Protein AF-0000000069440093 (afdb_homodimer)

Radius of gyration: 32.09 Å; Cα contacts (8 Å, |Δi|>4): 3389; chains: 2; bounding box: 73×95×79 Å

Structure (mmCIF, N/CA/C/O backbone):
data_AF-0000000069440093-model_v1
#
loop_
_entity.id
_entity.type
_entity.pdbx_description
1 polymer 'Amine oxidase'
#
loop_
_atom_site.group_PDB
_atom_site.id
_atom_site.type_symbol
_atom_site.label_atom_id
_atom_site.label_alt_id
_atom_site.label_comp_id
_atom_site.label_asym_id
_atom_site.label_entity_id
_atom_site.label_seq_id
_atom_site.pdbx_PDB_ins_code
_atom_site.Cartn_x
_atom_site.Cartn_y
_atom_site.Cartn_z
_atom_site.occupancy
_atom_site.B_iso_or_equiv
_atom_site.auth_seq_id
_atom_site.auth_comp_id
_atom_site.auth_asym_id
_atom_site.auth_atom_id
_atom_site.pdbx_PDB_model_num
ATOM 1 N N . MET A 1 1 ? 31.469 11.859 31.328 1 30.17 1 MET A N 1
ATOM 2 C CA . MET A 1 1 ? 30.156 12.047 30.703 1 30.17 1 MET A CA 1
ATOM 3 C C . MET A 1 1 ? 30.234 11.766 29.203 1 30.17 1 MET A C 1
ATOM 5 O O . MET A 1 1 ? 31.016 12.398 28.484 1 30.17 1 MET A O 1
ATOM 9 N N . ASN A 1 2 ? 30.234 10.609 28.609 1 44.22 2 ASN A N 1
ATOM 10 C CA . ASN A 1 2 ? 30.344 10.195 27.219 1 44.22 2 ASN A CA 1
ATOM 11 C C . ASN A 1 2 ? 29.578 11.148 26.281 1 44.22 2 ASN A C 1
ATOM 13 O O . ASN A 1 2 ? 28.375 11.297 26.406 1 44.22 2 ASN A O 1
ATOM 17 N N . ASP A 1 3 ? 30.172 12.172 25.781 1 65.38 3 ASP A N 1
ATOM 18 C CA . ASP A 1 3 ? 29.656 13.289 25.016 1 65.38 3 ASP A CA 1
ATOM 19 C C . ASP A 1 3 ? 28.969 12.805 23.734 1 65.38 3 ASP A C 1
ATOM 21 O O . ASP A 1 3 ? 29.641 12.312 22.828 1 65.38 3 ASP A O 1
ATOM 25 N N . THR A 1 4 ? 27.797 12.414 23.703 1 86.12 4 THR A N 1
ATOM 26 C CA . THR A 1 4 ? 26.953 11.922 22.609 1 86.12 4 THR A CA 1
ATOM 27 C C . THR A 1 4 ? 26.531 13.07 21.703 1 86.12 4 THR A C 1
ATOM 29 O O . THR A 1 4 ? 25.641 12.914 20.859 1 86.12 4 THR A O 1
ATOM 32 N N . PHE A 1 5 ? 27.297 14.141 21.828 1 92.81 5 PHE A N 1
ATOM 33 C CA . PHE A 1 5 ? 26.938 15.297 21.016 1 92.81 5 PHE A CA 1
ATOM 34 C C . PHE A 1 5 ? 27.25 15.062 19.547 1 92.81 5 PHE A C 1
ATOM 36 O O . PHE A 1 5 ? 28.297 14.5 19.219 1 92.81 5 PHE A O 1
ATOM 43 N N . HIS A 1 6 ? 26.422 15.5 18.719 1 97.38 6 HIS A N 1
ATOM 44 C CA . HIS A 1 6 ? 26.625 15.586 17.281 1 97.38 6 HIS A CA 1
ATOM 45 C C . HIS A 1 6 ? 26.078 16.891 16.719 1 97.38 6 HIS A C 1
ATOM 47 O O . HIS A 1 6 ? 25.047 17.391 17.188 1 97.38 6 HIS A O 1
ATOM 53 N N . PRO A 1 7 ? 26.781 17.484 15.672 1 97.56 7 PRO A N 1
ATOM 54 C CA . PRO A 1 7 ? 26.359 18.797 15.148 1 97.56 7 PRO A CA 1
ATOM 55 C C . PRO A 1 7 ? 24.906 18.797 14.664 1 97.56 7 PRO A C 1
ATOM 57 O O . PRO A 1 7 ? 24.281 19.844 14.602 1 97.56 7 PRO A O 1
ATOM 60 N N . LEU A 1 8 ? 24.359 17.688 14.312 1 98.06 8 LEU A N 1
ATOM 61 C CA . LEU A 1 8 ? 23.016 17.594 13.773 1 98.06 8 LEU A CA 1
ATOM 62 C C . LEU A 1 8 ? 21.984 17.422 14.891 1 98.06 8 LEU A C 1
ATOM 64 O O . LEU A 1 8 ? 20.781 17.375 14.633 1 98.06 8 LEU A O 1
ATOM 68 N N . ASP A 1 9 ? 22.422 17.297 16.125 1 97.88 9 ASP A N 1
ATOM 69 C CA . ASP A 1 9 ? 21.484 17.141 17.234 1 97.88 9 ASP A CA 1
ATOM 70 C C . ASP A 1 9 ? 20.547 18.359 17.328 1 97.88 9 ASP A C 1
ATOM 72 O O . ASP A 1 9 ? 20.984 19.5 17.141 1 97.88 9 ASP A O 1
ATOM 76 N N . PRO A 1 10 ? 19.25 18.109 17.609 1 97.88 10 PRO A N 1
ATOM 77 C CA . PRO A 1 10 ? 18.344 19.234 17.812 1 97.88 10 PRO A CA 1
ATOM 78 C C . PRO A 1 10 ? 18.766 20.125 18.984 1 97.88 10 PRO A C 1
ATOM 80 O O . PRO A 1 10 ? 19.562 19.719 19.828 1 97.88 10 PRO A O 1
ATOM 83 N N . LEU A 1 11 ? 18.266 21.328 19 1 98.38 11 LEU A N 1
ATOM 84 C CA . LEU A 1 11 ? 18.578 22.266 20.062 1 98.38 11 LEU A CA 1
ATOM 85 C C . LEU A 1 11 ? 18.078 21.734 21.406 1 98.38 11 LEU A C 1
ATOM 87 O O . LEU A 1 11 ? 17 21.141 21.484 1 98.38 11 LEU A O 1
ATOM 91 N N . SER A 1 12 ? 18.844 21.938 22.453 1 97.75 12 SER A N 1
ATOM 92 C CA . SER A 1 12 ? 18.453 21.594 23.812 1 97.75 12 SER A CA 1
ATOM 93 C C . SER A 1 12 ? 17.641 22.703 24.453 1 97.75 12 SER A C 1
ATOM 95 O O . SER A 1 12 ? 17.562 23.812 23.922 1 97.75 12 SER A O 1
ATOM 97 N N . ALA A 1 13 ? 17.062 22.422 25.609 1 98.5 13 ALA A N 1
ATOM 98 C CA . ALA A 1 13 ? 16.312 23.406 26.375 1 98.5 13 ALA A CA 1
ATOM 99 C C . ALA A 1 13 ? 17.188 24.625 26.703 1 98.5 13 ALA A C 1
ATOM 101 O O . ALA A 1 13 ? 16.734 25.766 26.594 1 98.5 13 ALA A O 1
ATOM 102 N N . GLU A 1 14 ? 18.406 24.328 27.078 1 98.25 14 GLU A N 1
ATOM 103 C CA . GLU A 1 14 ? 19.344 25.391 27.422 1 98.25 14 GLU A CA 1
ATOM 104 C C . GLU A 1 14 ? 19.641 26.281 26.219 1 98.25 14 GLU A C 1
ATOM 106 O O . GLU A 1 14 ? 19.781 27.484 26.359 1 98.25 14 GLU A O 1
ATOM 111 N N . GLU A 1 15 ? 19.766 25.656 25.109 1 98.69 15 GLU A N 1
ATOM 112 C CA . GLU A 1 15 ? 20.078 26.422 23.906 1 98.69 15 GLU A CA 1
ATOM 113 C C . GLU A 1 15 ? 18.906 27.312 23.5 1 98.69 15 GLU A C 1
ATOM 115 O O . GLU A 1 15 ? 19.109 28.453 23.047 1 98.69 15 GLU A O 1
ATOM 120 N N . PHE A 1 16 ? 17.672 26.906 23.641 1 98.69 16 PHE A N 1
ATOM 121 C CA . PHE A 1 16 ? 16.516 27.75 23.406 1 98.69 16 PHE A CA 1
ATOM 122 C C . PHE A 1 16 ? 16.516 28.953 24.344 1 98.69 16 PHE A C 1
ATOM 124 O O . PHE A 1 16 ? 16.281 30.094 23.922 1 98.69 16 PHE A O 1
ATOM 131 N N . THR A 1 17 ? 16.781 28.656 25.594 1 98.5 17 THR A N 1
ATOM 132 C CA . THR A 1 17 ? 16.844 29.719 26.594 1 98.5 17 THR A CA 1
ATOM 133 C C . THR A 1 17 ? 17.922 30.75 26.234 1 98.5 17 THR A C 1
ATOM 135 O O . THR A 1 17 ? 17.703 31.953 26.359 1 98.5 17 THR A O 1
ATOM 138 N N . THR A 1 18 ? 19.047 30.219 25.797 1 98.69 18 THR A N 1
ATOM 139 C CA . THR A 1 18 ? 20.156 31.078 25.422 1 98.69 18 THR A CA 1
ATOM 140 C C . THR A 1 18 ? 19.781 31.969 24.25 1 98.69 18 THR A C 1
ATOM 142 O O . THR A 1 18 ? 20.094 33.156 24.234 1 98.69 18 THR A O 1
ATOM 145 N N . VAL A 1 19 ? 19.078 31.453 23.266 1 98.81 19 VAL A N 1
ATOM 146 C CA . VAL A 1 19 ? 18.625 32.219 22.109 1 98.81 19 VAL A CA 1
ATOM 147 C C . VAL A 1 19 ? 17.734 33.375 22.578 1 98.81 19 VAL A C 1
ATOM 149 O O . VAL A 1 19 ? 17.938 34.531 22.172 1 98.81 19 VAL A O 1
ATOM 152 N N . ALA A 1 20 ? 16.812 33.062 23.406 1 98.5 20 ALA A N 1
ATOM 153 C CA . ALA A 1 20 ? 15.875 34.062 23.891 1 98.5 20 ALA A CA 1
ATOM 154 C C . ALA A 1 20 ? 16.594 35.156 24.688 1 98.5 20 ALA A C 1
ATOM 156 O O . ALA A 1 20 ? 16.297 36.344 24.547 1 98.5 20 ALA A O 1
ATOM 157 N N . LYS A 1 21 ? 17.547 34.75 25.516 1 98.31 21 LYS A N 1
ATOM 158 C CA . LYS A 1 21 ? 18.312 35.719 26.312 1 98.31 21 LYS A CA 1
ATOM 159 C C . LYS A 1 21 ? 19.109 36.656 25.422 1 98.31 21 LYS A C 1
ATOM 161 O O . LYS A 1 21 ? 19.109 37.875 25.641 1 98.31 21 LYS A O 1
ATOM 166 N N . ILE A 1 22 ? 19.781 36.094 24.453 1 98.69 22 ILE A N 1
ATOM 167 C CA . ILE A 1 22 ? 20.625 36.875 23.562 1 98.69 22 ILE A CA 1
ATOM 168 C C . ILE A 1 22 ? 19.75 37.906 22.812 1 98.69 22 ILE A C 1
ATOM 170 O O . ILE A 1 22 ? 20.109 39.062 22.703 1 98.69 22 ILE A O 1
ATOM 174 N N . LEU A 1 23 ? 18.625 37.5 22.312 1 98.75 23 LEU A N 1
ATOM 175 C CA . LEU A 1 23 ? 17.781 38.406 21.516 1 98.75 23 LEU A CA 1
ATOM 176 C C . LEU A 1 23 ? 17.125 39.438 22.391 1 98.75 23 LEU A C 1
ATOM 178 O O . LEU A 1 23 ? 16.906 40.594 21.953 1 98.75 23 LEU A O 1
ATOM 182 N N . ALA A 1 24 ? 16.766 39.094 23.641 1 98.31 24 ALA A N 1
ATOM 183 C CA . ALA A 1 24 ? 16.25 40.094 24.578 1 98.31 24 ALA A CA 1
ATOM 184 C C . ALA A 1 24 ? 17.281 41.156 24.875 1 98.31 24 ALA A C 1
ATOM 186 O O . ALA A 1 24 ? 16.953 42.344 24.906 1 98.31 24 ALA A O 1
ATOM 187 N N . GLN A 1 25 ? 18.531 40.75 25 1 98 25 GLN A N 1
ATOM 188 C CA . GLN A 1 25 ? 19.594 41.688 25.391 1 98 25 GLN A CA 1
ATOM 189 C C . GLN A 1 25 ? 20.047 42.531 24.219 1 98 25 GLN A C 1
ATOM 191 O O . GLN A 1 25 ? 20.391 43.719 24.391 1 98 25 GLN A O 1
ATOM 196 N N . THR A 1 26 ? 20.047 41.969 23.016 1 98.06 26 THR A N 1
ATOM 197 C CA . THR A 1 26 ? 20.688 42.625 21.906 1 98.06 26 THR A CA 1
ATOM 198 C C . THR A 1 26 ? 19.656 43.375 21.047 1 98.06 26 THR A C 1
ATOM 200 O O . THR A 1 26 ? 19.969 44.406 20.438 1 98.06 26 THR A O 1
ATOM 203 N N . HIS A 1 27 ? 18.422 42.906 21.016 1 97.75 27 HIS A N 1
ATOM 204 C CA . HIS A 1 27 ? 17.438 43.5 20.125 1 97.75 27 HIS A CA 1
ATOM 205 C C . HIS A 1 27 ? 16.125 43.781 20.844 1 97.75 27 HIS A C 1
ATOM 207 O O . HIS A 1 27 ? 15.102 44 20.203 1 97.75 27 HIS A O 1
ATOM 213 N N . ASP A 1 28 ? 16.094 43.656 22.156 1 96.94 28 ASP A N 1
ATOM 214 C CA . ASP A 1 28 ? 14.969 44 23.016 1 96.94 28 ASP A CA 1
ATOM 215 C C . ASP A 1 28 ? 13.742 43.156 22.688 1 96.94 28 ASP A C 1
ATOM 217 O O . ASP A 1 28 ? 12.617 43.656 22.703 1 96.94 28 ASP A O 1
ATOM 221 N N . VAL A 1 29 ? 13.984 41.938 22.172 1 97.75 29 VAL A N 1
ATOM 222 C CA . VAL A 1 29 ? 12.859 41.031 21.969 1 97.75 29 VAL A CA 1
ATOM 223 C C . VAL A 1 29 ? 12.25 40.656 23.328 1 97.75 29 VAL A C 1
ATOM 225 O O . VAL A 1 29 ? 12.906 40.062 24.172 1 97.75 29 VAL A O 1
ATOM 228 N N . GLY A 1 30 ? 11.016 41.094 23.562 1 92.69 30 GLY A N 1
ATOM 229 C CA . GLY A 1 30 ? 10.422 40.938 24.875 1 92.69 30 GLY A CA 1
ATOM 230 C C . GLY A 1 30 ? 8.93 40.688 24.828 1 92.69 30 GLY A C 1
ATOM 231 O O . GLY A 1 30 ? 8.43 39.969 23.969 1 92.69 30 GLY A O 1
ATOM 232 N N . ALA A 1 31 ? 8.219 41.281 25.688 1 92.19 31 ALA A N 1
ATOM 233 C CA . ALA A 1 31 ? 6.824 40.969 26 1 92.19 31 ALA A CA 1
ATOM 234 C C . ALA A 1 31 ? 5.918 41.219 24.797 1 92.19 31 ALA A C 1
ATOM 236 O O . ALA A 1 31 ? 4.918 40.531 24.594 1 92.19 31 ALA A O 1
ATOM 237 N N . SER A 1 32 ? 6.23 42.188 24 1 95.56 32 SER A N 1
ATOM 238 C CA . SER A 1 32 ? 5.363 42.531 22.875 1 95.56 32 SER A CA 1
ATOM 239 C C . SER A 1 32 ? 5.754 41.75 21.625 1 95.56 32 SER A C 1
ATOM 241 O O . SER A 1 32 ? 5.27 42.031 20.531 1 95.56 32 SER A O 1
ATOM 243 N N . TRP A 1 33 ? 6.676 40.812 21.781 1 97.88 33 TRP A N 1
ATOM 244 C CA . TRP A 1 33 ? 7.137 40 20.672 1 97.88 33 TRP A CA 1
ATOM 245 C C . TRP A 1 33 ? 6.668 38.531 20.844 1 97.88 33 TRP A C 1
ATOM 247 O O . TRP A 1 33 ? 6.23 38.156 21.938 1 97.88 33 TRP A O 1
ATOM 257 N N . ARG A 1 34 ? 6.684 37.844 19.75 1 98.31 34 ARG A N 1
ATOM 258 C CA . ARG A 1 34 ? 6.504 36.406 19.766 1 98.31 34 ARG A CA 1
ATOM 259 C C . ARG A 1 34 ? 7.648 35.688 19.047 1 98.31 34 ARG A C 1
ATOM 261 O O . ARG A 1 34 ? 8.039 36.094 17.953 1 98.31 34 ARG A O 1
ATOM 268 N N . TYR A 1 35 ? 8.25 34.719 19.703 1 98.56 35 TYR A N 1
ATOM 269 C CA . TYR A 1 35 ? 9.047 33.75 18.953 1 98.56 35 TYR A CA 1
ATOM 270 C C . TYR A 1 35 ? 8.148 32.781 18.188 1 98.56 35 TYR A C 1
ATOM 272 O O . TYR A 1 35 ? 7.547 31.875 18.766 1 98.56 35 TYR A O 1
ATOM 280 N N . THR A 1 36 ? 8.094 32.969 16.875 1 98.5 36 THR A N 1
ATOM 281 C CA . THR A 1 36 ? 7.254 32.062 16.094 1 98.5 36 THR A CA 1
ATOM 282 C C . THR A 1 36 ? 8 30.781 15.742 1 98.5 36 THR A C 1
ATOM 284 O O . THR A 1 36 ? 7.383 29.734 15.508 1 98.5 36 THR A O 1
ATOM 287 N N . SER A 1 37 ? 9.305 30.875 15.641 1 98.25 37 SER A N 1
ATOM 288 C CA . SER A 1 37 ? 10.086 29.656 15.461 1 98.25 37 SER A CA 1
ATOM 289 C C . SER A 1 37 ? 11.539 29.859 15.891 1 98.25 37 SER A C 1
ATOM 291 O O . SER A 1 37 ? 12.086 30.953 15.734 1 98.25 37 SER A O 1
ATOM 293 N N . VAL A 1 38 ? 12.109 28.922 16.5 1 98.75 38 VAL A N 1
ATOM 294 C CA . VAL A 1 38 ? 13.531 28.734 16.75 1 98.75 38 VAL A CA 1
ATOM 295 C C . VAL A 1 38 ? 13.953 27.312 16.391 1 98.75 38 VAL A C 1
ATOM 297 O O . VAL A 1 38 ? 13.305 26.344 16.781 1 98.75 38 VAL A O 1
ATOM 300 N N . GLU A 1 39 ? 14.93 27.188 15.594 1 98.31 39 GLU A N 1
ATOM 301 C CA . GLU A 1 39 ? 15.422 25.875 15.211 1 98.31 39 GLU A CA 1
ATOM 302 C C . GLU A 1 39 ? 16.938 25.891 14.969 1 98.31 39 GLU A C 1
ATOM 304 O O . GLU A 1 39 ? 17.531 26.953 14.875 1 98.31 39 GLU A O 1
ATOM 309 N N . LEU A 1 40 ? 17.469 24.703 14.922 1 98.31 40 LEU A N 1
ATOM 310 C CA . LEU A 1 40 ? 18.875 24.547 14.562 1 98.31 40 LEU A CA 1
ATOM 311 C C . LEU A 1 40 ? 19.109 24.984 13.125 1 98.31 40 LEU A C 1
ATOM 313 O O . LEU A 1 40 ? 18.375 24.594 12.211 1 98.31 40 LEU A O 1
ATOM 317 N N . SER A 1 41 ? 20 25.953 12.992 1 97.88 41 SER A N 1
ATOM 318 C CA . SER A 1 41 ? 20.578 26.125 11.656 1 97.88 41 SER A CA 1
ATOM 319 C C . SER A 1 41 ? 21.531 24.984 11.32 1 97.88 41 SER A C 1
ATOM 321 O O . SER A 1 41 ? 22.688 25 11.734 1 97.88 41 SER A O 1
ATOM 323 N N . GLU A 1 42 ? 21.047 24.094 10.594 1 97.31 42 GLU A N 1
ATOM 324 C CA . GLU A 1 42 ? 21.781 22.844 10.383 1 97.31 42 GLU A CA 1
ATOM 325 C C . GLU A 1 42 ? 23.125 23.109 9.703 1 97.31 42 GLU A C 1
ATOM 327 O O . GLU A 1 42 ? 23.219 23.953 8.805 1 97.31 42 GLU A O 1
ATOM 332 N N . PRO A 1 43 ? 24.203 22.438 10.172 1 97.56 43 PRO A N 1
ATOM 333 C CA . PRO A 1 43 ? 25.484 22.578 9.5 1 97.56 43 PRO A CA 1
ATOM 334 C C . PRO A 1 43 ? 25.484 22.016 8.078 1 97.56 43 PRO A C 1
ATOM 336 O O . PRO A 1 43 ? 24.625 21.188 7.742 1 97.56 43 PRO A O 1
ATOM 339 N N . SER A 1 44 ? 26.375 22.547 7.285 1 96.88 44 SER A N 1
ATOM 340 C CA . SER A 1 44 ? 26.531 22.016 5.934 1 96.88 44 SER A CA 1
ATOM 341 C C . SER A 1 44 ? 27.062 20.578 5.961 1 96.88 44 SER A C 1
ATOM 343 O O . SER A 1 44 ? 27.578 20.125 6.984 1 96.88 44 SER A O 1
ATOM 345 N N . LYS A 1 45 ? 26.906 19.953 4.82 1 96.75 45 LYS A N 1
ATOM 346 C CA . LYS A 1 45 ? 27.469 18.609 4.688 1 96.75 45 LYS A CA 1
ATOM 347 C C . LYS A 1 45 ? 28.969 18.594 4.98 1 96.75 45 LYS A C 1
ATOM 349 O O . LYS A 1 45 ? 29.469 17.672 5.617 1 96.75 45 LYS A O 1
ATOM 354 N N . ALA A 1 46 ? 29.656 19.609 4.535 1 96.25 46 ALA A N 1
ATOM 355 C CA . ALA A 1 46 ? 31.094 19.703 4.734 1 96.25 46 ALA A CA 1
ATOM 356 C C . ALA A 1 46 ? 31.438 19.844 6.215 1 96.25 46 ALA A C 1
ATOM 358 O O . ALA A 1 46 ? 32.406 19.266 6.691 1 96.25 46 ALA A O 1
ATOM 359 N N . GLU A 1 47 ? 30.703 20.609 6.906 1 97.38 47 GLU A N 1
ATOM 360 C CA . GLU A 1 47 ? 30.922 20.797 8.336 1 97.38 47 GLU A CA 1
ATOM 361 C C . GLU A 1 47 ? 30.688 19.5 9.109 1 97.38 47 GLU A C 1
ATOM 363 O O . GLU A 1 47 ? 31.438 19.172 10.023 1 97.38 47 GLU A O 1
ATOM 368 N N . VAL A 1 48 ? 29.641 18.812 8.773 1 97.38 48 VAL A N 1
ATOM 369 C CA . VAL A 1 48 ? 29.344 17.531 9.422 1 97.38 48 VAL A CA 1
ATOM 370 C C . VAL A 1 48 ? 30.469 16.531 9.148 1 97.38 48 VAL A C 1
ATOM 372 O O . VAL A 1 48 ? 30.906 15.82 10.055 1 97.38 48 VAL A O 1
ATOM 375 N N . ALA A 1 49 ? 30.938 16.516 7.883 1 96.5 49 ALA A N 1
ATOM 376 C CA . ALA A 1 49 ? 32.031 15.617 7.508 1 96.5 49 ALA A CA 1
ATOM 377 C C . ALA A 1 49 ? 33.281 15.93 8.289 1 96.5 49 ALA A C 1
ATOM 379 O O . ALA A 1 49 ? 34 15.023 8.719 1 96.5 49 ALA A O 1
ATOM 380 N N . ALA A 1 50 ? 33.594 17.188 8.445 1 97.38 50 ALA A N 1
ATOM 381 C CA . ALA A 1 50 ? 34.75 17.609 9.203 1 97.38 50 ALA A CA 1
ATOM 382 C C . ALA A 1 50 ? 34.656 17.141 10.656 1 97.38 50 ALA A C 1
ATOM 384 O O . ALA A 1 50 ? 35.656 16.672 11.227 1 97.38 50 ALA A O 1
ATOM 385 N N . PHE A 1 51 ? 33.562 17.266 11.297 1 97.31 51 PHE A N 1
ATOM 386 C CA . PHE A 1 51 ? 33.375 16.797 12.664 1 97.31 51 PHE A CA 1
ATOM 387 C C . PHE A 1 51 ? 33.531 15.297 12.766 1 97.31 51 PHE A C 1
ATOM 389 O O . PHE A 1 51 ? 34.219 14.805 13.68 1 97.31 51 PHE A O 1
ATOM 396 N N . ASP A 1 52 ? 32.875 14.594 11.797 1 95.25 52 ASP A N 1
ATOM 397 C CA . ASP A 1 52 ? 32.938 13.141 11.812 1 95.25 52 ASP A CA 1
ATOM 398 C C . ASP A 1 52 ? 34.375 12.641 11.594 1 95.25 52 ASP A C 1
ATOM 400 O O . ASP A 1 52 ? 34.75 11.609 12.141 1 95.25 52 ASP A O 1
ATOM 404 N N . ASN A 1 53 ? 35.125 13.359 10.805 1 95.5 53 ASN A N 1
ATOM 405 C CA . ASN A 1 53 ? 36.469 12.922 10.43 1 95.5 53 ASN A CA 1
ATOM 406 C C . ASN A 1 53 ? 37.5 13.297 11.492 1 95.5 53 ASN A C 1
ATOM 408 O O . ASN A 1 53 ? 38.375 12.516 11.797 1 95.5 53 ASN A O 1
ATOM 412 N N . ASN A 1 54 ? 37.375 14.555 12.047 1 95.94 54 ASN A N 1
ATOM 413 C CA . ASN A 1 54 ? 38.469 14.992 12.906 1 95.94 54 ASN A CA 1
ATOM 414 C C . ASN A 1 54 ? 37.969 15.688 14.164 1 95.94 54 ASN A C 1
ATOM 416 O O . ASN A 1 54 ? 38.75 16.297 14.898 1 95.94 54 ASN A O 1
ATOM 420 N N . GLY A 1 55 ? 36.688 15.688 14.305 1 95 55 GLY A N 1
ATOM 421 C CA . GLY A 1 55 ? 36.125 16.219 15.547 1 95 55 GLY A CA 1
ATOM 422 C C . GLY A 1 55 ? 35.938 17.719 15.523 1 95 55 GLY A C 1
ATOM 423 O O . GLY A 1 55 ? 35.531 18.312 16.516 1 95 55 GLY A O 1
ATOM 424 N N . THR A 1 56 ? 36.25 18.359 14.367 1 96.62 56 THR A N 1
ATOM 425 C CA . THR A 1 56 ? 36.094 19.797 14.266 1 96.62 56 THR A CA 1
ATOM 426 C C . THR A 1 56 ? 34.625 20.203 14.461 1 96.62 56 THR A C 1
ATOM 428 O O . THR A 1 56 ? 33.781 19.859 13.641 1 96.62 56 THR A O 1
ATOM 431 N N . ARG A 1 57 ? 34.344 20.844 15.453 1 96.69 57 ARG A N 1
ATOM 432 C CA . ARG A 1 57 ? 32.969 21.266 15.734 1 96.69 57 ARG A CA 1
ATOM 433 C C . ARG A 1 57 ? 32.625 22.531 14.961 1 96.69 57 ARG A C 1
ATOM 435 O O . ARG A 1 57 ? 33.312 23.547 15.07 1 96.69 57 ARG A O 1
ATOM 442 N N . PRO A 1 58 ? 31.594 22.469 14.203 1 97.88 58 PRO A N 1
ATOM 443 C CA . PRO A 1 58 ? 31.156 23.703 13.562 1 97.88 58 PRO A CA 1
ATOM 444 C C . PRO A 1 58 ? 30.516 24.688 14.539 1 97.88 58 PRO A C 1
ATOM 446 O O . PRO A 1 58 ? 30.188 24.297 15.672 1 97.88 58 PRO A O 1
ATOM 449 N N . ASP A 1 59 ? 30.453 25.984 14.086 1 97.75 59 ASP A N 1
ATOM 450 C CA . ASP A 1 59 ? 29.656 26.938 14.852 1 97.75 59 ASP A CA 1
ATOM 451 C C . ASP A 1 59 ? 28.219 26.453 15.016 1 97.75 59 ASP A C 1
ATOM 453 O O . ASP A 1 59 ? 27.562 26.125 14.039 1 97.75 59 ASP A O 1
ATOM 457 N N . ARG A 1 60 ? 27.875 26.328 16.266 1 98.38 60 ARG A N 1
ATOM 458 C CA . ARG A 1 60 ? 26.5 25.953 16.531 1 98.38 60 ARG A CA 1
ATOM 459 C C . ARG A 1 60 ? 25.578 27.172 16.438 1 98.38 60 ARG A C 1
ATOM 461 O O . ARG A 1 60 ? 25.797 28.156 17.141 1 98.38 60 ARG A O 1
ATOM 468 N N . ARG A 1 61 ? 24.625 27.062 15.516 1 98.5 61 ARG A N 1
ATOM 469 C CA . ARG A 1 61 ? 23.812 28.25 15.227 1 98.5 61 ARG A CA 1
ATOM 470 C C . ARG A 1 61 ? 22.312 27.922 15.344 1 98.5 61 ARG A C 1
ATOM 472 O O . ARG A 1 61 ? 21.906 26.797 15.078 1 98.5 61 ARG A O 1
ATOM 479 N N . ALA A 1 62 ? 21.578 28.891 15.727 1 98.75 62 ALA A N 1
ATOM 480 C CA . ALA A 1 62 ? 20.125 28.828 15.734 1 98.75 62 ALA A CA 1
ATOM 481 C C . ALA A 1 62 ? 19.516 29.844 14.781 1 98.75 62 ALA A C 1
ATOM 483 O O . ALA A 1 62 ? 20.078 30.938 14.594 1 98.75 62 ALA A O 1
ATOM 484 N N . LEU A 1 63 ? 18.469 29.438 14.141 1 98.5 63 LEU A N 1
ATOM 485 C CA . LEU A 1 63 ? 17.625 30.328 13.344 1 98.5 63 LEU A CA 1
ATOM 486 C C . LEU A 1 63 ? 16.344 30.672 14.086 1 98.5 63 LEU A C 1
ATOM 488 O O . LEU A 1 63 ? 15.625 29.766 14.539 1 98.5 63 LEU A O 1
ATOM 492 N N . ALA A 1 64 ? 16.062 31.953 14.25 1 98.75 64 ALA A N 1
ATOM 493 C CA . ALA A 1 64 ? 14.852 32.375 14.945 1 98.75 64 ALA A CA 1
ATOM 494 C C . ALA A 1 64 ? 14.023 33.312 14.078 1 98.75 64 ALA A C 1
ATOM 496 O O . ALA A 1 64 ? 14.578 34.156 13.367 1 98.75 64 ALA A O 1
ATOM 497 N N . THR A 1 65 ? 12.781 33.094 14.055 1 98.75 65 THR A N 1
ATOM 498 C CA . THR A 1 65 ? 11.82 34.062 13.492 1 98.75 65 THR A CA 1
ATOM 499 C C . THR A 1 65 ? 10.992 34.688 14.602 1 98.75 65 THR A C 1
ATOM 501 O O . THR A 1 65 ? 10.352 34 15.391 1 98.75 65 THR A O 1
ATOM 504 N N . CYS A 1 66 ? 11.039 36 14.68 1 98.69 66 CYS A N 1
ATOM 505 C CA . CYS A 1 66 ? 10.352 36.781 15.711 1 98.69 66 CYS A CA 1
ATOM 506 C C . CYS A 1 66 ? 9.344 37.75 15.086 1 98.69 66 CYS A C 1
ATOM 508 O O . CYS A 1 66 ? 9.602 38.312 14.023 1 98.69 66 CYS A O 1
ATOM 510 N N . LEU A 1 67 ? 8.289 37.844 15.742 1 98.81 67 LEU A N 1
ATOM 511 C CA . LEU A 1 67 ? 7.234 38.781 15.312 1 98.81 67 LEU A CA 1
ATOM 512 C C . LEU A 1 67 ? 7.059 39.906 16.312 1 98.81 67 LEU A C 1
ATOM 514 O O . LEU A 1 67 ? 6.754 39.656 17.484 1 98.81 67 LEU A O 1
ATOM 518 N N . ASP A 1 68 ? 7.32 41.125 15.906 1 98.31 68 ASP A N 1
ATOM 519 C CA . ASP A 1 68 ? 6.898 42.312 16.656 1 98.31 68 ASP A CA 1
ATOM 520 C C . ASP A 1 68 ? 5.406 42.562 16.484 1 98.31 68 ASP A C 1
ATOM 522 O O . ASP A 1 68 ? 4.988 43.125 15.469 1 98.31 68 ASP A O 1
ATOM 526 N N . THR A 1 69 ? 4.676 42.219 17.484 1 97.88 69 THR A N 1
ATOM 527 C CA . THR A 1 69 ? 3.227 42.25 17.344 1 97.88 69 THR A CA 1
ATOM 528 C C . THR A 1 69 ? 2.725 43.688 17.281 1 97.88 69 THR A C 1
ATOM 530 O O . THR A 1 69 ? 1.651 43.969 16.734 1 97.88 69 THR A O 1
ATOM 533 N N . THR A 1 70 ? 3.443 44.656 17.828 1 97 70 THR A N 1
ATOM 534 C CA . THR A 1 70 ? 3.023 46.062 17.828 1 97 70 THR A CA 1
ATOM 535 C C . THR A 1 70 ? 3.168 46.688 16.438 1 97 70 THR A C 1
ATOM 537 O O . THR A 1 70 ? 2.338 47.5 16.031 1 97 70 THR A O 1
ATOM 540 N N . GLN A 1 71 ? 4.141 46.219 15.734 1 96.75 71 GLN A N 1
ATOM 541 C CA . GLN A 1 71 ? 4.414 46.812 14.422 1 96.75 71 GLN A CA 1
ATOM 542 C C . GLN A 1 71 ? 4 45.844 13.297 1 96.75 71 GLN A C 1
ATOM 544 O O . GLN A 1 71 ? 4.039 46.219 12.125 1 96.75 71 GLN A O 1
ATOM 549 N N . ASN A 1 72 ? 3.559 44.625 13.711 1 97.75 72 ASN A N 1
ATOM 550 C CA . ASN A 1 72 ? 3.303 43.594 12.719 1 97.75 72 ASN A CA 1
ATOM 551 C C . ASN A 1 72 ? 4.496 43.406 11.781 1 97.75 72 ASN A C 1
ATOM 553 O O . ASN A 1 72 ? 4.352 43.5 10.562 1 97.75 72 ASN A O 1
ATOM 557 N N . ALA A 1 73 ? 5.605 43.219 12.352 1 98.19 73 ALA A N 1
ATOM 558 C CA . ALA A 1 73 ? 6.859 43.094 11.602 1 98.19 73 ALA A CA 1
ATOM 559 C C . ALA A 1 73 ? 7.586 41.812 11.93 1 98.19 73 ALA A C 1
ATOM 561 O O . ALA A 1 73 ? 7.75 41.469 13.102 1 98.19 73 ALA A O 1
ATOM 562 N N . THR A 1 74 ? 7.934 41.125 10.914 1 98.56 74 THR A N 1
ATOM 563 C CA . THR A 1 74 ? 8.617 39.844 11.055 1 98.56 74 THR A CA 1
ATOM 564 C C . THR A 1 74 ? 10.125 40 10.906 1 98.56 74 THR A C 1
ATOM 566 O O . THR A 1 74 ? 10.594 40.656 9.969 1 98.56 74 THR A O 1
ATOM 569 N N . TYR A 1 75 ? 10.867 39.438 11.844 1 98.75 75 TYR A N 1
ATOM 570 C CA . TYR A 1 75 ? 12.32 39.469 11.805 1 98.75 75 TYR A CA 1
ATOM 571 C C . TYR A 1 75 ? 12.898 38.062 11.828 1 98.75 75 TYR A C 1
ATOM 573 O O . TYR A 1 75 ? 12.375 37.188 12.516 1 98.75 75 TYR A O 1
ATOM 581 N N . LYS A 1 76 ? 13.961 37.844 11.148 1 98.5 76 LYS A N 1
ATOM 582 C CA . LYS A 1 76 ? 14.742 36.625 11.211 1 98.5 76 LYS A CA 1
ATOM 583 C C . LYS A 1 76 ? 16.141 36.875 11.75 1 98.5 76 LYS A C 1
ATOM 585 O O . LYS A 1 76 ? 16.766 37.875 11.422 1 98.5 76 LYS A O 1
ATOM 590 N N . ALA A 1 77 ? 16.594 35.969 12.547 1 98.69 77 ALA A N 1
ATOM 591 C CA . ALA A 1 77 ? 17.922 36.094 13.156 1 98.69 77 ALA A CA 1
ATOM 592 C C . ALA A 1 77 ? 18.688 34.781 13.062 1 98.69 77 ALA A C 1
ATOM 594 O O . ALA A 1 77 ? 18.109 33.688 13.172 1 98.69 77 ALA A O 1
ATOM 595 N N . VAL A 1 78 ? 19.906 34.875 12.828 1 98.62 78 VAL A N 1
ATOM 596 C CA . VAL A 1 78 ? 20.844 33.781 13.031 1 98.62 78 VAL A CA 1
ATOM 597 C C . VAL A 1 78 ? 21.719 34.062 14.258 1 98.62 78 VAL A C 1
ATOM 599 O O . VAL A 1 78 ? 22.344 35.125 14.359 1 98.62 78 VAL A O 1
ATOM 602 N N . ILE A 1 79 ? 21.719 33.188 15.234 1 98.81 79 ILE A N 1
ATOM 603 C CA . ILE A 1 79 ? 22.453 33.344 16.484 1 98.81 79 ILE A CA 1
ATOM 604 C C . ILE A 1 79 ? 23.516 32.281 16.594 1 98.81 79 ILE A C 1
ATOM 606 O O . ILE A 1 79 ? 23.234 31.078 16.438 1 98.81 79 ILE A O 1
ATOM 610 N N . SER A 1 80 ? 24.75 32.656 16.812 1 98.75 80 SER A N 1
ATOM 611 C CA . SER A 1 80 ? 25.797 31.703 17.172 1 98.75 80 SER A CA 1
ATOM 612 C C . SER A 1 80 ? 25.719 31.328 18.656 1 98.75 80 SER A C 1
ATOM 614 O O . SER A 1 80 ? 25.922 32.188 19.516 1 98.75 80 SER A O 1
ATOM 616 N N . LEU A 1 81 ? 25.438 30.156 18.922 1 98.38 81 LEU A N 1
ATOM 617 C CA . LEU A 1 81 ? 25.406 29.672 20.297 1 98.38 81 LEU A CA 1
ATOM 618 C C . LEU A 1 81 ? 26.812 29.422 20.844 1 98.38 81 LEU A C 1
ATOM 620 O O . LEU A 1 81 ? 27.016 29.391 22.047 1 98.38 81 LEU A O 1
ATOM 624 N N . THR A 1 82 ? 27.719 29.281 19.922 1 97.75 82 THR A N 1
ATOM 625 C CA . THR A 1 82 ? 29.125 29.094 20.281 1 97.75 82 THR A CA 1
ATOM 626 C C . THR A 1 82 ? 29.734 30.391 20.797 1 97.75 82 THR A C 1
ATOM 628 O O . THR A 1 82 ? 30.375 30.422 21.844 1 97.75 82 THR A O 1
ATOM 631 N N . SER A 1 83 ? 29.5 31.469 20.109 1 97.81 83 SER A N 1
ATOM 632 C CA . SER A 1 83 ? 30.094 32.75 20.469 1 97.81 83 SER A CA 1
ATOM 633 C C . SER A 1 83 ? 29.141 33.594 21.312 1 97.81 83 SER A C 1
ATOM 635 O O . SER A 1 83 ? 29.547 34.594 21.922 1 97.81 83 SER A O 1
ATOM 637 N N . GLY A 1 84 ? 27.875 33.25 21.281 1 97.69 84 GLY A N 1
ATOM 638 C CA . GLY A 1 84 ? 26.859 34 22 1 97.69 84 GLY A CA 1
ATOM 639 C C . GLY A 1 84 ? 26.531 35.312 21.359 1 97.69 84 GLY A C 1
ATOM 640 O O . GLY A 1 84 ? 26.281 36.312 22.047 1 97.69 84 GLY A O 1
ATOM 641 N N . GLU A 1 85 ? 26.578 35.344 19.984 1 97.94 85 GLU A N 1
ATOM 642 C CA . GLU A 1 85 ? 26.375 36.594 19.266 1 97.94 85 GLU A CA 1
ATOM 643 C C . GLU A 1 85 ? 25.281 36.469 18.203 1 97.94 85 GLU A C 1
ATOM 645 O O . GLU A 1 85 ? 25.078 35.375 17.672 1 97.94 85 GLU A O 1
ATOM 650 N N . VAL A 1 86 ? 24.578 37.531 17.969 1 98.69 86 VAL A N 1
ATOM 651 C CA . VAL A 1 86 ? 23.672 37.562 16.828 1 98.69 86 VAL A CA 1
ATOM 652 C C . VAL A 1 86 ? 24.453 37.812 15.539 1 98.69 86 VAL A C 1
ATOM 654 O O . VAL A 1 86 ? 25.094 38.844 15.383 1 98.69 86 VAL A O 1
ATOM 657 N N . LEU A 1 87 ? 24.406 36.844 14.656 1 98.5 87 LEU A N 1
ATOM 658 C CA . LEU A 1 87 ? 25.141 36.906 13.406 1 98.5 87 LEU A CA 1
ATOM 659 C C . LEU A 1 87 ? 24.375 37.719 12.367 1 98.5 87 LEU A C 1
ATOM 661 O O . LEU A 1 87 ? 24.969 38.375 11.5 1 98.5 87 LEU A O 1
ATOM 665 N N . SER A 1 88 ? 23.109 37.688 12.328 1 98.44 88 SER A N 1
ATOM 666 C CA . SER A 1 88 ? 22.25 38.469 11.438 1 98.44 88 SER A CA 1
ATOM 667 C C . SER A 1 88 ? 20.906 38.75 12.078 1 98.44 88 SER A C 1
ATOM 669 O O . SER A 1 88 ? 20.406 37.938 12.859 1 98.44 88 SER A O 1
ATOM 671 N N . TRP A 1 89 ? 20.312 39.812 11.875 1 98.44 89 TRP A N 1
ATOM 672 C CA . TRP A 1 89 ? 19 40.281 12.281 1 98.44 89 TRP A CA 1
ATOM 673 C C . TRP A 1 89 ? 18.344 41.094 11.164 1 98.44 89 TRP A C 1
ATOM 675 O O . TRP A 1 89 ? 18.719 42.25 10.914 1 98.44 89 TRP A O 1
ATOM 685 N N . ASN A 1 90 ? 17.375 40.5 10.453 1 98.44 90 ASN A N 1
ATOM 686 C CA . ASN A 1 90 ? 16.812 41.125 9.258 1 98.44 90 ASN A CA 1
ATOM 687 C C . ASN A 1 90 ? 15.297 41.219 9.344 1 98.44 90 ASN A C 1
ATOM 689 O O . ASN A 1 90 ? 14.625 40.219 9.664 1 98.44 90 ASN A O 1
ATOM 693 N N . HIS A 1 91 ? 14.789 42.406 9.109 1 98.44 91 HIS A N 1
ATOM 694 C CA . HIS A 1 91 ? 13.359 42.562 8.898 1 98.44 91 HIS A CA 1
ATOM 695 C C . HIS A 1 91 ? 12.93 42 7.547 1 98.44 91 HIS A C 1
ATOM 697 O O . HIS A 1 91 ? 13.57 42.25 6.527 1 98.44 91 HIS A O 1
ATOM 703 N N . ILE A 1 92 ? 11.953 41.125 7.527 1 98.12 92 ILE A N 1
ATOM 704 C CA . ILE A 1 92 ? 11.367 40.625 6.293 1 98.12 92 ILE A CA 1
ATOM 705 C C . ILE A 1 92 ? 10.023 41.281 6.043 1 98.12 92 ILE A C 1
ATOM 707 O O . ILE A 1 92 ? 8.992 40.812 6.543 1 98.12 92 ILE A O 1
ATOM 711 N N . PRO A 1 93 ? 9.938 42.281 5.16 1 96.38 93 PRO A N 1
ATOM 712 C CA . PRO A 1 93 ? 8.703 43.062 5 1 96.38 93 PRO A CA 1
ATOM 713 C C . PRO A 1 93 ? 7.605 42.281 4.277 1 96.38 93 PRO A C 1
ATOM 715 O O . PRO A 1 93 ? 7.898 41.469 3.406 1 96.38 93 PRO A O 1
ATOM 718 N N . GLY A 1 94 ? 6.414 42.531 4.582 1 93.75 94 GLY A N 1
ATOM 719 C CA . GLY A 1 94 ? 5.254 42.094 3.816 1 93.75 94 GLY A CA 1
ATOM 720 C C . GLY A 1 94 ? 4.898 40.625 4.035 1 93.75 94 GLY A C 1
ATOM 721 O O . GLY A 1 94 ? 4.168 40.031 3.236 1 93.75 94 GLY A O 1
ATOM 722 N N . VAL A 1 95 ? 5.477 40 5.07 1 96.62 95 VAL A N 1
ATOM 723 C CA . VAL A 1 95 ? 5.172 38.594 5.289 1 96.62 95 VAL A CA 1
ATOM 724 C C . VAL A 1 95 ? 4.586 38.406 6.688 1 96.62 95 VAL A C 1
ATOM 726 O O . VAL A 1 95 ? 4.699 39.281 7.539 1 96.62 95 VAL A O 1
ATOM 729 N N . GLN A 1 96 ? 3.859 37.344 6.859 1 97.56 96 GLN A N 1
ATOM 730 C CA . GLN A 1 96 ? 3.396 36.875 8.156 1 97.56 96 GLN A CA 1
ATOM 731 C C . GLN A 1 96 ? 4.012 35.531 8.508 1 97.56 96 GLN A C 1
ATOM 733 O O . GLN A 1 96 ? 3.916 34.594 7.727 1 97.56 96 GLN A O 1
ATOM 738 N N . PRO A 1 97 ? 4.723 35.438 9.633 1 98.12 97 PRO A N 1
ATOM 739 C CA . PRO A 1 97 ? 5.195 34.125 10.047 1 98.12 97 PRO A CA 1
ATOM 740 C C . PRO A 1 97 ? 4.055 33.188 10.492 1 98.12 97 PRO A C 1
ATOM 742 O O . PRO A 1 97 ? 2.9 33.625 10.555 1 98.12 97 PRO A O 1
ATOM 745 N N . ASN A 1 98 ? 4.344 31.922 10.734 1 98.19 98 ASN A N 1
ATOM 746 C CA . ASN A 1 98 ? 3.348 30.938 11.141 1 98.19 98 ASN A CA 1
ATOM 747 C C . ASN A 1 98 ? 2.602 31.375 12.398 1 98.19 98 ASN A C 1
ATOM 749 O O . ASN A 1 98 ? 3.156 32.094 13.234 1 98.19 98 ASN A O 1
ATOM 753 N N . PHE A 1 99 ? 1.306 30.953 12.516 1 97.81 99 PHE A N 1
ATOM 754 C CA . PHE A 1 99 ? 0.601 31.062 13.781 1 97.81 99 PHE A CA 1
ATOM 755 C C . PHE A 1 99 ? 1.209 30.125 14.82 1 97.81 99 PHE A C 1
ATOM 757 O O . PHE A 1 99 ? 1.848 29.125 14.469 1 97.81 99 PHE A O 1
ATOM 764 N N . THR A 1 100 ? 1.102 30.531 16.062 1 96.75 100 THR A N 1
ATOM 765 C CA . THR A 1 100 ? 1.577 29.672 17.141 1 96.75 100 THR A CA 1
ATOM 766 C C . THR A 1 100 ? 0.404 29.047 17.875 1 96.75 100 THR A C 1
ATOM 768 O O . THR A 1 100 ? -0.727 29.516 17.797 1 96.75 100 THR A O 1
ATOM 771 N N . VAL A 1 101 ? 0.65 28 18.531 1 95.12 101 VAL A N 1
ATOM 772 C CA . VAL A 1 101 ? -0.364 27.344 19.359 1 95.12 101 VAL A CA 1
ATOM 773 C C . VAL A 1 101 ? -0.869 28.312 20.422 1 95.12 101 VAL A C 1
ATOM 775 O O . VAL A 1 101 ? -2.062 28.328 20.734 1 95.12 101 VAL A O 1
ATOM 778 N N . ASP A 1 102 ? 0.001 29.141 20.969 1 96.44 102 ASP A N 1
ATOM 779 C CA . ASP A 1 102 ? -0.377 30.156 21.953 1 96.44 102 ASP A CA 1
ATOM 780 C C . ASP A 1 102 ? -1.422 31.125 21.375 1 96.44 102 ASP A C 1
ATOM 782 O O . ASP A 1 102 ? -2.404 31.453 22.047 1 96.44 102 ASP A O 1
ATOM 786 N N . GLU A 1 103 ? -1.146 31.547 20.188 1 97.25 103 GLU A N 1
ATOM 787 C CA . GLU A 1 103 ? -2.088 32.469 19.531 1 97.25 103 GLU A CA 1
ATOM 788 C C . GLU A 1 103 ? -3.451 31.797 19.359 1 97.25 103 GLU A C 1
ATOM 790 O O . GLU A 1 103 ? -4.488 32.438 19.516 1 97.25 103 GLU A O 1
ATOM 795 N N . TRP A 1 104 ? -3.422 30.562 18.969 1 96.94 104 TRP A N 1
ATOM 796 C CA . TRP A 1 104 ? -4.652 29.812 18.766 1 96.94 104 TRP A CA 1
ATOM 797 C C . TRP A 1 104 ? -5.457 29.734 20.062 1 96.94 104 TRP A C 1
ATOM 799 O O . TRP A 1 104 ? -6.672 29.953 20.062 1 96.94 104 TRP A O 1
ATOM 809 N N . GLU A 1 105 ? -4.82 29.453 21.188 1 96.25 105 GLU A N 1
ATOM 810 C CA . GLU A 1 105 ? -5.469 29.375 22.484 1 96.25 105 GLU A CA 1
ATOM 811 C C . GLU A 1 105 ? -5.969 30.75 22.938 1 96.25 105 GLU A C 1
ATOM 813 O O . GLU A 1 105 ? -7.07 30.859 23.484 1 96.25 105 GLU A O 1
ATOM 818 N N . GLU A 1 106 ? -5.156 31.75 22.719 1 97.75 106 GLU A N 1
ATOM 819 C CA . GLU A 1 106 ? -5.523 33.094 23.094 1 97.75 106 GLU A CA 1
ATOM 820 C C . GLU A 1 106 ? -6.746 33.594 22.312 1 97.75 106 GLU A C 1
ATOM 822 O O . GLU A 1 106 ? -7.648 34.219 22.891 1 97.75 106 GLU A O 1
ATOM 827 N N . ALA A 1 107 ? -6.73 33.281 21.031 1 98.38 107 ALA A N 1
ATOM 828 C CA . ALA A 1 107 ? -7.859 33.688 20.203 1 98.38 107 ALA A CA 1
ATOM 829 C C . ALA A 1 107 ? -9.156 33.062 20.688 1 98.38 107 ALA A C 1
ATOM 831 O O . ALA A 1 107 ? -10.195 33.719 20.75 1 98.38 107 ALA A O 1
ATOM 832 N N . ASP A 1 108 ? -9.109 31.797 21.016 1 97.81 108 ASP A N 1
ATOM 833 C CA . ASP A 1 108 ? -10.289 31.109 21.547 1 97.81 108 ASP A CA 1
ATOM 834 C C . ASP A 1 108 ? -10.781 31.781 22.828 1 97.81 108 ASP A C 1
ATOM 836 O O . ASP A 1 108 ? -11.969 32.094 22.953 1 97.81 108 ASP A O 1
ATOM 840 N N . ALA A 1 109 ? -9.844 32.062 23.734 1 97.62 109 ALA A N 1
ATOM 841 C CA . ALA A 1 109 ? -10.188 32.656 25.031 1 97.62 109 ALA A CA 1
ATOM 842 C C . ALA A 1 109 ? -10.812 34.031 24.844 1 97.62 109 ALA A C 1
ATOM 844 O O . ALA A 1 109 ? -11.828 34.344 25.453 1 97.62 109 ALA A O 1
ATOM 845 N N . VAL A 1 110 ? -10.25 34.812 23.984 1 98.44 110 VAL A N 1
ATOM 846 C CA . VAL A 1 110 ? -10.703 36.188 23.75 1 98.44 110 VAL A CA 1
ATOM 847 C C . VAL A 1 110 ? -12.094 36.156 23.109 1 98.44 110 VAL A C 1
ATOM 849 O O . VAL A 1 110 ? -12.984 36.906 23.531 1 98.44 110 VAL A O 1
ATOM 852 N N . LEU A 1 111 ? -12.273 35.344 22.156 1 98.69 111 LEU A N 1
ATOM 853 C CA . LEU A 1 111 ? -13.531 35.312 21.406 1 98.69 111 LEU A CA 1
ATOM 854 C C . LEU A 1 111 ? -14.664 34.781 22.281 1 98.69 111 LEU A C 1
ATOM 856 O O . LEU A 1 111 ? -15.766 35.344 22.281 1 98.69 111 LEU A O 1
ATOM 860 N N . ARG A 1 112 ? -14.438 33.75 23.031 1 98 112 ARG A N 1
ATOM 861 C CA . ARG A 1 112 ? -15.461 33.188 23.891 1 98 112 ARG A CA 1
ATOM 862 C C . ARG A 1 112 ? -15.852 34.156 25 1 98 112 ARG A C 1
ATOM 864 O O . ARG A 1 112 ? -16.969 34.125 25.516 1 98 112 ARG A O 1
ATOM 871 N N . GLY A 1 113 ? -14.93 35.031 25.359 1 98.19 113 GLY A N 1
ATOM 872 C CA . GLY A 1 113 ? -15.18 35.969 26.438 1 98.19 113 GLY A CA 1
ATOM 873 C C . GLY A 1 113 ? -15.664 37.312 25.953 1 98.19 113 GLY A C 1
ATOM 874 O O . GLY A 1 113 ? -16.047 38.188 26.75 1 98.19 113 GLY A O 1
ATOM 875 N N . HIS A 1 114 ? -15.68 37.594 24.703 1 98.62 114 HIS A N 1
ATOM 876 C CA . HIS A 1 114 ? -16.031 38.906 24.156 1 98.62 114 HIS A CA 1
ATOM 877 C C . HIS A 1 114 ? -17.516 39.156 24.266 1 98.62 114 HIS A C 1
ATOM 879 O O . HIS A 1 114 ? -18.344 38.344 23.828 1 98.62 114 HIS A O 1
ATOM 885 N N . PRO A 1 115 ? -17.922 40.281 24.75 1 98.38 115 PRO A N 1
ATOM 886 C CA . PRO A 1 115 ? -19.344 40.562 24.984 1 98.38 115 PRO A CA 1
ATOM 887 C C . PRO A 1 115 ? -20.156 40.531 23.688 1 98.38 115 PRO A C 1
ATOM 889 O O . PRO A 1 115 ? -21.297 40.031 23.688 1 98.38 115 PRO A O 1
ATOM 892 N N . ASP A 1 116 ? -19.594 41 22.594 1 98.62 116 ASP A N 1
ATOM 893 C CA . ASP A 1 116 ? -20.328 41.031 21.328 1 98.62 116 ASP A CA 1
ATOM 894 C C . ASP A 1 116 ? -20.547 39.594 20.797 1 98.62 116 ASP A C 1
ATOM 896 O O . ASP A 1 116 ? -21.594 39.312 20.203 1 98.62 116 ASP A O 1
ATOM 900 N N . VAL A 1 117 ? -19.547 38.75 20.938 1 98.81 117 VAL A N 1
ATOM 901 C CA . VAL A 1 117 ? -19.656 37.375 20.5 1 98.81 117 VAL A CA 1
ATOM 902 C C . VAL A 1 117 ? -20.703 36.656 21.344 1 98.81 117 VAL A C 1
ATOM 904 O O . VAL A 1 117 ? -21.562 35.938 20.828 1 98.81 117 VAL A O 1
ATOM 907 N N . ILE A 1 118 ? -20.641 36.844 22.641 1 98.69 118 ILE A N 1
ATOM 908 C CA . ILE A 1 118 ? -21.578 36.25 23.562 1 98.69 118 ILE A CA 1
ATOM 909 C C . ILE A 1 118 ? -23 36.656 23.203 1 98.69 118 ILE A C 1
ATOM 911 O O . ILE A 1 118 ? -23.906 35.812 23.125 1 98.69 118 ILE A O 1
ATOM 915 N N . ALA A 1 119 ? -23.156 37.969 22.922 1 98.56 119 ALA A N 1
ATOM 916 C CA . ALA A 1 119 ? -24.469 38.469 22.578 1 98.56 119 ALA A CA 1
ATOM 917 C C . ALA A 1 119 ? -24.953 37.875 21.25 1 98.56 119 ALA A C 1
ATOM 919 O O . ALA A 1 119 ? -26.141 37.531 21.125 1 98.56 119 ALA A O 1
ATOM 920 N N . ALA A 1 120 ? -24.031 37.844 20.328 1 98.44 120 ALA A N 1
ATOM 921 C CA . ALA A 1 120 ? -24.406 37.312 19.016 1 98.44 120 ALA A CA 1
ATOM 922 C C . ALA A 1 120 ? -24.812 35.844 19.125 1 98.44 120 ALA A C 1
ATOM 924 O O . ALA A 1 120 ? -25.781 35.406 18.5 1 98.44 120 ALA A O 1
ATOM 925 N N . LEU A 1 121 ? -24.062 35.031 19.859 1 98.44 121 LEU A N 1
ATOM 926 C CA . LEU A 1 121 ? -24.375 33.625 20.031 1 98.44 121 LEU A CA 1
ATOM 927 C C . LEU A 1 121 ? -25.656 33.438 20.844 1 98.44 121 LEU A C 1
ATOM 929 O O . LEU A 1 121 ? -26.438 32.531 20.578 1 98.44 121 LEU A O 1
ATOM 933 N N . ALA A 1 122 ? -25.875 34.344 21.797 1 98.31 122 ALA A N 1
ATOM 934 C CA . ALA A 1 122 ? -27.109 34.312 22.578 1 98.31 122 ALA A CA 1
ATOM 935 C C . ALA A 1 122 ? -28.328 34.5 21.688 1 98.31 122 ALA A C 1
ATOM 937 O O . ALA A 1 122 ? -29.375 33.875 21.906 1 98.31 122 ALA A O 1
ATOM 938 N N . ARG A 1 123 ? -28.219 35.312 20.719 1 97.56 123 ARG A N 1
ATOM 939 C CA . ARG A 1 123 ? -29.297 35.562 19.766 1 97.56 123 ARG A CA 1
ATOM 940 C C . ARG A 1 123 ? -29.625 34.281 18.984 1 97.56 123 ARG A C 1
ATOM 942 O O . ARG A 1 123 ? -30.75 34.094 18.516 1 97.56 123 ARG A O 1
ATOM 949 N N . ARG A 1 124 ? -28.641 33.438 18.938 1 96.62 124 ARG A N 1
ATOM 950 C CA . ARG A 1 124 ? -28.828 32.156 18.25 1 96.62 124 ARG A CA 1
ATOM 951 C C . ARG A 1 124 ? -29.234 31.047 19.234 1 96.62 124 ARG A C 1
ATOM 953 O O . ARG A 1 124 ? -29.297 29.875 18.875 1 96.62 124 ARG A O 1
ATOM 960 N N . GLY A 1 125 ? -29.359 31.391 20.438 1 96.62 125 GLY A N 1
ATOM 961 C CA . GLY A 1 125 ? -29.781 30.438 21.453 1 96.62 125 GLY A CA 1
ATOM 962 C C . GLY A 1 125 ? -28.625 29.734 22.125 1 96.62 125 GLY A C 1
ATOM 963 O O . GLY A 1 125 ? -28.828 28.766 22.859 1 96.62 125 GLY A O 1
ATOM 964 N N . ILE A 1 126 ? -27.422 30.141 21.844 1 97.94 126 ILE A N 1
ATOM 965 C CA . ILE A 1 126 ? -26.234 29.578 22.469 1 97.94 126 ILE A CA 1
ATOM 966 C C . ILE A 1 126 ? -25.797 30.438 23.641 1 97.94 126 ILE A C 1
ATOM 968 O O . ILE A 1 126 ? -25.25 31.531 23.438 1 97.94 126 ILE A O 1
ATOM 972 N N . THR A 1 127 ? -26.016 29.891 24.875 1 97.81 127 THR A N 1
ATOM 973 C CA . THR A 1 127 ? -25.812 30.75 26.031 1 97.81 127 THR A CA 1
ATOM 974 C C . THR A 1 127 ? -24.734 30.172 26.953 1 97.81 127 THR A C 1
ATOM 976 O O . THR A 1 127 ? -24.219 30.875 27.828 1 97.81 127 THR A O 1
ATOM 979 N N . ASP A 1 128 ? -24.422 28.922 26.812 1 98.06 128 ASP A N 1
ATOM 980 C CA . ASP A 1 128 ? -23.344 28.328 27.609 1 98.06 128 ASP A CA 1
ATOM 981 C C . ASP A 1 128 ? -22.016 28.406 26.875 1 98.06 128 ASP A C 1
ATOM 983 O O . ASP A 1 128 ? -21.672 27.5 26.109 1 98.06 128 ASP A O 1
ATOM 987 N N . MET A 1 129 ? -21.266 29.328 27.188 1 97.88 129 MET A N 1
ATOM 988 C CA . MET A 1 129 ? -20.016 29.594 26.453 1 97.88 129 MET A CA 1
ATOM 989 C C . MET A 1 129 ? -18.969 28.547 26.781 1 97.88 129 MET A C 1
ATOM 991 O O . MET A 1 129 ? -17.969 28.406 26.062 1 97.88 129 MET A O 1
ATOM 995 N N . ASP A 1 130 ? -19.156 27.75 27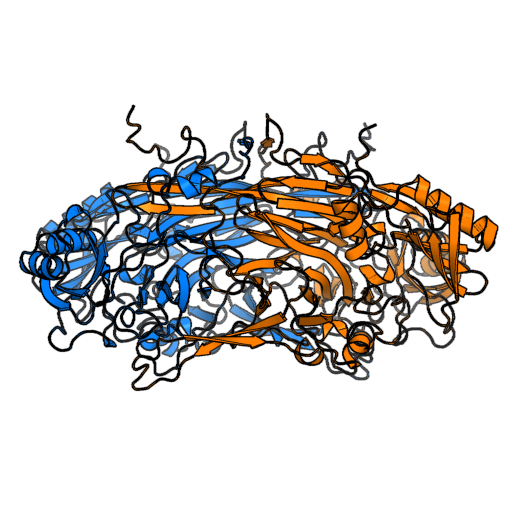.828 1 96.5 130 ASP A N 1
ATOM 996 C CA . ASP A 1 130 ? -18.219 26.688 28.172 1 96.5 130 ASP A CA 1
ATOM 997 C C . ASP A 1 130 ? -18.266 25.562 27.125 1 96.5 130 ASP A C 1
ATOM 999 O O . ASP A 1 130 ? -17.312 24.781 27.016 1 96.5 130 ASP A O 1
ATOM 1003 N N . LEU A 1 131 ? -19.328 25.516 26.375 1 97.31 131 LEU A N 1
ATOM 1004 C CA . LEU A 1 131 ? -19.484 24.484 25.359 1 97.31 131 LEU A CA 1
ATOM 1005 C C . LEU A 1 131 ? -19.031 24.969 24 1 97.31 131 LEU A C 1
ATOM 1007 O O . LEU A 1 131 ? -18.969 24.188 23.047 1 97.31 131 LEU A O 1
ATOM 1011 N N . VAL A 1 132 ? -18.75 26.25 23.953 1 98.06 132 VAL A N 1
ATOM 1012 C CA . VAL A 1 132 ? -18.391 26.859 22.672 1 98.06 132 VAL A CA 1
ATOM 1013 C C . VAL A 1 132 ? -16.891 26.688 22.422 1 98.06 132 VAL A C 1
ATOM 1015 O O . VAL A 1 132 ? -16.078 26.828 23.344 1 98.06 132 VAL A O 1
ATOM 1018 N N . PHE A 1 133 ? -16.562 26.328 21.219 1 97 133 PHE A N 1
ATOM 1019 C CA . PHE A 1 133 ? -15.18 26.203 20.766 1 97 133 PHE A CA 1
ATOM 1020 C C . PHE A 1 133 ? -14.938 27.078 19.547 1 97 133 PHE A C 1
ATOM 1022 O O . PHE A 1 133 ? -15.633 26.953 18.531 1 97 133 PHE A O 1
ATOM 1029 N N . MET A 1 134 ? -14.031 28.031 19.719 1 97.62 134 MET A N 1
ATOM 1030 C CA . MET A 1 134 ? -13.617 28.891 18.609 1 97.62 134 MET A CA 1
ATOM 1031 C C . MET A 1 134 ? -12.336 28.375 17.969 1 97.62 134 MET A C 1
ATOM 1033 O O . MET A 1 134 ? -11.25 28.547 18.531 1 97.62 134 MET A O 1
ATOM 1037 N N . ASP A 1 135 ? -12.469 27.812 16.797 1 96.5 135 ASP A N 1
ATOM 1038 C CA . ASP A 1 135 ? -11.336 27.25 16.078 1 96.5 135 ASP A CA 1
ATOM 1039 C C . ASP A 1 135 ? -10.789 28.25 15.047 1 96.5 135 ASP A C 1
ATOM 1041 O O . ASP A 1 135 ? -11.344 28.375 13.953 1 96.5 135 ASP A O 1
ATOM 1045 N N . THR A 1 136 ? -9.68 28.859 15.367 1 97.25 136 THR A N 1
ATOM 1046 C CA . THR A 1 136 ? -9.164 29.938 14.547 1 97.25 136 THR A CA 1
ATOM 1047 C C . THR A 1 136 ? -8.266 29.406 13.438 1 97.25 136 THR A C 1
ATOM 1049 O O . THR A 1 136 ? -7.367 28.594 13.695 1 97.25 136 THR A O 1
ATOM 1052 N N . TRP A 1 137 ? -8.508 29.844 12.203 1 96.69 137 TRP A N 1
ATOM 1053 C CA . TRP A 1 137 ? -7.773 29.5 10.992 1 96.69 137 TRP A CA 1
ATOM 1054 C C . TRP A 1 137 ? -7.035 30.703 10.43 1 96.69 137 TRP A C 1
ATOM 1056 O O . TRP A 1 137 ? -7.316 31.844 10.812 1 96.69 137 TRP A O 1
ATOM 1066 N N . THR A 1 138 ? -6.062 30.375 9.539 1 96.56 138 THR A N 1
ATOM 1067 C CA . THR A 1 138 ? -5.355 31.422 8.805 1 96.56 138 THR A CA 1
ATOM 1068 C C . THR A 1 138 ? -6.117 31.812 7.543 1 96.56 138 THR A C 1
ATOM 1070 O O . THR A 1 138 ? -7.09 31.156 7.172 1 96.56 138 THR A O 1
ATOM 1073 N N . TYR A 1 139 ? -5.75 32.969 6.953 1 94.69 139 TYR A N 1
ATOM 1074 C CA . TYR A 1 139 ? -6.277 33.406 5.668 1 94.69 139 TYR A CA 1
ATOM 1075 C C . TYR A 1 139 ? -5.254 33.188 4.559 1 94.69 139 TYR A C 1
ATOM 1077 O O . TYR A 1 139 ? -4.051 33.375 4.773 1 94.69 139 TYR A O 1
ATOM 1085 N N . GLY A 1 140 ? -5.738 32.844 3.377 1 95.06 140 GLY A N 1
ATOM 1086 C CA . GLY A 1 140 ? -5.012 33.188 2.162 1 95.06 140 GLY A CA 1
ATOM 1087 C C . GLY A 1 140 ? -5.309 34.594 1.656 1 95.06 140 GLY A C 1
ATOM 1088 O O . GLY A 1 140 ? -6.402 35.125 1.88 1 95.06 140 GLY A O 1
ATOM 1089 N N . ASP A 1 141 ? -4.422 35.031 0.979 1 96.12 141 ASP A N 1
ATOM 1090 C CA . ASP A 1 141 ? -4.555 36.438 0.541 1 96.12 141 ASP A CA 1
ATOM 1091 C C . ASP A 1 141 ? -5.84 36.625 -0.26 1 96.12 141 ASP A C 1
ATOM 1093 O O . ASP A 1 141 ? -6.559 37.625 -0.056 1 96.12 141 ASP A O 1
ATOM 1097 N N . ALA A 1 142 ? -6.16 35.781 -1.11 1 94.94 142 ALA A N 1
ATOM 1098 C CA . ALA A 1 142 ? -7.238 35.938 -2.086 1 94.94 142 ALA A CA 1
ATOM 1099 C C . ALA A 1 142 ? -8.594 36 -1.394 1 94.94 142 ALA A C 1
ATOM 1101 O O . ALA A 1 142 ? -9.555 36.531 -1.941 1 94.94 142 ALA A O 1
ATOM 1102 N N . VAL A 1 143 ? -8.695 35.469 -0.203 1 94.94 143 VAL A N 1
ATOM 1103 C CA . VAL A 1 143 ? -10 35.375 0.446 1 94.94 143 VAL A CA 1
ATOM 1104 C C . VAL A 1 143 ? -10.047 36.344 1.628 1 94.94 143 VAL A C 1
ATOM 1106 O O . VAL A 1 143 ? -11.016 36.344 2.393 1 94.94 143 VAL A O 1
ATOM 1109 N N . MET A 1 144 ? -9.039 37.125 1.853 1 95.75 144 MET A N 1
ATOM 1110 C CA . MET A 1 144 ? -9 38.125 2.928 1 95.75 144 MET A CA 1
ATOM 1111 C C . MET A 1 144 ? -9.883 39.312 2.594 1 95.75 144 MET A C 1
ATOM 1113 O O . MET A 1 144 ? -9.883 39.812 1.458 1 95.75 144 MET A O 1
ATOM 1117 N N . PRO A 1 145 ? -10.633 39.812 3.588 1 95.38 145 PRO A N 1
ATOM 1118 C CA . PRO A 1 145 ? -11.383 41.031 3.34 1 95.38 145 PRO A CA 1
ATOM 1119 C C . PRO A 1 145 ? -10.484 42.219 3.049 1 95.38 145 PRO A C 1
ATOM 1121 O O . PRO A 1 145 ? -9.492 42.438 3.752 1 95.38 145 PRO A O 1
ATOM 1124 N N . GLU A 1 146 ? -10.891 43.031 2.111 1 95.38 146 GLU A N 1
ATOM 1125 C CA . GLU A 1 146 ? -10.086 44.156 1.662 1 95.38 146 GLU A CA 1
ATOM 1126 C C . GLU A 1 146 ? -9.852 45.156 2.795 1 95.38 146 GLU A C 1
ATOM 1128 O O . GLU A 1 146 ? -8.75 45.688 2.936 1 95.38 146 GLU A O 1
ATOM 1133 N N . LYS A 1 147 ? -10.82 45.375 3.619 1 96.12 147 LYS A N 1
ATOM 1134 C CA . LYS A 1 147 ? -10.773 46.375 4.66 1 96.12 147 LYS A CA 1
ATOM 1135 C C . LYS A 1 147 ? -9.766 46.031 5.75 1 96.12 147 LYS A C 1
ATOM 1137 O O . LYS A 1 147 ? -9.359 46.875 6.535 1 96.12 147 LYS A O 1
ATOM 1142 N N . TYR A 1 148 ? -9.344 44.781 5.754 1 95.25 148 TYR A N 1
ATOM 1143 C CA . TYR A 1 148 ? -8.438 44.375 6.816 1 95.25 148 TYR A CA 1
ATOM 1144 C C . TYR A 1 148 ? -7.078 43.969 6.25 1 95.25 148 TYR A C 1
ATOM 1146 O O . TYR A 1 148 ? -6.254 43.375 6.953 1 95.25 148 TYR A O 1
ATOM 1154 N N . ARG A 1 149 ? -6.812 44.25 4.996 1 91.75 149 ARG A N 1
ATOM 1155 C CA . ARG A 1 149 ? -5.523 43.938 4.387 1 91.75 149 ARG A CA 1
ATOM 1156 C C . ARG A 1 149 ? -4.383 44.594 5.145 1 91.75 149 ARG A C 1
ATOM 1158 O O . ARG A 1 149 ? -4.512 45.75 5.586 1 91.75 149 ARG A O 1
ATOM 1165 N N . GLY A 1 150 ? -3.301 43.906 5.305 1 90.31 150 GLY A N 1
ATOM 1166 C CA . GLY A 1 150 ? -2.143 44.438 6.02 1 90.31 150 GLY A CA 1
ATOM 1167 C C . GLY A 1 150 ? -2.086 43.969 7.465 1 90.31 150 GLY A C 1
ATOM 1168 O O . GLY A 1 150 ? -1.029 44.031 8.102 1 90.31 150 GLY A O 1
ATOM 1169 N N . ARG A 1 151 ? -3.215 43.625 8 1 95.56 151 ARG A N 1
ATOM 1170 C CA . ARG A 1 151 ? -3.254 43.094 9.367 1 95.56 151 ARG A CA 1
ATOM 1171 C C . ARG A 1 151 ? -2.91 41.625 9.398 1 95.56 151 ARG A C 1
ATOM 1173 O O . ARG A 1 151 ? -2.938 40.938 8.367 1 95.56 151 ARG A O 1
ATOM 1180 N N . ARG A 1 152 ? -2.482 41.156 10.523 1 98 152 ARG A N 1
ATOM 1181 C CA . ARG A 1 152 ? -2.352 39.719 10.766 1 98 152 ARG A CA 1
ATOM 1182 C C . ARG A 1 152 ? -3.684 39.125 11.203 1 98 152 ARG A C 1
ATOM 1184 O O . ARG A 1 152 ? -4.02 39.156 12.391 1 98 152 ARG A O 1
ATOM 1191 N N . LEU A 1 153 ? -4.375 38.469 10.227 1 97.56 153 LEU A N 1
ATOM 1192 C CA . LEU A 1 153 ? -5.785 38.156 10.406 1 97.56 153 LEU A CA 1
ATOM 1193 C C . LEU A 1 153 ? -5.969 36.656 10.656 1 97.56 153 LEU A C 1
ATOM 1195 O O . LEU A 1 153 ? -5.266 35.844 10.062 1 97.56 153 LEU A O 1
ATOM 1199 N N . GLY A 1 154 ? -6.867 36.344 11.57 1 97.69 154 GLY A N 1
ATOM 1200 C CA . GLY A 1 154 ? -7.461 35.031 11.711 1 97.69 154 GLY A CA 1
ATOM 1201 C C . GLY A 1 154 ? -8.969 35.031 11.594 1 97.69 154 GLY A C 1
ATOM 1202 O O . GLY A 1 154 ? -9.609 36.094 11.742 1 97.69 154 GLY A O 1
ATOM 1203 N N . TRP A 1 155 ? -9.492 33.969 11.164 1 96.81 155 TRP A N 1
ATOM 1204 C CA . TRP A 1 155 ? -10.945 33.812 11.234 1 96.81 155 TRP A CA 1
ATOM 1205 C C . TRP A 1 155 ? -11.297 32.531 12.008 1 96.81 155 TRP A C 1
ATOM 1207 O O . TRP A 1 155 ? -10.531 31.562 12.016 1 96.81 155 TRP A O 1
ATOM 1217 N N . SER A 1 156 ? -12.391 32.562 12.703 1 96.88 156 SER A N 1
ATOM 1218 C CA . SER A 1 156 ? -12.734 31.406 13.547 1 96.88 156 SER A CA 1
ATOM 1219 C C . SER A 1 156 ? -14 30.719 13.062 1 96.88 156 SER A C 1
ATOM 1221 O O . SER A 1 156 ? -14.984 31.391 12.719 1 96.88 156 SER A O 1
ATOM 1223 N N . ASP A 1 157 ? -13.883 29.406 12.938 1 95.88 157 ASP A N 1
ATOM 1224 C CA . ASP A 1 157 ? -15.086 28.578 12.953 1 95.88 157 ASP A CA 1
ATOM 1225 C C . ASP A 1 157 ? -15.609 28.406 14.375 1 95.88 157 ASP A C 1
ATOM 1227 O O . ASP A 1 157 ? -14.836 28.391 15.328 1 95.88 157 ASP A O 1
ATOM 1231 N N . THR A 1 158 ? -16.875 28.375 14.445 1 97.69 158 THR A N 1
ATOM 1232 C CA . THR A 1 158 ? -17.484 28.234 15.766 1 97.69 158 THR A CA 1
ATOM 1233 C C . THR A 1 158 ? -18.203 26.891 15.891 1 97.69 158 THR A C 1
ATOM 1235 O O . THR A 1 158 ? -18.969 26.5 15 1 97.69 158 THR A O 1
ATOM 1238 N N . TRP A 1 159 ? -17.922 26.234 16.984 1 97.19 159 TRP A N 1
ATOM 1239 C CA . TRP A 1 159 ? -18.531 24.938 17.281 1 97.19 159 TRP A CA 1
ATOM 1240 C C . TRP A 1 159 ? -19.141 24.938 18.672 1 97.19 159 TRP A C 1
ATOM 1242 O O . TRP A 1 159 ? -18.734 25.703 19.547 1 97.19 159 TRP A O 1
ATOM 1252 N N . VAL A 1 160 ? -20.172 24.109 18.859 1 97.38 160 VAL A N 1
ATOM 1253 C CA . VAL A 1 160 ? -20.781 23.953 20.172 1 97.38 160 VAL A CA 1
ATOM 1254 C C . VAL A 1 160 ? -20.844 22.484 20.547 1 97.38 160 VAL A C 1
ATOM 1256 O O . VAL A 1 160 ? -21.484 21.688 19.844 1 97.38 160 VAL A O 1
ATOM 1259 N N . ARG A 1 161 ? -20.172 22.109 21.625 1 96.5 161 ARG A N 1
ATOM 1260 C CA . ARG A 1 161 ? -20.266 20.75 22.141 1 96.5 161 ARG A CA 1
ATOM 1261 C C . ARG A 1 161 ? -21.688 20.438 22.641 1 96.5 161 ARG A C 1
ATOM 1263 O O . ARG A 1 161 ? -22.359 21.328 23.172 1 96.5 161 ARG A O 1
ATOM 1270 N N . ALA A 1 162 ? -22.031 19.156 22.547 1 95.56 162 ALA A N 1
ATOM 1271 C CA . ALA A 1 162 ? -23.328 18.75 23.094 1 95.56 162 ALA A CA 1
ATOM 1272 C C . ALA A 1 162 ? -23.312 18.766 24.625 1 95.56 162 ALA A C 1
ATOM 1274 O O . ALA A 1 162 ? -24.344 19 25.25 1 95.56 162 ALA A O 1
ATOM 1275 N N . ALA A 1 163 ? -22.219 18.5 25.156 1 95.88 163 ALA A N 1
ATOM 1276 C CA . ALA A 1 163 ? -21.984 18.484 26.594 1 95.88 163 ALA A CA 1
ATOM 1277 C C . ALA A 1 163 ? -20.5 18.641 26.906 1 95.88 163 ALA A C 1
ATOM 1279 O O . ALA A 1 163 ? -19.656 18.641 25.984 1 95.88 163 ALA A O 1
ATOM 1280 N N . ASP A 1 164 ? -20.234 18.875 28.156 1 95.38 164 ASP A N 1
ATOM 1281 C CA . ASP A 1 164 ? -18.844 18.938 28.578 1 95.38 164 ASP A CA 1
ATOM 1282 C C . ASP A 1 164 ? -18.094 17.672 28.188 1 95.38 164 ASP A C 1
ATOM 1284 O O . ASP A 1 164 ? -18.547 16.562 28.5 1 95.38 164 ASP A O 1
ATOM 1288 N N . GLY A 1 165 ? -17.016 17.859 27.484 1 94.12 165 GLY A N 1
ATOM 1289 C CA . GLY A 1 165 ? -16.188 16.734 27.109 1 94.12 165 GLY A CA 1
ATOM 1290 C C . GLY A 1 165 ? -16.688 16.016 25.859 1 94.12 165 GLY A C 1
ATOM 1291 O O . GLY A 1 165 ? -16.062 15.062 25.406 1 94.12 165 GLY A O 1
ATOM 1292 N N . ALA A 1 166 ? -17.766 16.453 25.281 1 96.25 166 ALA A N 1
ATOM 1293 C CA . ALA A 1 166 ? -18.281 15.859 24.047 1 96.25 166 ALA A CA 1
ATOM 1294 C C . ALA A 1 166 ? -17.469 16.297 22.844 1 96.25 166 ALA A C 1
ATOM 1296 O O . ALA A 1 166 ? -16.469 17.016 22.984 1 96.25 166 ALA A O 1
ATOM 1297 N N . ASN A 1 167 ? -17.797 15.805 21.703 1 96.75 167 ASN A N 1
ATOM 1298 C CA . ASN A 1 167 ? -17.094 16.047 20.453 1 96.75 167 ASN A CA 1
ATOM 1299 C C . ASN A 1 167 ? -17.062 17.531 20.109 1 96.75 167 ASN A C 1
ATOM 1301 O O . ASN A 1 167 ? -18.094 18.141 19.844 1 96.75 167 ASN A O 1
ATOM 1305 N N . PRO A 1 168 ? -15.906 18.078 20.047 1 95.5 168 PRO A N 1
ATOM 1306 C CA . PRO A 1 168 ? -15.812 19.516 19.812 1 95.5 168 PRO A CA 1
ATOM 1307 C C . PRO A 1 168 ? -16.172 19.906 18.375 1 95.5 168 PRO A C 1
ATOM 1309 O O . PRO A 1 168 ? -16.422 21.078 18.094 1 95.5 168 PRO A O 1
ATOM 1312 N N . TYR A 1 169 ? -16.234 18.953 17.453 1 96.31 169 TYR A N 1
ATOM 1313 C CA . TYR A 1 169 ? -16.406 19.266 16.047 1 96.31 169 TYR A CA 1
ATOM 1314 C C . TYR A 1 169 ? -17.734 18.703 15.523 1 96.31 169 TYR A C 1
ATOM 1316 O O . TYR A 1 169 ? -17.906 18.5 14.32 1 96.31 169 TYR A O 1
ATOM 1324 N N . ALA A 1 170 ? -18.688 18.438 16.422 1 96.12 170 ALA A N 1
ATOM 1325 C CA . ALA A 1 170 ? -19.953 17.844 16.016 1 96.12 170 ALA A CA 1
ATOM 1326 C C . ALA A 1 170 ? -21.062 18.891 15.906 1 96.12 170 ALA A C 1
ATOM 1328 O O . ALA A 1 170 ? -22.125 18.625 15.344 1 96.12 170 ALA A O 1
ATOM 1329 N N . GLY A 1 171 ? -20.828 20.094 16.438 1 96.06 171 GLY A N 1
ATOM 1330 C CA . GLY A 1 171 ? -21.875 21.109 16.422 1 96.06 171 GLY A CA 1
ATOM 1331 C C . GLY A 1 171 ? -21.453 22.391 15.742 1 96.06 171 GLY A C 1
ATOM 1332 O O . GLY A 1 171 ? -21.281 23.422 16.406 1 96.06 171 GLY A O 1
ATOM 1333 N N . PRO A 1 172 ? -21.391 22.359 14.438 1 96.94 172 PRO A N 1
ATOM 1334 C CA . PRO A 1 172 ? -21.031 23.594 13.742 1 96.94 172 PRO A CA 1
ATOM 1335 C C . PRO A 1 172 ? -22.094 24.672 13.883 1 96.94 172 PRO A C 1
ATOM 1337 O O . PRO A 1 172 ? -23.297 24.391 13.867 1 96.94 172 PRO A O 1
ATOM 1340 N N . VAL A 1 173 ? -21.672 25.859 14.094 1 97.75 173 VAL A N 1
ATOM 1341 C CA . VAL A 1 173 ? -22.562 27.016 14.023 1 97.75 173 VAL A CA 1
ATOM 1342 C C . VAL A 1 173 ? -22.484 27.641 12.633 1 97.75 173 VAL A C 1
ATOM 1344 O O . VAL A 1 173 ? -21.75 28.609 12.414 1 97.75 173 VAL A O 1
ATOM 1347 N N . ASN A 1 174 ? -23.375 27.234 11.766 1 97.12 174 ASN A N 1
ATOM 1348 C CA . ASN A 1 174 ? -23.328 27.578 10.352 1 97.12 174 ASN A CA 1
ATOM 1349 C C . ASN A 1 174 ? -23.422 29.094 10.141 1 97.12 174 ASN A C 1
ATOM 1351 O O . ASN A 1 174 ? -24.281 29.75 10.734 1 97.12 174 ASN A O 1
ATOM 1355 N N . GLY A 1 175 ? -22.531 29.594 9.359 1 97.06 175 GLY A N 1
ATOM 1356 C CA . GLY A 1 175 ? -22.594 30.984 8.945 1 97.06 175 GLY A CA 1
ATOM 1357 C C . GLY A 1 175 ? -22.047 31.938 10 1 97.06 175 GLY A C 1
ATOM 1358 O O . GLY A 1 175 ? -22.078 33.156 9.812 1 97.06 175 GLY A O 1
ATOM 1359 N N . PHE A 1 176 ? -21.578 31.391 11.109 1 98 176 PHE A N 1
ATOM 1360 C CA . PHE A 1 176 ? -21.078 32.25 12.188 1 98 176 PHE A CA 1
ATOM 1361 C C . PHE A 1 176 ? -19.562 32.156 12.258 1 98 176 PHE A C 1
ATOM 1363 O O . PHE A 1 176 ? -19 31.156 12.664 1 98 176 PHE A O 1
ATOM 1370 N N . HIS A 1 177 ? -18.891 33.312 11.922 1 97.81 177 HIS A N 1
ATOM 1371 C CA . HIS A 1 177 ? -17.438 33.406 11.922 1 97.81 177 HIS A CA 1
ATOM 1372 C C . HIS A 1 177 ? -16.969 34.719 12.523 1 97.81 177 HIS A C 1
ATOM 1374 O O . HIS A 1 177 ? -17.641 35.75 12.367 1 97.81 177 HIS A O 1
ATOM 1380 N N . CYS A 1 178 ? -15.914 34.625 13.227 1 98.25 178 CYS A N 1
ATOM 1381 C CA . CYS A 1 178 ? -15.305 35.844 13.758 1 98.25 178 CYS A CA 1
ATOM 1382 C C . CYS A 1 178 ? -13.992 36.156 13.039 1 98.25 178 CYS A C 1
ATOM 1384 O O . CYS A 1 178 ? -13.234 35.25 12.711 1 98.25 178 CYS A O 1
ATOM 1386 N N . VAL A 1 179 ? -13.805 37.375 12.727 1 98.31 179 VAL A N 1
ATOM 1387 C CA . VAL A 1 179 ? -12.531 37.875 12.203 1 98.31 179 VAL A CA 1
ATOM 1388 C C . VAL A 1 179 ? -11.742 38.562 13.328 1 98.31 179 VAL A C 1
ATOM 1390 O O . VAL A 1 179 ? -12.258 39.438 14.023 1 98.31 179 VAL A O 1
ATOM 1393 N N . ILE A 1 180 ? -10.57 38.156 13.516 1 98.5 180 ILE A N 1
ATOM 1394 C CA . ILE A 1 180 ? -9.789 38.625 14.656 1 98.5 180 ILE A CA 1
ATOM 1395 C C . ILE A 1 180 ? -8.398 39.031 14.195 1 98.5 180 ILE A C 1
ATOM 1397 O O . ILE A 1 180 ? -7.824 38.438 13.289 1 98.5 180 ILE A O 1
ATOM 1401 N N . ASP A 1 181 ? -7.895 40.125 14.711 1 98.5 181 ASP A N 1
ATOM 1402 C CA . ASP A 1 181 ? -6.488 40.5 14.547 1 98.5 181 ASP A CA 1
ATOM 1403 C C . ASP A 1 181 ? -5.609 39.688 15.516 1 98.5 181 ASP A C 1
ATOM 1405 O O . ASP A 1 181 ? -5.715 39.844 16.734 1 98.5 181 ASP A O 1
ATOM 1409 N N . MET A 1 182 ? -4.703 38.938 15.039 1 98.19 182 MET A N 1
ATOM 1410 C CA . MET A 1 182 ? -3.965 37.969 15.844 1 98.19 182 MET A CA 1
ATOM 1411 C C . MET A 1 182 ? -2.834 38.656 16.609 1 98.19 182 MET A C 1
ATOM 1413 O O . MET A 1 182 ? -2.295 38.094 17.562 1 98.19 182 MET A O 1
ATOM 1417 N N . ASN A 1 183 ? -2.459 39.844 16.234 1 97.94 183 ASN A N 1
ATOM 1418 C CA . ASN A 1 183 ? -1.464 40.625 16.984 1 97.94 183 ASN A CA 1
ATOM 1419 C C . ASN A 1 183 ? -2.076 41.281 18.219 1 97.94 183 ASN A C 1
ATOM 1421 O O . ASN A 1 183 ? -1.578 41.094 19.328 1 97.94 183 ASN A O 1
ATOM 1425 N N . SER A 1 184 ? -3.158 42 17.984 1 97.19 184 SER A N 1
ATOM 1426 C CA . SER A 1 184 ? -3.791 42.75 19.078 1 97.19 184 SER A CA 1
ATOM 1427 C C . SER A 1 184 ? -4.844 41.906 19.781 1 97.19 184 SER A C 1
ATOM 1429 O O . SER A 1 184 ? -5.32 42.281 20.859 1 97.19 184 SER A O 1
ATOM 1431 N N . MET A 1 185 ? -5.258 40.812 19.188 1 97.62 185 MET A N 1
ATOM 1432 C CA . MET A 1 185 ? -6.328 39.938 19.688 1 97.62 185 MET A CA 1
ATOM 1433 C C . MET A 1 185 ? -7.648 40.719 19.766 1 97.62 185 MET A C 1
ATOM 1435 O O . MET A 1 185 ? -8.453 40.469 20.656 1 97.62 185 MET A O 1
ATOM 1439 N N . GLU A 1 186 ? -7.73 41.594 18.875 1 97.75 186 GLU A N 1
ATOM 1440 C CA . GLU A 1 186 ? -8.953 42.375 18.766 1 97.75 186 GLU A CA 1
ATOM 1441 C C . GLU A 1 186 ? -9.953 41.75 17.828 1 97.75 186 GLU A C 1
ATOM 1443 O O . GLU A 1 186 ? -9.602 41.375 16.703 1 97.75 186 GLU A O 1
ATOM 1448 N N . LEU A 1 187 ? -11.195 41.625 18.297 1 98.56 187 LEU A N 1
ATOM 1449 C CA . LEU A 1 187 ? -12.273 41.219 17.406 1 98.56 187 LEU A CA 1
ATOM 1450 C C . LEU A 1 187 ? -12.555 42.312 16.375 1 98.56 187 LEU A C 1
ATOM 1452 O O . LEU A 1 187 ? -12.836 43.469 16.75 1 98.56 187 LEU A O 1
ATOM 1456 N N . LEU A 1 188 ? -12.492 41.969 15.141 1 98.25 188 LEU A N 1
ATOM 1457 C CA . LEU A 1 188 ? -12.672 42.969 14.086 1 98.25 188 LEU A CA 1
ATOM 1458 C C . LEU A 1 188 ? -14.086 42.875 13.508 1 98.25 188 LEU A C 1
ATOM 1460 O O . LEU A 1 188 ? -14.641 43.906 13.094 1 98.25 188 LEU A O 1
ATOM 1464 N N . ASP A 1 189 ? -14.609 41.719 13.414 1 98 189 ASP A N 1
ATOM 1465 C CA . ASP A 1 189 ? -15.914 41.531 12.781 1 98 189 ASP A CA 1
ATOM 1466 C C . ASP A 1 189 ? -16.562 40.219 13.234 1 98 189 ASP A C 1
ATOM 1468 O O . ASP A 1 189 ? -15.867 39.281 13.641 1 98 189 ASP A O 1
ATOM 1472 N N . ILE A 1 190 ? -17.844 40.188 13.305 1 98.38 190 ILE A N 1
ATOM 1473 C CA . ILE A 1 190 ? -18.656 38.969 13.414 1 98.38 190 ILE A CA 1
ATOM 1474 C C . ILE A 1 190 ? -19.453 38.781 12.133 1 98.38 190 ILE A C 1
ATOM 1476 O O . ILE A 1 190 ? -20.328 39.594 11.805 1 98.38 190 ILE A O 1
ATOM 1480 N N . GLU A 1 191 ? -19.016 37.781 11.391 1 97.31 191 GLU A N 1
ATOM 1481 C CA . GLU A 1 191 ? -19.781 37.406 10.211 1 97.31 191 GLU A CA 1
ATOM 1482 C C . GLU A 1 191 ? -20.906 36.438 10.57 1 97.31 191 GLU A C 1
ATOM 1484 O O . GLU A 1 191 ? -20.672 35.219 10.758 1 97.31 191 GLU A O 1
ATOM 1489 N N . ASP A 1 192 ? -22.047 36.875 10.688 1 97.5 192 ASP A N 1
ATOM 1490 C CA . ASP A 1 192 ? -23.281 36.125 10.945 1 97.5 192 ASP A CA 1
ATOM 1491 C C . ASP A 1 192 ? -24.203 36.125 9.727 1 97.5 192 ASP A C 1
ATOM 1493 O O . ASP A 1 192 ? -25.094 36.969 9.633 1 97.5 192 ASP A O 1
ATOM 1497 N N . THR A 1 193 ? -24.016 35.188 8.844 1 95.88 193 THR A N 1
ATOM 1498 C CA . THR A 1 193 ? -24.531 35.312 7.488 1 95.88 193 THR A CA 1
ATOM 1499 C C . THR A 1 193 ? -25.781 34.469 7.297 1 95.88 193 THR A C 1
ATOM 1501 O O . THR A 1 193 ? -26.688 34.844 6.531 1 95.88 193 THR A O 1
ATOM 1504 N N . PHE A 1 194 ? -25.828 33.25 7.816 1 95.81 194 PHE A N 1
ATOM 1505 C CA . PHE A 1 194 ? -27 32.406 7.688 1 95.81 194 PHE A CA 1
ATOM 1506 C C . PHE A 1 194 ? -27.094 31.422 8.852 1 95.81 194 PHE A C 1
ATOM 1508 O O . PHE A 1 194 ? -26.156 31.312 9.641 1 95.81 194 PHE A O 1
ATOM 1515 N N . THR A 1 195 ? -28.219 30.891 9.016 1 95.69 195 THR A N 1
ATOM 1516 C CA . THR A 1 195 ? -28.453 29.891 10.062 1 95.69 195 THR A CA 1
ATOM 1517 C C . THR A 1 195 ? -29.156 28.672 9.492 1 95.69 195 THR A C 1
ATOM 1519 O O . THR A 1 195 ? -29.969 28.781 8.57 1 95.69 195 THR A O 1
ATOM 1522 N N . VAL A 1 196 ? -28.766 27.562 9.953 1 95.88 196 VAL A N 1
ATOM 1523 C CA . VAL A 1 196 ? -29.438 26.297 9.688 1 95.88 196 VAL A CA 1
ATOM 1524 C C . VAL A 1 196 ? -29.906 25.672 11 1 95.88 196 VAL A C 1
ATOM 1526 O O . VAL A 1 196 ? -29.156 25.641 11.984 1 95.88 196 VAL A O 1
ATOM 1529 N N . GLU A 1 197 ? -31.234 25.25 11.008 1 94.75 197 GLU A N 1
ATOM 1530 C CA . GLU A 1 197 ? -31.703 24.562 12.203 1 94.75 197 GLU A CA 1
ATOM 1531 C C . GLU A 1 197 ? -30.859 23.312 12.484 1 94.75 197 GLU A C 1
ATOM 1533 O O . GLU A 1 197 ? -30.641 22.484 11.602 1 94.75 197 GLU A O 1
ATOM 1538 N N . ARG A 1 198 ? -30.359 23.25 13.695 1 92.88 198 ARG A N 1
ATOM 1539 C CA . ARG A 1 198 ? -29.5 22.125 14.039 1 92.88 198 ARG A CA 1
ATOM 1540 C C . ARG A 1 198 ? -30.266 20.812 13.953 1 92.88 198 ARG A C 1
ATOM 1542 O O . ARG A 1 198 ? -31.297 20.641 14.594 1 92.88 198 ARG A O 1
ATOM 1549 N N . PRO A 1 199 ? -29.719 19.875 13.227 1 95.81 199 PRO A N 1
ATOM 1550 C CA . PRO A 1 199 ? -30.375 18.562 13.164 1 95.81 199 PRO A CA 1
ATOM 1551 C C . PRO A 1 199 ? -30 17.656 14.328 1 95.81 199 PRO A C 1
ATOM 1553 O O . PRO A 1 199 ? -29.016 17.922 15.031 1 95.81 199 PRO A O 1
ATOM 1556 N N . THR A 1 200 ? -30.875 16.656 14.539 1 93.62 200 THR A N 1
ATOM 1557 C CA . THR A 1 200 ? -30.469 15.578 15.43 1 93.62 200 THR A CA 1
ATOM 1558 C C . THR A 1 200 ? -29.391 14.719 14.781 1 93.62 200 THR A C 1
ATOM 1560 O O . THR A 1 200 ? -29.562 14.219 13.664 1 93.62 200 THR A O 1
ATOM 1563 N N . MET A 1 201 ? -28.25 14.648 15.438 1 93.94 201 MET A N 1
ATOM 1564 C CA . MET A 1 201 ? -27.141 13.875 14.883 1 93.94 201 MET A CA 1
ATOM 1565 C C . MET A 1 201 ? -26.438 13.07 15.969 1 93.94 201 MET A C 1
ATOM 1567 O O . MET A 1 201 ? -26.547 13.398 17.156 1 93.94 201 MET A O 1
ATOM 1571 N N . MET A 1 202 ? -25.828 12.008 15.578 1 95.5 202 MET A N 1
ATOM 1572 C CA . MET A 1 202 ? -24.938 11.258 16.453 1 95.5 202 MET A CA 1
ATOM 1573 C C . MET A 1 202 ? -23.469 11.578 16.141 1 95.5 202 MET A C 1
ATOM 1575 O O . MET A 1 202 ? -22.797 10.812 15.461 1 95.5 202 MET A O 1
ATOM 1579 N N . GLY A 1 203 ? -22.969 12.594 16.766 1 96.69 203 GLY A N 1
ATOM 1580 C CA . GLY A 1 203 ? -21.641 13.07 16.453 1 96.69 203 GLY A CA 1
ATOM 1581 C C . GLY A 1 203 ? -20.625 12.758 17.531 1 96.69 203 GLY A C 1
ATOM 1582 O O . GLY A 1 203 ? -19.609 13.445 17.656 1 96.69 203 GLY A O 1
ATOM 1583 N N . GLU A 1 204 ? -20.891 11.703 18.375 1 97.19 204 GLU A N 1
ATOM 1584 C CA . GLU A 1 204 ? -20.047 11.469 19.547 1 97.19 204 GLU A CA 1
ATOM 1585 C C . GLU A 1 204 ? -19.141 10.258 19.344 1 97.19 204 GLU A C 1
ATOM 1587 O O . GLU A 1 204 ? -19.562 9.266 18.734 1 97.19 204 GLU A O 1
ATOM 1592 N N . TYR A 1 205 ? -17.906 10.328 19.859 1 96.19 205 TYR A N 1
ATOM 1593 C CA . TYR A 1 205 ? -16.969 9.227 19.734 1 96.19 205 TYR A CA 1
ATOM 1594 C C . TYR A 1 205 ? -16.391 8.828 21.094 1 96.19 205 TYR A C 1
ATOM 1596 O O . TYR A 1 205 ? -15.859 7.73 21.25 1 96.19 205 TYR A O 1
ATOM 1604 N N . VAL A 1 206 ? -16.391 9.758 22.047 1 94.88 206 VAL A N 1
ATOM 1605 C CA . VAL A 1 206 ? -16.016 9.422 23.406 1 94.88 206 VAL A CA 1
ATOM 1606 C C . VAL A 1 206 ? -17.062 8.492 24.016 1 94.88 206 VAL A C 1
ATOM 1608 O O . VAL A 1 206 ? -18.25 8.812 24.047 1 94.88 206 VAL A O 1
ATOM 1611 N N . PRO A 1 207 ? -16.656 7.438 24.578 1 92.12 207 PRO A N 1
ATOM 1612 C CA . PRO A 1 207 ? -17.594 6.383 24.953 1 92.12 207 PRO A CA 1
ATOM 1613 C C . PRO A 1 207 ? -18.703 6.887 25.891 1 92.12 207 PRO A C 1
ATOM 1615 O O . PRO A 1 207 ? -19.875 6.555 25.688 1 92.12 207 PRO A O 1
ATOM 1618 N N . ARG A 1 208 ? -18.391 7.684 26.844 1 92.44 208 ARG A N 1
ATOM 1619 C CA . ARG A 1 208 ? -19.391 8.133 27.812 1 92.44 208 ARG A CA 1
ATOM 1620 C C . ARG A 1 208 ? -20.422 9.031 27.156 1 92.44 208 ARG A C 1
ATOM 1622 O O . ARG A 1 208 ? -21.516 9.234 27.703 1 92.44 208 ARG A O 1
ATOM 1629 N N . HIS A 1 209 ? -20.125 9.586 25.984 1 95.69 209 HIS A N 1
ATOM 1630 C CA . HIS A 1 209 ? -21.031 10.508 25.312 1 95.69 209 HIS A CA 1
ATOM 1631 C C . HIS A 1 209 ? -21.797 9.82 24.188 1 95.69 209 HIS A C 1
ATOM 1633 O O . HIS A 1 209 ? -22.766 10.367 23.656 1 95.69 209 HIS A O 1
ATOM 1639 N N . VAL A 1 210 ? -21.406 8.633 23.812 1 95.31 210 VAL A N 1
ATOM 1640 C CA . VAL A 1 210 ? -22.172 7.844 22.859 1 95.31 210 VAL A CA 1
AT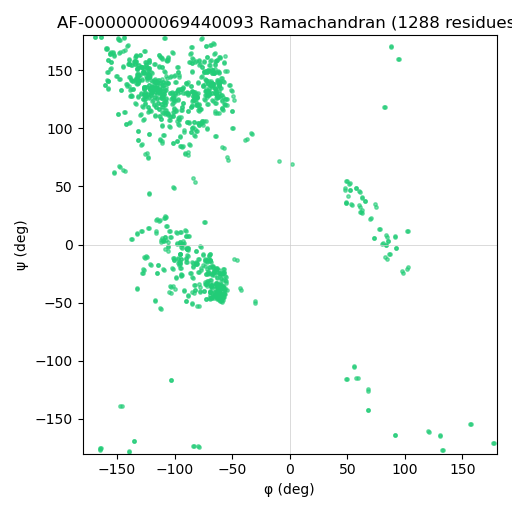OM 1641 C C . VAL A 1 210 ? -23.469 7.371 23.516 1 95.31 210 VAL A C 1
ATOM 1643 O O . VAL A 1 210 ? -23.453 6.84 24.625 1 95.31 210 VAL A O 1
ATOM 1646 N N . PRO A 1 211 ? -24.562 7.605 22.797 1 94.88 211 PRO A N 1
ATOM 1647 C CA . PRO A 1 211 ? -25.828 7.215 23.406 1 94.88 211 PRO A CA 1
ATOM 1648 C C . PRO A 1 211 ? -25.844 5.758 23.875 1 94.88 211 PRO A C 1
ATOM 1650 O O . PRO A 1 211 ? -25.344 4.879 23.156 1 94.88 211 PRO A O 1
ATOM 1653 N N . GLU A 1 212 ? -26.391 5.551 25.031 1 93.81 212 GLU A N 1
ATOM 1654 C CA . GLU A 1 212 ? -26.438 4.227 25.641 1 93.81 212 GLU A CA 1
ATOM 1655 C C . GLU A 1 212 ? -27.078 3.205 24.719 1 93.81 212 GLU A C 1
ATOM 1657 O O . GLU A 1 212 ? -26.641 2.055 24.641 1 93.81 212 GLU A O 1
ATOM 1662 N N . ARG A 1 213 ? -28.094 3.648 24.047 1 92 213 ARG A N 1
ATOM 1663 C CA . ARG A 1 213 ? -28.797 2.754 23.125 1 92 213 ARG A CA 1
ATOM 1664 C C . ARG A 1 213 ? -27.859 2.191 22.062 1 92 213 ARG A C 1
ATOM 1666 O O . ARG A 1 213 ? -27.984 1.031 21.672 1 92 213 ARG A O 1
ATOM 1673 N N . LEU A 1 214 ? -27 2.975 21.688 1 92.06 214 LEU A N 1
ATOM 1674 C CA . LEU A 1 214 ? -26.031 2.543 20.672 1 92.06 214 LEU A CA 1
ATOM 1675 C C . LEU A 1 214 ? -24.953 1.666 21.281 1 92.06 214 LEU A C 1
ATOM 1677 O O . LEU A 1 214 ? -24.547 0.658 20.703 1 92.06 214 LEU A O 1
ATOM 1681 N N . ARG A 1 215 ? -24.484 1.972 22.422 1 91.44 215 ARG A N 1
ATOM 1682 C CA . ARG A 1 215 ? -23.453 1.199 23.109 1 91.44 215 ARG A CA 1
ATOM 1683 C C . ARG A 1 215 ? -23.938 -0.208 23.422 1 91.44 215 ARG A C 1
ATOM 1685 O O . ARG A 1 215 ? -23.188 -1.176 23.312 1 91.44 215 ARG A O 1
ATOM 1692 N N . LYS A 1 216 ? -25.156 -0.264 23.75 1 92.69 216 LYS A N 1
ATOM 1693 C CA . LYS A 1 216 ? -25.719 -1.541 24.188 1 92.69 216 LYS A CA 1
ATOM 1694 C C . LYS A 1 216 ? -26.062 -2.432 23 1 92.69 216 LYS A C 1
ATOM 1696 O O . LYS A 1 216 ? -26.234 -3.643 23.156 1 92.69 216 LYS A O 1
ATOM 1701 N N . GLN A 1 217 ? -26.109 -1.81 21.875 1 92.31 217 GLN A N 1
ATOM 1702 C CA . GLN A 1 217 ? -26.484 -2.566 20.688 1 92.31 217 GLN A CA 1
ATOM 1703 C C . GLN A 1 217 ? -25.297 -3.359 20.156 1 92.31 217 GLN A C 1
ATOM 1705 O O . GLN A 1 217 ? -25.453 -4.273 19.344 1 92.31 217 GLN A O 1
ATOM 1710 N N . SER A 1 218 ? -24.203 -3.043 20.641 1 92.56 218 SER A N 1
ATOM 1711 C CA . SER A 1 218 ? -23 -3.674 20.109 1 92.56 218 SER A CA 1
ATOM 1712 C C . SER A 1 218 ? -23 -5.176 20.375 1 92.56 218 SER A C 1
ATOM 1714 O O . SER A 1 218 ? -23.312 -5.613 21.484 1 92.56 218 SER A O 1
ATOM 1716 N N . THR A 1 219 ? -22.672 -5.973 19.328 1 91.25 219 THR A N 1
ATOM 1717 C CA . THR A 1 219 ? -22.531 -7.422 19.422 1 91.25 219 THR A CA 1
ATOM 1718 C C . THR A 1 219 ? -21.078 -7.84 19.328 1 91.25 219 THR A C 1
ATOM 1720 O O . THR A 1 219 ? -20.766 -9.031 19.234 1 91.25 219 THR A O 1
ATOM 1723 N N . ARG A 1 220 ? -20.219 -6.879 19.312 1 95.25 220 ARG A N 1
ATOM 1724 C CA . ARG A 1 220 ? -18.797 -7.176 19.109 1 95.25 220 ARG A CA 1
ATOM 1725 C C . ARG A 1 220 ? -18.203 -7.883 20.328 1 95.25 220 ARG A C 1
ATOM 1727 O O . ARG A 1 220 ? -18.281 -7.379 21.438 1 95.25 220 ARG A O 1
ATOM 1734 N N . GLU A 1 221 ? -17.547 -8.992 20.047 1 93.5 221 GLU A N 1
ATOM 1735 C CA . GLU A 1 221 ? -16.906 -9.75 21.125 1 93.5 221 GLU A CA 1
ATOM 1736 C C . GLU A 1 221 ? -15.617 -9.078 21.578 1 93.5 221 GLU A C 1
ATOM 1738 O O . GLU A 1 221 ? -14.945 -8.422 20.781 1 93.5 221 GLU A O 1
ATOM 1743 N N . SER A 1 222 ? -15.289 -9.305 22.812 1 92.44 222 SER A N 1
ATOM 1744 C CA . SER A 1 222 ? -14.039 -8.766 23.344 1 92.44 222 SER A CA 1
ATOM 1745 C C . SER A 1 222 ? -12.836 -9.469 22.734 1 92.44 222 SER A C 1
ATOM 1747 O O . SER A 1 222 ? -12.93 -10.617 22.297 1 92.44 222 SER A O 1
ATOM 1749 N N . LEU A 1 223 ? -11.766 -8.773 22.719 1 95 223 LEU A N 1
ATOM 1750 C CA . LEU A 1 223 ? -10.516 -9.32 22.219 1 95 223 LEU A CA 1
ATOM 1751 C C . LEU A 1 223 ? -9.688 -9.922 23.344 1 95 223 LEU A C 1
ATOM 1753 O O . LEU A 1 223 ? -9.578 -9.328 24.422 1 95 223 LEU A O 1
ATOM 1757 N N . GLN A 1 224 ? -9.188 -11.102 23.031 1 95.38 224 GLN A N 1
ATOM 1758 C CA . GLN A 1 224 ? -8.141 -11.602 23.922 1 95.38 224 GLN A CA 1
ATOM 1759 C C . GLN A 1 224 ? -6.852 -10.805 23.766 1 95.38 224 GLN A C 1
ATOM 1761 O O . GLN A 1 224 ? -6.555 -10.305 22.672 1 95.38 224 GLN A O 1
ATOM 1766 N N . PRO A 1 225 ? -6.074 -10.688 24.875 1 93.69 225 PRO A N 1
ATOM 1767 C CA . PRO A 1 225 ? -4.848 -9.891 24.797 1 93.69 225 PRO A CA 1
ATOM 1768 C C . PRO A 1 225 ? -3.842 -10.438 23.797 1 93.69 225 PRO A C 1
ATOM 1770 O O . PRO A 1 225 ? -3.689 -11.656 23.672 1 93.69 225 PRO A O 1
ATOM 1773 N N . LEU A 1 226 ? -3.207 -9.602 23.078 1 94.88 226 LEU A N 1
ATOM 1774 C CA . LEU A 1 226 ? -2.074 -9.875 22.203 1 94.88 226 LEU A CA 1
ATOM 1775 C C . LEU A 1 226 ? -0.844 -9.086 22.641 1 94.88 226 LEU A C 1
ATOM 1777 O O . LEU A 1 226 ? -0.901 -7.867 22.781 1 94.88 226 LEU A O 1
ATOM 1781 N N . HIS A 1 227 ? 0.289 -9.836 22.906 1 94.12 227 HIS A N 1
ATOM 1782 C CA . HIS A 1 227 ? 1.514 -9.211 23.391 1 94.12 227 HIS A CA 1
ATOM 1783 C C . HIS A 1 227 ? 2.648 -9.367 22.391 1 94.12 227 HIS A C 1
ATOM 1785 O O . HIS A 1 227 ? 2.777 -10.414 21.75 1 94.12 227 HIS A O 1
ATOM 1791 N N . ILE A 1 228 ? 3.328 -8.352 22.188 1 95.31 228 ILE A N 1
ATOM 1792 C CA . ILE A 1 228 ? 4.602 -8.391 21.469 1 95.31 228 ILE A CA 1
ATOM 1793 C C . ILE A 1 228 ? 5.742 -8.102 22.438 1 95.31 228 ILE A C 1
ATOM 1795 O O . ILE A 1 228 ? 5.832 -7 22.984 1 95.31 228 ILE A O 1
ATOM 1799 N N . THR A 1 229 ? 6.613 -9.055 22.594 1 95.5 229 THR A N 1
ATOM 1800 C CA . THR A 1 229 ? 7.641 -8.922 23.609 1 95.5 229 THR A CA 1
ATOM 1801 C C . THR A 1 229 ? 9.016 -9.25 23.047 1 95.5 229 THR A C 1
ATOM 1803 O O . THR A 1 229 ? 9.133 -10.031 22.094 1 95.5 229 THR A O 1
ATOM 1806 N N . GLN A 1 230 ? 9.953 -8.641 23.516 1 96.69 230 GLN A N 1
ATOM 1807 C CA . GLN A 1 230 ? 11.367 -8.906 23.297 1 96.69 230 GLN A CA 1
ATOM 1808 C C . GLN A 1 230 ? 12.117 -9 24.609 1 96.69 230 GLN A C 1
ATOM 1810 O O . GLN A 1 230 ? 12.797 -8.047 25.016 1 96.69 230 GLN A O 1
ATOM 1815 N N . PRO A 1 231 ? 12.109 -10.195 25.172 1 95.88 231 PRO A N 1
ATOM 1816 C CA . PRO A 1 231 ? 12.625 -10.375 26.531 1 95.88 231 PRO A CA 1
ATOM 1817 C C . PRO A 1 231 ? 14.094 -9.992 26.656 1 95.88 231 PRO A C 1
ATOM 1819 O O . PRO A 1 231 ? 14.539 -9.57 27.719 1 95.88 231 PRO A O 1
ATOM 1822 N N . ASP A 1 232 ? 14.852 -10.055 25.578 1 97.06 232 ASP A N 1
ATOM 1823 C CA . ASP A 1 232 ? 16.281 -9.734 25.625 1 97.06 232 ASP A CA 1
ATOM 1824 C C . ASP A 1 232 ? 16.531 -8.305 25.141 1 97.06 232 ASP A C 1
ATOM 1826 O O . ASP A 1 232 ? 17.672 -7.934 24.859 1 97.06 232 ASP A O 1
ATOM 1830 N N . GLY A 1 233 ? 15.438 -7.566 24.984 1 96.88 233 GLY A N 1
ATOM 1831 C CA . GLY A 1 233 ? 15.555 -6.211 24.469 1 96.88 233 GLY A CA 1
ATOM 1832 C C . GLY A 1 233 ? 15.516 -6.137 22.953 1 96.88 233 GLY A C 1
ATOM 1833 O O . GLY A 1 233 ? 15.555 -7.168 22.281 1 96.88 233 GLY A O 1
ATOM 1834 N N . PRO A 1 234 ? 15.422 -4.996 22.5 1 97.19 234 PRO A N 1
ATOM 1835 C CA . PRO A 1 234 ? 15.422 -4.832 21.031 1 97.19 234 PRO A CA 1
ATOM 1836 C C . PRO A 1 234 ? 16.797 -5.074 20.406 1 97.19 234 PRO A C 1
ATOM 1838 O O . PRO A 1 234 ? 17.781 -5.223 21.125 1 97.19 234 PRO A O 1
ATOM 1841 N N . SER A 1 235 ? 16.812 -5.117 19.125 1 97.75 235 SER A N 1
ATOM 1842 C CA . SER A 1 235 ? 18.062 -5.383 18.406 1 97.75 235 SER A CA 1
ATOM 1843 C C . SER A 1 235 ? 18.703 -4.09 17.922 1 97.75 235 SER A C 1
ATOM 1845 O O . SER A 1 235 ? 19.703 -4.121 17.203 1 97.75 235 SER A O 1
ATOM 1847 N N . PHE A 1 236 ? 18.078 -2.939 18.219 1 98.31 236 PHE A N 1
ATOM 1848 C CA . PHE A 1 236 ? 18.641 -1.65 17.828 1 98.31 236 PHE A CA 1
ATOM 1849 C C . PHE A 1 236 ? 19.234 -0.929 19.031 1 98.31 236 PHE A C 1
ATOM 1851 O O . PHE A 1 236 ? 18.938 -1.29 20.188 1 98.31 236 PHE A O 1
ATOM 1858 N N . THR A 1 237 ? 20.094 0.035 18.797 1 97.62 237 THR A N 1
ATOM 1859 C CA . THR A 1 237 ? 20.641 0.91 19.828 1 97.62 237 THR A CA 1
ATOM 1860 C C . THR A 1 237 ? 20.359 2.375 19.5 1 97.62 237 THR A C 1
ATOM 1862 O O . THR A 1 237 ? 20.281 2.746 18.328 1 97.62 237 THR A O 1
ATOM 1865 N N . ILE A 1 238 ? 20.172 3.127 20.469 1 97.31 238 ILE A N 1
ATOM 1866 C CA . ILE A 1 238 ? 20.016 4.574 20.344 1 97.31 238 ILE A CA 1
ATOM 1867 C C . ILE A 1 238 ? 20.953 5.273 21.344 1 97.31 238 ILE A C 1
ATOM 1869 O O . ILE A 1 238 ? 20.812 5.098 22.547 1 97.31 238 ILE A O 1
ATOM 1873 N N . GLU A 1 239 ? 21.922 5.914 20.859 1 96.75 239 GLU A N 1
ATOM 1874 C CA . GLU A 1 239 ? 22.844 6.746 21.625 1 96.75 239 GLU A CA 1
ATOM 1875 C C . GLU A 1 239 ? 22.672 8.227 21.266 1 96.75 239 GLU A C 1
ATOM 1877 O O . GLU A 1 239 ? 23.203 8.688 20.266 1 96.75 239 GLU A O 1
ATOM 1882 N N . GLY A 1 240 ? 22.141 8.945 22.234 1 96.06 240 GLY A N 1
ATOM 1883 C CA . GLY A 1 240 ? 21.672 10.266 21.844 1 96.06 240 GLY A CA 1
ATOM 1884 C C . GLY A 1 240 ? 20.641 10.227 20.734 1 96.06 240 GLY A C 1
ATOM 1885 O O . GLY A 1 240 ? 19.578 9.594 20.891 1 96.06 240 GLY A O 1
ATOM 1886 N N . ASN A 1 241 ? 21.094 10.781 19.641 1 97.81 241 ASN A N 1
ATOM 1887 C CA . ASN A 1 241 ? 20.172 10.797 18.5 1 97.81 241 ASN A CA 1
ATOM 1888 C C . ASN A 1 241 ? 20.625 9.844 17.406 1 97.81 241 ASN A C 1
ATOM 1890 O O . ASN A 1 241 ? 20.016 9.797 16.328 1 97.81 241 ASN A O 1
ATOM 1894 N N . LYS A 1 242 ? 21.656 9.141 17.609 1 98.44 242 LYS A N 1
ATOM 1895 C CA . LYS A 1 242 ? 22.141 8.156 16.641 1 98.44 242 LYS A CA 1
ATOM 1896 C C . LYS A 1 242 ? 21.453 6.812 16.828 1 98.44 242 LYS A C 1
ATOM 1898 O O . LYS A 1 242 ? 21.516 6.219 17.906 1 98.44 242 LYS A O 1
ATOM 1903 N N . LEU A 1 243 ? 20.766 6.367 15.852 1 98.69 243 LEU A N 1
ATOM 1904 C CA . LEU A 1 243 ? 20.047 5.105 15.828 1 98.69 243 LEU A CA 1
ATOM 1905 C C . LEU A 1 243 ? 20.734 4.094 14.922 1 98.69 243 LEU A C 1
ATOM 1907 O O . LEU A 1 243 ? 21.047 4.402 13.773 1 98.69 243 LEU A O 1
ATOM 1911 N N . GLN A 1 244 ? 21.016 2.963 15.445 1 98.56 244 GLN A N 1
ATOM 1912 C CA . GLN A 1 244 ? 21.625 1.891 14.672 1 98.56 244 GLN A CA 1
ATOM 1913 C C . GLN A 1 244 ? 20.828 0.599 14.789 1 98.56 244 GLN A C 1
ATOM 1915 O O . GLN A 1 244 ? 20.328 0.271 15.867 1 98.56 244 GLN A O 1
ATOM 1920 N N . TRP A 1 245 ? 20.609 -0.061 13.742 1 98.62 245 TRP A N 1
ATOM 1921 C CA . TRP A 1 245 ? 19.875 -1.319 13.656 1 98.62 245 TRP A CA 1
ATOM 1922 C C . TRP A 1 245 ? 20.406 -2.184 12.516 1 98.62 245 TRP A C 1
ATOM 1924 O O . TRP A 1 245 ? 20.266 -1.823 11.344 1 98.62 245 TRP A O 1
ATOM 1934 N N . GLN A 1 246 ? 21.047 -3.346 12.891 1 97.62 246 GLN A N 1
ATOM 1935 C CA . GLN A 1 246 ? 21.734 -4.191 11.914 1 97.62 246 GLN A CA 1
ATOM 1936 C C . GLN A 1 246 ? 22.656 -3.365 11.023 1 97.62 246 GLN A C 1
ATOM 1938 O O . GLN A 1 246 ? 23.594 -2.738 11.516 1 97.62 246 GLN A O 1
ATOM 1943 N N . ASN A 1 247 ? 22.359 -3.297 9.672 1 98.31 247 ASN A N 1
ATOM 1944 C CA . ASN A 1 247 ? 23.281 -2.625 8.766 1 98.31 247 ASN A CA 1
ATOM 1945 C C . ASN A 1 247 ? 22.922 -1.156 8.578 1 98.31 247 ASN A C 1
ATOM 1947 O O . ASN A 1 247 ? 23.641 -0.41 7.918 1 98.31 247 ASN A O 1
ATOM 1951 N N . TRP A 1 248 ? 21.875 -0.69 9.234 1 98.75 248 TRP A N 1
ATOM 1952 C CA . TRP A 1 248 ? 21.406 0.687 9.094 1 98.75 248 TRP A CA 1
ATOM 1953 C C . TRP A 1 248 ? 21.953 1.565 10.203 1 98.75 248 TRP A C 1
ATOM 1955 O O . TRP A 1 248 ? 22.094 1.118 11.344 1 98.75 248 TRP A O 1
ATOM 1965 N N . SER A 1 249 ? 22.234 2.775 9.836 1 98.69 249 SER A N 1
ATOM 1966 C CA . SER A 1 249 ? 22.547 3.836 10.789 1 98.69 249 SER A CA 1
ATOM 1967 C C . SER A 1 249 ? 21.906 5.16 10.375 1 98.69 249 SER A C 1
ATOM 1969 O O . SER A 1 249 ? 21.891 5.504 9.195 1 98.69 249 SER A O 1
ATOM 1971 N N . LEU A 1 250 ? 21.328 5.879 11.266 1 98.75 250 LEU A N 1
ATOM 1972 C CA . LEU A 1 250 ? 20.75 7.195 11 1 98.75 250 LEU A CA 1
ATOM 1973 C C . LEU A 1 250 ? 20.734 8.047 12.266 1 98.75 250 LEU A C 1
ATOM 1975 O O . LEU A 1 250 ? 20.984 7.539 13.359 1 98.75 250 LEU A O 1
ATOM 1979 N N . ARG A 1 251 ? 20.531 9.305 12.109 1 98.5 251 ARG A N 1
ATOM 1980 C CA . ARG A 1 251 ? 20.344 10.234 13.227 1 98.5 251 ARG A CA 1
ATOM 1981 C C . ARG A 1 251 ? 18.953 10.859 13.188 1 98.5 251 ARG A C 1
ATOM 1983 O O . ARG A 1 251 ? 18.516 11.336 12.133 1 98.5 251 ARG A O 1
ATOM 1990 N N . VAL A 1 252 ? 18.297 10.828 14.305 1 98.75 252 VAL A N 1
ATOM 1991 C CA . VAL A 1 252 ? 16.938 11.367 14.398 1 98.75 252 VAL A CA 1
ATOM 1992 C C . VAL A 1 252 ? 16.984 12.828 14.836 1 98.75 252 VAL A C 1
ATOM 1994 O O . VAL A 1 252 ? 17.578 13.156 15.859 1 98.75 252 VAL A O 1
ATOM 1997 N N . GLY A 1 253 ? 16.438 13.656 14.008 1 98.5 253 GLY A N 1
ATOM 1998 C CA . GLY A 1 253 ? 16.312 15.07 14.328 1 98.5 253 GLY A CA 1
ATOM 1999 C C . GLY A 1 253 ? 14.883 15.492 14.617 1 98.5 253 GLY A C 1
ATOM 2000 O O . GLY A 1 253 ? 13.969 14.672 14.586 1 98.5 253 GLY A O 1
ATOM 2001 N N . PHE A 1 254 ? 14.781 16.766 14.961 1 98.62 254 PHE A N 1
ATOM 2002 C CA . PHE A 1 254 ? 13.461 17.297 15.25 1 98.62 254 PHE A CA 1
ATOM 2003 C C . PHE A 1 254 ? 13.461 18.828 15.156 1 98.62 254 PHE A C 1
ATOM 2005 O O . PHE A 1 254 ? 14.43 19.469 15.555 1 98.62 254 PHE A O 1
ATOM 2012 N N . ASN A 1 255 ? 12.477 19.406 14.578 1 98.44 255 ASN A N 1
ATOM 2013 C CA . ASN A 1 255 ? 12.297 20.859 14.594 1 98.44 255 ASN A CA 1
ATOM 2014 C C . ASN A 1 255 ? 10.82 21.234 14.578 1 98.44 255 ASN A C 1
ATOM 2016 O O . ASN A 1 255 ? 9.945 20.359 14.5 1 98.44 255 ASN A O 1
ATOM 2020 N N . TYR A 1 256 ? 10.523 22.516 14.68 1 98.25 256 TYR A N 1
ATOM 2021 C CA . TYR A 1 256 ? 9.164 23 14.906 1 98.25 256 TYR A CA 1
ATOM 2022 C C . TYR A 1 256 ? 8.281 22.75 13.688 1 98.25 256 TYR A C 1
ATOM 2024 O O . TYR A 1 256 ? 7.082 22.5 13.812 1 98.25 256 TYR A O 1
ATOM 2032 N N . ARG A 1 257 ? 8.828 22.844 12.484 1 98.19 257 ARG A N 1
ATOM 2033 C CA . ARG A 1 257 ? 8.062 22.859 11.25 1 98.19 257 ARG A CA 1
ATOM 2034 C C . ARG A 1 257 ? 7.852 21.453 10.711 1 98.19 257 ARG A C 1
ATOM 2036 O O . ARG A 1 257 ? 6.715 21.031 10.492 1 98.19 257 ARG A O 1
ATOM 2043 N N . GLU A 1 258 ? 8.914 20.641 10.633 1 98.38 258 GLU A N 1
ATOM 2044 C CA . GLU A 1 258 ? 8.883 19.328 9.984 1 98.38 258 GLU A CA 1
ATOM 2045 C C . GLU A 1 258 ? 8.609 18.219 10.984 1 98.38 258 GLU A C 1
ATOM 2047 O O . GLU A 1 258 ? 8.289 17.094 10.602 1 98.38 258 GLU A O 1
ATOM 2052 N N . GLY A 1 259 ? 8.695 18.5 12.227 1 98.38 259 GLY A N 1
ATOM 2053 C CA . GLY A 1 259 ? 8.672 17.422 13.203 1 98.38 259 GLY A CA 1
ATOM 2054 C C . GLY A 1 259 ? 9.906 16.547 13.148 1 98.38 259 GLY A C 1
ATOM 2055 O O . GLY A 1 259 ? 11.031 17.031 13.227 1 98.38 259 GLY A O 1
ATOM 2056 N N . MET A 1 260 ? 9.688 15.281 13.008 1 98.69 260 MET A N 1
ATOM 2057 C CA . MET A 1 260 ? 10.789 14.336 12.938 1 98.69 260 MET A CA 1
ATOM 2058 C C . MET A 1 260 ? 11.523 14.445 11.602 1 98.69 260 MET A C 1
ATOM 2060 O O . MET A 1 260 ? 10.898 14.5 10.547 1 98.69 260 MET A O 1
ATOM 2064 N N . THR A 1 261 ? 12.812 14.516 11.672 1 98.69 261 THR A N 1
ATOM 2065 C CA . THR A 1 261 ? 13.688 14.461 10.508 1 98.69 261 THR A CA 1
ATOM 2066 C C . THR A 1 261 ? 14.711 13.328 10.648 1 98.69 261 THR A C 1
ATOM 2068 O O . THR A 1 261 ? 15.18 13.047 11.758 1 98.69 261 THR A O 1
ATOM 2071 N N . LEU A 1 262 ? 15.031 12.703 9.609 1 98.88 262 LEU A N 1
ATOM 2072 C CA . LEU A 1 262 ? 16.031 11.648 9.594 1 98.88 262 LEU A CA 1
ATOM 2073 C C . LEU A 1 262 ? 17.281 12.086 8.82 1 98.88 262 LEU A C 1
ATOM 2075 O O . LEU A 1 262 ? 17.172 12.555 7.684 1 98.88 262 LEU A O 1
ATOM 2079 N N . HIS A 1 263 ? 18.438 11.961 9.461 1 98.62 263 HIS A N 1
ATOM 2080 C CA . HIS A 1 263 ? 19.688 12.453 8.883 1 98.62 263 HIS A CA 1
ATOM 2081 C C . HIS A 1 263 ? 20.719 11.344 8.758 1 98.62 263 HIS A C 1
ATOM 2083 O O . HIS A 1 263 ? 20.641 10.336 9.461 1 98.62 263 HIS A O 1
ATOM 2089 N N . ALA A 1 264 ? 21.672 11.57 7.871 1 98.25 264 ALA A N 1
ATOM 2090 C CA . ALA A 1 264 ? 22.875 10.75 7.758 1 98.25 264 ALA A CA 1
ATOM 2091 C C . ALA A 1 264 ? 22.516 9.266 7.703 1 98.25 264 ALA A C 1
ATOM 2093 O O . ALA A 1 264 ? 23.031 8.469 8.484 1 98.25 264 ALA A O 1
ATOM 2094 N N . VAL A 1 265 ? 21.688 8.938 6.801 1 98.81 265 VAL A N 1
ATOM 2095 C CA . VAL A 1 265 ? 21.234 7.559 6.641 1 98.81 265 VAL A CA 1
ATOM 2096 C C . VAL A 1 265 ? 22.281 6.77 5.859 1 98.81 265 VAL A C 1
ATOM 2098 O O . VAL A 1 265 ? 22.609 7.113 4.719 1 98.81 265 VAL A O 1
ATOM 2101 N N . THR A 1 266 ? 22.812 5.75 6.453 1 98.75 266 THR A N 1
ATOM 2102 C CA . THR A 1 266 ? 23.828 4.938 5.805 1 98.75 266 THR A CA 1
ATOM 2103 C C . THR A 1 266 ? 23.531 3.451 5.969 1 98.75 266 THR A C 1
ATOM 2105 O O . THR A 1 266 ? 22.688 3.072 6.797 1 98.75 266 THR A O 1
ATOM 2108 N N . TYR A 1 267 ? 24.125 2.688 5.18 1 98.69 267 TYR A N 1
ATOM 2109 C CA . TYR A 1 267 ? 24.062 1.23 5.215 1 98.69 267 TYR A CA 1
ATOM 2110 C C . TYR A 1 267 ? 25.453 0.619 5.23 1 98.69 267 TYR A C 1
ATOM 2112 O O . TYR A 1 267 ? 26.281 0.936 4.379 1 98.69 267 TYR A O 1
ATOM 2120 N N . ASN A 1 268 ? 25.75 -0.223 6.191 1 98.25 268 ASN A N 1
ATOM 2121 C CA . ASN A 1 268 ? 27.016 -0.95 6.246 1 98.25 268 ASN A CA 1
ATOM 2122 C C . ASN A 1 268 ? 27 -2.18 5.34 1 98.25 268 ASN A C 1
ATOM 2124 O O . ASN A 1 268 ? 26.5 -3.236 5.734 1 98.25 268 ASN A O 1
ATOM 2128 N N . ASP A 1 269 ? 27.531 -2.059 4.184 1 97.12 269 ASP A N 1
ATOM 2129 C CA . ASP A 1 269 ? 27.578 -3.131 3.193 1 97.12 269 ASP A CA 1
ATOM 2130 C C . ASP A 1 269 ? 28.859 -3.949 3.33 1 97.12 269 ASP A C 1
ATOM 2132 O O . ASP A 1 269 ? 29.781 -3.816 2.518 1 97.12 269 ASP A O 1
ATOM 2136 N N . ASN A 1 270 ? 28.859 -4.859 4.352 1 95.38 270 ASN A N 1
ATOM 2137 C CA . ASN A 1 270 ? 29.984 -5.766 4.598 1 95.38 270 ASN A CA 1
ATOM 2138 C C . ASN A 1 270 ? 31.266 -5.004 4.883 1 95.38 270 ASN A C 1
ATOM 2140 O O . ASN A 1 270 ? 32.312 -5.273 4.266 1 95.38 270 ASN A O 1
ATOM 2144 N N . GLY A 1 271 ? 31.172 -4.027 5.727 1 95.69 271 GLY A N 1
ATOM 2145 C CA . GLY A 1 271 ? 32.344 -3.281 6.164 1 95.69 271 GLY A CA 1
ATOM 2146 C C . GLY A 1 271 ? 32.469 -1.937 5.477 1 95.69 271 GLY A C 1
ATOM 2147 O O . GLY A 1 271 ? 33.219 -1.064 5.953 1 95.69 271 GLY A O 1
ATOM 2148 N N . ARG A 1 272 ? 31.844 -1.816 4.387 1 96.62 272 ARG A N 1
ATOM 2149 C CA . ARG A 1 272 ? 31.812 -0.529 3.699 1 96.62 272 ARG A CA 1
ATOM 2150 C C . ARG A 1 272 ? 30.562 0.266 4.066 1 96.62 272 ARG A C 1
ATOM 2152 O O . ARG A 1 272 ? 29.469 -0.083 3.652 1 96.62 272 ARG A O 1
ATOM 2159 N N . VAL A 1 273 ? 30.734 1.356 4.828 1 97.75 273 VAL A N 1
ATOM 2160 C CA . VAL A 1 273 ? 29.594 2.209 5.172 1 97.75 273 VAL A CA 1
ATOM 2161 C C . VAL A 1 273 ? 29.234 3.102 3.986 1 97.75 273 VAL A C 1
ATOM 2163 O O . VAL A 1 273 ? 30.047 3.934 3.562 1 97.75 273 VAL A O 1
ATOM 2166 N N . ARG A 1 274 ? 28.094 2.914 3.482 1 98.31 274 ARG A N 1
ATOM 2167 C CA . ARG A 1 274 ? 27.688 3.59 2.256 1 98.31 274 ARG A CA 1
ATOM 2168 C C . ARG A 1 274 ? 26.531 4.551 2.525 1 98.31 274 ARG A C 1
ATOM 2170 O O . ARG A 1 274 ? 25.609 4.23 3.281 1 98.31 274 ARG A O 1
ATOM 2177 N N . SER A 1 275 ? 26.594 5.758 1.928 1 98.62 275 SER A N 1
ATOM 2178 C CA . SER A 1 275 ? 25.578 6.789 2.154 1 98.62 275 SER A CA 1
ATOM 2179 C C . SER A 1 275 ? 24.328 6.535 1.319 1 98.62 275 SER A C 1
ATOM 2181 O O . SER A 1 275 ? 24.422 6.145 0.153 1 98.62 275 SER A O 1
ATOM 2183 N N . VAL A 1 276 ? 23.141 6.75 1.885 1 98.81 276 VAL A N 1
ATOM 2184 C CA . VAL A 1 276 ? 21.875 6.621 1.187 1 98.81 276 VAL A CA 1
ATOM 2185 C C . VAL A 1 276 ? 21.172 7.977 1.145 1 98.81 276 VAL A C 1
ATOM 2187 O O . VAL A 1 276 ? 20.688 8.406 0.089 1 98.81 276 VAL A O 1
ATOM 2190 N N . ALA A 1 277 ? 21.094 8.656 2.289 1 98.75 277 ALA A N 1
ATOM 2191 C CA . ALA A 1 277 ? 20.422 9.953 2.354 1 98.75 277 ALA A CA 1
ATOM 2192 C C . ALA A 1 277 ? 21.078 10.859 3.395 1 98.75 277 ALA A C 1
ATOM 2194 O O . ALA A 1 277 ? 21.469 10.398 4.465 1 98.75 277 ALA A O 1
ATOM 2195 N N . ASN A 1 278 ? 21.125 12.117 3.035 1 98.31 278 ASN A N 1
ATOM 2196 C CA . ASN A 1 278 ? 21.562 13.125 4 1 98.31 278 ASN A CA 1
ATOM 2197 C C . ASN A 1 278 ? 20.422 13.555 4.922 1 98.31 278 ASN A C 1
ATOM 2199 O O . ASN A 1 278 ? 20.656 13.859 6.094 1 98.31 278 ASN A O 1
ATOM 2203 N N . ARG A 1 279 ? 19.281 13.664 4.281 1 98.31 279 ARG A N 1
ATOM 2204 C CA . ARG A 1 279 ? 18.156 14.211 5.031 1 98.31 279 ARG A CA 1
ATOM 2205 C C . ARG A 1 279 ? 16.828 13.789 4.406 1 98.31 279 ARG A C 1
ATOM 2207 O O . ARG A 1 279 ? 16.672 13.836 3.184 1 98.31 279 ARG A O 1
ATOM 2214 N N . MET A 1 280 ? 15.812 13.32 5.234 1 98.75 280 MET A N 1
ATOM 2215 C CA . MET A 1 280 ? 14.453 12.992 4.805 1 98.75 280 MET A CA 1
ATOM 2216 C C . MET A 1 280 ? 13.422 13.539 5.785 1 98.75 280 MET A C 1
ATOM 2218 O O . MET A 1 280 ? 13.562 13.383 7 1 98.75 280 MET A O 1
ATOM 2222 N N . SER A 1 281 ? 12.375 14.172 5.285 1 98.31 281 SER A N 1
ATOM 2223 C CA . SER A 1 281 ? 11.352 14.789 6.125 1 98.31 281 SER A CA 1
ATOM 2224 C C . SER A 1 281 ? 10.141 15.211 5.301 1 98.31 281 SER A C 1
ATOM 2226 O O . SER A 1 281 ? 10.102 15 4.086 1 98.31 281 SER A O 1
ATOM 2228 N N . PHE A 1 282 ? 9.102 15.766 5.945 1 98.19 282 PHE A N 1
ATOM 2229 C CA . PHE A 1 282 ? 7.98 16.438 5.293 1 98.19 282 PHE A CA 1
ATOM 2230 C C . PHE A 1 282 ? 8.133 17.938 5.367 1 98.19 282 PHE A C 1
ATOM 2232 O O . PHE A 1 282 ? 8.219 18.516 6.457 1 98.19 282 PHE A O 1
ATOM 2239 N N . ALA A 1 283 ? 8.086 18.516 4.188 1 98.25 283 ALA A N 1
ATOM 2240 C CA . ALA A 1 283 ? 8.406 19.938 4.129 1 98.25 283 ALA A CA 1
ATOM 2241 C C . ALA A 1 283 ? 7.141 20.781 4.023 1 98.25 283 ALA A C 1
ATOM 2243 O O . ALA A 1 283 ? 7.168 21.984 4.285 1 98.25 283 ALA A O 1
ATOM 2244 N N . GLU A 1 284 ? 6.086 20.172 3.6 1 98.31 284 GLU A N 1
ATOM 2245 C CA . GLU A 1 284 ? 4.812 20.875 3.492 1 98.31 284 GLU A CA 1
ATOM 2246 C C . GLU A 1 284 ? 3.637 19.906 3.559 1 98.31 284 GLU A C 1
ATOM 2248 O O . GLU A 1 284 ? 3.773 18.734 3.205 1 98.31 284 GLU A O 1
ATOM 2253 N N . MET A 1 285 ? 2.543 20.375 4.035 1 98.19 285 MET A N 1
ATOM 2254 C CA . MET A 1 285 ? 1.247 19.703 3.979 1 98.19 285 MET A CA 1
ATOM 2255 C C . MET A 1 285 ? 0.123 20.719 3.746 1 98.19 285 MET A C 1
ATOM 2257 O O . MET A 1 285 ? -0.12 21.578 4.586 1 98.19 285 MET A O 1
ATOM 2261 N N . MET A 1 286 ? -0.489 20.625 2.635 1 98.12 286 MET A N 1
ATOM 2262 C CA . MET A 1 286 ? -1.604 21.5 2.273 1 98.12 286 MET A CA 1
ATOM 2263 C C . MET A 1 286 ? -2.906 20.719 2.188 1 98.12 286 MET A C 1
ATOM 2265 O O . MET A 1 286 ? -2.955 19.656 1.557 1 98.12 286 MET A O 1
ATOM 2269 N N . VAL A 1 287 ? -3.977 21.234 2.805 1 98 287 VAL A N 1
ATOM 2270 C CA . VAL A 1 287 ? -5.238 20.5 2.873 1 98 287 VAL A CA 1
ATOM 2271 C C . VAL A 1 287 ? -6.387 21.422 2.459 1 98 287 VAL A C 1
ATOM 2273 O O . VAL A 1 287 ? -7.047 22.031 3.309 1 98 287 VAL A O 1
ATOM 2276 N N . PRO A 1 288 ? -6.707 21.469 1.253 1 97.88 288 PRO A N 1
ATOM 2277 C CA . PRO A 1 288 ? -7.895 22.203 0.813 1 97.88 288 PRO A CA 1
ATOM 2278 C C . PRO A 1 288 ? -9.188 21.422 1.009 1 97.88 288 PRO A C 1
ATOM 2280 O O . PRO A 1 288 ? -9.281 20.266 0.577 1 97.88 288 PRO A O 1
ATOM 2283 N N . TYR A 1 289 ? -10.156 22.016 1.688 1 97.75 289 TYR A N 1
ATOM 2284 C CA . TYR A 1 289 ? -11.531 21.516 1.66 1 97.75 289 TYR A CA 1
ATOM 2285 C C . TYR A 1 289 ? -12.242 21.953 0.387 1 97.75 289 TYR A C 1
ATOM 2287 O O . TYR A 1 289 ? -12.211 23.141 0.03 1 97.75 289 TYR A O 1
ATOM 2295 N N . ARG A 1 290 ? -12.836 21.094 -0.28 1 98.25 290 ARG A N 1
ATOM 2296 C CA . ARG A 1 290 ? -13.172 21.281 -1.688 1 98.25 290 ARG A CA 1
ATOM 2297 C C . ARG A 1 290 ? -14.633 21.656 -1.858 1 98.25 290 ARG A C 1
ATOM 2299 O O . ARG A 1 290 ? -15.352 21.047 -2.654 1 98.25 290 ARG A O 1
ATOM 2306 N N . ASP A 1 291 ? -15.047 22.609 -1.104 1 97.38 291 ASP A N 1
ATOM 2307 C CA . ASP A 1 291 ? -16.375 23.203 -1.175 1 97.38 291 ASP A CA 1
ATOM 2308 C C . ASP A 1 291 ? -16.297 24.719 -1.028 1 97.38 291 ASP A C 1
ATOM 2310 O O . ASP A 1 291 ? -15.758 25.234 -0.044 1 97.38 291 ASP A O 1
ATOM 2314 N N . HIS A 1 292 ? -16.906 25.547 -1.965 1 94.81 292 HIS A N 1
ATOM 2315 C CA . HIS A 1 292 ? -16.797 27 -1.993 1 94.81 292 HIS A CA 1
ATOM 2316 C C . HIS A 1 292 ? -17.906 27.656 -1.179 1 94.81 292 HIS A C 1
ATOM 2318 O O . HIS A 1 292 ? -18.094 28.875 -1.241 1 94.81 292 HIS A O 1
ATOM 2324 N N . CYS A 1 293 ? -18.625 26.875 -0.412 1 93.56 293 CYS A N 1
ATOM 2325 C CA . CYS A 1 293 ? -19.703 27.484 0.354 1 93.56 293 CYS A CA 1
ATOM 2326 C C . CYS A 1 293 ? -19.156 28.438 1.405 1 93.56 293 CYS A C 1
ATOM 2328 O O . CYS A 1 293 ? -17.953 28.484 1.641 1 93.56 293 CYS A O 1
ATOM 2330 N N . GLU A 1 294 ? -20 29.156 2.062 1 92.75 294 GLU A N 1
ATOM 2331 C CA . GLU A 1 294 ? -19.656 30.219 2.994 1 92.75 294 GLU A CA 1
ATOM 2332 C C . GLU A 1 294 ? -18.797 29.688 4.141 1 92.75 294 GLU A C 1
ATOM 2334 O O . GLU A 1 294 ? -17.906 30.391 4.629 1 92.75 294 GLU A O 1
ATOM 2339 N N . ASP A 1 295 ? -19.062 28.516 4.504 1 94.81 295 ASP A N 1
ATOM 2340 C CA . ASP A 1 295 ? -18.391 27.969 5.68 1 94.81 295 ASP A CA 1
ATOM 2341 C C . ASP A 1 295 ? -17.031 27.391 5.312 1 94.81 295 ASP A C 1
ATOM 2343 O O . ASP A 1 295 ? -16.188 27.172 6.184 1 94.81 295 ASP A O 1
ATOM 2347 N N . HIS A 1 296 ? -16.797 27.172 3.949 1 95.94 296 HIS A N 1
ATOM 2348 C CA . HIS A 1 296 ? -15.617 26.359 3.656 1 95.94 296 HIS A CA 1
ATOM 2349 C C . HIS A 1 296 ? -14.695 27.062 2.672 1 95.94 296 HIS A C 1
ATOM 2351 O O . HIS A 1 296 ? -13.547 26.641 2.477 1 95.94 296 HIS A O 1
ATOM 2357 N N . TYR A 1 297 ? -15.016 28.125 2.02 1 95.44 297 TYR A N 1
ATOM 2358 C CA . TYR A 1 297 ? -14.258 28.688 0.911 1 95.44 297 TYR A CA 1
ATOM 2359 C C . TYR A 1 297 ? -12.883 29.156 1.378 1 95.44 297 TYR A C 1
ATOM 2361 O O . TYR A 1 297 ? -11.961 29.297 0.573 1 95.44 297 TYR A O 1
ATOM 2369 N N . ARG A 1 298 ? -12.742 29.406 2.738 1 95.5 298 ARG A N 1
ATOM 2370 C CA . ARG A 1 298 ? -11.461 29.859 3.283 1 95.5 298 ARG A CA 1
ATOM 2371 C C . ARG A 1 298 ? -10.633 28.688 3.783 1 95.5 298 ARG A C 1
ATOM 2373 O O . ARG A 1 298 ? -9.492 28.859 4.207 1 95.5 298 ARG A O 1
ATOM 2380 N N . ARG A 1 299 ? -11.203 27.5 3.699 1 95.12 299 ARG A N 1
ATOM 2381 C CA . ARG A 1 299 ? -10.625 26.359 4.406 1 95.12 299 ARG A CA 1
ATOM 2382 C C . ARG A 1 299 ? -9.57 25.656 3.547 1 95.12 299 ARG A C 1
ATOM 2384 O O . ARG A 1 299 ? -9.812 24.562 3.031 1 95.12 299 ARG A O 1
ATOM 2391 N N . THR A 1 300 ? -8.453 26.188 3.457 1 96.19 300 THR A N 1
ATOM 2392 C CA . THR A 1 300 ? -7.23 25.562 2.949 1 96.19 300 THR A CA 1
ATOM 2393 C C . THR A 1 300 ? -6.094 25.703 3.957 1 96.19 300 THR A C 1
ATOM 2395 O O . THR A 1 300 ? -5.516 26.781 4.105 1 96.19 300 THR A O 1
ATOM 2398 N N . ALA A 1 301 ? -5.832 24.641 4.496 1 95.5 301 ALA A N 1
ATOM 2399 C CA . ALA A 1 301 ? -4.816 24.688 5.547 1 95.5 301 ALA A CA 1
ATOM 2400 C C . ALA A 1 301 ? -3.447 24.297 5 1 95.5 301 ALA A C 1
ATOM 2402 O O . ALA A 1 301 ? -3.336 23.359 4.195 1 95.5 301 ALA A O 1
ATOM 2403 N N . PHE A 1 302 ? -2.457 25.078 5.34 1 97.38 302 PHE A N 1
ATOM 2404 C CA . PHE A 1 302 ? -1.066 24.641 5.281 1 97.38 302 PHE A CA 1
ATOM 2405 C C . PHE A 1 302 ? -0.603 24.125 6.637 1 97.38 302 PHE A C 1
ATOM 2407 O O . PHE A 1 302 ? 0.064 24.844 7.387 1 97.38 302 PHE A O 1
ATOM 2414 N N . ASP A 1 303 ? -0.896 22.875 6.852 1 96.94 303 ASP A N 1
ATOM 2415 C CA . ASP A 1 303 ? -0.716 22.312 8.188 1 96.94 303 ASP A CA 1
ATOM 2416 C C . ASP A 1 303 ? 0.738 22.422 8.641 1 96.94 303 ASP A C 1
ATOM 2418 O O . ASP A 1 303 ? 1.011 22.656 9.812 1 96.94 303 ASP A O 1
ATOM 2422 N N . ILE A 1 304 ? 1.601 22.234 7.699 1 97.81 304 ILE A N 1
ATOM 2423 C CA . ILE A 1 304 ? 3.006 22.344 8.07 1 97.81 304 ILE A CA 1
ATOM 2424 C C . ILE A 1 304 ? 3.463 23.797 7.938 1 97.81 304 ILE A C 1
ATOM 2426 O O . ILE A 1 304 ? 4.027 24.359 8.875 1 97.81 304 ILE A O 1
ATOM 2430 N N . GLY A 1 305 ? 3.133 24.469 6.934 1 97.75 305 GLY A N 1
ATOM 2431 C CA . GLY A 1 305 ? 3.635 25.797 6.656 1 97.75 305 GLY A CA 1
ATOM 2432 C C . GLY A 1 305 ? 3.053 26.859 7.574 1 97.75 305 GLY A C 1
ATOM 2433 O O . GLY A 1 305 ? 3.732 27.828 7.926 1 97.75 305 GLY A O 1
ATOM 2434 N N . GLU A 1 306 ? 1.839 26.719 7.961 1 97.81 306 GLU A N 1
ATOM 2435 C CA . GLU A 1 306 ? 1.159 27.766 8.719 1 97.81 306 GLU A CA 1
ATOM 2436 C C . GLU A 1 306 ? 1.241 27.5 10.219 1 97.81 306 GLU A C 1
ATOM 2438 O O . GLU A 1 306 ? 1.02 28.406 11.031 1 97.81 306 GLU A O 1
ATOM 2443 N N . TRP A 1 307 ? 1.59 26.266 10.57 1 96.81 307 TRP A N 1
ATOM 2444 C CA . TRP A 1 307 ? 1.495 25.938 11.992 1 96.81 307 TRP A CA 1
ATOM 2445 C C . TRP A 1 307 ? 2.762 25.25 12.477 1 96.81 307 TRP A C 1
ATOM 2447 O O . TRP A 1 307 ? 3.209 25.469 13.602 1 96.81 307 TRP A O 1
ATOM 2457 N N . GLY A 1 308 ? 3.348 24.375 11.625 1 97.62 308 GLY A N 1
ATOM 2458 C CA . GLY A 1 308 ? 4.461 23.531 12.039 1 97.62 308 GLY A CA 1
ATOM 2459 C C . GLY A 1 308 ? 4.02 22.281 12.766 1 97.62 308 GLY A C 1
ATOM 2460 O O . GLY A 1 308 ? 3.561 22.344 13.906 1 97.62 308 GLY A O 1
ATOM 2461 N N . ILE A 1 309 ? 4.336 21.094 12.195 1 97.69 309 ILE A N 1
ATOM 2462 C CA . ILE A 1 309 ? 3.814 19.875 12.789 1 97.69 309 ILE A CA 1
ATOM 2463 C C . ILE A 1 309 ? 4.684 19.453 13.977 1 97.69 309 ILE A C 1
ATOM 2465 O O . ILE A 1 309 ? 4.266 18.656 14.805 1 97.69 309 ILE A O 1
ATOM 2469 N N . GLY A 1 310 ? 5.895 20.016 14.094 1 98.19 310 GLY A N 1
ATOM 2470 C CA . GLY A 1 310 ? 6.637 19.828 15.328 1 98.19 310 GLY A CA 1
ATOM 2471 C C . GLY A 1 310 ? 5.902 20.359 16.547 1 98.19 310 GLY A C 1
ATOM 2472 O O . GLY A 1 310 ? 5.809 19.656 17.562 1 98.19 310 GLY A O 1
ATOM 2473 N N . PHE A 1 311 ? 5.352 21.578 16.422 1 97.94 311 PHE A N 1
ATOM 2474 C CA . PHE A 1 311 ? 4.598 22.188 17.516 1 97.94 311 PHE A CA 1
ATOM 2475 C C . PHE A 1 311 ? 3.346 21.375 17.828 1 97.94 311 PHE A C 1
ATOM 2477 O O . PHE A 1 311 ? 2.809 21.453 18.938 1 97.94 311 PHE A O 1
ATOM 2484 N N . MET A 1 312 ? 2.951 20.562 16.828 1 96.94 312 MET A N 1
ATOM 2485 C CA . MET A 1 312 ? 1.683 19.844 16.953 1 96.94 312 MET A CA 1
ATOM 2486 C C . MET A 1 312 ? 1.913 18.375 17.297 1 96.94 312 MET A C 1
ATOM 2488 O O . MET A 1 312 ? 0.974 17.578 17.297 1 96.94 312 MET A O 1
ATOM 2492 N N . THR A 1 313 ? 3.109 18.031 17.547 1 97.56 313 THR A N 1
ATOM 2493 C CA . THR A 1 313 ? 3.469 16.672 17.938 1 97.56 313 THR A CA 1
ATOM 2494 C C . THR A 1 313 ? 2.918 16.328 19.312 1 97.56 313 THR A C 1
ATOM 2496 O O . THR A 1 313 ? 2.945 17.172 20.219 1 97.56 313 THR A O 1
ATOM 2499 N N . THR A 1 314 ? 2.416 15.125 19.469 1 95.25 314 THR A N 1
ATOM 2500 C CA . THR A 1 314 ? 1.85 14.703 20.75 1 95.25 314 THR A CA 1
ATOM 2501 C C . THR A 1 314 ? 2.727 13.633 21.406 1 95.25 314 THR A C 1
ATOM 2503 O O . THR A 1 314 ? 3.449 12.914 20.703 1 95.25 314 THR A O 1
ATOM 2506 N N . SER A 1 315 ? 2.617 13.625 22.734 1 94.19 315 SER A N 1
ATOM 2507 C CA . SER A 1 315 ? 3.301 12.57 23.469 1 94.19 315 SER A CA 1
ATOM 2508 C C . SER A 1 315 ? 2.676 11.211 23.188 1 94.19 315 SER A C 1
ATOM 2510 O O . SER A 1 315 ? 1.451 11.086 23.125 1 94.19 315 SER A O 1
ATOM 2512 N N . LEU A 1 316 ? 3.529 10.266 23 1 91.62 316 LEU A N 1
ATOM 2513 C CA . LEU A 1 316 ? 3.07 8.906 22.719 1 91.62 316 LEU A CA 1
ATOM 2514 C C . LEU A 1 316 ? 3.137 8.039 23.969 1 91.62 316 LEU A C 1
ATOM 2516 O O . LEU A 1 316 ? 3.951 8.289 24.859 1 91.62 316 LEU A O 1
ATOM 2520 N N . GLU A 1 317 ? 2.227 7.199 24.062 1 81.81 317 GLU A N 1
ATOM 2521 C CA . GLU A 1 317 ? 2.164 6.305 25.203 1 81.81 317 GLU A CA 1
ATOM 2522 C C . GLU A 1 317 ? 2.248 4.844 24.781 1 81.81 317 GLU A C 1
ATOM 2524 O O . GLU A 1 317 ? 1.672 4.457 23.766 1 81.81 317 GLU A O 1
ATOM 2529 N N . LEU A 1 318 ? 2.85 4.18 25.719 1 71.25 318 LEU A N 1
ATOM 2530 C CA . LEU A 1 318 ? 3.051 2.758 25.469 1 71.25 318 LEU A CA 1
ATOM 2531 C C . LEU A 1 318 ? 1.722 2.01 25.484 1 71.25 318 LEU A C 1
ATOM 2533 O O . LEU A 1 318 ? 0.875 2.26 26.359 1 71.25 318 LEU A O 1
ATOM 2537 N N . GLY A 1 319 ? 1.568 1.114 24.547 1 71.56 319 GLY A N 1
ATOM 2538 C CA . GLY A 1 319 ? 0.396 0.254 24.5 1 71.56 319 GLY A CA 1
ATOM 2539 C C . GLY A 1 319 ? -0.789 0.902 23.797 1 71.56 319 GLY A C 1
ATOM 2540 O O . GLY A 1 319 ? -1.751 0.222 23.438 1 71.56 319 GLY A O 1
ATOM 2541 N N . CYS A 1 320 ? -0.639 2.141 23.594 1 81.31 320 CYS A N 1
ATOM 2542 C CA . CYS A 1 320 ? -1.733 2.854 22.953 1 81.31 320 CYS A CA 1
ATOM 2543 C C . CYS A 1 320 ? -1.323 3.334 21.562 1 81.31 320 CYS A C 1
ATOM 2545 O O . CYS A 1 320 ? -1.871 2.881 20.562 1 81.31 320 CYS A O 1
ATOM 2547 N N . ASP A 1 321 ? -0.305 4.012 21.531 1 89.81 321 ASP A N 1
ATOM 2548 C CA . ASP A 1 321 ? 0.172 4.539 20.266 1 89.81 321 ASP A CA 1
ATOM 2549 C C . ASP A 1 321 ? 1.166 3.58 19.609 1 89.81 321 ASP A C 1
ATOM 2551 O O . ASP A 1 321 ? 1.141 3.385 18.391 1 89.81 321 ASP A O 1
ATOM 2555 N N . CYS A 1 322 ? 2.008 3 20.375 1 91.88 322 CYS A N 1
ATOM 2556 C CA . CYS A 1 322 ? 3.031 2.053 19.938 1 91.88 322 CYS A CA 1
ATOM 2557 C C . CYS A 1 322 ? 2.957 0.765 20.75 1 91.88 322 CYS A C 1
ATOM 2559 O O . CYS A 1 322 ? 2.627 0.79 21.938 1 91.88 322 CYS A O 1
ATOM 2561 N N . LEU A 1 323 ? 3.295 -0.358 20.156 1 91.62 323 LEU A N 1
ATOM 2562 C CA . LEU A 1 323 ? 3.236 -1.66 20.812 1 91.62 323 LEU A CA 1
ATOM 2563 C C . LEU A 1 323 ? 4.531 -2.438 20.594 1 91.62 323 LEU A C 1
ATOM 2565 O O . LEU A 1 323 ? 5.074 -2.449 19.484 1 91.62 323 LEU A O 1
ATOM 2569 N N . GLY A 1 324 ? 5.016 -3.098 21.594 1 92.44 324 GLY A N 1
ATOM 2570 C CA . GLY A 1 324 ? 6.246 -3.871 21.547 1 92.44 324 GLY A CA 1
ATOM 2571 C C . GLY A 1 324 ? 7.273 -3.404 22.562 1 92.44 324 GLY A C 1
ATOM 2572 O O . GLY A 1 324 ? 6.914 -2.912 23.641 1 92.44 324 GLY A O 1
ATOM 2573 N N . GLU A 1 325 ? 8.523 -3.766 22.344 1 94.88 325 GLU A N 1
ATOM 2574 C CA . GLU A 1 325 ? 9.641 -3.227 23.109 1 94.88 325 GLU A CA 1
ATOM 2575 C C . GLU A 1 325 ? 10.102 -1.885 22.547 1 94.88 325 GLU A C 1
ATOM 2577 O O . GLU A 1 325 ? 10.875 -1.842 21.594 1 94.88 325 GLU A O 1
ATOM 2582 N N . ILE A 1 326 ? 9.742 -0.779 23.281 1 95.56 326 ILE A N 1
ATOM 2583 C CA . ILE A 1 326 ? 9.805 0.56 22.703 1 95.56 326 ILE A CA 1
ATOM 2584 C C . ILE A 1 326 ? 10.938 1.347 23.359 1 95.56 326 ILE A C 1
ATOM 2586 O O . ILE A 1 326 ? 11.188 1.216 24.547 1 95.56 326 ILE A O 1
ATOM 2590 N N . ARG A 1 327 ? 11.633 2.096 22.547 1 96.88 327 ARG A N 1
ATOM 2591 C CA . ARG A 1 327 ? 12.422 3.23 23 1 96.88 327 ARG A CA 1
ATOM 2592 C C . ARG A 1 327 ? 11.82 4.551 22.531 1 96.88 327 ARG A C 1
ATOM 2594 O O . ARG A 1 327 ? 11.367 4.66 21.391 1 96.88 327 ARG A O 1
ATOM 2601 N N . TYR A 1 328 ? 11.773 5.477 23.453 1 96.44 328 TYR A N 1
ATOM 2602 C CA . TYR A 1 328 ? 11.227 6.781 23.109 1 96.44 328 TYR A CA 1
ATOM 2603 C C . TYR A 1 328 ? 12.328 7.836 23.047 1 96.44 328 TYR A C 1
ATOM 2605 O O . TYR A 1 328 ? 13.352 7.707 23.719 1 96.44 328 TYR A O 1
ATOM 2613 N N . LEU A 1 329 ? 12.109 8.781 22.188 1 97.81 329 LEU A N 1
ATOM 2614 C CA . LEU A 1 329 ? 12.875 10.023 22.219 1 97.81 329 LEU A CA 1
ATOM 2615 C C . LEU A 1 329 ? 11.977 11.203 22.547 1 97.81 329 LEU A C 1
ATOM 2617 O O . LEU A 1 329 ? 10.852 11.289 22.062 1 97.81 329 LEU A O 1
ATOM 2621 N N . ASP A 1 330 ? 12.461 12.016 23.438 1 97.88 330 ASP A N 1
ATOM 2622 C CA . ASP A 1 330 ? 11.805 13.289 23.703 1 97.88 330 ASP A CA 1
ATOM 2623 C C . ASP A 1 330 ? 12.148 14.32 22.641 1 97.88 330 ASP A C 1
ATOM 2625 O O . ASP A 1 330 ? 13.125 14.156 21.906 1 97.88 330 ASP A O 1
ATOM 2629 N N . ALA A 1 331 ? 11.359 15.273 22.516 1 98.31 331 ALA A N 1
ATOM 2630 C CA . ALA A 1 331 ? 11.656 16.469 21.719 1 98.31 331 ALA A CA 1
ATOM 2631 C C . ALA A 1 331 ? 11.539 17.734 22.547 1 98.31 331 ALA A C 1
ATOM 2633 O O . ALA A 1 331 ? 10.688 17.812 23.438 1 98.31 331 ALA A O 1
ATOM 2634 N N . VAL A 1 332 ? 12.414 18.641 22.297 1 98.44 332 VAL A N 1
ATOM 2635 C CA . VAL A 1 332 ? 12.359 19.938 22.969 1 98.44 332 VAL A CA 1
ATOM 2636 C C . VAL A 1 332 ? 12.031 21.031 21.953 1 98.44 332 VAL A C 1
ATOM 2638 O O . VAL A 1 332 ? 12.594 21.078 20.859 1 98.44 332 VAL A O 1
ATOM 2641 N N . LEU A 1 333 ? 11.094 21.859 22.297 1 98.5 333 LEU A N 1
ATOM 2642 C CA . LEU A 1 333 ? 10.719 23.031 21.516 1 98.5 333 LEU A CA 1
ATOM 2643 C C . LEU A 1 333 ? 10.555 24.25 22.422 1 98.5 333 LEU A C 1
ATOM 2645 O O . LEU A 1 333 ? 11.094 24.281 23.531 1 98.5 333 LEU A O 1
ATOM 2649 N N . HIS A 1 334 ? 10.016 25.328 21.953 1 98.5 334 HIS A N 1
ATOM 2650 C CA . HIS A 1 334 ? 9.812 26.547 22.719 1 98.5 334 HIS A CA 1
ATOM 2651 C C . HIS A 1 334 ? 8.391 27.078 22.531 1 98.5 334 HIS A C 1
ATOM 2653 O O . HIS A 1 334 ? 7.742 26.797 21.531 1 98.5 334 HIS A O 1
ATOM 2659 N N . ASN A 1 335 ? 7.902 27.75 23.469 1 98.06 335 ASN A N 1
ATOM 2660 C CA . ASN A 1 335 ? 6.648 28.484 23.281 1 98.06 335 ASN A CA 1
ATOM 2661 C C . ASN A 1 335 ? 6.887 29.844 22.641 1 98.06 335 ASN A C 1
ATOM 2663 O O . ASN A 1 335 ? 8 30.156 22.219 1 98.06 335 ASN A O 1
ATOM 2667 N N . SER A 1 336 ? 5.863 30.688 22.531 1 97.69 336 SER A N 1
ATOM 2668 C CA . SER A 1 336 ? 5.969 31.938 21.781 1 97.69 336 SER A CA 1
ATOM 2669 C C . SER A 1 336 ? 6.766 32.969 22.562 1 97.69 336 SER A C 1
ATOM 2671 O O . SER A 1 336 ? 7.152 34 22.016 1 97.69 336 SER A O 1
ATOM 2673 N N . LYS A 1 337 ? 7.094 32.688 23.844 1 97.62 337 LYS A N 1
ATOM 2674 C CA . LYS A 1 337 ? 7.93 33.594 24.641 1 97.62 337 LYS A CA 1
ATOM 2675 C C . LYS A 1 337 ? 9.398 33.156 24.594 1 97.62 337 LYS A C 1
ATOM 2677 O O . LYS A 1 337 ? 10.25 33.781 25.219 1 97.62 337 LYS A O 1
ATOM 2682 N N . GLY A 1 338 ? 9.648 32.125 23.844 1 97.81 338 GLY A N 1
ATOM 2683 C CA . GLY A 1 338 ? 11.008 31.594 23.719 1 97.81 338 GLY A CA 1
ATOM 2684 C C . GLY A 1 338 ? 11.383 30.641 24.844 1 97.81 338 GLY A C 1
ATOM 2685 O O . GLY A 1 338 ? 12.539 30.25 24.969 1 97.81 338 GLY A O 1
ATOM 2686 N N . GLU A 1 339 ? 10.43 30.281 25.672 1 98.38 339 GLU A N 1
ATOM 2687 C CA . GLU A 1 339 ? 10.688 29.359 26.781 1 98.38 339 GLU A CA 1
ATOM 2688 C C . GLU A 1 339 ? 10.633 27.906 26.312 1 98.38 339 GLU A C 1
ATOM 2690 O O . GLU A 1 339 ? 9.688 27.5 25.625 1 98.38 339 GLU A O 1
ATOM 2695 N N . PRO A 1 340 ? 11.641 27.172 26.641 1 98.5 340 PRO A N 1
ATOM 2696 C CA . PRO A 1 340 ? 11.656 25.781 26.172 1 98.5 340 PRO A CA 1
ATOM 2697 C C . PRO A 1 340 ? 10.656 24.906 26.922 1 98.5 340 PRO A C 1
ATOM 2699 O O . PRO A 1 340 ? 10.305 25.188 28.062 1 98.5 340 PRO A O 1
ATOM 2702 N N . TYR A 1 341 ? 10.117 23.906 26.297 1 98.12 341 TYR A N 1
ATOM 2703 C CA . TYR A 1 341 ? 9.359 22.812 26.891 1 98.12 341 TYR A CA 1
ATOM 2704 C C . TYR A 1 341 ? 9.711 21.484 26.234 1 98.12 341 TYR A C 1
ATOM 2706 O O . TYR A 1 341 ? 10.242 21.453 25.125 1 98.12 341 TYR A O 1
ATOM 2714 N N . THR A 1 342 ? 9.43 20.391 26.906 1 98.12 342 THR A N 1
ATOM 2715 C CA . THR A 1 342 ? 9.75 19.047 26.422 1 98.12 342 THR A CA 1
ATOM 2716 C C . THR A 1 342 ? 8.477 18.281 26.078 1 98.12 342 THR A C 1
ATOM 2718 O O . THR A 1 342 ? 7.512 18.281 26.844 1 98.12 342 THR A O 1
ATOM 2721 N N . ILE A 1 343 ? 8.406 17.766 24.891 1 97.56 343 ILE A N 1
ATOM 2722 C CA . ILE A 1 343 ? 7.426 16.75 24.531 1 97.56 343 ILE A CA 1
ATOM 2723 C C . ILE A 1 343 ? 7.98 15.359 24.859 1 97.56 343 ILE A C 1
ATOM 2725 O O . ILE A 1 343 ? 8.805 14.82 24.109 1 97.56 343 ILE A O 1
ATOM 2729 N N . LYS A 1 344 ? 7.457 14.828 25.922 1 96.75 344 LYS A N 1
ATOM 2730 C CA . LYS A 1 344 ? 7.914 13.5 26.312 1 96.75 344 LYS A CA 1
ATOM 2731 C C . LYS A 1 344 ? 7.453 12.445 25.297 1 96.75 344 LYS A C 1
ATOM 2733 O O . LYS A 1 344 ? 6.328 12.508 24.797 1 96.75 344 LYS A O 1
ATOM 2738 N N . ASN A 1 345 ? 8.297 11.469 24.984 1 97.06 345 ASN A N 1
ATOM 2739 C CA . ASN A 1 345 ? 7.984 10.375 24.078 1 97.06 345 ASN A CA 1
ATOM 2740 C C . ASN A 1 345 ? 7.453 10.891 22.75 1 97.06 345 ASN A C 1
ATOM 2742 O O . ASN A 1 345 ? 6.418 10.43 22.266 1 97.06 345 ASN A O 1
ATOM 2746 N N . ALA A 1 346 ? 8.164 11.891 22.219 1 98 346 ALA A N 1
ATOM 2747 C CA . ALA A 1 346 ? 7.734 12.5 20.969 1 98 346 ALA A CA 1
ATOM 2748 C C . ALA A 1 346 ? 7.887 11.531 19.797 1 98 346 ALA A C 1
ATOM 2750 O O . ALA A 1 346 ? 7.156 11.617 18.812 1 98 346 ALA A O 1
ATOM 2751 N N . ILE A 1 347 ? 8.875 10.656 19.922 1 98.31 347 ILE A N 1
ATOM 2752 C CA . ILE A 1 347 ? 9.203 9.695 18.875 1 98.31 347 ILE A CA 1
ATOM 2753 C C . ILE A 1 347 ? 9.227 8.281 19.453 1 98.31 347 ILE A C 1
ATOM 2755 O O . ILE A 1 347 ? 9.766 8.062 20.547 1 98.31 347 ILE A O 1
ATOM 2759 N N . CYS A 1 348 ? 8.609 7.418 18.734 1 97.56 348 CYS A N 1
ATOM 2760 C CA . CYS A 1 348 ? 8.562 6.012 19.125 1 97.56 348 CYS A CA 1
ATOM 2761 C C . CYS A 1 348 ? 9.414 5.164 18.188 1 97.56 348 CYS A C 1
ATOM 2763 O O . CYS A 1 348 ? 9.297 5.27 16.953 1 97.56 348 CYS A O 1
ATOM 2765 N N . ILE A 1 349 ? 10.312 4.305 18.75 1 98.31 349 ILE A N 1
ATOM 2766 C CA . ILE A 1 349 ? 11.188 3.432 17.969 1 98.31 349 ILE A CA 1
ATOM 2767 C C . ILE A 1 349 ? 11.008 1.985 18.438 1 98.31 349 ILE A C 1
ATOM 2769 O O . ILE A 1 349 ? 11.117 1.687 19.625 1 98.31 349 ILE A O 1
ATOM 2773 N N . HIS A 1 350 ? 10.719 1.118 17.578 1 97.62 350 HIS A N 1
ATOM 2774 C CA . HIS A 1 350 ? 10.578 -0.294 17.906 1 97.62 350 HIS A CA 1
ATOM 2775 C C . HIS A 1 350 ? 10.734 -1.172 16.672 1 97.62 350 HIS A C 1
ATOM 2777 O O . HIS A 1 350 ? 10.805 -0.664 15.555 1 97.62 350 HIS A O 1
ATOM 2783 N N . GLU A 1 351 ? 10.852 -2.455 16.859 1 97.88 351 GLU A N 1
ATOM 2784 C CA . GLU A 1 351 ? 10.906 -3.451 15.797 1 97.88 351 GLU A CA 1
ATOM 2785 C C . GLU A 1 351 ? 9.539 -4.078 15.547 1 97.88 351 GLU A C 1
ATOM 2787 O O . GLU A 1 351 ? 8.727 -4.188 16.469 1 97.88 351 GLU A O 1
ATOM 2792 N N . GLU A 1 352 ? 9.336 -4.43 14.352 1 97.12 352 GLU A N 1
ATOM 2793 C CA . GLU A 1 352 ? 8.133 -5.16 13.984 1 97.12 352 GLU A CA 1
ATOM 2794 C C . GLU A 1 352 ? 8.461 -6.387 13.133 1 97.12 352 GLU A C 1
ATOM 2796 O O . GLU A 1 352 ? 9.398 -6.359 12.336 1 97.12 352 GLU A O 1
ATOM 2801 N N . ASP A 1 353 ? 7.711 -7.465 13.406 1 95.75 353 ASP A N 1
ATOM 2802 C CA . ASP A 1 353 ? 7.691 -8.57 12.453 1 95.75 353 ASP A CA 1
ATOM 2803 C C . ASP A 1 353 ? 6.746 -8.281 11.289 1 95.75 353 ASP A C 1
ATOM 2805 O O . ASP A 1 353 ? 5.59 -7.91 11.5 1 95.75 353 ASP A O 1
ATOM 2809 N N . ASN A 1 354 ? 7.273 -8.414 10.141 1 96.06 354 ASN A N 1
ATOM 2810 C CA . ASN A 1 354 ? 6.438 -8.148 8.969 1 96.06 354 ASN A CA 1
ATOM 2811 C C . ASN A 1 354 ? 6.363 -9.367 8.047 1 96.06 354 ASN A C 1
ATOM 2813 O O . ASN A 1 354 ? 6.508 -9.234 6.832 1 96.06 354 ASN A O 1
ATOM 2817 N N . ALA A 1 355 ? 6.203 -10.477 8.562 1 95.25 355 ALA A N 1
ATOM 2818 C CA . ALA A 1 355 ? 6.004 -11.742 7.859 1 95.25 355 ALA A CA 1
ATOM 2819 C C . ALA A 1 355 ? 7.266 -12.156 7.105 1 95.25 355 ALA A C 1
ATOM 2821 O O . ALA A 1 355 ? 8.375 -12.086 7.645 1 95.25 355 ALA A O 1
ATOM 2822 N N . VAL A 1 356 ? 7.094 -12.75 5.879 1 96.69 356 VAL A N 1
ATOM 2823 C CA . VAL A 1 356 ? 8.172 -13.414 5.156 1 96.69 356 VAL A CA 1
ATOM 2824 C C . VAL A 1 356 ? 9 -12.375 4.395 1 96.69 356 VAL A C 1
ATOM 2826 O O . VAL A 1 356 ? 8.445 -11.5 3.729 1 96.69 356 VAL A O 1
ATOM 2829 N N . LEU A 1 357 ? 10.297 -12.469 4.547 1 97.69 357 LEU A N 1
ATOM 2830 C CA . LEU A 1 357 ? 11.25 -11.641 3.809 1 97.69 357 LEU A CA 1
ATOM 2831 C C . LEU A 1 357 ? 11.547 -12.25 2.443 1 97.69 357 LEU A C 1
ATOM 2833 O O . LEU A 1 357 ? 11.523 -11.555 1.428 1 97.69 357 LEU A O 1
ATOM 2837 N N . TRP A 1 358 ? 11.898 -13.5 2.436 1 97.44 358 TRP A N 1
ATOM 2838 C CA . TRP A 1 358 ? 12 -14.289 1.218 1 97.44 358 TRP A CA 1
ATOM 2839 C C . TRP A 1 358 ? 11.891 -15.781 1.527 1 97.44 358 TRP A C 1
ATOM 2841 O O . TRP A 1 358 ? 12.055 -16.188 2.678 1 97.44 358 TRP A O 1
ATOM 2851 N N . LYS A 1 359 ? 11.539 -16.531 0.51 1 96.12 359 LYS A N 1
ATOM 2852 C CA . LYS A 1 359 ? 11.234 -17.953 0.672 1 96.12 359 LYS A CA 1
ATOM 2853 C C . LYS A 1 359 ? 11.398 -18.703 -0.648 1 96.12 359 LYS A C 1
ATOM 2855 O O . LYS A 1 359 ? 11.102 -18.156 -1.715 1 96.12 359 LYS A O 1
ATOM 2860 N N . HIS A 1 360 ? 11.953 -19.906 -0.508 1 96.25 360 HIS A N 1
ATOM 2861 C CA . HIS A 1 360 ? 11.836 -20.844 -1.619 1 96.25 360 HIS A CA 1
ATOM 2862 C C . HIS A 1 360 ? 11.727 -22.281 -1.119 1 96.25 360 HIS A C 1
ATOM 2864 O O . HIS A 1 360 ? 12.453 -22.688 -0.206 1 96.25 360 HIS A O 1
ATOM 2870 N N . VAL A 1 361 ? 10.805 -23 -1.634 1 93.88 361 VAL A N 1
ATOM 2871 C CA . VAL A 1 361 ? 10.656 -24.422 -1.374 1 93.88 361 VAL A CA 1
ATOM 2872 C C . VAL A 1 361 ? 11.219 -25.219 -2.547 1 93.88 361 VAL A C 1
ATOM 2874 O O . VAL A 1 361 ? 10.648 -25.219 -3.641 1 93.88 361 VAL A O 1
ATOM 2877 N N . ASP A 1 362 ? 12.312 -25.875 -2.27 1 91.44 362 ASP A N 1
ATOM 2878 C CA . ASP A 1 362 ? 12.922 -26.75 -3.258 1 91.44 362 ASP A CA 1
ATOM 2879 C C . ASP A 1 362 ? 12.281 -28.141 -3.211 1 91.44 362 ASP A C 1
ATOM 2881 O O . ASP A 1 362 ? 12.156 -28.734 -2.139 1 91.44 362 ASP A O 1
ATOM 2885 N N . HIS A 1 363 ? 11.922 -28.656 -4.309 1 82.19 363 HIS A N 1
ATOM 2886 C CA . HIS A 1 363 ? 11.211 -29.922 -4.41 1 82.19 363 HIS A CA 1
ATOM 2887 C C . HIS A 1 363 ? 12.023 -31.062 -3.812 1 82.19 363 HIS A C 1
ATOM 2889 O O . HIS A 1 363 ? 11.461 -32.031 -3.275 1 82.19 363 HIS A O 1
ATOM 2895 N N . ASP A 1 364 ? 13.32 -30.938 -3.855 1 83.31 364 ASP A N 1
ATOM 2896 C CA . ASP A 1 364 ? 14.156 -32.062 -3.477 1 83.31 364 ASP A CA 1
ATOM 2897 C C . ASP A 1 364 ? 14.953 -31.766 -2.211 1 83.31 364 ASP A C 1
ATOM 2899 O O . ASP A 1 364 ? 15.438 -32.688 -1.544 1 83.31 364 ASP A O 1
ATOM 2903 N N . HIS A 1 365 ? 15.062 -30.5 -1.882 1 86.19 365 HIS A N 1
ATOM 2904 C CA . HIS A 1 365 ? 16.031 -30.172 -0.847 1 86.19 365 HIS A CA 1
ATOM 2905 C C . HIS A 1 365 ? 15.422 -29.328 0.253 1 86.19 365 HIS A C 1
ATOM 2907 O O . HIS A 1 365 ? 16.141 -28.688 1.036 1 86.19 365 HIS A O 1
ATOM 2913 N N . GLY A 1 366 ? 14.141 -29.234 0.234 1 86.88 366 GLY A N 1
ATOM 2914 C CA . GLY A 1 366 ? 13.469 -28.578 1.345 1 86.88 366 GLY A CA 1
ATOM 2915 C C . GLY A 1 366 ? 13.258 -27.094 1.124 1 86.88 366 GLY A C 1
ATOM 2916 O O . GLY A 1 366 ? 13.266 -26.625 -0.015 1 86.88 366 GLY A O 1
ATOM 2917 N N . ALA A 1 367 ? 12.945 -26.375 2.262 1 91.25 367 ALA A N 1
ATOM 2918 C CA . ALA A 1 367 ? 12.555 -24.969 2.156 1 91.25 367 ALA A CA 1
ATOM 2919 C C . ALA A 1 367 ? 13.547 -24.062 2.881 1 91.25 367 ALA A C 1
ATOM 2921 O O . ALA A 1 367 ? 14.117 -24.453 3.906 1 91.25 367 ALA A O 1
ATOM 2922 N N . GLN A 1 368 ? 13.867 -22.922 2.295 1 93.06 368 GLN A N 1
ATOM 2923 C CA . GLN A 1 368 ? 14.539 -21.797 2.945 1 93.06 368 GLN A CA 1
ATOM 2924 C C . GLN A 1 368 ? 13.578 -20.625 3.15 1 93.06 368 GLN A C 1
ATOM 2926 O O . GLN A 1 368 ? 12.953 -20.156 2.197 1 93.06 368 GLN A O 1
ATOM 2931 N N . VAL A 1 369 ? 13.398 -20.25 4.438 1 94.31 369 VAL A N 1
ATOM 2932 C CA . VAL A 1 369 ? 12.516 -19.125 4.758 1 94.31 369 VAL A CA 1
ATOM 2933 C C . VAL A 1 369 ? 13.242 -18.141 5.668 1 94.31 369 VAL A C 1
ATOM 2935 O O . VAL A 1 369 ? 13.914 -18.547 6.621 1 94.31 369 VAL A O 1
ATOM 2938 N N . ARG A 1 370 ? 13.219 -16.922 5.305 1 95.5 370 ARG A N 1
ATOM 2939 C CA . ARG A 1 370 ? 13.602 -15.836 6.199 1 95.5 370 ARG A CA 1
ATOM 2940 C C . ARG A 1 370 ? 12.414 -14.945 6.531 1 95.5 370 ARG A C 1
ATOM 2942 O O . ARG A 1 370 ? 11.617 -14.617 5.652 1 95.5 370 ARG A O 1
ATOM 2949 N N . ARG A 1 371 ? 12.289 -14.695 7.781 1 94.56 371 ARG A N 1
ATOM 2950 C CA . ARG A 1 371 ? 11.258 -13.75 8.195 1 94.56 371 ARG A CA 1
ATOM 2951 C C . ARG A 1 371 ? 11.781 -12.312 8.148 1 94.56 371 ARG A C 1
ATOM 2953 O O . ARG A 1 371 ? 12.977 -12.078 8.344 1 94.56 371 ARG A O 1
ATOM 2960 N N . MET A 1 372 ? 10.844 -11.445 8.031 1 96 372 MET A N 1
ATOM 2961 C CA . MET A 1 372 ? 11.164 -10.031 7.887 1 96 372 MET A CA 1
ATOM 2962 C C . MET A 1 372 ? 11.031 -9.305 9.219 1 96 372 MET A C 1
ATOM 2964 O O . MET A 1 372 ? 9.961 -9.312 9.836 1 96 372 MET A O 1
ATOM 2968 N N . ARG A 1 373 ? 12.133 -8.797 9.711 1 96.81 373 ARG A N 1
ATOM 2969 C CA . ARG A 1 373 ? 12.117 -7.793 10.766 1 96.81 373 ARG A CA 1
ATOM 2970 C C . ARG A 1 373 ? 12.305 -6.395 10.195 1 96.81 373 ARG A C 1
ATOM 2972 O O . ARG A 1 373 ? 13.062 -6.207 9.242 1 96.81 373 ARG A O 1
ATOM 2979 N N . ARG A 1 374 ? 11.578 -5.402 10.703 1 98.06 374 ARG A N 1
ATOM 2980 C CA . ARG A 1 374 ? 11.797 -4.027 10.266 1 98.06 374 ARG A CA 1
ATOM 2981 C C . ARG A 1 374 ? 11.891 -3.082 11.461 1 98.06 374 ARG A C 1
ATOM 2983 O O . ARG A 1 374 ? 11.297 -3.338 12.508 1 98.06 374 ARG A O 1
ATOM 2990 N N . LEU A 1 375 ? 12.711 -2.068 11.289 1 98.69 375 LEU A N 1
ATOM 2991 C CA . LEU A 1 375 ? 12.812 -0.975 12.25 1 98.69 375 LEU A CA 1
ATOM 2992 C C . LEU A 1 375 ? 11.805 0.124 11.93 1 98.69 375 LEU A C 1
ATOM 2994 O O . LEU A 1 375 ? 11.742 0.602 10.797 1 98.69 375 LEU A O 1
ATOM 2998 N N . THR A 1 376 ? 11.047 0.508 12.945 1 98.5 376 THR A N 1
ATOM 2999 C CA . THR A 1 376 ? 10.039 1.545 12.766 1 98.5 376 THR A CA 1
ATOM 3000 C C . THR A 1 376 ? 10.344 2.758 13.633 1 98.5 376 THR A C 1
ATOM 3002 O O . THR A 1 376 ? 10.531 2.625 14.852 1 98.5 376 THR A O 1
ATOM 3005 N N . VAL A 1 377 ? 10.398 3.922 13.031 1 98.75 377 VAL A N 1
ATOM 3006 C CA . VAL A 1 377 ? 10.523 5.211 13.695 1 98.75 377 VAL A CA 1
ATOM 3007 C C . VAL A 1 377 ? 9.297 6.066 13.406 1 98.75 377 VAL A C 1
ATOM 3009 O O . VAL A 1 377 ? 8.992 6.355 12.242 1 98.75 377 VAL A O 1
ATOM 3012 N N . SER A 1 378 ? 8.586 6.449 14.492 1 98.25 378 SER A N 1
ATOM 3013 C CA . SER A 1 378 ? 7.309 7.102 14.211 1 98.25 378 SER A CA 1
ATOM 3014 C C . SER A 1 378 ? 7.066 8.266 15.156 1 98.25 378 SER A C 1
ATOM 3016 O O . SER A 1 378 ? 7.641 8.32 16.25 1 98.25 378 SER A O 1
ATOM 3018 N N . PHE A 1 379 ? 6.266 9.211 14.758 1 98.31 379 PHE A N 1
ATOM 3019 C CA . PHE A 1 379 ? 5.699 10.258 15.602 1 98.31 379 PHE A CA 1
ATOM 3020 C C . PHE A 1 379 ? 4.289 10.617 15.156 1 98.31 379 PHE A C 1
ATOM 3022 O O . PHE A 1 379 ? 3.912 10.352 14.008 1 98.31 379 PHE A O 1
ATOM 3029 N N . HIS A 1 380 ? 3.471 11.086 16.078 1 97.75 380 HIS A N 1
ATOM 3030 C CA . HIS A 1 380 ? 2.072 11.422 15.836 1 97.75 380 HIS A CA 1
ATOM 3031 C C . HIS A 1 380 ? 1.82 12.906 16.047 1 97.75 380 HIS A C 1
ATOM 3033 O O . HIS A 1 380 ? 2.373 13.508 16.984 1 97.75 380 HIS A O 1
ATOM 3039 N N . VAL A 1 381 ? 1.007 13.453 15.164 1 97.69 381 VAL A N 1
ATOM 3040 C CA . VAL A 1 381 ? 0.682 14.867 15.305 1 97.69 381 VAL A CA 1
ATOM 3041 C C . VAL A 1 381 ? -0.833 15.055 15.273 1 97.69 381 VAL A C 1
ATOM 3043 O O . VAL A 1 381 ? -1.543 14.328 14.578 1 97.69 381 VAL A O 1
ATOM 3046 N N . THR A 1 382 ? -1.328 15.93 16.047 1 96.56 382 THR A N 1
ATOM 3047 C CA . THR A 1 382 ? -2.721 16.359 16.031 1 96.56 382 THR A CA 1
ATOM 3048 C C . THR A 1 382 ? -2.838 17.797 15.492 1 96.56 382 THR A C 1
ATOM 3050 O O . THR A 1 382 ? -2.344 18.734 16.109 1 96.56 382 THR A O 1
ATOM 3053 N N . VAL A 1 383 ? -3.426 17.891 14.398 1 95.56 383 VAL A N 1
ATOM 3054 C CA . VAL A 1 383 ? -3.699 19.203 13.812 1 95.56 383 VAL A CA 1
ATOM 3055 C C . VAL A 1 383 ? -5.195 19.484 13.875 1 95.56 383 VAL A C 1
ATOM 3057 O O . VAL A 1 383 ? -5.938 19.156 12.945 1 95.56 383 VAL A O 1
ATOM 3060 N N . ALA A 1 384 ? -5.566 20.156 14.898 1 94 384 ALA A N 1
ATOM 3061 C CA . ALA A 1 384 ? -6.973 20.453 15.156 1 94 384 ALA A CA 1
ATOM 3062 C C . ALA A 1 384 ? -7.801 19.172 15.211 1 94 384 ALA A C 1
ATOM 3064 O O . ALA A 1 384 ? -7.668 18.375 16.156 1 94 384 ALA A O 1
ATOM 3065 N N . ASN A 1 385 ? -8.555 18.922 14.172 1 95.44 385 ASN A N 1
ATOM 3066 C CA . ASN A 1 385 ? -9.492 17.797 14.195 1 95.44 385 ASN A CA 1
ATOM 3067 C C . ASN A 1 385 ? -8.836 16.516 13.68 1 95.44 385 ASN A C 1
ATOM 3069 O O . ASN A 1 385 ? -9.367 15.422 13.883 1 95.44 385 ASN A O 1
ATOM 3073 N N . TYR A 1 386 ? -7.66 16.609 13.07 1 96.5 386 TYR A N 1
ATOM 3074 C CA . TYR A 1 386 ? -7.055 15.453 12.414 1 96.5 386 TYR A CA 1
ATOM 3075 C C . TYR A 1 386 ? -5.777 15.031 13.133 1 96.5 386 TYR A C 1
ATOM 3077 O O . TYR A 1 386 ? -5.113 15.852 13.766 1 96.5 386 TYR A O 1
ATOM 3085 N N . GLU A 1 387 ? -5.504 13.758 12.977 1 97.38 387 GLU A N 1
ATOM 3086 C CA . GLU A 1 387 ? -4.219 13.18 13.352 1 97.38 387 GLU A CA 1
ATOM 3087 C C . GLU A 1 387 ? -3.469 12.664 12.125 1 97.38 387 GLU A C 1
ATOM 3089 O O . GLU A 1 387 ? -4.074 12.094 11.219 1 97.38 387 GLU A O 1
ATOM 3094 N N . TYR A 1 388 ? -2.197 12.875 12.094 1 98.12 388 TYR A N 1
ATOM 3095 C CA . TYR A 1 388 ? -1.287 12.273 11.117 1 98.12 388 TYR A CA 1
ATOM 3096 C C . TYR A 1 388 ? -0.213 11.453 11.82 1 98.12 388 TYR A C 1
ATOM 3098 O O . TYR A 1 388 ? 0.581 11.984 12.594 1 98.12 388 TYR A O 1
ATOM 3106 N N . LEU A 1 389 ? -0.226 10.188 11.578 1 98.31 389 LEU A N 1
ATOM 3107 C CA . LEU A 1 389 ? 0.761 9.258 12.125 1 98.31 389 LEU A CA 1
ATOM 3108 C C . LEU A 1 389 ? 1.81 8.906 11.07 1 98.31 389 LEU A C 1
ATOM 3110 O O . LEU A 1 389 ? 1.492 8.281 10.055 1 98.31 389 LEU A O 1
ATOM 3114 N N . THR A 1 390 ? 3.018 9.312 11.32 1 98.38 390 THR A N 1
ATOM 3115 C CA . THR A 1 390 ? 4.086 9.109 10.344 1 98.38 390 THR A CA 1
ATOM 3116 C C . THR A 1 390 ? 5 7.965 10.766 1 98.38 390 THR A C 1
ATOM 3118 O O . THR A 1 390 ? 5.484 7.941 11.898 1 98.38 390 THR A O 1
ATOM 3121 N N . TYR A 1 391 ? 5.254 7.078 9.883 1 98.5 391 TYR A N 1
ATOM 3122 C CA . TYR A 1 391 ? 6.141 5.941 10.109 1 98.5 391 TYR A CA 1
ATOM 3123 C C . TYR A 1 391 ? 7.23 5.883 9.047 1 98.5 391 TYR A C 1
ATOM 3125 O O . TYR A 1 391 ? 6.938 5.812 7.848 1 98.5 391 TYR A O 1
ATOM 3133 N N . TRP A 1 392 ? 8.438 5.934 9.422 1 98.81 392 TRP A N 1
ATOM 3134 C CA . TRP A 1 392 ? 9.562 5.52 8.586 1 98.81 392 TRP A CA 1
ATOM 3135 C C . TRP A 1 392 ? 10.031 4.117 8.953 1 98.81 392 TRP A C 1
ATOM 3137 O O . TRP A 1 392 ? 10.266 3.824 10.133 1 98.81 392 TRP A O 1
ATOM 3147 N N . ARG A 1 393 ? 10.172 3.295 7.988 1 98.81 393 ARG A N 1
ATOM 3148 C CA . ARG A 1 393 ? 10.539 1.907 8.242 1 98.81 393 ARG A CA 1
ATOM 3149 C C . ARG A 1 393 ? 11.766 1.513 7.426 1 98.81 393 ARG A C 1
ATOM 3151 O O . ARG A 1 393 ? 11.867 1.844 6.242 1 98.81 393 ARG A O 1
ATOM 3158 N N . PHE A 1 394 ? 12.688 0.855 8.047 1 98.88 394 PHE A N 1
ATOM 3159 C CA . PHE A 1 394 ? 13.914 0.364 7.434 1 98.88 394 PHE A CA 1
ATOM 3160 C C . PHE A 1 394 ? 13.93 -1.159 7.402 1 98.88 394 PHE A C 1
ATOM 3162 O O . PHE A 1 394 ? 13.68 -1.81 8.422 1 98.88 394 PHE A O 1
ATOM 3169 N N . TYR A 1 395 ? 14.242 -1.692 6.277 1 98.69 395 TYR A N 1
ATOM 3170 C CA . TYR A 1 395 ? 14.125 -3.131 6.07 1 98.69 395 TYR A CA 1
ATOM 3171 C C . TYR A 1 395 ? 15.5 -3.775 5.914 1 98.69 395 TYR A C 1
ATOM 3173 O O . TYR A 1 395 ? 16.469 -3.109 5.539 1 98.69 395 TYR A O 1
ATOM 3181 N N . GLN A 1 396 ? 15.516 -5.043 6.109 1 98.25 396 GLN A N 1
ATOM 3182 C CA . GLN A 1 396 ? 16.75 -5.805 6.055 1 98.25 396 GLN A CA 1
ATOM 3183 C C . GLN A 1 396 ? 17.234 -5.977 4.617 1 98.25 396 GLN A C 1
ATOM 3185 O O . GLN A 1 396 ? 18.406 -6.277 4.379 1 98.25 396 GLN A O 1
ATOM 3190 N N . ASP A 1 397 ? 16.375 -5.793 3.678 1 98.25 397 ASP A N 1
ATOM 3191 C CA . ASP A 1 397 ? 16.719 -5.938 2.268 1 98.25 397 ASP A CA 1
ATOM 3192 C C . ASP A 1 397 ? 17.094 -4.59 1.652 1 98.25 397 ASP A C 1
ATOM 3194 O O . ASP A 1 397 ? 17.109 -4.441 0.428 1 98.25 397 ASP A O 1
ATOM 3198 N N . GLY A 1 398 ? 17.266 -3.576 2.436 1 98.56 398 GLY A N 1
ATOM 3199 C CA . GLY A 1 398 ? 17.719 -2.279 1.967 1 98.56 398 GLY A CA 1
ATOM 3200 C C . GLY A 1 398 ? 16.594 -1.334 1.61 1 98.56 398 GLY A C 1
ATOM 3201 O O . GLY A 1 398 ? 16.828 -0.162 1.309 1 98.56 398 GLY A O 1
ATOM 3202 N N . ASN A 1 399 ? 15.352 -1.733 1.677 1 98.62 399 ASN A N 1
ATOM 3203 C CA . ASN A 1 399 ? 14.203 -0.88 1.382 1 98.62 399 ASN A CA 1
ATOM 3204 C C . ASN A 1 399 ? 13.938 0.113 2.51 1 98.62 399 ASN A C 1
ATOM 3206 O O . ASN A 1 399 ? 14.219 -0.176 3.674 1 98.62 399 ASN A O 1
ATOM 3210 N N . ILE A 1 400 ? 13.43 1.261 2.129 1 98.81 400 ILE A N 1
ATOM 3211 C CA . ILE A 1 400 ? 12.883 2.242 3.059 1 98.81 400 ILE A CA 1
ATOM 3212 C C . ILE A 1 400 ? 11.43 2.553 2.684 1 98.81 400 ILE A C 1
ATOM 3214 O O . ILE A 1 400 ? 11.125 2.783 1.513 1 98.81 400 ILE A O 1
ATOM 3218 N N . GLU A 1 401 ? 10.555 2.467 3.68 1 98.62 401 GLU A N 1
ATOM 3219 C CA . GLU A 1 401 ? 9.156 2.814 3.48 1 98.62 401 GLU A CA 1
ATOM 3220 C C . GLU A 1 401 ? 8.766 4.027 4.32 1 98.62 401 GLU A C 1
ATOM 3222 O O . GLU A 1 401 ? 9.156 4.129 5.488 1 98.62 401 GLU A O 1
ATOM 3227 N N . CYS A 1 402 ? 8.086 4.922 3.684 1 98.56 402 CYS A N 1
ATOM 3228 C CA . CYS A 1 402 ? 7.406 5.977 4.426 1 98.56 402 CYS A CA 1
ATOM 3229 C C . CYS A 1 402 ? 5.891 5.809 4.34 1 98.56 402 CYS A C 1
ATOM 3231 O O . CYS A 1 402 ? 5.32 5.828 3.248 1 98.56 402 CYS A O 1
ATOM 3233 N N . GLU A 1 403 ? 5.27 5.66 5.516 1 98.25 403 GLU A N 1
ATOM 3234 C CA . GLU A 1 403 ? 3.82 5.531 5.605 1 98.25 403 GLU A CA 1
ATOM 3235 C C . GLU A 1 403 ? 3.221 6.641 6.465 1 98.25 403 GLU A C 1
ATOM 3237 O O . GLU A 1 403 ? 3.768 6.98 7.516 1 98.25 403 GLU A O 1
ATOM 3242 N N . VAL A 1 404 ? 2.137 7.227 5.973 1 98.31 404 VAL A N 1
ATOM 3243 C CA . VAL A 1 404 ? 1.366 8.195 6.742 1 98.31 404 VAL A CA 1
ATOM 3244 C C . VAL A 1 404 ? -0.069 7.703 6.906 1 98.31 404 VAL A C 1
ATOM 3246 O O . VAL A 1 404 ? -0.696 7.266 5.938 1 98.31 404 VAL A O 1
ATOM 3249 N N . ARG A 1 405 ? -0.531 7.742 8.141 1 98 405 ARG A N 1
ATOM 3250 C CA . ARG A 1 405 ? -1.921 7.434 8.461 1 98 405 ARG A CA 1
ATOM 3251 C C . ARG A 1 405 ? -2.67 8.688 8.906 1 98 405 ARG A C 1
ATOM 3253 O O . ARG A 1 405 ? -2.184 9.438 9.75 1 98 405 ARG A O 1
ATOM 3260 N N . ALA A 1 406 ? -3.789 8.875 8.281 1 98.25 406 ALA A N 1
ATOM 3261 C CA . ALA A 1 406 ? -4.645 9.984 8.695 1 98.25 406 ALA A CA 1
ATOM 3262 C C . ALA A 1 406 ? -5.887 9.477 9.422 1 98.25 406 ALA A C 1
ATOM 3264 O O . ALA A 1 406 ? -6.492 8.484 9.016 1 98.25 406 ALA A O 1
ATOM 3265 N N . THR A 1 407 ? -6.219 10.039 10.508 1 98 407 THR A N 1
ATOM 3266 C CA . THR A 1 407 ? -7.422 9.797 11.297 1 98 407 THR A CA 1
ATOM 3267 C C . THR A 1 407 ? -7.855 11.062 12.023 1 98 407 THR A C 1
ATOM 3269 O O . THR A 1 407 ? -7.297 12.141 11.797 1 98 407 THR A O 1
ATOM 3272 N N . GLY A 1 408 ? -8.977 10.984 12.734 1 97.44 408 GLY A N 1
ATOM 3273 C CA . GLY A 1 408 ? -9.492 12.141 13.453 1 97.44 408 GLY A CA 1
ATOM 3274 C C . GLY A 1 408 ? -10.961 12.398 13.188 1 97.44 408 GLY A C 1
ATOM 3275 O O . GLY A 1 408 ? -11.68 11.508 12.719 1 97.44 408 GLY A O 1
ATOM 3276 N N . ILE A 1 409 ? -11.398 13.609 13.555 1 97.44 409 ILE A N 1
ATOM 3277 C CA . ILE A 1 409 ? -12.812 13.953 13.492 1 97.44 409 ILE A CA 1
ATOM 3278 C C . ILE A 1 409 ? -13.117 14.656 12.172 1 97.44 409 ILE A C 1
ATOM 3280 O O . ILE A 1 409 ? -12.398 15.578 11.773 1 97.44 409 ILE A O 1
ATOM 3284 N N . MET A 1 410 ? -14.156 14.25 11.562 1 95.75 410 MET A N 1
ATOM 3285 C CA . MET A 1 410 ? -14.562 14.867 10.305 1 95.75 410 MET A CA 1
ATOM 3286 C C . MET A 1 410 ? -15.117 16.266 10.539 1 95.75 410 MET A C 1
ATOM 3288 O O . MET A 1 410 ? -15.914 16.484 11.461 1 95.75 410 MET A O 1
ATOM 3292 N N . VAL A 1 411 ? -14.617 17.203 9.742 1 95.62 411 VAL A N 1
ATOM 3293 C CA . VAL A 1 411 ? -15.312 18.484 9.664 1 95.62 411 VAL A CA 1
ATOM 3294 C C . VAL A 1 411 ? -16.641 18.312 8.93 1 95.62 411 VAL A C 1
ATOM 3296 O O . VAL A 1 411 ? -16.688 17.672 7.871 1 95.62 411 VAL A O 1
ATOM 3299 N N . VAL A 1 412 ? -17.719 18.844 9.469 1 97.12 412 VAL A N 1
ATOM 3300 C CA . VAL A 1 412 ? -19.031 18.672 8.844 1 97.12 412 VAL A CA 1
ATOM 3301 C C . VAL A 1 412 ? -19.75 20.016 8.789 1 97.12 412 VAL A C 1
ATOM 3303 O O . VAL A 1 412 ? -19.359 20.969 9.469 1 97.12 412 VAL A O 1
ATOM 3306 N N . SER A 1 413 ? -20.734 20.094 7.977 1 97.12 413 SER A N 1
ATOM 3307 C CA . SER A 1 413 ? -21.703 21.188 7.914 1 97.12 413 SER A CA 1
ATOM 3308 C C . SER A 1 413 ? -23.125 20.672 7.848 1 97.12 413 SER A C 1
ATOM 3310 O O . SER A 1 413 ? -23.406 19.656 7.207 1 97.12 413 SER A O 1
ATOM 3312 N N . ASN A 1 414 ? -24.016 21.375 8.547 1 97.62 414 ASN A N 1
ATOM 3313 C CA . ASN A 1 414 ? -25.438 21.094 8.438 1 97.62 414 ASN A CA 1
ATOM 3314 C C . ASN A 1 414 ? -26.062 21.828 7.25 1 97.62 414 ASN A C 1
ATOM 3316 O O . ASN A 1 414 ? -25.562 22.859 6.812 1 97.62 414 ASN A O 1
ATOM 3320 N N . PHE A 1 415 ? -27.062 21.25 6.676 1 97.12 415 PHE A N 1
ATOM 3321 C CA . PHE A 1 415 ? -27.781 21.906 5.594 1 97.12 415 PHE A CA 1
ATOM 3322 C C . PHE A 1 415 ? -29.281 21.797 5.797 1 97.12 415 PHE A C 1
ATOM 3324 O O . PHE A 1 415 ? -29.75 20.984 6.613 1 97.12 415 PHE A O 1
ATOM 3331 N N . THR A 1 416 ? -30.031 22.656 5.215 1 96.38 416 THR A N 1
ATOM 3332 C CA . THR A 1 416 ? -31.484 22.672 5.344 1 96.38 416 THR A CA 1
ATOM 3333 C C . THR A 1 416 ? -32.094 21.469 4.633 1 96.38 416 THR A C 1
ATOM 3335 O O . THR A 1 416 ? -31.469 20.875 3.74 1 96.38 416 THR A O 1
ATOM 3338 N N . GLU A 1 417 ? -33.281 21.156 5.059 1 94.88 417 GLU A N 1
ATOM 3339 C CA . GLU A 1 417 ? -33.938 20 4.473 1 94.88 417 GLU A CA 1
ATOM 3340 C C . GLU A 1 417 ? -34.125 20.172 2.963 1 94.88 417 GLU A C 1
ATOM 3342 O O . GLU A 1 417 ? -34.562 21.219 2.492 1 94.88 417 GLU A O 1
ATOM 3347 N N . GLY A 1 418 ? -33.688 19.188 2.27 1 92 418 GLY A N 1
ATOM 3348 C CA . GLY A 1 418 ? -33.875 19.188 0.827 1 92 418 GLY A CA 1
ATOM 3349 C C . GLY A 1 418 ? -32.781 19.891 0.077 1 92 418 GLY A C 1
ATOM 3350 O O . GLY A 1 418 ? -32.688 19.812 -1.151 1 92 418 GLY A O 1
ATOM 3351 N N . ALA A 1 419 ? -31.875 20.578 0.839 1 94.19 419 ALA A N 1
ATOM 3352 C CA . ALA A 1 419 ? -30.797 21.312 0.176 1 94.19 419 ALA A CA 1
ATOM 3353 C C . ALA A 1 419 ? -29.766 20.359 -0.397 1 94.19 419 ALA A C 1
ATOM 3355 O O . ALA A 1 419 ? -29.5 19.297 0.178 1 94.19 419 ALA A O 1
ATOM 3356 N N . ALA A 1 420 ? -29.188 20.812 -1.477 1 93.38 420 ALA A N 1
ATOM 3357 C CA . ALA A 1 420 ? -28.141 20.031 -2.115 1 93.38 420 ALA A CA 1
ATOM 3358 C C . ALA A 1 420 ? -26.812 20.203 -1.367 1 93.38 420 ALA A C 1
ATOM 3360 O O . ALA A 1 420 ? -26.609 21.188 -0.654 1 93.38 420 ALA A O 1
ATOM 3361 N N . HIS A 1 421 ? -25.953 19.266 -1.458 1 94.62 421 HIS A N 1
ATOM 3362 C CA . HIS A 1 421 ? -24.594 19.25 -0.931 1 94.62 421 HIS A CA 1
ATOM 3363 C C . HIS A 1 421 ? -23.641 18.531 -1.879 1 94.62 421 HIS A C 1
ATOM 3365 O O . HIS A 1 421 ? -23.047 17.516 -1.515 1 94.62 421 HIS A O 1
ATOM 3371 N N . PRO A 1 422 ? -23.453 19.031 -3.062 1 96.12 422 PRO A N 1
ATOM 3372 C CA . PRO A 1 422 ? -22.766 18.312 -4.137 1 96.12 422 PRO A CA 1
ATOM 3373 C C . PRO A 1 422 ? -21.266 18.141 -3.871 1 96.12 422 PRO A C 1
ATOM 3375 O O . PRO A 1 422 ? -20.594 17.375 -4.566 1 96.12 422 PRO A O 1
ATOM 3378 N N . HIS A 1 423 ? -20.734 18.844 -2.912 1 97.94 423 HIS A N 1
ATOM 3379 C CA . HIS A 1 423 ? -19.297 18.859 -2.721 1 97.94 423 HIS A CA 1
ATOM 3380 C C . HIS A 1 423 ? -18.891 18.094 -1.471 1 97.94 423 HIS A C 1
ATOM 3382 O O . HIS A 1 423 ? -17.828 18.344 -0.896 1 97.94 423 HIS A O 1
ATOM 3388 N N . GLY A 1 424 ? -19.703 17.219 -1.031 1 97.94 424 GLY A N 1
ATOM 3389 C CA . GLY A 1 424 ? -19.422 16.375 0.12 1 97.94 424 GLY A CA 1
ATOM 3390 C C . GLY A 1 424 ? -20.344 15.172 0.214 1 97.94 424 GLY A C 1
ATOM 3391 O O . GLY A 1 424 ? -21.234 14.992 -0.626 1 97.94 424 GLY A O 1
ATOM 3392 N N . THR A 1 425 ? -20.141 14.344 1.209 1 98 425 THR A N 1
ATOM 3393 C CA . THR A 1 425 ? -20.922 13.125 1.426 1 98 425 THR A CA 1
ATOM 3394 C C . THR A 1 425 ? -21.828 13.281 2.641 1 98 425 THR A C 1
ATOM 3396 O O . THR A 1 425 ? -21.406 13.797 3.678 1 98 425 THR A O 1
ATOM 3399 N N . LEU A 1 426 ? -23.094 12.898 2.43 1 98.06 426 LEU A N 1
ATOM 3400 C CA . LEU A 1 426 ? -24 12.805 3.576 1 98.06 426 LEU A CA 1
ATOM 3401 C C . LEU A 1 426 ? -23.469 11.812 4.605 1 98.06 426 LEU A C 1
ATOM 3403 O O . LEU A 1 426 ? -23.234 10.648 4.285 1 98.06 426 LEU A O 1
ATOM 3407 N N . VAL A 1 427 ? -23.281 12.266 5.879 1 98.06 427 VAL A N 1
ATOM 3408 C CA . VAL A 1 427 ? -22.672 11.375 6.859 1 98.06 427 VAL A CA 1
ATOM 3409 C C . VAL A 1 427 ? -23.594 11.234 8.07 1 98.06 427 VAL A C 1
ATOM 3411 O O . VAL A 1 427 ? -23.359 10.391 8.945 1 98.06 427 VAL A O 1
ATOM 3414 N N . ASP A 1 428 ? -24.609 12.047 8.156 1 97.88 428 ASP A N 1
ATOM 3415 C CA . ASP A 1 428 ? -25.641 12.031 9.195 1 97.88 428 ASP A CA 1
ATOM 3416 C C . ASP A 1 428 ? -26.844 12.852 8.781 1 97.88 428 ASP A C 1
ATOM 3418 O O . ASP A 1 428 ? -26.906 13.367 7.66 1 97.88 428 ASP A O 1
ATOM 3422 N N . ASN A 1 429 ? -27.828 12.969 9.695 1 96.94 429 ASN A N 1
ATOM 3423 C CA . ASN A 1 429 ? -29.031 13.727 9.367 1 96.94 429 ASN A CA 1
ATOM 3424 C C . ASN A 1 429 ? -28.703 15.164 8.984 1 96.94 429 ASN A C 1
ATOM 3426 O O . ASN A 1 429 ? -28.109 15.906 9.781 1 96.94 429 ASN A O 1
ATOM 3430 N N . ARG A 1 430 ? -28.969 15.602 7.73 1 97.5 430 ARG A N 1
ATOM 3431 C CA . ARG A 1 430 ? -28.75 16.938 7.184 1 97.5 430 ARG A CA 1
ATOM 3432 C C . ARG A 1 430 ? -27.344 17.438 7.488 1 97.5 430 ARG A C 1
ATOM 3434 O O . ARG A 1 430 ? -27.156 18.594 7.863 1 97.5 430 ARG A O 1
ATOM 3441 N N . THR A 1 431 ? -26.453 16.547 7.469 1 98 431 THR A N 1
ATOM 3442 C CA . THR A 1 431 ? -25.047 16.781 7.797 1 98 431 THR A CA 1
ATOM 3443 C C . THR A 1 431 ? -24.125 16.141 6.766 1 98 431 THR A C 1
ATOM 3445 O O . THR A 1 431 ? -24.234 14.938 6.504 1 98 431 THR A O 1
ATOM 3448 N N . TYR A 1 432 ? -23.312 16.906 6.137 1 97.69 432 TYR A N 1
ATOM 3449 C CA . TYR A 1 432 ? -22.391 16.344 5.16 1 97.69 432 TYR A CA 1
ATOM 3450 C C . TYR A 1 432 ? -20.938 16.688 5.52 1 97.69 432 TYR A C 1
ATOM 3452 O O . TYR A 1 432 ? -20.688 17.625 6.266 1 97.69 432 TYR A O 1
ATOM 3460 N N . ALA A 1 433 ? -20.016 15.852 5.164 1 98 433 ALA A N 1
ATOM 3461 C CA . ALA A 1 433 ? -18.578 16.094 5.242 1 98 433 ALA A CA 1
ATOM 3462 C C . ALA A 1 433 ? -18.016 16.453 3.875 1 98 433 ALA A C 1
ATOM 3464 O O . ALA A 1 433 ? -18.109 15.672 2.928 1 98 433 ALA A O 1
ATOM 3465 N N . PRO A 1 434 ? -17.391 17.609 3.715 1 98.12 434 PRO A N 1
ATOM 3466 C CA . PRO A 1 434 ? -16.844 18.016 2.412 1 98.12 434 PRO A CA 1
ATOM 3467 C C . PRO A 1 434 ? -15.688 17.125 1.96 1 98.12 434 PRO A C 1
ATOM 3469 O O . PRO A 1 434 ? -14.914 16.641 2.791 1 98.12 434 PRO A O 1
ATOM 3472 N N . TYR A 1 435 ? -15.594 16.969 0.608 1 98.19 435 TYR A N 1
ATOM 3473 C CA . TYR A 1 435 ? -14.383 16.359 0.056 1 98.19 435 TYR A CA 1
ATOM 3474 C C . TYR A 1 435 ? -13.164 17.219 0.35 1 98.19 435 TYR A C 1
ATOM 3476 O O . TYR A 1 435 ? -13.266 18.438 0.475 1 98.19 435 TYR A O 1
ATOM 3484 N N . HIS A 1 436 ? -12.102 16.578 0.494 1 98 436 HIS A N 1
ATOM 3485 C CA . HIS A 1 436 ? -10.859 17.328 0.665 1 98 436 HIS A CA 1
ATOM 3486 C C . HIS A 1 436 ? -9.656 16.484 0.245 1 98 436 HIS A C 1
ATOM 3488 O O . HIS A 1 436 ? -9.766 15.273 0.054 1 98 436 HIS A O 1
ATOM 3494 N N . GLN A 1 437 ? -8.562 17.078 0.033 1 98.19 437 GLN A N 1
ATOM 3495 C CA . GLN A 1 437 ? -7.297 16.453 -0.321 1 98.19 437 GLN A CA 1
ATOM 3496 C C . GLN A 1 437 ? -6.207 16.812 0.689 1 98.19 437 GLN A C 1
ATOM 3498 O O . GLN A 1 437 ? -6.156 17.938 1.189 1 98.19 437 GLN A O 1
ATOM 3503 N N . HIS A 1 438 ? -5.445 15.875 1.061 1 98.12 438 HIS A N 1
ATOM 3504 C CA . HIS A 1 438 ? -4.234 16.078 1.849 1 98.12 438 HIS A CA 1
ATOM 3505 C C . HIS A 1 438 ? -2.984 15.945 0.983 1 98.12 438 HIS A C 1
ATOM 3507 O O . HIS A 1 438 ? -2.604 14.836 0.604 1 98.12 438 HIS A O 1
ATOM 3513 N N . PHE A 1 439 ? -2.332 17.031 0.689 1 98.5 439 PHE A N 1
ATOM 3514 C CA . PHE A 1 439 ? -1.074 16.984 -0.046 1 98.5 439 PHE A CA 1
ATOM 3515 C C . PHE A 1 439 ? 0.113 17.047 0.909 1 98.5 439 PHE A C 1
ATOM 3517 O O . PHE A 1 439 ? 0.234 17.969 1.709 1 98.5 439 PHE A O 1
ATOM 3524 N N . LEU A 1 440 ? 0.9 16.094 0.783 1 98.38 440 LEU A N 1
ATOM 3525 C CA . LEU A 1 440 ? 2.162 16.047 1.511 1 98.38 440 LEU A CA 1
ATOM 3526 C C . LEU A 1 440 ? 3.346 16.188 0.557 1 98.38 440 LEU A C 1
ATOM 3528 O O . LEU A 1 440 ? 3.344 15.602 -0.527 1 98.38 440 LEU A O 1
ATOM 3532 N N . VAL A 1 441 ? 4.316 16.922 0.958 1 98.56 441 VAL A N 1
ATOM 3533 C CA . VAL A 1 441 ? 5.543 17.031 0.178 1 98.56 441 VAL A CA 1
ATOM 3534 C C . VAL A 1 441 ? 6.719 16.484 0.981 1 98.56 441 VAL A C 1
ATOM 3536 O O . VAL A 1 441 ? 7.145 17.078 1.969 1 98.56 441 VAL A O 1
ATOM 3539 N N . ALA A 1 442 ? 7.234 15.398 0.56 1 98.75 442 ALA A N 1
ATOM 3540 C CA . ALA A 1 442 ? 8.438 14.828 1.164 1 98.75 442 ALA A CA 1
ATOM 3541 C C . ALA A 1 442 ? 9.695 15.453 0.57 1 98.75 442 ALA A C 1
ATOM 3543 O O . ALA A 1 442 ? 9.828 15.562 -0.651 1 98.75 442 ALA A O 1
ATOM 3544 N N . ARG A 1 443 ? 10.523 15.922 1.396 1 98.81 443 ARG A N 1
ATOM 3545 C CA . ARG A 1 443 ? 11.859 16.391 1.025 1 98.81 443 ARG A CA 1
ATOM 3546 C C . ARG A 1 443 ? 12.891 15.281 1.194 1 98.81 443 ARG A C 1
ATOM 3548 O O . ARG A 1 443 ? 13.156 14.836 2.314 1 98.81 443 ARG A O 1
ATOM 3555 N N . LEU A 1 444 ? 13.469 14.875 0.071 1 98.88 444 LEU A N 1
ATOM 3556 C CA . LEU A 1 444 ? 14.391 13.742 0.056 1 98.88 444 LEU A CA 1
ATOM 3557 C C . LEU A 1 444 ? 15.75 14.164 -0.486 1 98.88 444 LEU A C 1
ATOM 3559 O O . LEU A 1 444 ? 15.977 14.141 -1.699 1 98.88 444 LEU A O 1
ATOM 3563 N N . ASP A 1 445 ? 16.594 14.477 0.435 1 98.69 445 ASP A N 1
ATOM 3564 C CA . ASP A 1 445 ? 17.984 14.758 0.102 1 98.69 445 ASP A CA 1
ATOM 3565 C C . ASP A 1 445 ? 18.812 13.469 0.094 1 98.69 445 ASP A C 1
ATOM 3567 O O . ASP A 1 445 ? 19.484 13.156 1.078 1 98.69 445 ASP A O 1
ATOM 3571 N N . LEU A 1 446 ? 18.812 12.805 -1.018 1 98.56 446 LEU A N 1
ATOM 3572 C CA . LEU A 1 446 ? 19.484 11.516 -1.136 1 98.56 446 LEU A CA 1
ATOM 3573 C C . LEU A 1 446 ? 20.938 11.703 -1.548 1 98.56 446 LEU A C 1
ATOM 3575 O O . LEU A 1 446 ? 21.266 12.586 -2.352 1 98.56 446 LEU A O 1
ATOM 3579 N N . ASP A 1 447 ? 21.781 10.984 -0.97 1 98.44 447 ASP A N 1
ATOM 3580 C CA . ASP A 1 447 ? 23.203 10.875 -1.29 1 98.44 447 ASP A CA 1
ATOM 3581 C C . ASP A 1 447 ? 23.609 9.43 -1.574 1 98.44 447 ASP A C 1
ATOM 3583 O O . ASP A 1 447 ? 24.25 8.781 -0.745 1 98.44 447 ASP A O 1
ATOM 3587 N N . VAL A 1 448 ? 23.297 8.992 -2.742 1 98.81 448 VAL A N 1
ATOM 3588 C CA . VAL A 1 448 ? 23.578 7.602 -3.086 1 98.81 448 VAL A CA 1
ATOM 3589 C C . VAL A 1 448 ? 25.062 7.43 -3.398 1 98.81 448 VAL A C 1
ATOM 3591 O O . VAL A 1 448 ? 25.516 7.777 -4.492 1 98.81 448 VAL A O 1
ATOM 3594 N N . ASP A 1 449 ? 25.812 6.852 -2.488 1 98.5 449 ASP A N 1
ATOM 3595 C CA . ASP A 1 449 ? 27.266 6.676 -2.572 1 98.5 449 ASP A CA 1
ATOM 3596 C C . ASP A 1 449 ? 27.969 8.008 -2.836 1 98.5 449 ASP A C 1
ATOM 3598 O O . ASP A 1 449 ? 28.922 8.07 -3.615 1 98.5 449 ASP A O 1
ATOM 3602 N N . GLY A 1 450 ? 27.453 9.047 -2.324 1 97.75 450 GLY A N 1
ATOM 3603 C CA . GLY A 1 450 ? 28.016 10.375 -2.502 1 97.75 450 GLY A CA 1
ATOM 3604 C C . GLY A 1 450 ? 26.984 11.414 -2.881 1 97.75 450 GLY A C 1
ATOM 3605 O O . GLY A 1 450 ? 25.781 11.117 -2.932 1 97.75 450 GLY A O 1
ATOM 3606 N N . THR A 1 451 ? 27.406 12.641 -3.137 1 97.69 451 THR A N 1
ATOM 3607 C CA . THR A 1 451 ? 26.484 13.742 -3.34 1 97.69 451 THR A CA 1
ATOM 3608 C C . THR A 1 451 ? 26.188 13.945 -4.824 1 97.69 451 THR A C 1
ATOM 3610 O O . THR A 1 451 ? 25.172 14.547 -5.191 1 97.69 451 THR A O 1
ATOM 3613 N N . GLU A 1 452 ? 27.141 13.508 -5.695 1 98.12 452 GLU A N 1
ATOM 3614 C CA . GLU A 1 452 ? 27 13.75 -7.129 1 98.12 452 GLU A CA 1
ATOM 3615 C C . GLU A 1 452 ? 26.109 12.688 -7.781 1 98.12 452 GLU A C 1
ATOM 3617 O O . GLU A 1 452 ? 26.609 11.656 -8.242 1 98.12 452 GLU A O 1
ATOM 3622 N N . ASN A 1 453 ? 24.812 13.039 -7.887 1 98.81 453 ASN A N 1
ATOM 3623 C CA . ASN A 1 453 ? 23.844 12.086 -8.422 1 98.81 453 ASN A CA 1
ATOM 3624 C C . ASN A 1 453 ? 23.062 12.672 -9.586 1 98.81 453 ASN A C 1
ATOM 3626 O O . ASN A 1 453 ? 23.047 13.891 -9.773 1 98.81 453 ASN A O 1
ATOM 3630 N N . THR A 1 454 ? 22.547 11.852 -10.398 1 98.88 454 THR A N 1
ATOM 3631 C CA . THR A 1 454 ? 21.609 12.195 -11.461 1 98.88 454 THR A CA 1
ATOM 3632 C C . THR A 1 454 ? 20.297 11.445 -11.289 1 98.88 454 THR A C 1
ATOM 3634 O O . THR A 1 454 ? 20.297 10.25 -10.969 1 98.88 454 THR A O 1
ATOM 3637 N N . VAL A 1 455 ? 19.203 12.195 -11.43 1 98.94 455 VAL A N 1
ATOM 3638 C CA . VAL A 1 455 ? 17.891 11.562 -11.359 1 98.94 455 VAL A CA 1
ATOM 3639 C C . VAL A 1 455 ? 17.469 11.094 -12.75 1 98.94 455 VAL A C 1
ATOM 3641 O O . VAL A 1 455 ? 17.578 11.852 -13.719 1 98.94 455 VAL A O 1
ATOM 3644 N N . TYR A 1 456 ? 17.031 9.859 -12.844 1 98.94 456 TYR A N 1
ATOM 3645 C CA . TYR A 1 456 ? 16.516 9.289 -14.078 1 98.94 456 TYR A CA 1
ATOM 3646 C C . TYR A 1 456 ? 15.023 9.008 -13.969 1 98.94 456 TYR A C 1
ATOM 3648 O O . TYR A 1 456 ? 14.562 8.422 -12.984 1 98.94 456 TYR A O 1
ATOM 3656 N N . ALA A 1 457 ? 14.242 9.461 -14.953 1 98.81 457 ALA A N 1
ATOM 3657 C CA . ALA A 1 457 ? 12.906 8.891 -15.141 1 98.81 457 ALA A CA 1
ATOM 3658 C C . ALA A 1 457 ? 12.984 7.504 -15.766 1 98.81 457 ALA A C 1
ATOM 3660 O O . ALA A 1 457 ? 13.656 7.309 -16.781 1 98.81 457 ALA A O 1
ATOM 3661 N N . THR A 1 458 ? 12.391 6.543 -15.117 1 98.38 458 THR A N 1
ATOM 3662 C CA . THR A 1 458 ? 12.398 5.172 -15.617 1 98.38 458 THR A CA 1
ATOM 3663 C C . THR A 1 458 ? 11 4.762 -16.078 1 98.38 458 THR A C 1
ATOM 3665 O O . THR A 1 458 ? 10.039 4.832 -15.305 1 98.38 458 THR A O 1
ATOM 3668 N N . GLU A 1 459 ? 10.867 4.297 -17.297 1 98.44 459 GLU A N 1
ATOM 3669 C CA . GLU A 1 459 ? 9.609 3.934 -17.938 1 98.44 459 GLU A CA 1
ATOM 3670 C C . GLU A 1 459 ? 9.75 2.66 -18.766 1 98.44 459 GLU A C 1
ATOM 3672 O O . GLU A 1 459 ? 10.859 2.271 -19.125 1 98.44 459 GLU A O 1
ATOM 3677 N N . THR A 1 460 ? 8.641 2.016 -18.938 1 98.31 460 THR A N 1
ATOM 3678 C CA . THR A 1 460 ? 8.641 0.797 -19.734 1 98.31 460 THR A CA 1
ATOM 3679 C C . THR A 1 460 ? 8 1.048 -21.094 1 98.31 460 THR A C 1
ATOM 3681 O O . THR A 1 460 ? 6.988 1.747 -21.188 1 98.31 460 THR A O 1
ATOM 3684 N N . GLU A 1 461 ? 8.617 0.467 -22.125 1 97.19 461 GLU A N 1
ATOM 3685 C CA . GLU A 1 461 ? 8.133 0.587 -23.5 1 97.19 461 GLU A CA 1
ATOM 3686 C C . GLU A 1 461 ? 7.844 -0.784 -24.109 1 97.19 461 GLU A C 1
ATOM 3688 O O . GLU A 1 461 ? 8.57 -1.744 -23.859 1 97.19 461 GLU A O 1
ATOM 3693 N N . ILE A 1 462 ? 6.797 -0.824 -24.938 1 96.81 462 ILE A N 1
ATOM 3694 C CA . ILE A 1 462 ? 6.477 -2.008 -25.719 1 96.81 462 ILE A CA 1
ATOM 3695 C C . ILE A 1 462 ? 7.34 -2.035 -26.984 1 96.81 462 ILE A C 1
ATOM 3697 O O . ILE A 1 462 ? 7.434 -1.038 -27.703 1 96.81 462 ILE A O 1
ATOM 3701 N N . GLU A 1 463 ? 7.992 -3.131 -27.172 1 96.06 463 GLU A N 1
ATOM 3702 C CA . GLU A 1 463 ? 8.695 -3.271 -28.438 1 96.06 463 GLU A CA 1
ATOM 3703 C C . GLU A 1 463 ? 7.719 -3.562 -29.578 1 96.06 463 GLU A C 1
ATOM 3705 O O . GLU A 1 463 ? 6.824 -4.398 -29.438 1 96.06 463 GLU A O 1
ATOM 3710 N N . PRO A 1 464 ? 7.906 -2.916 -30.703 1 95.25 464 PRO A N 1
ATOM 3711 C CA . PRO A 1 464 ? 6.98 -3.148 -31.812 1 95.25 464 PRO A CA 1
ATOM 3712 C C . PRO A 1 464 ? 6.996 -4.594 -32.281 1 95.25 464 PRO A C 1
ATOM 3714 O O . PRO A 1 464 ? 8.055 -5.227 -32.344 1 95.25 464 PRO A O 1
ATOM 3717 N N . VAL A 1 465 ? 5.824 -5.027 -32.75 1 96.06 465 VAL A N 1
ATOM 3718 C CA . VAL A 1 465 ? 5.734 -6.352 -33.344 1 96.06 465 VAL A CA 1
ATOM 3719 C C . VAL A 1 465 ? 6.43 -6.348 -34.719 1 96.06 465 VAL A C 1
ATOM 3721 O O . VAL A 1 465 ? 6.297 -5.395 -35.469 1 96.06 465 VAL A O 1
ATOM 3724 N N . GLY A 1 466 ? 7.227 -7.324 -34.969 1 94.81 466 GLY A N 1
ATOM 3725 C CA . GLY A 1 466 ? 7.984 -7.484 -36.219 1 94.81 466 GLY A CA 1
ATOM 3726 C C . GLY A 1 466 ? 8.883 -8.703 -36.188 1 94.81 466 GLY A C 1
ATOM 3727 O O . GLY A 1 466 ? 8.766 -9.562 -35.312 1 94.81 466 GLY A O 1
ATOM 3728 N N . PRO A 1 467 ? 9.758 -8.852 -37.188 1 94.56 467 PRO A N 1
ATOM 3729 C CA . PRO A 1 467 ? 10.633 -10.023 -37.281 1 94.56 467 PRO A CA 1
ATOM 3730 C C . PRO A 1 467 ? 11.5 -10.219 -36.031 1 94.56 467 PRO A C 1
ATOM 3732 O O . PRO A 1 467 ? 11.82 -11.352 -35.688 1 94.56 467 PRO A O 1
ATOM 3735 N N . GLU A 1 468 ? 11.828 -9.125 -35.406 1 92.12 468 GLU A N 1
ATOM 3736 C CA . GLU A 1 468 ? 12.703 -9.203 -34.25 1 92.12 468 GLU A CA 1
ATOM 3737 C C . GLU A 1 468 ? 11.906 -9.383 -32.969 1 92.12 468 GLU A C 1
ATOM 3739 O O . GLU A 1 468 ? 12.477 -9.492 -31.875 1 92.12 468 GLU A O 1
ATOM 3744 N N . ASN A 1 469 ? 10.656 -9.383 -33.062 1 95.94 469 ASN A N 1
ATOM 3745 C CA . ASN A 1 469 ? 9.695 -9.57 -31.969 1 95.94 469 ASN A CA 1
ATOM 3746 C C . ASN A 1 469 ? 8.375 -10.156 -32.469 1 95.94 469 ASN A C 1
ATOM 3748 O O . ASN A 1 469 ? 7.324 -9.539 -32.344 1 95.94 469 ASN A O 1
ATOM 3752 N N . PRO A 1 470 ? 8.484 -11.289 -33 1 95.06 470 PRO A N 1
ATOM 3753 C CA . PRO A 1 470 ? 7.391 -11.812 -33.812 1 95.06 470 PRO A CA 1
ATOM 3754 C C . PRO A 1 470 ? 6.117 -12.055 -33.031 1 95.06 470 PRO A C 1
ATOM 3756 O O . PRO A 1 470 ? 5.016 -12.016 -33.562 1 95.06 470 PRO A O 1
ATOM 3759 N N . TYR A 1 471 ? 6.211 -12.25 -31.75 1 96.12 471 TYR A N 1
ATOM 3760 C CA . TYR A 1 471 ? 5.027 -12.57 -30.953 1 96.12 471 TYR A CA 1
ATOM 3761 C C . TYR A 1 471 ? 4.59 -11.383 -30.109 1 96.12 471 TYR A C 1
ATOM 3763 O O . TYR A 1 471 ? 3.689 -11.508 -29.281 1 96.12 471 TYR A O 1
ATOM 3771 N N . GLY A 1 472 ? 5.277 -10.234 -30.234 1 96.38 472 GLY A N 1
ATOM 3772 C CA . GLY A 1 472 ? 4.934 -9.031 -29.484 1 96.38 472 GLY A CA 1
ATOM 3773 C C . GLY A 1 472 ? 5.125 -9.195 -27.984 1 96.38 472 GLY A C 1
ATOM 3774 O O . GLY A 1 472 ? 4.332 -8.672 -27.203 1 96.38 472 GLY A O 1
ATOM 3775 N N . LEU A 1 473 ? 6.121 -9.883 -27.578 1 97.25 473 LEU A N 1
ATOM 3776 C CA . LEU A 1 473 ? 6.32 -10.266 -26.188 1 97.25 473 LEU A CA 1
ATOM 3777 C C . LEU A 1 473 ? 7.219 -9.266 -25.469 1 97.25 473 LEU A C 1
ATOM 3779 O O . LEU A 1 473 ? 7.016 -8.977 -24.281 1 97.25 473 LEU A O 1
ATOM 3783 N N . SER A 1 474 ? 8.109 -8.547 -26.094 1 98.06 474 SER A N 1
ATOM 3784 C CA . SER A 1 474 ? 9.281 -7.922 -25.484 1 98.06 474 SER A CA 1
ATOM 3785 C C . SER A 1 474 ? 8.961 -6.512 -25 1 98.06 474 SER A C 1
ATOM 3787 O O . SER A 1 474 ? 8.219 -5.777 -25.656 1 98.06 474 SER A O 1
ATOM 3789 N N . LEU A 1 475 ? 9.5 -6.246 -23.844 1 98.19 475 LEU A N 1
ATOM 3790 C CA . LEU A 1 475 ? 9.508 -4.906 -23.266 1 98.19 475 LEU A CA 1
ATOM 3791 C C . LEU A 1 475 ? 10.938 -4.398 -23.094 1 98.19 475 LEU A C 1
ATOM 3793 O O . LEU A 1 475 ? 11.883 -5.188 -23.047 1 98.19 475 LEU A O 1
ATOM 3797 N N . ARG A 1 476 ? 11.055 -3.143 -23.078 1 97.31 476 ARG A N 1
ATOM 3798 C CA . ARG A 1 476 ? 12.336 -2.512 -22.766 1 97.31 476 ARG A CA 1
ATOM 3799 C C . ARG A 1 476 ? 12.156 -1.371 -21.766 1 97.31 476 ARG A C 1
ATOM 3801 O O . ARG A 1 476 ? 11.055 -0.833 -21.625 1 97.31 476 ARG A O 1
ATOM 3808 N N . GLN A 1 477 ? 13.25 -1.117 -21.078 1 97.19 477 GLN A N 1
ATOM 3809 C CA . GLN A 1 477 ? 13.258 0.007 -20.156 1 97.19 477 GLN A CA 1
ATOM 3810 C C . GLN A 1 477 ? 13.875 1.247 -20.797 1 97.19 477 GLN A C 1
ATOM 3812 O O . GLN A 1 477 ? 14.875 1.15 -21.516 1 97.19 477 GLN A O 1
ATOM 3817 N N . ARG A 1 478 ? 13.211 2.318 -20.625 1 97.69 478 ARG A N 1
ATOM 3818 C CA . ARG A 1 478 ? 13.766 3.619 -20.984 1 97.69 478 ARG A CA 1
ATOM 3819 C C . ARG A 1 478 ? 14.125 4.43 -19.75 1 97.69 478 ARG A C 1
ATOM 3821 O O . ARG A 1 478 ? 13.25 4.785 -18.953 1 97.69 478 ARG A O 1
ATOM 3828 N N . ASN A 1 479 ? 15.359 4.648 -19.547 1 98.12 479 ASN A N 1
ATOM 3829 C CA . ASN A 1 479 ? 15.875 5.52 -18.484 1 98.12 479 ASN A CA 1
ATOM 3830 C C . ASN A 1 479 ? 16.328 6.859 -19.047 1 98.12 479 ASN A C 1
ATOM 3832 O O . ASN A 1 479 ? 17.344 6.93 -19.75 1 98.12 479 ASN A O 1
ATOM 3836 N N . THR A 1 480 ? 15.617 7.895 -18.734 1 98.75 480 THR A N 1
ATOM 3837 C CA . THR A 1 480 ? 15.906 9.227 -19.234 1 98.75 480 THR A CA 1
ATOM 3838 C C . THR A 1 480 ? 16.516 10.102 -18.141 1 98.75 480 THR A C 1
ATOM 3840 O O . THR A 1 480 ? 15.836 10.422 -17.156 1 98.75 480 THR A O 1
ATOM 3843 N N . PRO A 1 481 ? 17.766 10.484 -18.25 1 98.81 481 PRO A N 1
ATOM 3844 C CA . PRO A 1 481 ? 18.328 11.398 -17.25 1 98.81 481 PRO A CA 1
ATOM 3845 C C . PRO A 1 481 ? 17.641 12.766 -17.25 1 98.81 481 PRO A C 1
ATOM 3847 O O . PRO A 1 481 ? 17.375 13.328 -18.328 1 98.81 481 PRO A O 1
ATOM 3850 N N . LEU A 1 482 ? 17.25 13.18 -16.125 1 98.88 482 LEU A N 1
ATOM 3851 C CA . LEU A 1 482 ? 16.781 14.555 -15.961 1 98.88 482 LEU A CA 1
ATOM 3852 C C . LEU A 1 482 ? 17.953 15.5 -15.719 1 98.88 482 LEU A C 1
ATOM 3854 O O . LEU A 1 482 ? 18.656 15.383 -14.711 1 98.88 482 LEU A O 1
ATOM 3858 N N . ARG A 1 483 ? 18.125 16.5 -16.609 1 98.75 483 ARG A N 1
ATOM 3859 C CA . ARG A 1 483 ? 19.391 17.219 -16.594 1 98.75 483 ARG A CA 1
ATOM 3860 C C . ARG A 1 483 ? 19.203 18.641 -16.078 1 98.75 483 ARG A C 1
ATOM 3862 O O . ARG A 1 483 ? 20.172 19.281 -15.633 1 98.75 483 ARG A O 1
ATOM 3869 N N . THR A 1 484 ? 17.984 19.125 -16.141 1 98.88 484 THR A N 1
ATOM 3870 C CA . THR A 1 484 ? 17.688 20.484 -15.672 1 98.88 484 THR A CA 1
ATOM 3871 C C . THR A 1 484 ? 16.484 20.469 -14.727 1 98.88 484 THR A C 1
ATOM 3873 O O . THR A 1 484 ? 15.734 19.484 -14.688 1 98.88 484 THR A O 1
ATOM 3876 N N . GLU A 1 485 ? 16.328 21.531 -13.984 1 98.88 485 GLU A N 1
ATOM 3877 C CA . GLU A 1 485 ? 15.188 21.641 -13.07 1 98.88 485 GLU A CA 1
ATOM 3878 C C . GLU A 1 485 ? 13.867 21.594 -13.836 1 98.88 485 GLU A C 1
ATOM 3880 O O . GLU A 1 485 ? 12.875 21.062 -13.328 1 98.88 485 GLU A O 1
ATOM 3885 N N . SER A 1 486 ? 13.844 22.141 -15.023 1 98.75 486 SER A N 1
ATOM 3886 C CA . SER A 1 486 ? 12.633 22.047 -15.836 1 98.75 486 SER A CA 1
ATOM 3887 C C . SER A 1 486 ? 12.297 20.594 -16.156 1 98.75 486 SER A C 1
ATOM 3889 O O . SER A 1 486 ? 11.133 20.203 -16.125 1 98.75 486 SER A O 1
ATOM 3891 N N . GLU A 1 487 ? 13.312 19.828 -16.469 1 98.75 487 GLU A N 1
ATOM 3892 C CA . GLU A 1 487 ? 13.109 18.406 -16.719 1 98.75 487 GLU A CA 1
ATOM 3893 C C . GLU A 1 487 ? 12.75 17.656 -15.445 1 98.75 487 GLU A C 1
ATOM 3895 O O . GLU A 1 487 ? 12.133 16.594 -15.492 1 98.75 487 GLU A O 1
ATOM 3900 N N . GLY A 1 488 ? 13.18 18.25 -14.328 1 98.81 488 GLY A N 1
ATOM 3901 C CA . GLY A 1 488 ? 12.93 17.641 -13.031 1 98.81 488 GLY A CA 1
ATOM 3902 C C . GLY A 1 488 ? 11.477 17.734 -12.602 1 98.81 488 GLY A C 1
ATOM 3903 O O . GLY A 1 488 ? 11.07 17.094 -11.633 1 98.81 488 GLY A O 1
ATOM 3904 N N . LYS A 1 489 ? 10.703 18.594 -13.312 1 98.81 489 LYS A N 1
ATOM 3905 C CA . LYS A 1 489 ? 9.258 18.625 -13.102 1 98.81 489 LYS A CA 1
ATOM 3906 C C . LYS A 1 489 ? 8.594 17.422 -13.773 1 98.81 489 LYS A C 1
ATOM 3908 O O . LYS A 1 489 ? 8.531 17.359 -15 1 98.81 489 LYS A O 1
ATOM 3913 N N . GLN A 1 490 ? 8.172 16.469 -12.938 1 98.62 490 GLN A N 1
ATOM 3914 C CA . GLN A 1 490 ? 7.668 15.211 -13.469 1 98.62 490 GLN A CA 1
ATOM 3915 C C . GLN A 1 490 ? 6.285 14.898 -12.914 1 98.62 490 GLN A C 1
ATOM 3917 O O . GLN A 1 490 ? 5.941 15.32 -11.805 1 98.62 490 GLN A O 1
ATOM 3922 N N . ASP A 1 491 ? 5.496 14.141 -13.68 1 98.06 491 ASP A N 1
ATOM 3923 C CA . ASP A 1 491 ? 4.188 13.664 -13.242 1 98.06 491 ASP A CA 1
ATOM 3924 C C . ASP A 1 491 ? 4.102 12.141 -13.344 1 98.06 491 ASP A C 1
ATOM 3926 O O . ASP A 1 491 ? 4.797 11.523 -14.156 1 98.06 491 ASP A O 1
ATOM 3930 N N . PHE A 1 492 ? 3.252 11.609 -12.461 1 97.31 492 PHE A N 1
ATOM 3931 C CA . PHE A 1 492 ? 2.969 10.18 -12.508 1 97.31 492 PHE A CA 1
ATOM 3932 C C . PHE A 1 492 ? 2.389 9.789 -13.867 1 97.31 492 PHE A C 1
ATOM 3934 O O . PHE A 1 492 ? 1.671 10.578 -14.484 1 97.31 492 PHE A O 1
ATOM 3941 N N . CYS A 1 493 ? 2.773 8.594 -14.359 1 96.94 493 CYS A N 1
ATOM 3942 C CA . CYS A 1 493 ? 2.232 8.047 -15.594 1 96.94 493 CYS A CA 1
ATOM 3943 C C . CYS A 1 493 ? 1.964 6.551 -15.453 1 96.94 493 CYS A C 1
ATOM 3945 O O . CYS A 1 493 ? 2.893 5.742 -15.5 1 96.94 493 CYS A O 1
ATOM 3947 N N . TRP A 1 494 ? 0.617 6.188 -15.328 1 95.62 494 TRP A N 1
ATOM 3948 C CA . TRP A 1 494 ? 0.203 4.801 -15.133 1 95.62 494 TRP A CA 1
ATOM 3949 C C . TRP A 1 494 ? 0.536 3.957 -16.359 1 95.62 494 TRP A C 1
ATOM 3951 O O . TRP A 1 494 ? 0.991 2.816 -16.234 1 95.62 494 TRP A O 1
ATOM 3961 N N . GLU A 1 495 ? 0.449 4.477 -17.562 1 96.19 495 GLU A N 1
ATOM 3962 C CA . GLU A 1 495 ? 0.55 3.74 -18.812 1 96.19 495 GLU A CA 1
ATOM 3963 C C . GLU A 1 495 ? 1.965 3.211 -19.031 1 96.19 495 GLU A C 1
ATOM 3965 O O . GLU A 1 495 ? 2.148 2.111 -19.562 1 96.19 495 GLU A O 1
ATOM 3970 N N . THR A 1 496 ? 2.92 4.016 -18.594 1 97.38 496 THR A N 1
ATOM 3971 C CA . THR A 1 496 ? 4.305 3.619 -18.812 1 97.38 496 THR A CA 1
ATOM 3972 C C . THR A 1 496 ? 4.945 3.131 -17.516 1 97.38 496 THR A C 1
ATOM 3974 O O . THR A 1 496 ? 6.129 2.785 -17.5 1 97.38 496 THR A O 1
ATOM 3977 N N . GLN A 1 497 ? 4.141 3.201 -16.438 1 97.25 497 GLN A N 1
ATOM 3978 C CA . GLN A 1 497 ? 4.645 2.818 -15.125 1 97.25 497 GLN A CA 1
ATOM 3979 C C . GLN A 1 497 ? 5.871 3.643 -14.742 1 97.25 497 GLN A C 1
ATOM 3981 O O . GLN A 1 497 ? 6.879 3.094 -14.297 1 97.25 497 GLN A O 1
ATOM 3986 N N . ARG A 1 498 ? 5.812 5 -14.883 1 97.69 498 ARG A N 1
ATOM 3987 C CA . ARG A 1 498 ? 6.922 5.914 -14.625 1 97.69 498 ARG A CA 1
ATOM 3988 C C . ARG A 1 498 ? 7.305 5.902 -13.148 1 97.69 498 ARG A C 1
ATOM 3990 O O . ARG A 1 498 ? 6.434 5.906 -12.273 1 97.69 498 ARG A O 1
ATOM 3997 N N . ALA A 1 499 ? 8.555 5.832 -12.82 1 98.25 499 ALA A N 1
ATOM 3998 C CA . ALA A 1 499 ? 9.203 6.027 -11.523 1 98.25 499 ALA A CA 1
ATOM 3999 C C . ALA A 1 499 ? 10.508 6.805 -11.68 1 98.25 499 ALA A C 1
ATOM 4001 O O . ALA A 1 499 ? 10.82 7.289 -12.773 1 98.25 499 ALA A O 1
ATOM 4002 N N . TRP A 1 500 ? 11.227 7.031 -10.547 1 98.88 500 TRP A N 1
ATOM 4003 C CA . TRP A 1 500 ? 12.445 7.836 -10.625 1 98.88 500 TRP A CA 1
ATOM 4004 C C . TRP A 1 500 ? 13.57 7.203 -9.812 1 98.88 500 TRP A C 1
ATOM 4006 O O . TRP A 1 500 ? 13.336 6.668 -8.727 1 98.88 500 TRP A O 1
ATOM 4016 N N . LYS A 1 501 ? 14.742 7.266 -10.336 1 98.62 501 LYS A N 1
ATOM 4017 C CA . LYS A 1 501 ? 15.93 6.73 -9.672 1 98.62 501 LYS A CA 1
ATOM 4018 C C . LYS A 1 501 ? 16.953 7.828 -9.422 1 98.62 501 LYS A C 1
ATOM 4020 O O . LYS A 1 501 ? 17.188 8.688 -10.273 1 98.62 501 LYS A O 1
ATOM 4025 N N . VAL A 1 502 ? 17.484 7.801 -8.25 1 98.94 502 VAL A N 1
ATOM 4026 C CA . VAL A 1 502 ? 18.672 8.586 -7.969 1 98.94 502 VAL A CA 1
ATOM 4027 C C . VAL A 1 502 ? 19.922 7.73 -8.172 1 98.94 502 VAL A C 1
ATOM 4029 O O . VAL A 1 502 ? 20.125 6.738 -7.473 1 98.94 502 VAL A O 1
ATOM 4032 N N . VAL A 1 503 ? 20.797 8.156 -9.148 1 98.88 503 VAL A N 1
ATOM 4033 C CA . VAL A 1 503 ? 21.891 7.297 -9.602 1 98.88 503 VAL A CA 1
ATOM 4034 C C . VAL A 1 503 ? 23.219 7.992 -9.375 1 98.88 503 VAL A C 1
ATOM 4036 O O . VAL A 1 503 ? 23.359 9.188 -9.641 1 98.88 503 VAL A O 1
ATOM 4039 N N . ASN A 1 504 ? 24.203 7.301 -8.812 1 98.88 504 ASN A N 1
ATOM 4040 C CA . ASN A 1 504 ? 25.594 7.754 -8.859 1 98.88 504 ASN A CA 1
ATOM 4041 C C . ASN A 1 504 ? 26.312 7.238 -10.102 1 98.88 504 ASN A C 1
ATOM 4043 O O . ASN A 1 504 ? 26.766 6.094 -10.133 1 98.88 504 ASN A O 1
ATOM 4047 N N . ASP A 1 505 ? 26.531 8.07 -11.055 1 98.38 505 ASP A N 1
ATOM 4048 C CA . ASP A 1 505 ? 27.109 7.676 -12.336 1 98.38 505 ASP A CA 1
ATOM 4049 C C . ASP A 1 505 ? 28.641 7.559 -12.242 1 98.38 505 ASP A C 1
ATOM 4051 O O . ASP A 1 505 ? 29.281 7.066 -13.164 1 98.38 505 ASP A O 1
ATOM 4055 N N . ASN A 1 506 ? 29.172 7.918 -11.141 1 98.44 506 ASN A N 1
ATOM 4056 C CA . ASN A 1 506 ? 30.625 8.016 -11.016 1 98.44 506 ASN A CA 1
ATOM 4057 C C . ASN A 1 506 ? 31.219 6.766 -10.383 1 98.44 506 ASN A C 1
ATOM 4059 O O . ASN A 1 506 ? 32.438 6.621 -10.312 1 98.44 506 ASN A O 1
ATOM 4063 N N . THR A 1 507 ? 30.391 5.973 -9.859 1 97.69 507 THR A N 1
ATOM 4064 C CA . THR A 1 507 ? 30.859 4.738 -9.234 1 97.69 507 THR A CA 1
ATOM 4065 C C . THR A 1 507 ? 30.141 3.527 -9.828 1 97.69 507 THR A C 1
ATOM 4067 O O . THR A 1 507 ? 29.203 3.676 -10.617 1 97.69 507 THR A O 1
ATOM 4070 N N . ARG A 1 508 ? 30.625 2.35 -9.57 1 97.81 508 ARG A N 1
ATOM 4071 C CA . ARG A 1 508 ? 30.062 1.093 -10.047 1 97.81 508 ARG A CA 1
ATOM 4072 C C . ARG A 1 508 ? 29.953 0.079 -8.914 1 97.81 508 ARG A C 1
ATOM 4074 O O . ARG A 1 508 ? 30.781 0.058 -8.008 1 97.81 508 ARG A O 1
ATOM 4081 N N . ASN A 1 509 ? 28.922 -0.71 -8.953 1 97.06 509 ASN A N 1
ATOM 4082 C CA . ASN A 1 509 ? 28.812 -1.836 -8.031 1 97.06 509 ASN A CA 1
ATOM 4083 C C . ASN A 1 509 ? 29.672 -3.014 -8.492 1 97.06 509 ASN A C 1
ATOM 4085 O O . ASN A 1 509 ? 30.453 -2.889 -9.445 1 97.06 509 ASN A O 1
ATOM 4089 N N . GLY A 1 510 ? 29.531 -4.082 -7.801 1 95.62 510 GLY A N 1
ATOM 4090 C CA . GLY A 1 510 ? 30.406 -5.223 -8.031 1 95.62 510 GLY A CA 1
ATOM 4091 C C . GLY A 1 510 ? 30.172 -5.906 -9.359 1 95.62 510 GLY A C 1
ATOM 4092 O O . GLY A 1 510 ? 31.016 -6.664 -9.836 1 95.62 510 GLY A O 1
ATOM 4093 N N . ILE A 1 511 ? 29.062 -5.57 -9.977 1 96.31 511 ILE A N 1
ATOM 4094 C CA . ILE A 1 511 ? 28.781 -6.23 -11.25 1 96.31 511 ILE A CA 1
ATOM 4095 C C . ILE A 1 511 ? 28.891 -5.215 -12.383 1 96.31 511 ILE A C 1
ATOM 4097 O O . ILE A 1 511 ? 28.5 -5.504 -13.523 1 96.31 511 ILE A O 1
ATOM 4101 N N . GLY A 1 512 ? 29.234 -4.031 -12.086 1 96 512 GLY A N 1
ATOM 4102 C CA . GLY A 1 512 ? 29.625 -3.074 -13.109 1 96 512 GLY A CA 1
ATOM 4103 C C . GLY A 1 512 ? 28.547 -2.062 -13.43 1 96 512 GLY A C 1
ATOM 4104 O O . GLY A 1 512 ? 28.656 -1.304 -14.391 1 96 512 GLY A O 1
ATOM 4105 N N . THR A 1 513 ? 27.516 -1.982 -12.656 1 96.06 513 THR A N 1
ATOM 4106 C CA . THR A 1 513 ? 26.438 -1.036 -12.93 1 96.06 513 THR A CA 1
ATOM 4107 C C . THR A 1 513 ? 26.469 0.121 -11.93 1 96.06 513 THR A C 1
ATOM 4109 O O . THR A 1 513 ? 27.125 0.034 -10.891 1 96.06 513 THR A O 1
ATOM 4112 N N . ALA A 1 514 ? 25.859 1.227 -12.305 1 98.19 514 ALA A N 1
ATOM 4113 C CA . ALA A 1 514 ? 25.812 2.385 -11.414 1 98.19 514 ALA A CA 1
ATOM 4114 C C . ALA A 1 514 ? 24.844 2.152 -10.258 1 98.19 514 ALA A C 1
ATOM 4116 O O . ALA A 1 514 ? 23.703 1.739 -10.477 1 98.19 514 ALA A O 1
ATOM 4117 N N . PRO A 1 515 ? 25.312 2.371 -9.023 1 98.69 515 PRO A N 1
ATOM 4118 C CA . PRO A 1 515 ? 24.391 2.213 -7.887 1 98.69 515 PRO A CA 1
ATOM 4119 C C . PRO A 1 515 ? 23.266 3.238 -7.895 1 98.69 515 PRO A C 1
ATOM 4121 O O . PRO A 1 515 ? 23.469 4.391 -8.281 1 98.69 515 PRO A O 1
ATOM 4124 N N . ALA A 1 516 ? 22.062 2.824 -7.383 1 98.88 516 ALA A N 1
ATOM 4125 C CA . ALA A 1 516 ? 20.906 3.729 -7.406 1 98.88 516 ALA A CA 1
ATOM 4126 C C . ALA A 1 516 ? 19.906 3.365 -6.32 1 98.88 516 ALA A C 1
ATOM 4128 O O . ALA A 1 516 ? 19.922 2.252 -5.789 1 98.88 516 ALA A O 1
ATOM 4129 N N . TYR A 1 517 ? 19.109 4.285 -5.934 1 98.88 517 TYR A N 1
ATOM 4130 C CA . TYR A 1 517 ? 17.859 4.105 -5.215 1 98.88 517 TYR A CA 1
ATOM 4131 C C . TYR A 1 517 ? 16.688 4.637 -6.027 1 98.88 517 TYR A C 1
ATOM 4133 O O . TYR A 1 517 ? 16.766 5.73 -6.594 1 98.88 517 TYR A O 1
ATOM 4141 N N . LYS A 1 518 ? 15.68 3.838 -6.059 1 98.75 518 LYS A N 1
ATOM 4142 C CA . LYS A 1 518 ? 14.484 4.18 -6.82 1 98.75 518 LYS A CA 1
ATOM 4143 C C . LYS A 1 518 ? 13.375 4.691 -5.906 1 98.75 518 LYS A C 1
ATOM 4145 O O . LYS A 1 518 ? 13.086 4.082 -4.875 1 98.75 518 LYS A O 1
ATOM 4150 N N . LEU A 1 519 ? 12.828 5.871 -6.234 1 98.75 519 LEU A N 1
ATOM 4151 C CA . LEU A 1 519 ? 11.555 6.301 -5.664 1 98.75 519 LEU A CA 1
ATOM 4152 C C . LEU A 1 519 ? 10.383 5.641 -6.383 1 98.75 519 LEU A C 1
ATOM 4154 O O . LEU A 1 519 ? 10.086 5.969 -7.531 1 98.75 519 LEU A O 1
ATOM 4158 N N . VAL A 1 520 ? 9.812 4.676 -5.703 1 97.44 520 VAL A N 1
ATOM 4159 C CA . VAL A 1 520 ? 8.609 4.031 -6.215 1 97.44 520 VAL A CA 1
ATOM 4160 C C . VAL A 1 520 ? 7.375 4.801 -5.746 1 97.44 520 VAL A C 1
ATOM 4162 O O . VAL A 1 520 ? 7.043 4.797 -4.559 1 97.44 520 VAL A O 1
ATOM 4165 N N . PRO A 1 521 ? 6.711 5.348 -6.789 1 93.06 521 PRO A N 1
ATOM 4166 C CA . PRO A 1 521 ? 5.609 6.219 -6.375 1 93.06 521 PRO A CA 1
ATOM 4167 C C . PRO A 1 521 ? 4.469 5.453 -5.711 1 93.06 521 PRO A C 1
ATOM 4169 O O . PRO A 1 521 ? 4.145 4.34 -6.125 1 93.06 521 PRO A O 1
ATOM 4172 N N . GLY A 1 522 ? 3.971 5.988 -4.617 1 91.31 522 GLY A N 1
ATOM 4173 C CA . GLY A 1 522 ? 2.768 5.57 -3.916 1 91.31 522 GLY A CA 1
ATOM 4174 C C . GLY A 1 522 ? 1.9 6.73 -3.473 1 91.31 522 GLY A C 1
ATOM 4175 O O . GLY A 1 522 ? 2.408 7.738 -2.979 1 91.31 522 GLY A O 1
ATOM 4176 N N . ALA A 1 523 ? 0.68 6.664 -3.811 1 93 523 ALA A N 1
ATOM 4177 C CA . ALA A 1 523 ? -0.338 7.586 -3.307 1 93 523 ALA A CA 1
ATOM 4178 C C . ALA A 1 523 ? -0.145 8.984 -3.879 1 93 523 ALA A C 1
ATOM 4180 O O . ALA A 1 523 ? -0.471 9.977 -3.229 1 93 523 ALA A O 1
ATOM 4181 N N . ALA A 1 524 ? 0.525 9.125 -5 1 95.12 524 ALA A N 1
ATOM 4182 C CA . ALA A 1 524 ? 0.511 10.406 -5.695 1 95.12 524 ALA A CA 1
ATOM 4183 C C . ALA A 1 524 ? -0.885 10.734 -6.215 1 95.12 524 ALA A C 1
ATOM 4185 O O . ALA A 1 524 ? -1.591 9.852 -6.711 1 95.12 524 ALA A O 1
ATOM 4186 N N . ILE A 1 525 ? -1.356 11.977 -6.094 1 96.75 525 ILE A N 1
ATOM 4187 C CA . ILE A 1 525 ? -2.68 12.375 -6.566 1 96.75 525 ILE A CA 1
ATOM 4188 C C . ILE A 1 525 ? -2.578 13.672 -7.367 1 96.75 525 ILE A C 1
ATOM 4190 O O . ILE A 1 525 ? -1.671 14.477 -7.141 1 96.75 525 ILE A O 1
ATOM 4194 N N . PRO A 1 526 ? -3.482 13.844 -8.305 1 97.19 526 PRO A N 1
ATOM 4195 C CA . PRO A 1 526 ? -3.502 15.133 -8.992 1 97.19 526 PRO A CA 1
ATOM 4196 C C . PRO A 1 526 ? -4.008 16.266 -8.102 1 97.19 526 PRO A C 1
ATOM 4198 O O . PRO A 1 526 ? -4.824 16.047 -7.211 1 97.19 526 PRO A O 1
ATOM 4201 N N . SER A 1 527 ? -3.496 17.453 -8.391 1 97.38 527 SER A N 1
ATOM 4202 C CA . SER A 1 527 ? -3.941 18.594 -7.582 1 97.38 527 SER A CA 1
ATOM 4203 C C . SER A 1 527 ? -5.434 18.844 -7.766 1 97.38 527 SER A C 1
ATOM 4205 O O . SER A 1 527 ? -6.109 19.297 -6.84 1 97.38 527 SER A O 1
ATOM 4207 N N . MET A 1 528 ? -5.98 18.641 -9.023 1 97.5 528 MET A N 1
ATOM 4208 C CA . MET A 1 528 ? -7.379 18.797 -9.422 1 97.5 528 MET A CA 1
ATOM 4209 C C . MET A 1 528 ? -7.828 20.25 -9.258 1 97.5 528 MET A C 1
ATOM 4211 O O . MET A 1 528 ? -8.898 20.5 -8.711 1 97.5 528 MET A O 1
ATOM 4215 N N . PHE A 1 529 ? -6.938 21.156 -9.609 1 97.62 529 PHE A N 1
ATOM 4216 C CA . PHE A 1 529 ? -7.246 22.594 -9.641 1 97.62 529 PHE A CA 1
ATOM 4217 C C . PHE A 1 529 ? -7.211 23.125 -11.062 1 97.62 529 PHE A C 1
ATOM 4219 O O . PHE A 1 529 ? -6.391 22.688 -11.875 1 97.62 529 PHE A O 1
ATOM 4226 N N . ASP A 1 530 ? -8.148 24.016 -11.305 1 96.06 530 ASP A N 1
ATOM 4227 C CA . ASP A 1 530 ? -7.926 24.891 -12.461 1 96.06 530 ASP A CA 1
ATOM 4228 C C . ASP A 1 530 ? -6.656 25.719 -12.281 1 96.06 530 ASP A C 1
ATOM 4230 O O . ASP A 1 530 ? -6.391 26.234 -11.195 1 96.06 530 ASP A O 1
ATOM 4234 N N . PRO A 1 531 ? -5.883 25.828 -13.305 1 94.94 531 PRO A N 1
ATOM 4235 C CA . PRO A 1 531 ? -4.625 26.562 -13.18 1 94.94 531 PRO A CA 1
ATOM 4236 C C . PRO A 1 531 ? -4.828 28 -12.727 1 94.94 531 PRO A C 1
ATOM 4238 O O . PRO A 1 531 ? -3.908 28.625 -12.18 1 94.94 531 PRO A O 1
ATOM 4241 N N . SER A 1 532 ? -6.023 28.562 -12.898 1 95.62 532 SER A N 1
ATOM 4242 C CA . SER A 1 532 ? -6.285 29.953 -12.555 1 95.62 532 SER A CA 1
ATOM 4243 C C . SER A 1 532 ? -6.715 30.094 -11.094 1 95.62 532 SER A C 1
ATOM 4245 O O . SER A 1 532 ? -6.934 31.203 -10.609 1 95.62 532 SER A O 1
ATOM 4247 N N . SER A 1 533 ? -6.855 29.016 -10.367 1 96.88 533 SER A N 1
ATOM 4248 C CA . SER A 1 533 ? -7.324 29.047 -8.984 1 96.88 533 SER A CA 1
ATOM 4249 C C . SER A 1 533 ? -6.348 29.797 -8.094 1 96.88 533 SER A C 1
ATOM 4251 O O . SER A 1 533 ? -5.172 29.453 -8.008 1 96.88 533 SER A O 1
ATOM 4253 N N . PRO A 1 534 ? -6.816 30.797 -7.363 1 96.19 534 PRO A N 1
ATOM 4254 C CA . PRO A 1 534 ? -5.926 31.5 -6.434 1 96.19 534 PRO A CA 1
ATOM 4255 C C . PRO A 1 534 ? -5.461 30.609 -5.281 1 96.19 534 PRO A C 1
ATOM 4257 O O . PRO A 1 534 ? -4.457 30.906 -4.629 1 96.19 534 PRO A O 1
ATOM 4260 N N . VAL A 1 535 ? -6.203 29.531 -5.066 1 95.62 535 VAL A N 1
ATOM 4261 C CA . VAL A 1 535 ? -5.789 28.594 -4.039 1 95.62 535 VAL A CA 1
ATOM 4262 C C . VAL A 1 535 ? -4.531 27.859 -4.488 1 95.62 535 VAL A C 1
ATOM 4264 O O . VAL A 1 535 ? -3.574 27.719 -3.719 1 95.62 535 VAL A O 1
ATOM 4267 N N . LEU A 1 536 ? -4.562 27.406 -5.723 1 97.19 536 LEU A N 1
ATOM 4268 C CA . LEU A 1 536 ? -3.4 26.719 -6.289 1 97.19 536 LEU A CA 1
ATOM 4269 C C . LEU A 1 536 ? -2.195 27.656 -6.336 1 97.19 536 LEU A C 1
ATOM 4271 O O . LEU A 1 536 ? -1.059 27.219 -6.141 1 97.19 536 LEU A O 1
ATOM 4275 N N . ALA A 1 537 ? -2.449 28.938 -6.578 1 97.56 537 ALA A N 1
ATOM 4276 C CA . ALA A 1 537 ? -1.383 29.922 -6.719 1 97.56 537 ALA A CA 1
ATOM 4277 C C . ALA A 1 537 ? -0.521 29.984 -5.461 1 97.56 537 ALA A C 1
ATOM 4279 O O . ALA A 1 537 ? 0.66 30.344 -5.523 1 97.56 537 ALA A O 1
ATOM 4280 N N . ARG A 1 538 ? -1.038 29.609 -4.363 1 97.31 538 ARG A N 1
ATOM 4281 C CA . ARG A 1 538 ? -0.325 29.688 -3.092 1 97.31 538 ARG A CA 1
ATOM 4282 C C . ARG A 1 538 ? 0.577 28.484 -2.885 1 97.31 538 ARG A C 1
ATOM 4284 O O . ARG A 1 538 ? 1.472 28.5 -2.037 1 97.31 538 ARG A O 1
ATOM 4291 N N . CYS A 1 539 ? 0.326 27.422 -3.623 1 97.75 539 CYS A N 1
ATOM 4292 C CA . CYS A 1 539 ? 1.141 26.203 -3.521 1 97.75 539 CYS A CA 1
ATOM 4293 C C . CYS A 1 539 ? 1.215 25.484 -4.859 1 97.75 539 CYS A C 1
ATOM 4295 O O . CYS A 1 539 ? 0.744 24.359 -4.988 1 97.75 539 CYS A O 1
ATOM 4297 N N . ARG A 1 540 ? 1.852 26.078 -5.793 1 98 540 ARG A N 1
ATOM 4298 C CA . ARG A 1 540 ? 2.004 25.516 -7.125 1 98 540 ARG A CA 1
ATOM 4299 C C . ARG A 1 540 ? 2.934 24.297 -7.102 1 98 540 ARG A C 1
ATOM 4301 O O . ARG A 1 540 ? 2.996 23.531 -8.062 1 98 540 ARG A O 1
ATOM 4308 N N . ALA A 1 541 ? 3.568 24.109 -5.965 1 97.75 541 ALA A N 1
ATOM 4309 C CA . ALA A 1 541 ? 4.406 22.922 -5.777 1 97.75 541 ALA A CA 1
ATOM 4310 C C . ALA A 1 541 ? 3.615 21.641 -6.031 1 97.75 541 ALA A C 1
ATOM 4312 O O . ALA A 1 541 ? 4.184 20.625 -6.43 1 97.75 541 ALA A O 1
ATOM 4313 N N . ILE A 1 542 ? 2.293 21.609 -5.836 1 98.19 542 ILE A N 1
ATOM 4314 C CA . ILE A 1 542 ? 1.501 20.391 -5.934 1 98.19 542 ILE A CA 1
ATOM 4315 C C . ILE A 1 542 ? 1.06 20.172 -7.379 1 98.19 542 ILE A C 1
ATOM 4317 O O . ILE A 1 542 ? 0.313 19.234 -7.672 1 98.19 542 ILE A O 1
ATOM 4321 N N . GLU A 1 543 ? 1.562 21 -8.328 1 97.56 543 GLU A N 1
ATOM 4322 C CA . GLU A 1 543 ? 1.198 20.875 -9.734 1 97.56 543 GLU A CA 1
ATOM 4323 C C . GLU A 1 543 ? 1.849 19.656 -10.367 1 97.56 543 GLU A C 1
ATOM 4325 O O . GLU A 1 543 ? 1.396 19.172 -11.414 1 97.56 543 GLU A O 1
ATOM 4330 N N . HIS A 1 544 ? 2.957 19.25 -9.797 1 98.19 544 HIS A N 1
ATOM 4331 C CA . HIS A 1 544 ? 3.674 18.078 -10.305 1 98.19 544 HIS A CA 1
ATOM 4332 C C . HIS A 1 544 ? 3.879 17.047 -9.211 1 98.19 544 HIS A C 1
ATOM 4334 O O . HIS A 1 544 ? 3.881 17.375 -8.023 1 98.19 544 HIS A O 1
ATOM 4340 N N . THR A 1 545 ? 4.02 15.852 -9.656 1 98.5 545 THR A N 1
ATOM 4341 C CA . THR A 1 545 ? 4.234 14.75 -8.727 1 98.5 545 THR A CA 1
ATOM 4342 C C . THR A 1 545 ? 5.637 14.812 -8.125 1 98.5 545 THR A C 1
ATOM 4344 O O . THR A 1 545 ? 5.844 14.414 -6.977 1 98.5 545 THR A O 1
ATOM 4347 N N . LEU A 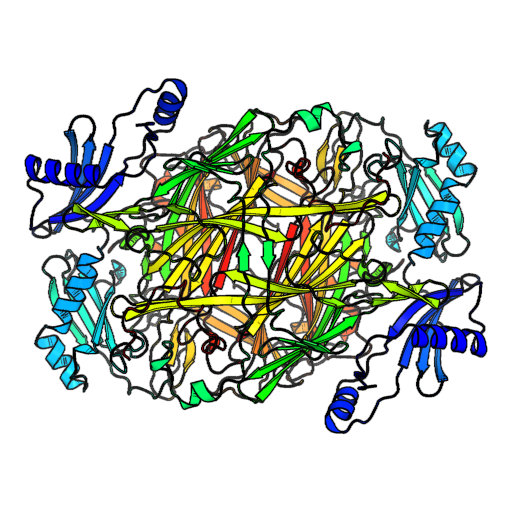1 546 ? 6.582 15.281 -8.883 1 98.81 546 LEU A N 1
ATOM 4348 C CA . LEU A 1 546 ? 7.977 15.32 -8.461 1 98.81 546 LEU A CA 1
ATOM 4349 C C . LEU A 1 546 ? 8.656 16.594 -8.953 1 98.81 546 LEU A C 1
ATOM 4351 O O . LEU A 1 546 ? 8.422 17.031 -10.086 1 98.81 546 LEU A O 1
ATOM 4355 N N . TRP A 1 547 ? 9.438 17.172 -8.094 1 98.88 547 TRP A N 1
ATOM 4356 C CA . TRP A 1 547 ? 10.414 18.203 -8.43 1 98.88 547 TRP A CA 1
ATOM 4357 C C . TRP A 1 547 ? 11.82 17.781 -8.031 1 98.88 547 TRP A C 1
ATOM 4359 O O . TRP A 1 547 ? 12 17.062 -7.035 1 98.88 547 TRP A O 1
ATOM 4369 N N . VAL A 1 548 ? 12.797 18.172 -8.812 1 98.94 548 VAL A N 1
ATOM 4370 C CA . VAL A 1 548 ? 14.195 17.938 -8.469 1 98.94 548 VAL A CA 1
ATOM 4371 C C . VAL A 1 548 ? 14.961 19.266 -8.508 1 98.94 548 VAL A C 1
ATOM 4373 O O . VAL A 1 548 ? 14.844 20.031 -9.469 1 98.94 548 VAL A O 1
ATOM 4376 N N . THR A 1 549 ? 15.688 19.562 -7.5 1 98.88 549 THR A N 1
ATOM 4377 C CA . THR A 1 549 ? 16.547 20.75 -7.434 1 98.88 549 THR A CA 1
ATOM 4378 C C . THR A 1 549 ? 17.922 20.391 -6.902 1 98.88 549 THR A C 1
ATOM 4380 O O . THR A 1 549 ? 18.094 19.344 -6.273 1 98.88 549 THR A O 1
ATOM 4383 N N . PRO A 1 550 ? 18.938 21.281 -7.238 1 98.5 550 PRO A N 1
ATOM 4384 C CA . PRO A 1 550 ? 20.156 21.125 -6.457 1 98.5 550 PRO A CA 1
ATOM 4385 C C . PRO A 1 550 ? 19.969 21.5 -4.988 1 98.5 550 PRO A C 1
ATOM 4387 O O . PRO A 1 550 ? 19.172 22.375 -4.664 1 98.5 550 PRO A O 1
ATOM 4390 N N . ASN A 1 551 ? 20.703 20.812 -4.141 1 97.94 551 ASN A N 1
ATOM 4391 C CA . ASN A 1 551 ? 20.656 21.125 -2.717 1 97.94 551 ASN A CA 1
ATOM 4392 C C . ASN A 1 551 ? 21.125 22.562 -2.441 1 97.94 551 ASN A C 1
ATOM 4394 O O . ASN A 1 551 ? 22.141 23 -2.969 1 97.94 551 ASN A O 1
ATOM 4398 N N . SER A 1 552 ? 20.344 23.234 -1.776 1 95.94 552 SER A N 1
ATOM 4399 C CA . SER A 1 552 ? 20.641 24.594 -1.321 1 95.94 552 SER A CA 1
ATOM 4400 C C . SER A 1 552 ? 20.172 24.812 0.111 1 95.94 552 SER A C 1
ATOM 4402 O O . SER A 1 552 ? 19.047 24.422 0.468 1 95.94 552 SER A O 1
ATOM 4404 N N . PRO A 1 553 ? 21.016 25.391 0.936 1 92.88 553 PRO A N 1
ATOM 4405 C CA . PRO A 1 553 ? 20.641 25.578 2.34 1 92.88 553 PRO A CA 1
ATOM 4406 C C . PRO A 1 553 ? 19.406 26.453 2.512 1 92.88 553 PRO A C 1
ATOM 4408 O O . PRO A 1 553 ? 18.688 26.344 3.512 1 92.88 553 PRO A O 1
ATOM 4411 N N . ASP A 1 554 ? 19.141 27.297 1.548 1 92.81 554 ASP A N 1
ATOM 4412 C CA . ASP A 1 554 ? 18.062 28.266 1.702 1 92.81 554 ASP A CA 1
ATOM 4413 C C . ASP A 1 554 ? 16.766 27.75 1.068 1 92.81 554 ASP A C 1
ATOM 4415 O O . ASP A 1 554 ? 15.703 28.328 1.272 1 92.81 554 ASP A O 1
ATOM 4419 N N . GLU A 1 555 ? 16.828 26.734 0.244 1 97.31 555 GLU A N 1
ATOM 4420 C CA . GLU A 1 555 ? 15.656 26.156 -0.417 1 97.31 555 GLU A CA 1
ATOM 4421 C C . GLU A 1 555 ? 15.086 25 0.389 1 97.31 555 GLU A C 1
ATOM 4423 O O . GLU A 1 555 ? 15.305 23.828 0.054 1 97.31 555 GLU A O 1
ATOM 4428 N N . ARG A 1 556 ? 14.25 25.406 1.341 1 97.31 556 ARG A N 1
ATOM 4429 C CA . ARG A 1 556 ? 13.812 24.406 2.312 1 97.31 556 ARG A CA 1
ATOM 4430 C C . ARG A 1 556 ? 12.305 24.156 2.213 1 97.31 556 ARG A C 1
ATOM 4432 O O . ARG A 1 556 ? 11.812 23.109 2.613 1 97.31 556 ARG A O 1
ATOM 4439 N N . TRP A 1 557 ? 11.555 25.141 1.712 1 98.25 557 TRP A N 1
ATOM 4440 C CA . TRP A 1 557 ? 10.102 25.109 1.823 1 98.25 557 TRP A CA 1
ATOM 4441 C C . TRP A 1 557 ? 9.445 25.203 0.449 1 98.25 557 TRP A C 1
ATOM 4443 O O . TRP A 1 557 ? 9.469 26.25 -0.19 1 98.25 557 TRP A O 1
ATOM 4453 N N . PRO A 1 558 ? 8.773 24.125 0.072 1 98.12 558 PRO A N 1
ATOM 4454 C CA . PRO A 1 558 ? 8.336 24.016 -1.321 1 98.12 558 PRO A CA 1
ATOM 4455 C C . PRO A 1 558 ? 7.273 25.047 -1.688 1 98.12 558 PRO A C 1
ATOM 4457 O O . PRO A 1 558 ? 7.125 25.391 -2.861 1 98.12 558 PRO A O 1
ATOM 4460 N N . ALA A 1 559 ? 6.512 25.547 -0.709 1 97.88 559 ALA A N 1
ATOM 4461 C CA . ALA A 1 559 ? 5.484 26.547 -0.982 1 97.88 559 ALA A CA 1
ATOM 4462 C C . ALA A 1 559 ? 5.941 27.922 -0.528 1 97.88 559 ALA A C 1
ATOM 4464 O O . ALA A 1 559 ? 5.133 28.859 -0.449 1 97.88 559 ALA A O 1
ATOM 4465 N N . GLY A 1 560 ? 7.211 28.078 -0.202 1 97.12 560 GLY A N 1
ATOM 4466 C CA . GLY A 1 560 ? 7.723 29.297 0.401 1 97.12 560 GLY A CA 1
ATOM 4467 C C . GLY A 1 560 ? 7.785 29.234 1.915 1 97.12 560 GLY A C 1
ATOM 4468 O O . GLY A 1 560 ? 7.094 28.422 2.539 1 97.12 560 GLY A O 1
ATOM 4469 N N . GLU A 1 561 ? 8.586 30.078 2.438 1 96.75 561 GLU A N 1
ATOM 4470 C CA . GLU A 1 561 ? 8.828 30.062 3.877 1 96.75 561 GLU A CA 1
ATOM 4471 C C . GLU A 1 561 ? 7.641 30.641 4.641 1 96.75 561 GLU A C 1
ATOM 4473 O O . GLU A 1 561 ? 7.281 30.141 5.711 1 96.75 561 GLU A O 1
ATOM 4478 N N . PHE A 1 562 ? 7.047 31.703 4.137 1 97.69 562 PHE A N 1
ATOM 4479 C CA . PHE A 1 562 ? 5.961 32.406 4.805 1 97.69 562 PHE A CA 1
ATOM 4480 C C . PHE A 1 562 ? 4.652 32.25 4.035 1 97.69 562 PHE A C 1
ATOM 4482 O O . PHE A 1 562 ? 4.27 33.094 3.256 1 97.69 562 PHE A O 1
ATOM 4489 N N . VAL A 1 563 ? 3.891 31.188 4.363 1 97.62 563 VAL A N 1
ATOM 4490 C CA . VAL A 1 563 ? 2.707 30.875 3.574 1 97.62 563 VAL A CA 1
ATOM 4491 C C . VAL A 1 563 ? 1.472 31.5 4.211 1 97.62 563 VAL A C 1
ATOM 4493 O O . VAL A 1 563 ? 0.435 31.641 3.559 1 97.62 563 VAL A O 1
ATOM 4496 N N . THR A 1 564 ? 1.534 31.844 5.531 1 97.75 564 THR A N 1
ATOM 4497 C CA . THR A 1 564 ? 0.408 32.5 6.184 1 97.75 564 THR A CA 1
ATOM 4498 C C . THR A 1 564 ? 0.044 33.781 5.457 1 97.75 564 THR A C 1
ATOM 4500 O O . THR A 1 564 ? 0.876 34.688 5.324 1 97.75 564 THR A O 1
ATOM 4503 N N . GLN A 1 565 ? -1.169 33.906 4.961 1 97.12 565 GLN A N 1
ATOM 4504 C CA . GLN A 1 565 ? -1.716 35.031 4.246 1 97.12 565 GLN A CA 1
ATOM 4505 C C . GLN A 1 565 ? -0.95 35.312 2.955 1 97.12 565 GLN A C 1
ATOM 4507 O O . GLN A 1 565 ? -0.884 36.438 2.484 1 97.12 565 GLN A O 1
ATOM 4512 N N . SER A 1 566 ? -0.348 34.219 2.393 1 96.62 566 SER A N 1
ATOM 4513 C CA . SER A 1 566 ? 0.408 34.375 1.154 1 96.62 566 SER A CA 1
ATOM 4514 C C . SER A 1 566 ? -0.521 34.562 -0.043 1 96.62 566 SER A C 1
ATOM 4516 O O . SER A 1 566 ? -1.692 34.188 0.014 1 96.62 566 SER A O 1
ATOM 4518 N N . LYS A 1 567 ? 0.043 35.156 -1.062 1 95 567 LYS A N 1
ATOM 4519 C CA . LYS A 1 567 ? -0.665 35.375 -2.322 1 95 567 LYS A CA 1
ATOM 4520 C C . LYS A 1 567 ? -0.205 34.375 -3.385 1 95 567 LYS A C 1
ATOM 4522 O O . LYS A 1 567 ? -0.998 33.938 -4.227 1 95 567 LYS A O 1
ATOM 4527 N N . GLU A 1 568 ? 1.028 34.094 -3.336 1 94.75 568 GLU A N 1
ATOM 4528 C CA . GLU A 1 568 ? 1.628 33.219 -4.344 1 94.75 568 GLU A CA 1
ATOM 4529 C C . GLU A 1 568 ? 2.701 32.312 -3.736 1 94.75 568 GLU A C 1
ATOM 4531 O O . GLU A 1 568 ? 3.059 32.469 -2.566 1 94.75 568 GLU A O 1
ATOM 4536 N N . ASP A 1 569 ? 3.08 31.375 -4.484 1 92.5 569 ASP A N 1
ATOM 4537 C CA . ASP A 1 569 ? 4.105 30.406 -4.109 1 92.5 569 ASP A CA 1
ATOM 4538 C C . ASP A 1 569 ? 5.504 30.953 -4.379 1 92.5 569 ASP A C 1
ATOM 4540 O O . ASP A 1 569 ? 5.836 31.281 -5.52 1 92.5 569 ASP A O 1
ATOM 4544 N N . HIS A 1 570 ? 6.375 30.984 -3.316 1 95 570 HIS A N 1
ATOM 4545 C CA . HIS A 1 570 ? 7.742 31.469 -3.469 1 95 570 HIS A CA 1
ATOM 4546 C C . HIS A 1 570 ? 8.75 30.344 -3.277 1 95 570 HIS A C 1
ATOM 4548 O O . HIS A 1 570 ? 9.906 30.594 -2.924 1 95 570 HIS A O 1
ATOM 4554 N N . GLY A 1 571 ? 8.344 29.156 -3.426 1 97.94 571 GLY A N 1
ATOM 4555 C CA . GLY A 1 571 ? 9.203 28 -3.27 1 97.94 571 GLY A CA 1
ATOM 4556 C C . GLY A 1 571 ? 9.633 27.391 -4.594 1 97.94 571 GLY A C 1
ATOM 4557 O O . GLY A 1 571 ? 10.266 28.047 -5.414 1 97.94 571 GLY A O 1
ATOM 4558 N N . LEU A 1 572 ? 9.258 26.172 -4.871 1 98.62 572 LEU A N 1
ATOM 4559 C CA . LEU A 1 572 ? 9.75 25.312 -5.941 1 98.62 572 LEU A CA 1
ATOM 4560 C C . LEU A 1 572 ? 9.539 25.969 -7.305 1 98.62 572 LEU A C 1
ATOM 4562 O O . LEU A 1 572 ? 10.445 25.969 -8.141 1 98.62 572 LEU A O 1
ATOM 4566 N N . PRO A 1 573 ? 8.32 26.547 -7.539 1 97.69 573 PRO A N 1
ATOM 4567 C CA . PRO A 1 573 ? 8.18 27.172 -8.852 1 97.69 573 PRO A CA 1
ATOM 4568 C C . PRO A 1 573 ? 9.164 28.328 -9.078 1 97.69 573 PRO A C 1
ATOM 4570 O O . PRO A 1 573 ? 9.75 28.438 -10.156 1 97.69 573 PRO A O 1
ATOM 4573 N N . ALA A 1 574 ? 9.359 29.109 -8.055 1 97.12 574 ALA A N 1
ATOM 4574 C CA . ALA A 1 574 ? 10.289 30.219 -8.164 1 97.12 574 ALA A CA 1
ATOM 4575 C C . ALA A 1 574 ? 11.727 29.734 -8.281 1 97.12 574 ALA A C 1
ATOM 4577 O O . ALA A 1 574 ? 12.508 30.25 -9.094 1 97.12 574 ALA A O 1
ATOM 4578 N N . TRP A 1 575 ? 12.109 28.75 -7.43 1 98.38 575 TRP A N 1
ATOM 4579 C CA . TRP A 1 575 ? 13.469 28.219 -7.449 1 98.38 575 TRP A CA 1
ATOM 4580 C C . TRP A 1 575 ? 13.812 27.656 -8.828 1 98.38 575 TRP A C 1
ATOM 4582 O O . TRP A 1 575 ? 14.93 27.859 -9.32 1 98.38 575 TRP A O 1
ATOM 4592 N N . THR A 1 576 ? 12.914 27.047 -9.461 1 98.38 576 THR A N 1
ATOM 4593 C CA . THR A 1 576 ? 13.211 26.266 -10.656 1 98.38 576 THR A CA 1
ATOM 4594 C C . THR A 1 576 ? 13.133 27.125 -11.906 1 98.38 576 THR A C 1
ATOM 4596 O O . THR A 1 576 ? 13.391 26.656 -13.016 1 98.38 576 THR A O 1
ATOM 4599 N N . GLU A 1 577 ? 12.742 28.359 -11.742 1 97.44 577 GLU A N 1
ATOM 4600 C CA . GLU A 1 577 ? 12.875 29.312 -12.844 1 97.44 577 GLU A CA 1
ATOM 4601 C C . GLU A 1 577 ? 14.328 29.438 -13.289 1 97.44 577 GLU A C 1
ATOM 4603 O O . GLU A 1 577 ? 14.602 29.719 -14.461 1 97.44 577 GLU A O 1
ATOM 4608 N N . GLY A 1 578 ? 15.188 29.156 -12.406 1 97.31 578 GLY A N 1
ATOM 4609 C CA . GLY A 1 578 ? 16.609 29.203 -12.719 1 97.31 578 GLY A CA 1
ATOM 4610 C C . GLY A 1 578 ? 17.047 28.094 -13.641 1 97.31 578 GLY A C 1
ATOM 4611 O O . GLY A 1 578 ? 18.094 28.188 -14.297 1 97.31 578 GLY A O 1
ATOM 4612 N N . ASN A 1 579 ? 16.312 27.078 -13.656 1 98.69 579 ASN A N 1
ATOM 4613 C CA . ASN A 1 579 ? 16.531 25.906 -14.508 1 98.69 579 ASN A CA 1
ATOM 4614 C C . ASN A 1 579 ? 17.969 25.391 -14.383 1 98.69 579 ASN A C 1
ATOM 4616 O O . ASN A 1 579 ? 18.641 25.172 -15.398 1 98.69 579 ASN A O 1
ATOM 4620 N N . ARG A 1 580 ? 18.531 25.344 -13.242 1 98.44 580 ARG A N 1
ATOM 4621 C CA . ARG A 1 580 ? 19.891 24.891 -12.961 1 98.44 580 ARG A CA 1
ATOM 4622 C C . ARG A 1 580 ? 20.078 23.422 -13.359 1 98.44 580 ARG A C 1
ATOM 4624 O O . ARG A 1 580 ? 19.094 22.703 -13.531 1 98.44 580 ARG A O 1
ATOM 4631 N N . SER A 1 581 ? 21.312 23.094 -13.5 1 98.69 581 SER A N 1
ATOM 4632 C CA . SER A 1 581 ? 21.625 21.703 -13.773 1 98.69 581 SER A CA 1
ATOM 4633 C C . SER A 1 581 ? 21.375 20.828 -12.555 1 98.69 581 SER A C 1
ATOM 4635 O O . SER A 1 581 ? 21.672 21.219 -11.422 1 98.69 581 SER A O 1
ATOM 4637 N N . ILE A 1 582 ? 20.812 19.703 -12.789 1 98.81 582 ILE A N 1
ATOM 4638 C CA . ILE A 1 582 ? 20.641 18.703 -11.742 1 98.81 582 ILE A CA 1
ATOM 4639 C C . ILE A 1 582 ? 21.328 17.391 -12.148 1 98.81 582 ILE A C 1
ATOM 4641 O O . ILE A 1 582 ? 21.031 16.328 -11.609 1 98.81 582 ILE A O 1
ATOM 4645 N N . GLU A 1 583 ? 22.172 17.422 -13.148 1 98.75 583 GLU A N 1
ATOM 4646 C CA . GLU A 1 583 ? 22.984 16.281 -13.555 1 98.75 583 GLU A CA 1
ATOM 4647 C C . GLU A 1 583 ? 24.266 16.203 -12.719 1 98.75 583 GLU A C 1
ATOM 4649 O O . GLU A 1 583 ? 25 17.188 -12.594 1 98.75 583 GLU A O 1
ATOM 4654 N N . ASN A 1 584 ? 24.547 14.953 -12.188 1 98.62 584 ASN A N 1
ATOM 4655 C CA . ASN A 1 584 ? 25.75 14.742 -11.391 1 98.62 584 ASN A CA 1
ATOM 4656 C C . ASN A 1 584 ? 25.906 15.828 -10.328 1 98.62 584 ASN A C 1
ATOM 4658 O O . ASN A 1 584 ? 26.969 16.453 -10.234 1 98.62 584 ASN A O 1
ATOM 4662 N N . THR A 1 585 ? 24.844 16.047 -9.648 1 98.19 585 THR A N 1
ATOM 4663 C CA . THR A 1 585 ? 24.703 17.156 -8.703 1 98.19 585 THR A CA 1
ATOM 4664 C C . THR A 1 585 ? 24.141 16.656 -7.375 1 98.19 585 THR A C 1
ATOM 4666 O O . THR A 1 585 ? 23.609 15.555 -7.293 1 98.19 585 THR A O 1
ATOM 4669 N N . ASP A 1 586 ? 24.453 17.406 -6.289 1 98.5 586 ASP A N 1
ATOM 4670 C CA . ASP A 1 586 ? 23.781 17.188 -5.008 1 98.5 586 ASP A CA 1
ATOM 4671 C C . ASP A 1 586 ? 22.297 17.5 -5.102 1 98.5 586 ASP A C 1
ATOM 4673 O O . ASP A 1 586 ? 21.875 18.625 -4.824 1 98.5 586 ASP A O 1
ATOM 4677 N N . VAL A 1 587 ? 21.484 16.469 -5.383 1 98.69 587 VAL A N 1
ATOM 4678 C CA . VAL A 1 587 ? 20.094 16.703 -5.766 1 98.69 587 VAL A CA 1
ATOM 4679 C C . VAL A 1 587 ? 19.188 16.547 -4.551 1 98.69 587 VAL A C 1
ATOM 4681 O O . VAL A 1 587 ? 19.516 15.805 -3.615 1 98.69 587 VAL A O 1
ATOM 4684 N N . VAL A 1 588 ? 18.094 17.203 -4.559 1 98.81 588 VAL A N 1
ATOM 4685 C CA . VAL A 1 588 ? 16.969 17.016 -3.641 1 98.81 588 VAL A CA 1
ATOM 4686 C C . VAL A 1 588 ? 15.703 16.703 -4.426 1 98.81 588 VAL A C 1
ATOM 4688 O O . VAL A 1 588 ? 15.367 17.391 -5.383 1 98.81 588 VAL A O 1
ATOM 4691 N N . LEU A 1 589 ? 15.07 15.617 -4.043 1 98.88 589 LEU A N 1
ATOM 4692 C CA . LEU A 1 589 ? 13.758 15.289 -4.59 1 98.88 589 LEU A CA 1
ATOM 4693 C C . LEU A 1 589 ? 12.648 15.828 -3.699 1 98.88 589 LEU A C 1
ATOM 4695 O O . LEU A 1 589 ? 12.719 15.711 -2.473 1 98.88 589 LEU A O 1
ATOM 4699 N N . TRP A 1 590 ? 11.711 16.438 -4.316 1 98.88 590 TRP A N 1
ATOM 4700 C CA . TRP A 1 590 ? 10.461 16.859 -3.678 1 98.88 590 TRP A CA 1
ATOM 4701 C C . TRP A 1 590 ? 9.289 16.047 -4.199 1 98.88 590 TRP A C 1
ATOM 4703 O O . TRP A 1 590 ? 8.789 16.281 -5.305 1 98.88 590 TRP A O 1
ATOM 4713 N N . TYR A 1 591 ? 8.867 15.086 -3.4 1 98.81 591 TYR A N 1
ATOM 4714 C CA . TYR A 1 591 ? 7.824 14.164 -3.834 1 98.81 591 TYR A CA 1
ATOM 4715 C C . TYR A 1 591 ? 6.469 14.555 -3.264 1 98.81 591 TYR A C 1
ATOM 4717 O O . TYR A 1 591 ? 6.312 14.688 -2.047 1 98.81 591 TYR A O 1
ATOM 4725 N N . VAL A 1 592 ? 5.512 14.758 -4.137 1 98.69 592 VAL A N 1
ATOM 4726 C CA . VAL A 1 592 ? 4.168 15.172 -3.74 1 98.69 592 VAL A CA 1
ATOM 4727 C C . VAL A 1 592 ? 3.236 13.953 -3.746 1 98.69 592 VAL A C 1
ATOM 4729 O O . VAL A 1 592 ? 3.023 13.336 -4.789 1 98.69 592 VAL A O 1
ATOM 4732 N N . PHE A 1 593 ? 2.715 13.617 -2.586 1 98.25 593 PHE A N 1
ATOM 4733 C CA . PHE A 1 593 ? 1.765 12.523 -2.428 1 98.25 593 PHE A CA 1
ATOM 4734 C C . PHE A 1 593 ? 0.727 12.859 -1.363 1 98.25 593 PHE A C 1
ATOM 4736 O O . PHE A 1 593 ? 0.729 13.961 -0.811 1 98.25 593 PHE A O 1
ATOM 4743 N N . GLY A 1 594 ? -0.208 11.938 -1.186 1 97.62 594 GLY A N 1
ATOM 4744 C CA . GLY A 1 594 ? -1.172 12.211 -0.13 1 97.62 594 GLY A CA 1
ATOM 4745 C C . GLY A 1 594 ? -2.482 11.469 -0.316 1 97.62 594 GLY A C 1
ATOM 4746 O O . GLY A 1 594 ? -2.496 10.328 -0.782 1 97.62 594 GLY A O 1
ATOM 4747 N N . ILE A 1 595 ? -3.557 12.07 0.272 1 97.62 595 ILE A N 1
ATOM 4748 C CA . ILE A 1 595 ? -4.855 11.414 0.347 1 97.62 595 ILE A CA 1
ATOM 4749 C C . ILE A 1 595 ? -5.883 12.203 -0.458 1 97.62 595 ILE A C 1
ATOM 4751 O O . ILE A 1 595 ? -6.082 13.398 -0.216 1 97.62 595 ILE A O 1
ATOM 4755 N N . HIS A 1 596 ? -6.434 11.57 -1.457 1 97.88 596 HIS A N 1
ATOM 4756 C CA . HIS A 1 596 ? -7.648 12.062 -2.094 1 97.88 596 HIS A CA 1
ATOM 4757 C C . HIS A 1 596 ? -8.891 11.57 -1.358 1 97.88 596 HIS A C 1
ATOM 4759 O O . HIS A 1 596 ? -9.398 10.477 -1.644 1 97.88 596 HIS A O 1
ATOM 4765 N N . HIS A 1 597 ? -9.453 12.367 -0.487 1 97.94 597 HIS A N 1
ATOM 4766 C CA . HIS A 1 597 ? -10.438 11.906 0.487 1 97.94 597 HIS A CA 1
ATOM 4767 C C . HIS A 1 597 ? -11.859 12.18 0.009 1 97.94 597 HIS A C 1
ATOM 4769 O O . HIS A 1 597 ? -12.445 13.211 0.352 1 97.94 597 HIS A O 1
ATOM 4775 N N . ILE A 1 598 ? -12.391 11.281 -0.682 1 98.06 598 ILE A N 1
ATOM 4776 C CA . ILE A 1 598 ? -13.836 11.227 -0.875 1 98.06 598 ILE A CA 1
ATOM 4777 C C . ILE A 1 598 ? -14.5 10.633 0.365 1 98.06 598 ILE A C 1
ATOM 4779 O O . ILE A 1 598 ? -14.508 9.414 0.549 1 98.06 598 ILE A O 1
ATOM 4783 N N . THR A 1 599 ? -15.062 11.453 1.153 1 98.12 599 THR A N 1
ATOM 4784 C CA . THR A 1 599 ? -15.531 11.094 2.488 1 98.12 599 THR A CA 1
ATOM 4785 C C . THR A 1 599 ? -16.641 10.039 2.408 1 98.12 599 THR A C 1
ATOM 4787 O O . THR A 1 599 ? -17.266 9.875 1.365 1 98.12 599 THR A O 1
ATOM 4790 N N . ARG A 1 600 ? -16.859 9.281 3.549 1 97.88 600 ARG A N 1
ATOM 4791 C CA . ARG A 1 600 ? -17.859 8.219 3.674 1 97.88 600 ARG A CA 1
ATOM 4792 C C . ARG A 1 600 ? -18.625 8.328 4.988 1 97.88 600 ARG A C 1
ATOM 4794 O O . ARG A 1 600 ? -18.109 8.891 5.961 1 97.88 600 ARG A O 1
ATOM 4801 N N . PRO A 1 601 ? -19.797 7.758 5.02 1 98.19 601 PRO A N 1
ATOM 4802 C CA . PRO A 1 601 ? -20.5 7.699 6.309 1 98.19 601 PRO A CA 1
ATOM 4803 C C . PRO A 1 601 ? -19.656 7.035 7.402 1 98.19 601 PRO A C 1
ATOM 4805 O O . PRO A 1 601 ? -19.703 7.457 8.562 1 98.19 601 PRO A O 1
ATOM 4808 N N . GLU A 1 602 ? -18.875 6.109 7.008 1 98.5 602 GLU A N 1
ATOM 4809 C CA . GLU A 1 602 ? -18.047 5.352 7.949 1 98.5 602 GLU A CA 1
ATOM 4810 C C . GLU A 1 602 ? -16.938 6.223 8.539 1 98.5 602 GLU A C 1
ATOM 4812 O O . GLU A 1 602 ? -16.281 5.828 9.508 1 98.5 602 GLU A O 1
ATOM 4817 N N . ASP A 1 603 ? -16.734 7.438 8.055 1 98.38 603 ASP A N 1
ATOM 4818 C CA . ASP A 1 603 ? -15.695 8.344 8.547 1 98.38 603 ASP A CA 1
ATOM 4819 C C . ASP A 1 603 ? -16.219 9.195 9.703 1 98.38 603 ASP A C 1
ATOM 4821 O O . ASP A 1 603 ? -15.453 9.922 10.336 1 98.38 603 ASP A O 1
ATOM 4825 N N . TRP A 1 604 ? -17.484 9.18 10.008 1 98.19 604 TRP A N 1
ATOM 4826 C CA . TRP A 1 604 ? -18.141 10 11.016 1 98.19 604 TRP A CA 1
ATOM 4827 C C . TRP A 1 604 ? -18.594 9.141 12.195 1 98.19 604 TRP A C 1
ATOM 4829 O O . TRP A 1 604 ? -19.078 8.031 12.016 1 98.19 604 TRP A O 1
ATOM 4839 N N . PRO A 1 605 ? -18.359 9.688 13.391 1 97.69 605 PRO A N 1
ATOM 4840 C CA . PRO A 1 605 ? -17.828 10.992 13.797 1 97.69 605 PRO A CA 1
ATOM 4841 C C . PRO A 1 605 ? -16.297 11.016 13.852 1 97.69 605 PRO A C 1
ATOM 4843 O O . PRO A 1 605 ? -15.695 12.078 13.766 1 97.69 605 PRO A O 1
ATOM 4846 N N . ILE A 1 606 ? -15.695 9.852 14.039 1 97.88 606 ILE A N 1
ATOM 4847 C CA . ILE A 1 606 ? -14.242 9.734 14.062 1 97.88 606 ILE A CA 1
ATOM 4848 C C . ILE A 1 606 ? -13.789 8.773 12.961 1 97.88 606 ILE A C 1
ATOM 4850 O O . ILE A 1 606 ? -14.305 7.66 12.852 1 97.88 606 ILE A O 1
ATOM 4854 N N . MET A 1 607 ? -12.883 9.211 12.195 1 98.19 607 MET A N 1
ATOM 4855 C CA . MET A 1 607 ? -12.492 8.477 11 1 98.19 607 MET A CA 1
ATOM 4856 C C . MET A 1 607 ? -11.461 7.402 11.328 1 98.19 607 MET A C 1
ATOM 4858 O O . MET A 1 607 ? -10.414 7.695 11.898 1 98.19 607 MET A O 1
ATOM 4862 N N . PRO A 1 608 ? -11.75 6.043 10.969 1 98 608 PRO A N 1
ATOM 4863 C CA . PRO A 1 608 ? -10.641 5.094 10.977 1 98 608 PRO A CA 1
ATOM 4864 C C . PRO A 1 608 ? -9.492 5.523 10.062 1 98 608 PRO A C 1
ATOM 4866 O O . PRO A 1 608 ? -9.711 6.266 9.102 1 98 608 PRO A O 1
ATOM 4869 N N . VAL A 1 609 ? -8.305 5.051 10.328 1 97.94 609 VAL A N 1
ATOM 4870 C CA . VAL A 1 609 ? -7.113 5.516 9.633 1 97.94 609 VAL A CA 1
ATOM 4871 C C . VAL A 1 609 ? -7.25 5.246 8.133 1 97.94 609 VAL A C 1
ATOM 4873 O O . VAL A 1 609 ? -7.777 4.207 7.73 1 97.94 609 VAL A O 1
ATOM 4876 N N . ASP A 1 610 ? -6.926 6.176 7.367 1 97 610 ASP A N 1
ATOM 4877 C CA . ASP A 1 610 ? -6.598 6.016 5.953 1 97 610 ASP A CA 1
ATOM 4878 C C . ASP A 1 610 ? -5.086 6.066 5.73 1 97 610 ASP A C 1
ATOM 4880 O O . ASP A 1 610 ? -4.406 6.945 6.266 1 97 610 ASP A O 1
ATOM 4884 N N . THR A 1 611 ? -4.539 5.137 5.008 1 96.88 611 THR A N 1
ATOM 4885 C CA . THR A 1 611 ? -3.094 4.941 4.949 1 96.88 611 THR A CA 1
ATOM 4886 C C . THR A 1 611 ? -2.564 5.234 3.547 1 96.88 611 THR A C 1
ATOM 4888 O O . THR A 1 611 ? -3.133 4.773 2.555 1 96.88 611 THR A O 1
ATOM 4891 N N . VAL A 1 612 ? -1.489 5.988 3.41 1 97.06 612 VAL A N 1
ATOM 4892 C CA . VAL A 1 612 ? -0.757 6.191 2.164 1 97.06 612 VAL A CA 1
ATOM 4893 C C . VAL A 1 612 ? 0.732 5.941 2.393 1 97.06 612 VAL A C 1
ATOM 4895 O O . VAL A 1 612 ? 1.224 6.066 3.518 1 97.06 612 VAL A O 1
ATOM 4898 N N . ASN A 1 613 ? 1.467 5.551 1.394 1 97.38 613 ASN A N 1
ATOM 4899 C CA . ASN A 1 613 ? 2.891 5.281 1.553 1 97.38 613 ASN A CA 1
ATOM 4900 C C . ASN A 1 613 ? 3.641 5.422 0.23 1 97.38 613 ASN A C 1
ATOM 4902 O O . ASN A 1 613 ? 3.021 5.586 -0.823 1 97.38 613 ASN A O 1
ATOM 4906 N N . PHE A 1 614 ? 4.93 5.512 0.229 1 98.06 614 PHE A N 1
ATOM 4907 C CA . PHE A 1 614 ? 5.852 5.352 -0.889 1 98.06 614 PHE A CA 1
ATOM 4908 C C . PHE A 1 614 ? 7.109 4.609 -0.453 1 98.06 614 PHE A C 1
ATOM 4910 O O . PHE A 1 614 ? 7.297 4.344 0.736 1 98.06 614 PHE A O 1
ATOM 4917 N N . TRP A 1 615 ? 7.957 4.246 -1.464 1 98.44 615 TRP A N 1
ATOM 4918 C CA . TRP A 1 615 ? 9.125 3.426 -1.164 1 98.44 615 TRP A CA 1
ATOM 4919 C C . TRP A 1 615 ? 10.383 4.027 -1.783 1 98.44 615 TRP A C 1
ATOM 4921 O O . TRP A 1 615 ? 10.32 4.668 -2.834 1 98.44 615 TRP A O 1
ATOM 4931 N N . LEU A 1 616 ? 11.484 3.863 -1.094 1 98.81 616 LEU A N 1
ATOM 4932 C CA . LEU A 1 616 ? 12.828 3.936 -1.66 1 98.81 616 LEU A CA 1
ATOM 4933 C C . LEU A 1 616 ? 13.469 2.553 -1.729 1 98.81 616 LEU A C 1
ATOM 4935 O O . LEU A 1 616 ? 13.734 1.938 -0.695 1 98.81 616 LEU A O 1
ATOM 4939 N N . LYS A 1 617 ? 13.719 2.121 -2.967 1 98.69 617 LYS A N 1
ATOM 4940 C CA . LYS A 1 617 ? 14.234 0.769 -3.164 1 98.69 617 LYS A CA 1
ATOM 4941 C C . LYS A 1 617 ? 15.609 0.794 -3.832 1 98.69 617 LYS A C 1
ATOM 4943 O O . LYS A 1 617 ? 15.828 1.544 -4.785 1 98.69 617 LYS A O 1
ATOM 4948 N N . PRO A 1 618 ? 16.516 -0.032 -3.314 1 98.69 618 PRO A N 1
ATOM 4949 C CA . PRO A 1 618 ? 17.797 -0.119 -4.012 1 98.69 618 PRO A CA 1
ATOM 4950 C C . PRO A 1 618 ? 17.688 -0.788 -5.379 1 98.69 618 PRO A C 1
ATOM 4952 O O . PRO A 1 618 ? 16.953 -1.764 -5.531 1 98.69 618 PRO A O 1
ATOM 4955 N N . VAL A 1 619 ? 18.328 -0.259 -6.324 1 98.56 619 VAL A N 1
ATOM 4956 C CA . VAL A 1 619 ? 18.453 -0.814 -7.668 1 98.56 619 VAL A CA 1
ATOM 4957 C C . VAL A 1 619 ? 19.922 -0.791 -8.094 1 98.56 619 VAL A C 1
ATOM 4959 O O . VAL A 1 619 ? 20.406 0.222 -8.602 1 98.56 619 VAL A O 1
ATOM 4962 N N . GLY A 1 620 ? 20.531 -1.906 -7.93 1 98.38 620 GLY A N 1
ATOM 4963 C CA . GLY A 1 620 ? 21.953 -1.983 -8.227 1 98.38 620 GLY A CA 1
ATOM 4964 C C . GLY A 1 620 ? 22.828 -1.279 -7.199 1 98.38 620 GLY A C 1
ATOM 4965 O O . GLY A 1 620 ? 24.016 -1.056 -7.43 1 98.38 620 GLY A O 1
ATOM 4966 N N . PHE A 1 621 ? 22.203 -0.787 -6.113 1 98.75 621 PHE A N 1
ATOM 4967 C CA . PHE A 1 621 ? 23.016 -0.263 -5.016 1 98.75 621 PHE A CA 1
ATOM 4968 C C . PHE A 1 621 ? 23.922 -1.348 -4.438 1 98.75 621 PHE A C 1
ATOM 4970 O O . PHE A 1 621 ? 25.078 -1.087 -4.109 1 98.75 621 PHE A O 1
ATOM 4977 N N . PHE A 1 622 ? 23.328 -2.533 -4.336 1 98.31 622 PHE A N 1
ATOM 4978 C CA . PHE A 1 622 ? 24.047 -3.709 -3.877 1 98.31 622 PHE A CA 1
ATOM 4979 C C . PHE A 1 622 ? 24.438 -4.602 -5.051 1 98.31 622 PHE A C 1
ATOM 4981 O O . PHE A 1 622 ? 23.875 -4.48 -6.141 1 98.31 622 PHE A O 1
ATOM 4988 N N . ASP A 1 623 ? 25.359 -5.547 -4.801 1 96.81 623 ASP A N 1
ATOM 4989 C CA . ASP A 1 623 ? 25.844 -6.465 -5.832 1 96.81 623 ASP A CA 1
ATOM 4990 C C . ASP A 1 623 ? 24.844 -7.598 -6.062 1 96.81 623 ASP A C 1
ATOM 4992 O O . ASP A 1 623 ? 24.875 -8.266 -7.102 1 96.81 623 ASP A O 1
ATOM 4996 N N . ARG A 1 624 ? 24.094 -7.82 -5.105 1 96.88 624 ARG A N 1
ATOM 4997 C CA . ARG A 1 624 ? 23.109 -8.906 -5.047 1 96.88 624 ARG A CA 1
ATOM 4998 C C . ARG A 1 624 ? 22.109 -8.672 -3.926 1 96.88 624 ARG A C 1
ATOM 5000 O O . ARG A 1 624 ? 22.062 -7.594 -3.336 1 96.88 624 ARG A O 1
ATOM 5007 N N . ASN A 1 625 ? 21.203 -9.633 -3.672 1 97.56 625 ASN A N 1
ATOM 5008 C CA . ASN A 1 625 ? 20.266 -9.555 -2.557 1 97.56 625 ASN A CA 1
ATOM 5009 C C . ASN A 1 625 ? 20.969 -9.242 -1.246 1 97.56 625 ASN A C 1
ATOM 5011 O O . ASN A 1 625 ? 21.734 -10.062 -0.727 1 97.56 625 ASN A O 1
ATOM 5015 N N . PRO A 1 626 ? 20.672 -8.047 -0.67 1 97 626 PRO A N 1
ATOM 5016 C CA . PRO A 1 626 ? 21.406 -7.648 0.537 1 97 626 PRO A CA 1
ATOM 5017 C C . PRO A 1 626 ? 20.906 -8.367 1.79 1 97 626 PRO A C 1
ATOM 5019 O O . PRO A 1 626 ? 21.469 -8.172 2.875 1 97 626 PRO A O 1
ATOM 5022 N N . SER A 1 627 ? 19.875 -9.195 1.646 1 96.69 627 SER A N 1
ATOM 5023 C CA . SER A 1 627 ? 19.344 -9.906 2.803 1 96.69 627 SER A CA 1
ATOM 5024 C C . SER A 1 627 ? 19.719 -11.391 2.766 1 96.69 627 SER A C 1
ATOM 5026 O O . SER A 1 627 ? 19.109 -12.203 3.465 1 96.69 627 SER A O 1
ATOM 5028 N N . LEU A 1 628 ? 20.656 -11.727 1.961 1 95.81 628 LEU A N 1
ATOM 5029 C CA . LEU A 1 628 ? 21.109 -13.109 1.887 1 95.81 628 LEU A CA 1
ATOM 5030 C C . LEU A 1 628 ? 21.703 -13.555 3.219 1 95.81 628 LEU A C 1
ATOM 5032 O O . LEU A 1 628 ? 21.672 -14.742 3.545 1 95.81 628 LEU A O 1
ATOM 5036 N N . ASP A 1 629 ? 22.25 -12.609 3.965 1 95.06 629 ASP A N 1
ATOM 5037 C CA . ASP A 1 629 ? 22.938 -12.93 5.211 1 95.06 629 ASP A CA 1
ATOM 5038 C C . ASP A 1 629 ? 21.984 -12.859 6.402 1 95.06 629 ASP A C 1
ATOM 5040 O O . ASP A 1 629 ? 22.422 -12.969 7.551 1 95.06 629 ASP A O 1
ATOM 5044 N N . VAL A 1 630 ? 20.672 -12.555 6.156 1 95.12 630 VAL A N 1
ATOM 5045 C CA . VAL A 1 630 ? 19.719 -12.602 7.25 1 95.12 630 VAL A CA 1
ATOM 5046 C C . VAL A 1 630 ? 19.594 -14.039 7.77 1 95.12 630 VAL A C 1
ATOM 5048 O O . VAL A 1 630 ? 19.406 -14.977 6.992 1 95.12 630 VAL A O 1
ATOM 5051 N N . ALA A 1 631 ? 19.672 -14.203 9.086 1 90.25 631 ALA A N 1
ATOM 5052 C CA . ALA A 1 631 ? 19.641 -15.531 9.703 1 90.25 631 ALA A CA 1
ATOM 5053 C C . ALA A 1 631 ? 18.234 -16.125 9.648 1 90.25 631 ALA A C 1
ATOM 5055 O O . ALA A 1 631 ? 17.234 -15.406 9.773 1 90.25 631 ALA A O 1
ATOM 5056 N N . PRO A 1 632 ? 18.219 -17.438 9.398 1 86.81 632 PRO A N 1
ATOM 5057 C CA . PRO A 1 632 ? 16.891 -18.078 9.508 1 86.81 632 PRO A CA 1
ATOM 5058 C C . PRO A 1 632 ? 16.328 -18.031 10.922 1 86.81 632 PRO A C 1
ATOM 5060 O O . PRO A 1 632 ? 17.078 -17.859 11.891 1 86.81 632 PRO A O 1
ATOM 5063 N N . THR A 1 633 ? 14.992 -18.156 10.984 1 77.88 633 THR A N 1
ATOM 5064 C CA . THR A 1 633 ? 14.383 -18.297 12.297 1 77.88 633 THR A CA 1
ATOM 5065 C C . THR A 1 633 ? 14.844 -19.594 12.969 1 77.88 633 THR A C 1
ATOM 5067 O O . THR A 1 633 ? 14.906 -20.641 12.328 1 77.88 633 THR A O 1
ATOM 5070 N N . PRO A 1 634 ? 15.289 -19.469 14.227 1 70.25 634 PRO A N 1
ATOM 5071 C CA . PRO A 1 634 ? 15.805 -20.656 14.914 1 70.25 634 PRO A CA 1
ATOM 5072 C C . PRO A 1 634 ? 14.836 -21.828 14.844 1 70.25 634 PRO A C 1
ATOM 5074 O O . PRO A 1 634 ? 13.617 -21.641 14.844 1 70.25 634 PRO A O 1
ATOM 5077 N N . PRO A 1 635 ? 15.422 -23.016 14.492 1 60.44 635 PRO A N 1
ATOM 5078 C CA . PRO A 1 635 ? 14.789 -24.297 14.125 1 60.44 635 PRO A CA 1
ATOM 5079 C C . PRO A 1 635 ? 13.625 -24.656 15.039 1 60.44 635 PRO A C 1
ATOM 5081 O O . PRO A 1 635 ? 12.773 -25.469 14.664 1 60.44 635 PRO A O 1
ATOM 5084 N N . LYS A 1 636 ? 13.602 -24.422 16.328 1 56.16 636 LYS A N 1
ATOM 5085 C CA . LYS A 1 636 ? 12.484 -25.016 17.062 1 56.16 636 LYS A CA 1
ATOM 5086 C C . LYS A 1 636 ? 11.156 -24.734 16.375 1 56.16 636 LYS A C 1
ATOM 5088 O O . LYS A 1 636 ? 10.18 -25.453 16.547 1 56.16 636 LYS A O 1
ATOM 5093 N N . SER A 1 637 ? 11.211 -23.828 15.43 1 51.97 637 SER A N 1
ATOM 5094 C CA . SER A 1 637 ? 9.906 -23.391 14.938 1 51.97 637 SER A CA 1
ATOM 5095 C C . SER A 1 637 ? 9.82 -23.516 13.422 1 51.97 637 SER A C 1
ATOM 5097 O O . SER A 1 637 ? 8.727 -23.672 12.867 1 51.97 637 SER A O 1
ATOM 5099 N N . CYS A 1 638 ? 10.93 -23.547 12.625 1 60.5 638 CYS A N 1
ATOM 5100 C CA . CYS A 1 638 ? 10.812 -23.391 11.18 1 60.5 638 CYS A CA 1
ATOM 5101 C C . CYS A 1 638 ? 11.211 -24.656 10.453 1 60.5 638 CYS A C 1
ATOM 5103 O O . CYS A 1 638 ? 12.336 -25.141 10.617 1 60.5 638 CYS A O 1
ATOM 5105 N N . HIS A 1 639 ? 10.523 -25.203 9.453 1 58.78 639 HIS A N 1
ATOM 5106 C CA . HIS A 1 639 ? 10.602 -26.344 8.555 1 58.78 639 HIS A CA 1
ATOM 5107 C C . HIS A 1 639 ? 11.82 -27.203 8.867 1 58.78 639 HIS A C 1
ATOM 5109 O O . HIS A 1 639 ? 12.945 -26.703 8.891 1 58.78 639 HIS A O 1
ATOM 5115 N N . MET A 1 640 ? 11.938 -27.969 10.016 1 47.25 640 MET A N 1
ATOM 5116 C CA . MET A 1 640 ? 13.07 -28.797 10.422 1 47.25 640 MET A CA 1
ATOM 5117 C C . MET A 1 640 ? 13.75 -29.422 9.203 1 47.25 640 MET A C 1
ATOM 5119 O O . MET A 1 640 ? 13.078 -30 8.352 1 47.25 640 MET A O 1
ATOM 5123 N N . SER A 1 641 ? 14.781 -28.781 8.758 1 44.75 641 SER A N 1
ATOM 5124 C CA . SER A 1 641 ? 15.641 -29.562 7.867 1 44.75 641 SER A CA 1
ATOM 5125 C C . SER A 1 641 ? 15.977 -30.906 8.469 1 44.75 641 SER A C 1
ATOM 5127 O O . SER A 1 641 ? 16.297 -31.016 9.656 1 44.75 641 SER A O 1
ATOM 5129 N N . GLY A 1 642 ? 15.328 -31.969 8.086 1 34.34 642 GLY A N 1
ATOM 5130 C CA . GLY A 1 642 ? 15.734 -33.312 8.484 1 34.34 642 GLY A CA 1
ATOM 5131 C C . GLY A 1 642 ? 17.234 -33.438 8.703 1 34.34 642 GLY A C 1
ATOM 5132 O O . GLY A 1 642 ? 17.703 -34.406 9.289 1 34.34 642 GLY A O 1
ATOM 5133 N N . HIS A 1 643 ? 18.141 -32.969 7.777 1 33.97 643 HIS A N 1
ATOM 5134 C CA . HIS A 1 643 ? 19.484 -33.531 7.895 1 33.97 643 HIS A CA 1
ATOM 5135 C C . HIS A 1 643 ? 20.297 -32.781 8.945 1 33.97 643 HIS A C 1
ATOM 5137 O O . HIS A 1 643 ? 20.859 -31.703 8.664 1 33.97 643 HIS A O 1
ATOM 5143 N N . GLN A 1 644 ? 20 -32.625 10.133 1 30.97 644 GLN A N 1
ATOM 5144 C CA . GLN A 1 644 ? 21.125 -32.375 11.016 1 30.97 644 GLN A CA 1
ATOM 5145 C C . GLN A 1 644 ? 22.188 -33.469 10.867 1 30.97 644 GLN A C 1
ATOM 5147 O O . GLN A 1 644 ? 21.969 -34.625 11.289 1 30.97 644 GLN A O 1
ATOM 5152 N N . GLU A 1 645 ? 23 -33.594 9.82 1 25.95 645 GLU A N 1
ATOM 5153 C CA . GLU A 1 645 ? 24.234 -34.312 10.109 1 25.95 645 GLU A CA 1
ATOM 5154 C C . GLU A 1 645 ? 24.906 -33.781 11.367 1 25.95 645 GLU A C 1
ATOM 5156 O O . GLU A 1 645 ? 24.969 -32.562 11.57 1 25.95 645 GLU A O 1
ATOM 5161 N N . ASP A 1 646 ? 25.188 -34.625 12.367 1 23.41 646 ASP A N 1
ATOM 5162 C CA . ASP A 1 646 ? 26.25 -34.531 13.367 1 23.41 646 ASP A CA 1
ATOM 5163 C C . ASP A 1 646 ? 27.531 -33.938 12.773 1 23.41 646 ASP A C 1
ATOM 5165 O O . ASP A 1 646 ? 27.922 -34.281 11.664 1 23.41 646 ASP A O 1
ATOM 5169 N N . MET B 1 1 ? -21.219 -36.781 17.469 1 30.11 1 MET B N 1
ATOM 5170 C CA . MET B 1 1 ? -20.234 -36.125 16.625 1 30.11 1 MET B CA 1
ATOM 5171 C C . MET B 1 1 ? -20.766 -34.812 16.078 1 30.11 1 MET B C 1
ATOM 5173 O O . MET B 1 1 ? -21.812 -34.781 15.438 1 30.11 1 MET B O 1
ATOM 5177 N N . ASN B 1 2 ? -20.797 -33.656 16.672 1 44.09 2 ASN B N 1
ATOM 5178 C CA . ASN B 1 2 ? -21.297 -32.344 16.281 1 44.09 2 ASN B CA 1
ATOM 5179 C C . ASN B 1 2 ? -21.062 -32.062 14.805 1 44.09 2 ASN B C 1
ATOM 5181 O O . ASN B 1 2 ? -19.906 -32.031 14.352 1 44.09 2 ASN B O 1
ATOM 5185 N N . ASP B 1 3 ? -21.938 -32.375 13.93 1 64.25 3 ASP B N 1
ATOM 5186 C CA . ASP B 1 3 ? -21.891 -32.344 12.469 1 64.25 3 ASP B CA 1
ATOM 5187 C C . ASP B 1 3 ? -21.562 -30.969 11.938 1 64.25 3 ASP B C 1
ATOM 5189 O O . ASP B 1 3 ? -22.359 -30.047 12.039 1 64.25 3 ASP B O 1
ATOM 5193 N N . THR B 1 4 ? -20.391 -30.547 11.852 1 86 4 THR B N 1
ATOM 5194 C CA . THR B 1 4 ? -19.859 -29.281 11.359 1 86 4 THR B CA 1
ATOM 5195 C C . THR B 1 4 ? -19.906 -29.219 9.836 1 86 4 THR B C 1
ATOM 5197 O O . THR B 1 4 ? -19.297 -28.344 9.227 1 86 4 THR B O 1
ATOM 5200 N N . PHE B 1 5 ? -20.75 -30.078 9.32 1 92.81 5 PHE B N 1
ATOM 5201 C CA . PHE B 1 5 ? -20.828 -30.125 7.867 1 92.81 5 PHE B CA 1
ATOM 5202 C C . PHE B 1 5 ? -21.531 -28.891 7.328 1 92.81 5 PHE B C 1
ATOM 5204 O O . PHE B 1 5 ? -22.531 -28.438 7.895 1 92.81 5 PHE B O 1
ATOM 5211 N N . HIS B 1 6 ? -21.078 -28.406 6.266 1 97.44 6 HIS B N 1
ATOM 5212 C CA . HIS B 1 6 ? -21.719 -27.375 5.453 1 97.44 6 HIS B CA 1
ATOM 5213 C C . HIS B 1 6 ? -21.562 -27.672 3.967 1 97.44 6 HIS B C 1
ATOM 5215 O O . HIS B 1 6 ? -20.531 -28.188 3.533 1 97.44 6 HIS B O 1
ATOM 5221 N N . PRO B 1 7 ? -22.641 -27.328 3.145 1 97.56 7 PRO B N 1
ATOM 5222 C CA . PRO B 1 7 ? -22.594 -27.656 1.72 1 97.56 7 PRO B CA 1
ATOM 5223 C C . PRO B 1 7 ? -21.375 -27.062 1.011 1 97.56 7 PRO B C 1
ATOM 5225 O O . PRO B 1 7 ? -20.969 -27.578 -0.034 1 97.56 7 PRO B O 1
ATOM 5228 N N . LEU B 1 8 ? -20.812 -26.031 1.495 1 98.06 8 LEU B N 1
ATOM 5229 C CA . LEU B 1 8 ? -19.688 -25.359 0.856 1 98.06 8 LEU B CA 1
ATOM 5230 C C . LEU B 1 8 ? -18.359 -25.953 1.312 1 98.06 8 LEU B C 1
ATOM 5232 O O . LEU B 1 8 ? -17.297 -25.531 0.84 1 98.06 8 LEU B O 1
ATOM 5236 N N . ASP B 1 9 ? -18.375 -26.891 2.215 1 97.94 9 ASP B N 1
ATOM 5237 C CA . ASP B 1 9 ? -17.125 -27.516 2.662 1 97.94 9 ASP B CA 1
ATOM 5238 C C . ASP B 1 9 ? -16.406 -28.188 1.501 1 97.94 9 ASP B C 1
ATOM 5240 O O . ASP B 1 9 ? -17.031 -28.812 0.642 1 97.94 9 ASP B O 1
ATOM 5244 N N . PRO B 1 10 ? -15.062 -28.062 1.464 1 97.94 10 PRO B N 1
ATOM 5245 C CA . PRO B 1 10 ? -14.312 -28.766 0.428 1 97.94 10 PRO B CA 1
ATOM 5246 C C . PRO B 1 10 ? -14.5 -30.281 0.507 1 97.94 10 PRO B C 1
ATOM 5248 O O . PRO B 1 10 ? -14.93 -30.812 1.538 1 97.94 10 PRO B O 1
ATOM 5251 N N . LEU B 1 11 ? -14.188 -30.953 -0.579 1 98.38 11 LEU B N 1
ATOM 5252 C CA . LEU B 1 11 ? -14.289 -32.406 -0.611 1 98.38 11 LEU B CA 1
ATOM 5253 C C . LEU B 1 11 ? -13.328 -33.031 0.389 1 98.38 11 LEU B C 1
ATOM 5255 O O . LEU B 1 11 ? -12.203 -32.562 0.563 1 98.38 11 LEU B O 1
ATOM 5259 N N . SER B 1 12 ? -13.766 -34.094 1.043 1 97.81 12 SER B N 1
ATOM 5260 C CA . SER B 1 12 ? -12.93 -34.875 1.952 1 97.81 12 SER B CA 1
ATOM 5261 C C . SER B 1 12 ? -12.141 -35.938 1.202 1 97.81 12 SER B C 1
ATOM 5263 O O . SER B 1 12 ? -12.398 -36.188 0.025 1 97.81 12 SER B O 1
ATOM 5265 N N . ALA B 1 13 ? -11.203 -36.562 1.887 1 98.5 13 ALA B N 1
ATOM 5266 C CA . ALA B 1 13 ? -10.422 -37.656 1.311 1 98.5 13 ALA B CA 1
ATOM 5267 C C . ALA B 1 13 ? -11.32 -38.781 0.826 1 98.5 13 ALA B C 1
ATOM 5269 O O . ALA B 1 13 ? -11.102 -39.344 -0.253 1 98.5 13 ALA B O 1
ATOM 5270 N N . GLU B 1 14 ? -12.312 -39.062 1.637 1 98.25 14 GLU B N 1
ATOM 5271 C CA . GLU B 1 14 ? -13.242 -40.125 1.288 1 98.25 14 GLU B CA 1
ATOM 5272 C C . GLU B 1 14 ? -14.031 -39.812 0.029 1 98.25 14 GLU B C 1
ATOM 5274 O O . GLU B 1 14 ? -14.305 -40.688 -0.794 1 98.25 14 GLU B O 1
ATOM 5279 N N . GLU B 1 15 ? -14.391 -38.594 -0.083 1 98.69 15 GLU B N 1
ATOM 5280 C CA . GLU B 1 15 ? -15.164 -38.156 -1.245 1 98.69 15 GLU B CA 1
ATOM 5281 C C . GLU B 1 15 ? -14.328 -38.219 -2.52 1 98.69 15 GLU B C 1
ATOM 5283 O O . GLU B 1 15 ? -14.828 -38.594 -3.578 1 98.69 15 GLU B O 1
ATOM 5288 N N . PHE B 1 16 ? -13.062 -37.906 -2.49 1 98.69 16 PHE B N 1
ATOM 5289 C CA . PHE B 1 16 ? -12.172 -38.062 -3.631 1 98.69 16 PHE B CA 1
ATOM 5290 C C . PHE B 1 16 ? -12.07 -39.531 -4.031 1 98.69 16 PHE B C 1
ATOM 5292 O O . PHE B 1 16 ? -12.141 -39.875 -5.219 1 98.69 16 PHE B O 1
ATOM 5299 N N . THR B 1 17 ? -11.898 -40.344 -3.033 1 98.5 17 THR B N 1
ATOM 5300 C CA . THR B 1 17 ? -11.805 -41.781 -3.275 1 98.5 17 THR B CA 1
ATOM 5301 C C . THR B 1 17 ? -13.07 -42.281 -3.947 1 98.5 17 THR B C 1
ATOM 5303 O O . THR B 1 17 ? -13.008 -43.125 -4.871 1 98.5 17 THR B O 1
ATOM 5306 N N . THR B 1 18 ? -14.188 -41.812 -3.432 1 98.69 18 THR B N 1
ATOM 5307 C CA . THR B 1 18 ? -15.477 -42.219 -3.975 1 98.69 18 THR B CA 1
ATOM 5308 C C . THR B 1 18 ? -15.609 -41.812 -5.438 1 98.69 18 THR B C 1
ATOM 5310 O O . THR B 1 18 ? -16.109 -42.594 -6.266 1 98.69 18 THR B O 1
ATOM 5313 N N . VAL B 1 19 ? -15.188 -40.625 -5.789 1 98.81 19 VAL B N 1
ATOM 5314 C CA . VAL B 1 19 ? -15.227 -40.125 -7.164 1 98.81 19 VAL B CA 1
ATOM 5315 C C . VAL B 1 19 ? -14.422 -41.062 -8.062 1 98.81 19 VAL B C 1
ATOM 5317 O O . VAL B 1 19 ? -14.898 -41.5 -9.117 1 98.81 19 VAL B O 1
ATOM 5320 N N . ALA B 1 20 ? -13.242 -41.375 -7.652 1 98.56 20 ALA B N 1
ATOM 5321 C CA . ALA B 1 20 ? -12.367 -42.25 -8.445 1 98.56 20 ALA B CA 1
ATOM 5322 C C . ALA B 1 20 ? -12.977 -43.625 -8.625 1 98.56 20 ALA B C 1
ATOM 5324 O O . ALA B 1 20 ? -12.906 -44.188 -9.711 1 98.56 20 ALA B O 1
ATOM 5325 N N . LYS B 1 21 ? -13.547 -44.156 -7.57 1 98.31 21 LYS B N 1
ATOM 5326 C CA . LYS B 1 21 ? -14.18 -45.469 -7.621 1 98.31 21 LYS B CA 1
ATOM 5327 C C . LYS B 1 21 ? -15.336 -45.5 -8.609 1 98.31 21 LYS B C 1
ATOM 5329 O O . LYS B 1 21 ? -15.445 -46.406 -9.43 1 98.31 21 LYS B O 1
ATOM 5334 N N . ILE B 1 22 ? -16.172 -44.5 -8.5 1 98.69 22 ILE B N 1
ATOM 5335 C CA . ILE B 1 22 ? -17.359 -44.438 -9.352 1 98.69 22 ILE B CA 1
ATOM 5336 C C . ILE B 1 22 ? -16.922 -44.344 -10.812 1 98.69 22 ILE B C 1
ATOM 5338 O O . ILE B 1 22 ? -17.469 -45.031 -11.672 1 98.69 22 ILE B O 1
ATOM 5342 N N . LEU B 1 23 ? -15.977 -43.562 -11.148 1 98.75 23 LEU B N 1
ATOM 5343 C CA . LEU B 1 23 ? -15.555 -43.344 -12.531 1 98.75 23 LEU B CA 1
ATOM 5344 C C . LEU B 1 23 ? -14.828 -44.594 -13.062 1 98.75 23 LEU B C 1
ATOM 5346 O O . LEU B 1 23 ? -14.93 -44.906 -14.242 1 98.75 23 LEU B O 1
ATOM 5350 N N . ALA B 1 24 ? -14.055 -45.281 -12.195 1 98.25 24 ALA B N 1
ATOM 5351 C CA . ALA B 1 24 ? -13.43 -46.531 -12.594 1 98.25 24 ALA B CA 1
ATOM 5352 C C . ALA B 1 24 ? -14.477 -47.594 -12.961 1 98.25 24 ALA B C 1
ATOM 5354 O O . ALA B 1 24 ? -14.336 -48.281 -13.953 1 98.25 24 ALA B O 1
ATOM 5355 N N . GLN B 1 25 ? -15.539 -47.625 -12.195 1 98 25 GLN B N 1
ATOM 5356 C CA . GLN B 1 25 ? -16.562 -48.625 -12.352 1 98 25 GLN B CA 1
ATOM 5357 C C . GLN B 1 25 ? -17.484 -48.312 -13.539 1 98 25 GLN B C 1
ATOM 5359 O O . GLN B 1 25 ? -17.922 -49.25 -14.242 1 98 25 GLN B O 1
ATOM 5364 N N . THR B 1 26 ? -17.75 -47.062 -13.75 1 98.06 26 THR B N 1
ATOM 5365 C CA . THR B 1 26 ? -18.797 -46.719 -14.703 1 98.06 26 THR B CA 1
ATOM 5366 C C . THR B 1 26 ? -18.203 -46.344 -16.062 1 98.06 26 THR B C 1
ATOM 5368 O O . THR B 1 26 ? -18.844 -46.531 -17.094 1 98.06 26 THR B O 1
ATOM 5371 N N . HIS B 1 27 ? -17 -45.844 -16.094 1 97.75 27 HIS B N 1
ATOM 5372 C CA . HIS B 1 27 ? -16.438 -45.375 -17.344 1 97.75 27 HIS B CA 1
ATOM 5373 C C . HIS B 1 27 ? -15.016 -45.906 -17.562 1 97.75 27 HIS B C 1
ATOM 5375 O O . HIS B 1 27 ? -14.289 -45.406 -18.422 1 97.75 27 HIS B O 1
ATOM 5381 N N . ASP B 1 28 ? -14.562 -46.812 -16.75 1 96.94 28 ASP B N 1
ATOM 5382 C CA . ASP B 1 28 ? -13.297 -47.531 -16.875 1 96.94 28 ASP B CA 1
ATOM 5383 C C . ASP B 1 28 ? -12.117 -46.562 -16.797 1 96.94 28 ASP B C 1
ATOM 5385 O O . ASP B 1 28 ? -11.125 -46.719 -17.516 1 96.94 28 ASP B O 1
ATOM 5389 N N . VAL B 1 29 ? -12.32 -45.469 -16.062 1 97.75 29 VAL B N 1
ATOM 5390 C CA . VAL B 1 29 ? -11.188 -44.594 -15.82 1 97.75 29 VAL B CA 1
ATOM 5391 C C . VAL B 1 29 ? -10.141 -45.312 -14.977 1 97.75 29 VAL B C 1
ATOM 5393 O O . VAL B 1 29 ? -10.414 -45.719 -13.836 1 97.75 29 VAL B O 1
ATOM 5396 N N . GLY B 1 30 ? -8.961 -45.562 -15.547 1 92.69 30 GLY B N 1
ATOM 5397 C CA . GLY B 1 30 ? -7.98 -46.375 -14.875 1 92.69 30 GLY B CA 1
ATOM 5398 C C . GLY B 1 30 ? -6.551 -45.969 -15.18 1 92.69 30 GLY B C 1
ATOM 5399 O O . GLY B 1 30 ? -6.23 -44.781 -15.242 1 92.69 30 GLY B O 1
ATOM 5400 N N . ALA B 1 31 ? -5.711 -46.906 -15.359 1 92.12 31 ALA B N 1
ATOM 5401 C CA . ALA B 1 31 ? -4.262 -46.75 -15.367 1 92.12 31 ALA B CA 1
ATOM 5402 C C . ALA B 1 31 ? -3.818 -45.844 -16.516 1 92.12 31 ALA B C 1
ATOM 5404 O O . ALA B 1 31 ? -2.832 -45.125 -16.406 1 92.12 31 ALA B O 1
ATOM 5405 N N . SER B 1 32 ? -4.508 -45.875 -17.609 1 95.56 32 SER B N 1
ATOM 5406 C CA . SER B 1 32 ? -4.09 -45.062 -18.766 1 95.56 32 SER B CA 1
ATOM 5407 C C . SER B 1 32 ? -4.723 -43.688 -18.734 1 95.56 32 SER B C 1
ATOM 5409 O O . SER B 1 32 ? -4.645 -42.938 -19.719 1 95.56 32 SER B O 1
ATOM 5411 N N . TRP B 1 33 ? -5.395 -43.375 -17.641 1 97.88 33 TRP B N 1
ATOM 5412 C CA . TRP B 1 33 ? -6.039 -42.094 -17.484 1 97.88 33 TRP B CA 1
ATOM 5413 C C . TRP B 1 33 ? -5.336 -41.25 -16.406 1 97.88 33 TRP B C 1
ATOM 5415 O O . TRP B 1 33 ? -4.531 -41.781 -15.633 1 97.88 33 TRP B O 1
ATOM 5425 N N . ARG B 1 34 ? -5.562 -39.969 -16.469 1 98.31 34 ARG B N 1
ATOM 5426 C CA . ARG B 1 34 ? -5.176 -39.094 -15.391 1 98.31 34 ARG B CA 1
ATOM 5427 C C . ARG B 1 34 ? -6.367 -38.25 -14.906 1 98.31 34 ARG B C 1
ATOM 5429 O O . ARG B 1 34 ? -7.133 -37.719 -15.711 1 98.31 34 ARG B O 1
ATOM 5436 N N . TYR B 1 35 ? -6.586 -38.25 -13.602 1 98.56 35 TYR B N 1
ATOM 5437 C CA . TYR B 1 35 ? -7.41 -37.188 -13.016 1 98.56 35 TYR B CA 1
ATOM 5438 C C . TYR B 1 35 ? -6.664 -35.875 -12.984 1 98.56 35 TYR B C 1
ATOM 5440 O O . TYR B 1 35 ? -5.789 -35.656 -12.141 1 98.56 35 TYR B O 1
ATOM 5448 N N . THR B 1 36 ? -7.031 -34.969 -13.859 1 98.5 36 THR B N 1
ATOM 5449 C CA . THR B 1 36 ? -6.352 -33.688 -13.867 1 98.5 36 THR B CA 1
ATOM 5450 C C . THR B 1 36 ? -6.961 -32.719 -12.836 1 98.5 36 THR B C 1
ATOM 5452 O O . THR B 1 36 ? -6.293 -31.812 -12.352 1 98.5 36 THR B O 1
ATOM 5455 N N . SER B 1 37 ? -8.234 -32.906 -12.57 1 98.31 37 SER B N 1
ATOM 5456 C CA . SER B 1 37 ? -8.836 -32.125 -11.484 1 98.31 37 SER B CA 1
ATOM 5457 C C . SER B 1 37 ? -10.102 -32.812 -10.969 1 98.31 37 SER B C 1
ATOM 5459 O O . SER B 1 37 ? -10.836 -33.438 -11.727 1 98.31 37 SER B O 1
ATOM 5461 N N . VAL B 1 38 ? -10.305 -32.781 -9.719 1 98.75 38 VAL B N 1
ATOM 5462 C CA . VAL B 1 38 ? -11.539 -33.062 -9.008 1 98.75 38 VAL B CA 1
ATOM 5463 C C . VAL B 1 38 ? -11.836 -31.969 -7.992 1 98.75 38 VAL B C 1
ATOM 5465 O O . VAL B 1 38 ? -10.961 -31.594 -7.211 1 98.75 38 VAL B O 1
ATOM 5468 N N . GLU B 1 39 ? -12.984 -31.438 -8.039 1 98.31 39 GLU B N 1
ATOM 5469 C CA . GLU B 1 39 ? -13.359 -30.406 -7.082 1 98.31 39 GLU B CA 1
ATOM 5470 C C . GLU B 1 39 ? -14.859 -30.453 -6.77 1 98.31 39 GLU B C 1
ATOM 5472 O O . GLU B 1 39 ? -15.617 -31.141 -7.465 1 98.31 39 GLU B O 1
ATOM 5477 N N . LEU B 1 40 ? -15.195 -29.766 -5.703 1 98.38 40 LEU B N 1
ATOM 5478 C CA . LEU B 1 40 ? -16.609 -29.609 -5.355 1 98.38 40 LEU B CA 1
ATOM 5479 C C . LEU B 1 40 ? -17.344 -28.812 -6.426 1 98.38 40 LEU B C 1
ATOM 5481 O O . LEU B 1 40 ? -16.875 -27.75 -6.852 1 98.38 40 LEU B O 1
ATOM 5485 N N . SER B 1 41 ? -18.375 -29.438 -6.98 1 97.88 41 SER B N 1
ATOM 5486 C CA . SER B 1 41 ? -19.344 -28.594 -7.672 1 97.88 41 SER B CA 1
ATOM 5487 C C . SER B 1 41 ? -20.172 -27.781 -6.68 1 97.88 41 SER B C 1
ATOM 5489 O O . SER B 1 41 ? -21.125 -28.281 -6.105 1 97.88 41 SER B O 1
ATOM 5491 N N . GLU B 1 42 ? -19.797 -26.578 -6.535 1 97.31 42 GLU B N 1
ATOM 5492 C CA . GLU B 1 42 ? -20.359 -25.766 -5.469 1 97.31 42 GLU B CA 1
ATOM 5493 C C . GLU B 1 42 ? -21.875 -25.609 -5.645 1 97.31 42 GLU B C 1
ATOM 5495 O O . GLU B 1 42 ? -22.359 -25.453 -6.766 1 97.31 42 GLU B O 1
ATOM 5500 N N . PRO B 1 43 ? -22.641 -25.719 -4.539 1 97.5 43 PRO B N 1
ATOM 5501 C CA . PRO B 1 43 ? -24.078 -25.484 -4.621 1 97.5 43 PRO B CA 1
ATOM 5502 C C . PRO B 1 43 ? -24.422 -24.031 -4.98 1 97.5 43 PRO B C 1
ATOM 5504 O O . PRO B 1 43 ? -23.594 -23.141 -4.793 1 97.5 43 PRO B O 1
ATOM 5507 N N . SER B 1 44 ? -25.578 -23.875 -5.566 1 96.88 44 SER B N 1
ATOM 5508 C CA . SER B 1 44 ? -26.062 -22.531 -5.859 1 96.88 44 SER B CA 1
ATOM 5509 C C . SER B 1 44 ? -26.328 -21.75 -4.578 1 96.88 44 SER B C 1
ATOM 5511 O O . SER B 1 44 ? -26.438 -22.344 -3.498 1 96.88 44 SER B O 1
ATOM 5513 N N . LYS B 1 45 ? -26.453 -20.469 -4.758 1 96.75 45 LYS B N 1
ATOM 5514 C CA . LYS B 1 45 ? -26.812 -19.625 -3.625 1 96.75 45 LYS B CA 1
ATOM 5515 C C . LYS B 1 45 ? -28.125 -20.062 -2.998 1 96.75 45 LYS B C 1
ATOM 5517 O O . LYS B 1 45 ? -28.266 -20.062 -1.773 1 96.75 45 LYS B O 1
ATOM 5522 N N . ALA B 1 46 ? -29.062 -20.438 -3.824 1 96.25 46 ALA B N 1
ATOM 5523 C CA . ALA B 1 46 ? -30.375 -20.875 -3.352 1 96.25 46 ALA B CA 1
ATOM 5524 C C . ALA B 1 46 ? -30.266 -22.156 -2.533 1 96.25 46 ALA B C 1
ATOM 5526 O O . ALA B 1 46 ? -30.953 -22.312 -1.519 1 96.25 46 ALA B O 1
ATOM 5527 N N . GLU B 1 47 ? -29.469 -23.062 -2.951 1 97.38 47 GLU B N 1
ATOM 5528 C CA . GLU B 1 47 ? -29.266 -24.312 -2.234 1 97.38 47 GLU B CA 1
ATOM 5529 C C . GLU B 1 47 ? -28.625 -24.078 -0.875 1 97.38 47 GLU B C 1
ATOM 5531 O O . GLU B 1 47 ? -29 -24.703 0.12 1 97.38 47 GLU B O 1
ATOM 5536 N N . VAL B 1 48 ? -27.625 -23.234 -0.845 1 97.31 48 VAL B N 1
ATOM 5537 C CA . VAL B 1 48 ? -26.953 -22.906 0.408 1 97.31 48 VAL B CA 1
ATOM 5538 C C . VAL B 1 48 ? -27.953 -22.25 1.369 1 97.31 48 VAL B C 1
ATOM 5540 O O . VAL B 1 48 ? -27.969 -22.578 2.559 1 97.31 48 VAL B O 1
ATOM 5543 N N . ALA B 1 49 ? -28.781 -21.328 0.831 1 96.44 49 ALA B N 1
ATOM 5544 C CA . ALA B 1 49 ? -29.781 -20.656 1.649 1 96.44 49 ALA B CA 1
ATOM 5545 C C . ALA B 1 49 ? -30.781 -21.641 2.23 1 96.44 49 ALA B C 1
ATOM 5547 O O . ALA B 1 49 ? -31.172 -21.531 3.389 1 96.44 49 ALA B O 1
ATOM 5548 N N . ALA B 1 50 ? -31.188 -22.578 1.424 1 97.38 50 ALA B N 1
ATOM 5549 C CA . ALA B 1 50 ? -32.125 -23.594 1.884 1 97.38 50 ALA B CA 1
ATOM 5550 C C . ALA B 1 50 ? -31.531 -24.422 3.016 1 97.38 50 ALA B C 1
ATOM 5552 O O . ALA B 1 50 ? -32.219 -24.719 4.004 1 97.38 50 ALA B O 1
ATOM 5553 N N . PHE B 1 51 ? -30.328 -24.828 2.941 1 97.31 51 PHE B N 1
ATOM 5554 C CA . PHE B 1 51 ? -29.641 -25.562 3.994 1 97.31 51 PHE B CA 1
ATOM 5555 C C . PHE B 1 51 ? -29.562 -24.75 5.27 1 97.31 51 PHE B C 1
ATOM 5557 O O . PHE B 1 51 ? -29.828 -25.25 6.363 1 97.31 51 PHE B O 1
ATOM 5564 N N . ASP B 1 52 ? -29.125 -23.469 5.078 1 95.25 52 ASP B N 1
ATOM 5565 C CA . ASP B 1 52 ? -28.938 -22.594 6.23 1 95.25 52 ASP B CA 1
ATOM 5566 C C . ASP B 1 52 ? -30.281 -22.328 6.93 1 95.25 52 ASP B C 1
ATOM 5568 O O . ASP B 1 52 ? -30.312 -22.172 8.156 1 95.25 52 ASP B O 1
ATOM 5572 N N . ASN B 1 53 ? -31.328 -22.281 6.18 1 95.5 53 ASN B N 1
ATOM 5573 C CA . ASN B 1 53 ? -32.625 -21.922 6.723 1 95.5 53 ASN B CA 1
ATOM 5574 C C . ASN B 1 53 ? -33.344 -23.125 7.332 1 95.5 53 ASN B C 1
ATOM 5576 O O . ASN B 1 53 ? -33.969 -23.016 8.383 1 95.5 53 ASN B O 1
ATOM 5580 N N . ASN B 1 54 ? -33.25 -24.312 6.629 1 95.88 54 ASN B N 1
ATOM 5581 C CA . ASN B 1 54 ? -34.094 -25.406 7.098 1 95.88 54 ASN B CA 1
ATOM 5582 C C . ASN B 1 54 ? -33.344 -26.734 7.105 1 95.88 54 ASN B C 1
ATOM 5584 O O . ASN B 1 54 ? -33.938 -27.797 7.281 1 95.88 54 ASN B O 1
ATOM 5588 N N . GLY B 1 55 ? -32.094 -26.656 6.797 1 94.94 55 GLY B N 1
ATOM 5589 C CA . GLY B 1 55 ? -31.281 -27.859 6.914 1 94.94 55 GLY B CA 1
ATOM 5590 C C . GLY B 1 55 ? -31.344 -28.734 5.68 1 94.94 55 GLY B C 1
ATOM 5591 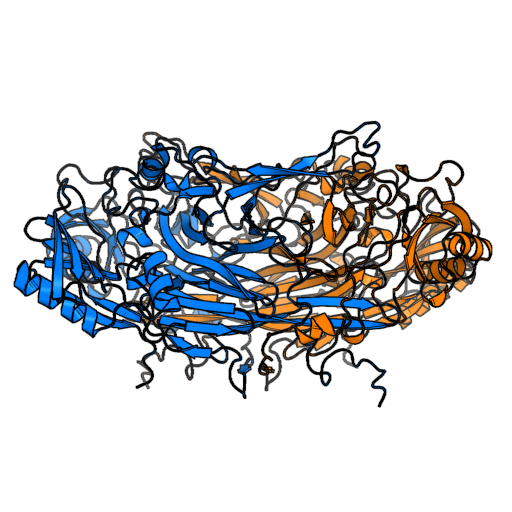O O . GLY B 1 55 ? -30.734 -29.812 5.645 1 94.94 55 GLY B O 1
ATOM 5592 N N . THR B 1 56 ? -32.062 -28.281 4.629 1 96.56 56 THR B N 1
ATOM 5593 C CA . THR B 1 56 ? -32.156 -29.078 3.406 1 96.56 56 THR B CA 1
ATOM 5594 C C . THR B 1 56 ? -30.797 -29.25 2.766 1 96.56 56 THR B C 1
ATOM 5596 O O . THR B 1 56 ? -30.188 -28.281 2.311 1 96.56 56 THR B O 1
ATOM 5599 N N . ARG B 1 57 ? -30.312 -30.359 2.738 1 96.69 57 ARG B N 1
ATOM 5600 C CA . ARG B 1 57 ? -29 -30.641 2.154 1 96.69 57 ARG B CA 1
ATOM 5601 C C . ARG B 1 57 ? -29.094 -30.766 0.638 1 96.69 57 ARG B C 1
ATOM 5603 O O . ARG B 1 57 ? -29.859 -31.578 0.121 1 96.69 57 ARG B O 1
ATOM 5610 N N . PRO B 1 58 ? -28.359 -29.984 -0.055 1 97.88 58 PRO B N 1
ATOM 5611 C CA . PRO B 1 58 ? -28.328 -30.188 -1.506 1 97.88 58 PRO B CA 1
ATOM 5612 C C . PRO B 1 58 ? -27.578 -31.438 -1.912 1 97.88 58 PRO B C 1
ATOM 5614 O O . PRO B 1 58 ? -26.859 -32.031 -1.095 1 97.88 58 PRO B O 1
ATOM 5617 N N . ASP B 1 59 ? -27.859 -31.891 -3.184 1 97.75 59 ASP B N 1
ATOM 5618 C CA . ASP B 1 59 ? -27.031 -32.938 -3.742 1 97.75 59 ASP B CA 1
ATOM 5619 C C . ASP B 1 59 ? -25.547 -32.562 -3.719 1 97.75 59 ASP B C 1
ATOM 5621 O O . ASP B 1 59 ? -25.172 -31.484 -4.207 1 97.75 59 ASP B O 1
ATOM 5625 N N . ARG B 1 60 ? -24.828 -33.375 -3.033 1 98.38 60 ARG B N 1
ATOM 5626 C CA . ARG B 1 60 ? -23.391 -33.156 -3.025 1 98.38 60 ARG B CA 1
ATOM 5627 C C . ARG B 1 60 ? -22.75 -33.719 -4.293 1 98.38 60 ARG B C 1
ATOM 5629 O O . ARG B 1 60 ? -22.875 -34.906 -4.598 1 98.38 60 ARG B O 1
ATOM 5636 N N . ARG B 1 61 ? -22.109 -32.781 -5.023 1 98.5 61 ARG B N 1
ATOM 5637 C CA . ARG B 1 61 ? -21.609 -33.156 -6.34 1 98.5 61 ARG B CA 1
ATOM 5638 C C . ARG B 1 61 ? -20.125 -32.812 -6.477 1 98.5 61 ARG B C 1
ATOM 5640 O O . ARG B 1 61 ? -19.641 -31.859 -5.879 1 98.5 61 ARG B O 1
ATOM 5647 N N . ALA B 1 62 ? -19.453 -33.594 -7.246 1 98.75 62 ALA B N 1
ATOM 5648 C CA . ALA B 1 62 ? -18.062 -33.344 -7.633 1 98.75 62 ALA B CA 1
ATOM 5649 C C . ALA B 1 62 ? -17.953 -33.156 -9.141 1 98.75 62 ALA B C 1
ATOM 5651 O O . ALA B 1 62 ? -18.688 -33.75 -9.914 1 98.75 62 ALA B O 1
ATOM 5652 N N . LEU B 1 63 ? -17.094 -32.219 -9.5 1 98.5 63 LEU B N 1
ATOM 5653 C CA . LEU B 1 63 ? -16.688 -32.031 -10.883 1 98.5 63 LEU B CA 1
ATOM 5654 C C . LEU B 1 63 ? -15.297 -32.625 -11.125 1 98.5 63 LEU B C 1
ATOM 5656 O O . LEU B 1 63 ? -14.352 -32.312 -10.391 1 98.5 63 LEU B O 1
ATOM 5660 N N . ALA B 1 64 ? -15.18 -33.5 -12.117 1 98.75 64 ALA B N 1
ATOM 5661 C CA . ALA B 1 64 ? -13.898 -34.125 -12.43 1 98.75 64 ALA B CA 1
ATOM 5662 C C . ALA B 1 64 ? -13.531 -33.906 -13.891 1 98.75 64 ALA B C 1
ATOM 5664 O O . ALA B 1 64 ? -14.391 -33.969 -14.773 1 98.75 64 ALA B O 1
ATOM 5665 N N . THR B 1 65 ? -12.328 -33.562 -14.109 1 98.75 65 THR B N 1
ATOM 5666 C CA . THR B 1 65 ? -11.742 -33.594 -15.445 1 98.75 65 THR B CA 1
ATOM 5667 C C . THR B 1 65 ? -10.727 -34.719 -15.578 1 98.75 65 THR B C 1
ATOM 5669 O O . THR B 1 65 ? -9.781 -34.781 -14.797 1 98.75 65 THR B O 1
ATOM 5672 N N . CYS B 1 66 ? -10.938 -35.594 -16.547 1 98.69 66 CYS B N 1
ATOM 5673 C CA . CYS B 1 66 ? -10.086 -36.75 -16.781 1 98.69 66 CYS B CA 1
ATOM 5674 C C . CYS B 1 66 ? -9.484 -36.719 -18.172 1 98.69 66 CYS B C 1
ATOM 5676 O O . CYS B 1 66 ? -10.133 -36.281 -19.125 1 98.69 66 CYS B O 1
ATOM 5678 N N . LEU B 1 67 ? -8.305 -37.125 -18.219 1 98.81 67 LEU B N 1
ATOM 5679 C CA . LEU B 1 67 ? -7.586 -37.188 -19.484 1 98.81 67 LEU B CA 1
ATOM 5680 C C . LEU B 1 67 ? -7.285 -38.656 -19.859 1 98.81 67 LEU B C 1
ATOM 5682 O O . LEU B 1 67 ? -6.602 -39.344 -19.109 1 98.81 67 LEU B O 1
ATOM 5686 N N . ASP B 1 68 ? -7.844 -39.125 -20.953 1 98.31 68 ASP B N 1
ATOM 5687 C CA . ASP B 1 68 ? -7.395 -40.375 -21.578 1 98.31 68 ASP B CA 1
ATOM 5688 C C . ASP B 1 68 ? -6.086 -40.156 -22.328 1 98.31 68 ASP B C 1
ATOM 5690 O O . ASP B 1 68 ? -6.086 -39.656 -23.453 1 98.31 68 ASP B O 1
ATOM 5694 N N . THR B 1 69 ? -5.043 -40.625 -21.719 1 97.94 69 THR B N 1
ATOM 5695 C CA . THR B 1 69 ? -3.729 -40.312 -22.266 1 97.94 69 THR B CA 1
ATOM 5696 C C . THR B 1 69 ? -3.492 -41.062 -23.562 1 97.94 69 THR B C 1
ATOM 5698 O O . THR B 1 69 ? -2.693 -40.656 -24.406 1 97.94 69 THR B O 1
ATOM 5701 N N . THR B 1 70 ? -4.141 -42.188 -23.797 1 97 70 THR B N 1
ATOM 5702 C CA . THR B 1 70 ? -3.955 -43 -25 1 97 70 THR B CA 1
ATOM 5703 C C . THR B 1 70 ? -4.605 -42.312 -26.203 1 97 70 THR B C 1
ATOM 5705 O O . THR B 1 70 ? -4.066 -42.344 -27.312 1 97 70 THR B O 1
ATOM 5708 N N . GLN B 1 71 ? -5.668 -41.656 -25.953 1 96.75 71 GLN B N 1
ATOM 5709 C CA . GLN B 1 71 ? -6.41 -41.031 -27.047 1 96.75 71 GLN B CA 1
ATOM 5710 C C . GLN B 1 71 ? -6.223 -39.531 -27.078 1 96.75 71 GLN B C 1
ATOM 5712 O O . GLN B 1 71 ? -6.676 -38.844 -28 1 96.75 71 GLN B O 1
ATOM 5717 N N . ASN B 1 72 ? -5.496 -39.031 -26.016 1 97.75 72 ASN B N 1
ATOM 5718 C CA . ASN B 1 72 ? -5.406 -37.562 -25.859 1 97.75 72 ASN B CA 1
ATOM 5719 C C . ASN B 1 72 ? -6.785 -36.938 -25.875 1 97.75 72 ASN B C 1
ATOM 5721 O O . ASN B 1 72 ? -7.031 -36 -26.656 1 97.75 72 ASN B O 1
ATOM 5725 N N . ALA B 1 73 ? -7.629 -37.406 -25.062 1 98.19 73 ALA B N 1
ATOM 5726 C CA . ALA B 1 73 ? -9.016 -36.969 -25.016 1 98.19 73 ALA B CA 1
ATOM 5727 C C . ALA B 1 73 ? -9.406 -36.5 -23.609 1 98.19 73 ALA B C 1
ATOM 5729 O O . ALA B 1 73 ? -9.148 -37.219 -22.641 1 98.19 73 ALA B O 1
ATOM 5730 N N . THR B 1 74 ? -9.93 -35.344 -23.547 1 98.56 74 THR B N 1
ATOM 5731 C CA . THR B 1 74 ? -10.336 -34.75 -22.266 1 98.56 74 THR B CA 1
ATOM 5732 C C . THR B 1 74 ? -11.828 -35 -22.016 1 98.56 74 THR B C 1
ATOM 5734 O O . THR B 1 74 ? -12.648 -34.719 -22.906 1 98.56 74 THR B O 1
ATOM 5737 N N . TYR B 1 75 ? -12.148 -35.469 -20.828 1 98.75 75 TYR B N 1
ATOM 5738 C CA . TYR B 1 75 ? -13.539 -35.688 -20.438 1 98.75 75 TYR B CA 1
ATOM 5739 C C . TYR B 1 75 ? -13.859 -34.938 -19.156 1 98.75 75 TYR B C 1
ATOM 5741 O O . TYR B 1 75 ? -13.023 -34.812 -18.25 1 98.75 75 TYR B O 1
ATOM 5749 N N . LYS B 1 76 ? -15.039 -34.438 -19.031 1 98.5 76 LYS B N 1
ATOM 5750 C CA . LYS B 1 76 ? -15.57 -33.844 -17.812 1 98.5 76 LYS B CA 1
ATOM 5751 C C . LYS B 1 76 ? -16.766 -34.625 -17.281 1 98.5 76 LYS B C 1
ATOM 5753 O O . LYS B 1 76 ? -17.594 -35.094 -18.062 1 98.5 76 LYS B O 1
ATOM 5758 N N . ALA B 1 77 ? -16.797 -34.75 -16 1 98.69 77 ALA B N 1
ATOM 5759 C CA . ALA B 1 77 ? -17.875 -35.5 -15.359 1 98.69 77 ALA B CA 1
ATOM 5760 C C . ALA B 1 77 ? -18.438 -34.719 -14.164 1 98.69 77 ALA B C 1
ATOM 5762 O O . ALA B 1 77 ? -17.703 -34.062 -13.438 1 98.69 77 ALA B O 1
ATOM 5763 N N . VAL B 1 78 ? -19.672 -34.812 -14 1 98.62 78 VAL B N 1
ATOM 5764 C CA . VAL B 1 78 ? -20.328 -34.406 -12.75 1 98.62 78 VAL B CA 1
ATOM 5765 C C . VAL B 1 78 ? -20.812 -35.688 -12.023 1 98.62 78 VAL B C 1
ATOM 5767 O O . VAL B 1 78 ? -21.516 -36.5 -12.594 1 98.62 78 VAL B O 1
ATOM 5770 N N . ILE B 1 79 ? -20.375 -35.906 -10.805 1 98.81 79 ILE B N 1
ATOM 5771 C CA . ILE B 1 79 ? -20.703 -37.062 -10.008 1 98.81 79 ILE B CA 1
ATOM 5772 C C . ILE B 1 79 ? -21.516 -36.656 -8.781 1 98.81 79 ILE B C 1
ATOM 5774 O O . ILE B 1 79 ? -21.109 -35.75 -8.039 1 98.81 79 ILE B O 1
ATOM 5778 N N . SER B 1 80 ? -22.672 -37.25 -8.586 1 98.75 80 SER B N 1
ATOM 5779 C CA . SER B 1 80 ? -23.391 -37.094 -7.328 1 98.75 80 SER B CA 1
ATOM 5780 C C . SER B 1 80 ? -22.812 -38 -6.242 1 98.75 80 SER B C 1
ATOM 5782 O O . SER B 1 80 ? -22.875 -39.219 -6.355 1 98.75 80 SER B O 1
ATOM 5784 N N . LEU B 1 81 ? -22.297 -37.438 -5.266 1 98.38 81 LEU B N 1
ATOM 5785 C CA . LEU B 1 81 ? -21.766 -38.188 -4.137 1 98.38 81 LEU B CA 1
ATOM 5786 C C . LEU B 1 81 ? -22.891 -38.688 -3.225 1 98.38 81 LEU B C 1
ATOM 5788 O O . LEU B 1 81 ? -22.703 -39.625 -2.465 1 98.38 81 LEU B O 1
ATOM 5792 N N . THR B 1 82 ? -24 -38.031 -3.332 1 97.81 82 THR B N 1
ATOM 5793 C CA . THR B 1 82 ? -25.172 -38.406 -2.562 1 97.81 82 THR B CA 1
ATOM 5794 C C . THR B 1 82 ? -25.781 -39.688 -3.098 1 97.81 82 THR B C 1
ATOM 5796 O O . THR B 1 82 ? -26.078 -40.594 -2.332 1 97.81 82 THR B O 1
ATOM 5799 N N . SER B 1 83 ? -25.938 -39.781 -4.387 1 97.88 83 SER B N 1
ATOM 5800 C CA . SER B 1 83 ? -26.578 -40.938 -4.984 1 97.88 83 SER B CA 1
ATOM 5801 C C . SER B 1 83 ? -25.547 -41.938 -5.473 1 97.88 83 SER B C 1
ATOM 5803 O O . SER B 1 83 ? -25.891 -43.094 -5.777 1 97.88 83 SER B O 1
ATOM 5805 N N . GLY B 1 84 ? -24.312 -41.5 -5.59 1 97.69 84 GLY B N 1
ATOM 5806 C CA . GLY B 1 84 ? -23.266 -42.406 -6.074 1 97.69 84 GLY B CA 1
ATOM 5807 C C . GLY B 1 84 ? -23.344 -42.656 -7.566 1 97.69 84 GLY B C 1
ATOM 5808 O O . GLY B 1 84 ? -23.062 -43.781 -8.023 1 97.69 84 GLY B O 1
ATOM 5809 N N . GLU B 1 85 ? -23.812 -41.625 -8.344 1 97.94 85 GLU B N 1
ATOM 5810 C CA . GLU B 1 85 ? -24.031 -41.812 -9.773 1 97.94 85 GLU B CA 1
ATOM 5811 C C . GLU B 1 85 ? -23.312 -40.719 -10.578 1 97.94 85 GLU B C 1
ATOM 5813 O O . GLU B 1 85 ? -23.125 -39.625 -10.102 1 97.94 85 GLU B O 1
ATOM 5818 N N . VAL B 1 86 ? -22.891 -41.094 -11.742 1 98.69 86 VAL B N 1
ATOM 5819 C CA . VAL B 1 86 ? -22.391 -40.125 -12.695 1 98.69 86 VAL B CA 1
ATOM 5820 C C . VAL B 1 86 ? -23.562 -39.375 -13.352 1 98.69 86 VAL B C 1
ATOM 5822 O O . VAL B 1 86 ? -24.375 -40 -14.039 1 98.69 86 VAL B O 1
ATOM 5825 N N . LEU B 1 87 ? -23.625 -38.094 -13.125 1 98.5 87 LEU B N 1
ATOM 5826 C CA . LEU B 1 87 ? -24.719 -37.281 -13.656 1 98.5 87 LEU B CA 1
ATOM 5827 C C . LEU B 1 87 ? -24.438 -36.875 -15.094 1 98.5 87 LEU B C 1
ATOM 5829 O O . LEU B 1 87 ? -25.359 -36.688 -15.891 1 98.5 87 LEU B O 1
ATOM 5833 N N . SER B 1 88 ? -23.266 -36.625 -15.477 1 98.44 88 SER B N 1
ATOM 5834 C CA . SER B 1 88 ? -22.844 -36.281 -16.828 1 98.44 88 SER B CA 1
ATOM 5835 C C . SER B 1 88 ? -21.422 -36.75 -17.094 1 98.44 88 SER B C 1
ATOM 5837 O O . SER B 1 88 ? -20.594 -36.781 -16.188 1 98.44 88 SER B O 1
ATOM 5839 N N . TRP B 1 89 ? -21.094 -37.156 -18.234 1 98.44 89 TRP B N 1
ATOM 5840 C CA . TRP B 1 89 ? -19.812 -37.562 -18.766 1 98.44 89 TRP B CA 1
ATOM 5841 C C . TRP B 1 89 ? -19.656 -37.094 -20.219 1 98.44 89 TRP B C 1
ATOM 5843 O O . TRP B 1 89 ? -20.266 -37.656 -21.125 1 98.44 89 TRP B O 1
ATOM 5853 N N . ASN B 1 90 ? -18.875 -36.031 -20.438 1 98.44 90 ASN B N 1
ATOM 5854 C CA . ASN B 1 90 ? -18.797 -35.406 -21.75 1 98.44 90 ASN B CA 1
ATOM 5855 C C . ASN B 1 90 ? -17.359 -35.312 -22.234 1 98.44 90 ASN B C 1
ATOM 5857 O O . ASN B 1 90 ? -16.484 -34.844 -21.5 1 98.44 90 ASN B O 1
ATOM 5861 N N . HIS B 1 91 ? -17.125 -35.781 -23.438 1 98.44 91 HIS B N 1
ATOM 5862 C CA . HIS B 1 91 ? -15.867 -35.5 -24.109 1 98.44 91 HIS B CA 1
ATOM 5863 C C . HIS B 1 91 ? -15.797 -34.031 -24.547 1 98.44 91 HIS B C 1
ATOM 5865 O O . HIS B 1 91 ? -16.75 -33.5 -25.125 1 98.44 91 HIS B O 1
ATOM 5871 N N . ILE B 1 92 ? -14.75 -33.344 -24.203 1 98.12 92 ILE B N 1
ATOM 5872 C CA . ILE B 1 92 ? -14.5 -31.984 -24.672 1 98.12 92 ILE B CA 1
ATOM 5873 C C . ILE B 1 92 ? -13.406 -32 -25.734 1 98.12 92 ILE B C 1
ATOM 5875 O O . ILE B 1 92 ? -12.219 -31.938 -25.406 1 98.12 92 ILE B O 1
ATOM 5879 N N . PRO B 1 93 ? -13.75 -31.906 -27.016 1 96.38 93 PRO B N 1
ATOM 5880 C CA . PRO B 1 93 ? -12.758 -32.094 -28.078 1 96.38 93 PRO B CA 1
ATOM 5881 C C . PRO B 1 93 ? -11.828 -30.891 -28.219 1 96.38 93 PRO B C 1
ATOM 5883 O O . PRO B 1 93 ? -12.242 -29.75 -27.984 1 96.38 93 PRO B O 1
ATOM 5886 N N . GLY B 1 94 ? -10.656 -31.094 -28.609 1 93.75 94 GLY B N 1
ATOM 5887 C CA . GLY B 1 94 ? -9.734 -30.062 -29.062 1 93.75 94 GLY B CA 1
ATOM 5888 C C . GLY B 1 94 ? -9.109 -29.281 -27.922 1 93.75 94 GLY B C 1
ATOM 5889 O O . GLY B 1 94 ? -8.578 -28.188 -28.125 1 93.75 94 GLY B O 1
ATOM 5890 N N . VAL B 1 95 ? -9.25 -29.781 -26.688 1 96.69 95 VAL B N 1
ATOM 5891 C CA . VAL B 1 95 ? -8.68 -29.031 -25.578 1 96.69 95 VAL B CA 1
ATOM 5892 C C . VAL B 1 95 ? -7.676 -29.906 -24.828 1 96.69 95 VAL B C 1
ATOM 5894 O O . VAL B 1 95 ? -7.66 -31.141 -25 1 96.69 95 VAL B O 1
ATOM 5897 N N . GLN B 1 96 ? -6.77 -29.281 -24.125 1 97.62 96 GLN B N 1
ATOM 5898 C CA . GLN B 1 96 ? -5.871 -29.922 -23.172 1 97.62 96 GLN B CA 1
ATOM 5899 C C . GLN B 1 96 ? -6.141 -29.453 -21.75 1 97.62 96 GLN B C 1
ATOM 5901 O O . GLN B 1 96 ? -6.141 -28.25 -21.484 1 97.62 96 GLN B O 1
ATOM 5906 N N . PRO B 1 97 ? -6.453 -30.391 -20.844 1 98.12 97 PRO B N 1
ATOM 5907 C CA . PRO B 1 97 ? -6.57 -29.953 -19.438 1 98.12 97 PRO B CA 1
ATOM 5908 C C . PRO B 1 97 ? -5.227 -29.562 -18.828 1 98.12 97 PRO B C 1
ATOM 5910 O O . PRO B 1 97 ? -4.184 -29.703 -19.484 1 98.12 97 PRO B O 1
ATOM 5913 N N . ASN B 1 98 ? -5.227 -28.984 -17.625 1 98.25 98 ASN B N 1
ATOM 5914 C CA . ASN B 1 98 ? -4.02 -28.547 -16.938 1 98.25 98 ASN B CA 1
ATOM 5915 C C . ASN B 1 98 ? -3.002 -29.688 -16.812 1 98.25 98 ASN B C 1
ATOM 5917 O O . ASN B 1 98 ? -3.377 -30.859 -16.734 1 98.25 98 ASN B O 1
ATOM 5921 N N . PHE B 1 99 ? -1.683 -29.312 -16.812 1 97.81 99 PHE B N 1
ATOM 5922 C CA . PHE B 1 99 ? -0.647 -30.266 -16.406 1 97.81 99 PHE B CA 1
ATOM 5923 C C . PHE B 1 99 ? -0.757 -30.578 -14.914 1 97.81 99 PHE B C 1
ATOM 5925 O O . PHE B 1 99 ? -1.307 -29.781 -14.148 1 97.81 99 PHE B O 1
ATOM 5932 N N . THR B 1 100 ? -0.345 -31.766 -14.578 1 96.75 100 THR B N 1
ATOM 5933 C CA . THR B 1 100 ? -0.329 -32.125 -13.172 1 96.75 100 THR B CA 1
ATOM 5934 C C . THR B 1 100 ? 1.099 -32.156 -12.633 1 96.75 100 THR B C 1
ATOM 5936 O O . THR B 1 100 ? 2.059 -32.219 -13.398 1 96.75 100 THR B O 1
ATOM 5939 N N . VAL B 1 101 ? 1.222 -32.031 -11.383 1 95.12 101 VAL B N 1
ATOM 5940 C CA . VAL B 1 101 ? 2.525 -32.125 -10.734 1 95.12 101 VAL B CA 1
ATOM 5941 C C . VAL B 1 101 ? 3.182 -33.469 -11.031 1 95.12 101 VAL B C 1
ATOM 5943 O O . VAL B 1 101 ? 4.395 -33.531 -11.242 1 95.12 101 VAL B O 1
ATOM 5946 N N . ASP B 1 102 ? 2.406 -34.531 -11.109 1 96.44 102 ASP B N 1
ATOM 5947 C CA . ASP B 1 102 ? 2.91 -35.844 -11.461 1 96.44 102 ASP B CA 1
ATOM 5948 C C . ASP B 1 102 ? 3.568 -35.844 -12.844 1 96.44 102 ASP B C 1
ATOM 5950 O O . ASP B 1 102 ? 4.648 -36.406 -13.023 1 96.44 102 ASP B O 1
ATOM 5954 N N . GLU B 1 103 ? 2.873 -35.25 -13.742 1 97.25 103 GLU B N 1
ATOM 5955 C CA . GLU B 1 103 ? 3.418 -35.156 -15.094 1 97.25 103 GLU B CA 1
ATOM 5956 C C . GLU B 1 103 ? 4.746 -34.406 -15.102 1 97.25 103 GLU B C 1
ATOM 5958 O O . GLU B 1 103 ? 5.672 -34.75 -15.828 1 97.25 103 GLU B O 1
ATOM 5963 N N . TRP B 1 104 ? 4.785 -33.344 -14.367 1 97 104 TRP B N 1
ATOM 5964 C CA . TRP B 1 104 ? 5.992 -32.531 -14.273 1 97 104 TRP B CA 1
ATOM 5965 C C . TRP B 1 104 ? 7.16 -33.344 -13.734 1 97 104 TRP B C 1
ATOM 5967 O O . TRP B 1 104 ? 8.266 -33.312 -14.289 1 97 104 TRP B O 1
ATOM 5977 N N . GLU B 1 105 ? 6.949 -34.156 -12.711 1 96.31 105 GLU B N 1
ATOM 5978 C CA . GLU B 1 105 ? 7.969 -35 -12.117 1 96.31 105 GLU B CA 1
ATOM 5979 C C . GLU B 1 105 ? 8.367 -36.125 -13.07 1 96.31 105 GLU B C 1
ATOM 5981 O O . GLU B 1 105 ? 9.547 -36.438 -13.195 1 96.31 105 GLU B O 1
ATOM 5986 N N . GLU B 1 106 ? 7.383 -36.688 -13.719 1 97.75 106 GLU B N 1
ATOM 5987 C CA . GLU B 1 106 ? 7.637 -37.781 -14.672 1 97.75 106 GLU B CA 1
ATOM 5988 C C . GLU B 1 106 ? 8.477 -37.281 -15.844 1 97.75 106 GLU B C 1
ATOM 5990 O O . GLU B 1 106 ? 9.398 -37.969 -16.281 1 97.75 106 GLU B O 1
ATOM 5995 N N . ALA B 1 107 ? 8.109 -36.125 -16.328 1 98.38 107 ALA B N 1
ATOM 5996 C CA . ALA B 1 107 ? 8.852 -35.562 -17.453 1 98.38 107 ALA B CA 1
ATOM 5997 C C . ALA B 1 107 ? 10.32 -35.344 -17.094 1 98.38 107 ALA B C 1
ATOM 5999 O O . ALA B 1 107 ? 11.211 -35.656 -17.891 1 98.38 107 ALA B O 1
ATOM 6000 N N . ASP B 1 108 ? 10.57 -34.812 -15.93 1 97.88 108 ASP B N 1
ATOM 6001 C CA . ASP B 1 108 ? 11.945 -34.625 -15.469 1 97.88 108 ASP B CA 1
ATOM 6002 C C . ASP B 1 108 ? 12.695 -35.938 -15.422 1 97.88 108 ASP B C 1
ATOM 6004 O O . ASP B 1 108 ? 13.812 -36.062 -15.938 1 97.88 108 ASP B O 1
ATOM 6008 N N . ALA B 1 109 ? 12.055 -36.969 -14.828 1 97.62 109 ALA B N 1
ATOM 6009 C CA . ALA B 1 109 ? 12.688 -38.281 -14.68 1 97.62 109 ALA B CA 1
ATOM 6010 C C . ALA B 1 109 ? 13.008 -38.875 -16.047 1 97.62 109 ALA B C 1
ATOM 6012 O O . ALA B 1 109 ? 14.109 -39.406 -16.25 1 97.62 109 ALA B O 1
ATOM 6013 N N . VAL B 1 110 ? 12.094 -38.812 -16.938 1 98.44 110 VAL B N 1
ATOM 6014 C CA . VAL B 1 110 ? 12.242 -39.375 -18.266 1 98.44 110 VAL B CA 1
ATOM 6015 C C . VAL B 1 110 ? 13.359 -38.688 -19.016 1 98.44 110 VAL B C 1
ATOM 6017 O O . VAL B 1 110 ? 14.219 -39.312 -19.641 1 98.44 110 VAL B O 1
ATOM 6020 N N . LEU B 1 111 ? 13.367 -37.406 -18.984 1 98.69 111 LEU B N 1
ATOM 6021 C CA . LEU B 1 111 ? 14.32 -36.625 -19.766 1 98.69 111 LEU B CA 1
ATOM 6022 C C . LEU B 1 111 ? 15.734 -36.781 -19.219 1 98.69 111 LEU B C 1
ATOM 6024 O O . LEU B 1 111 ? 16.688 -36.969 -19.984 1 98.69 111 LEU B O 1
ATOM 6028 N N . ARG B 1 112 ? 15.906 -36.781 -17.922 1 98 112 ARG B N 1
ATOM 6029 C CA . ARG B 1 112 ? 17.219 -36.938 -17.328 1 98 112 ARG B CA 1
ATOM 6030 C C . ARG B 1 112 ? 17.781 -38.344 -17.578 1 98 112 ARG B C 1
ATOM 6032 O O . ARG B 1 112 ? 19 -38.531 -17.609 1 98 112 ARG B O 1
ATOM 6039 N N . GLY B 1 113 ? 16.891 -39.281 -17.766 1 98.19 113 GLY B N 1
ATOM 6040 C CA . GLY B 1 113 ? 17.312 -40.656 -17.969 1 98.19 113 GLY B CA 1
ATOM 6041 C C . GLY B 1 113 ? 17.406 -41.031 -19.438 1 98.19 113 GLY B C 1
ATOM 6042 O O . GLY B 1 113 ? 17.891 -42.125 -19.766 1 98.19 113 GLY B O 1
ATOM 6043 N N . HIS B 1 114 ? 16.984 -40.25 -20.328 1 98.69 114 HIS B N 1
ATOM 6044 C CA . HIS B 1 114 ? 16.953 -40.562 -21.75 1 98.69 114 HIS B CA 1
ATOM 6045 C C . HIS B 1 114 ? 18.359 -40.594 -22.359 1 98.69 114 HIS B C 1
ATOM 6047 O O . HIS B 1 114 ? 19.109 -39.625 -22.234 1 98.69 114 HIS B O 1
ATOM 6053 N N . PRO B 1 115 ? 18.719 -41.594 -23.078 1 98.44 115 PRO B N 1
ATOM 6054 C CA . PRO B 1 115 ? 20.078 -41.719 -23.594 1 98.44 115 PRO B CA 1
ATOM 6055 C C . PRO B 1 115 ? 20.453 -40.594 -24.547 1 98.44 115 PRO B C 1
ATOM 6057 O O . PRO B 1 115 ? 21.594 -40.094 -24.516 1 98.44 115 PRO B O 1
ATOM 6060 N N . ASP B 1 116 ? 19.516 -40.125 -25.328 1 98.62 116 ASP B N 1
ATOM 6061 C CA . ASP B 1 116 ? 19.812 -39.031 -26.281 1 98.62 116 ASP B CA 1
ATOM 6062 C C . ASP B 1 116 ? 20.078 -37.719 -25.547 1 98.62 116 ASP B C 1
ATOM 6064 O O . ASP B 1 116 ? 20.922 -36.938 -25.969 1 98.62 116 ASP B O 1
ATOM 6068 N N . VAL B 1 117 ? 19.297 -37.469 -24.516 1 98.81 117 VAL B N 1
ATOM 6069 C CA . VAL B 1 117 ? 19.484 -36.25 -23.734 1 98.81 117 VAL B CA 1
ATOM 6070 C C . VAL B 1 117 ? 20.828 -36.312 -23.016 1 98.81 117 VAL B C 1
ATOM 6072 O O . VAL B 1 117 ? 21.578 -35.344 -23.016 1 98.81 117 VAL B O 1
ATOM 6075 N N . ILE B 1 118 ? 21.125 -37.438 -22.438 1 98.69 118 ILE B N 1
ATOM 6076 C CA . ILE B 1 118 ? 22.391 -37.656 -21.734 1 98.69 118 ILE B CA 1
ATOM 6077 C C . ILE B 1 118 ? 23.562 -37.406 -22.703 1 98.69 118 ILE B C 1
ATOM 6079 O O . ILE B 1 118 ? 24.516 -36.688 -22.375 1 98.69 118 ILE B O 1
ATOM 6083 N N . ALA B 1 119 ? 23.406 -37.969 -23.891 1 98.56 119 ALA B N 1
ATOM 6084 C CA . ALA B 1 119 ? 24.469 -37.812 -24.891 1 98.56 119 ALA B CA 1
ATOM 6085 C C . ALA B 1 119 ? 24.609 -36.344 -25.312 1 98.56 119 ALA B C 1
ATOM 6087 O O . ALA B 1 119 ? 25.719 -35.844 -25.484 1 98.56 119 ALA B O 1
ATOM 6088 N N . ALA B 1 120 ? 23.469 -35.75 -25.531 1 98.44 120 ALA B N 1
ATOM 6089 C CA . ALA B 1 120 ? 23.5 -34.344 -25.953 1 98.44 120 ALA B CA 1
ATOM 6090 C C . ALA B 1 120 ? 24.125 -33.469 -24.875 1 98.44 120 ALA B C 1
ATOM 6092 O O . ALA B 1 120 ? 24.922 -32.562 -25.188 1 98.44 120 ALA B O 1
ATOM 6093 N N . LEU B 1 121 ? 23.781 -33.656 -23.625 1 98.5 121 LEU B N 1
ATOM 6094 C CA . LEU B 1 121 ? 24.328 -32.875 -22.531 1 98.5 121 LEU B CA 1
ATOM 6095 C C . LEU B 1 121 ? 25.812 -33.188 -22.328 1 98.5 121 LEU B C 1
ATOM 6097 O O . LEU B 1 121 ? 26.609 -32.281 -22 1 98.5 121 LEU B O 1
ATOM 6101 N N . ALA B 1 122 ? 26.172 -34.469 -22.562 1 98.31 122 ALA B N 1
ATOM 6102 C CA . ALA B 1 122 ? 27.578 -34.844 -22.484 1 98.31 122 ALA B CA 1
ATOM 6103 C C . ALA B 1 122 ? 28.422 -34.062 -23.5 1 98.31 122 ALA B C 1
ATOM 6105 O O . ALA B 1 122 ? 29.562 -33.719 -23.219 1 98.31 122 ALA B O 1
ATOM 6106 N N . ARG B 1 123 ? 27.891 -33.875 -24.641 1 97.56 123 ARG B N 1
ATOM 6107 C CA . ARG B 1 123 ? 28.594 -33.094 -25.672 1 97.56 123 ARG B CA 1
ATOM 6108 C C . ARG B 1 123 ? 28.828 -31.672 -25.219 1 97.56 123 ARG B C 1
ATOM 6110 O O . ARG B 1 123 ? 29.766 -31.016 -25.688 1 97.56 123 ARG B O 1
ATOM 6117 N N . ARG B 1 124 ? 28.031 -31.25 -24.281 1 96.56 124 ARG B N 1
ATOM 6118 C CA . ARG B 1 124 ? 28.188 -29.906 -23.734 1 96.56 124 ARG B CA 1
ATOM 6119 C C . ARG B 1 124 ? 29.031 -29.922 -22.469 1 96.56 124 ARG B C 1
ATOM 6121 O O . ARG B 1 124 ? 29.156 -28.906 -21.797 1 96.56 124 ARG B O 1
ATOM 6128 N N . GLY B 1 125 ? 29.484 -31.031 -22.109 1 96.62 125 GLY B N 1
ATOM 6129 C CA . GLY B 1 125 ? 30.328 -31.156 -20.938 1 96.62 125 GLY B CA 1
ATOM 6130 C C . GLY B 1 125 ? 29.562 -31.438 -19.656 1 96.62 125 GLY B C 1
ATOM 6131 O O . GLY B 1 125 ? 30.125 -31.375 -18.562 1 96.62 125 GLY B O 1
ATOM 6132 N N . ILE B 1 126 ? 28.281 -31.656 -19.766 1 97.94 126 ILE B N 1
ATOM 6133 C CA . ILE B 1 126 ? 27.453 -31.969 -18.625 1 97.94 126 ILE B CA 1
ATOM 6134 C C . ILE B 1 126 ? 27.266 -33.469 -18.516 1 97.94 126 ILE B C 1
ATOM 6136 O O . ILE B 1 126 ? 26.516 -34.094 -19.297 1 97.94 126 ILE B O 1
ATOM 6140 N N . THR B 1 127 ? 27.938 -34.062 -17.453 1 97.81 127 THR B N 1
ATOM 6141 C CA . THR B 1 127 ? 27.969 -35.5 -17.422 1 97.81 127 THR B CA 1
ATOM 6142 C C . THR B 1 127 ? 27.328 -36.031 -16.125 1 97.81 127 THR B C 1
ATOM 6144 O O . THR B 1 127 ? 27.016 -37.219 -16.031 1 97.81 127 THR B O 1
ATOM 6147 N N . ASP B 1 128 ? 27.172 -35.219 -15.148 1 98.06 128 ASP B N 1
ATOM 6148 C CA . ASP B 1 128 ? 26.5 -35.594 -13.914 1 98.06 128 ASP B CA 1
ATOM 6149 C C . ASP B 1 128 ? 25.016 -35.281 -13.977 1 98.06 128 ASP B C 1
ATOM 6151 O O . ASP B 1 128 ? 24.594 -34.188 -13.602 1 98.06 128 ASP B O 1
ATOM 6155 N N . MET B 1 129 ? 24.266 -36.219 -14.297 1 97.88 129 MET B N 1
ATOM 6156 C CA . MET B 1 129 ? 22.844 -36 -14.531 1 97.88 129 MET B CA 1
ATOM 6157 C C . MET B 1 129 ? 22.094 -35.781 -13.219 1 97.88 129 MET B C 1
ATOM 6159 O O . MET B 1 129 ? 20.969 -35.281 -13.211 1 97.88 129 MET B O 1
ATOM 6163 N N . ASP B 1 130 ? 22.719 -36.062 -12.078 1 96.56 130 ASP B N 1
ATOM 6164 C CA . ASP B 1 130 ? 22.094 -35.812 -10.781 1 96.56 130 ASP B CA 1
ATOM 6165 C C . ASP B 1 130 ? 21.984 -34.312 -10.508 1 96.56 130 ASP B C 1
ATOM 6167 O O . ASP B 1 130 ? 21.188 -33.906 -9.672 1 96.56 130 ASP B O 1
ATOM 6171 N N . LEU B 1 131 ? 22.766 -33.531 -11.219 1 97.31 131 LEU B N 1
ATOM 6172 C CA . LEU B 1 131 ? 22.766 -32.094 -11.023 1 97.31 131 LEU B CA 1
ATOM 6173 C C . LEU B 1 131 ? 21.844 -31.406 -12.023 1 97.31 131 LEU B C 1
ATOM 6175 O O . LEU B 1 131 ? 21.625 -30.203 -11.938 1 97.31 131 LEU B O 1
ATOM 6179 N N . VAL B 1 132 ? 21.375 -32.219 -12.945 1 98.06 132 VAL B N 1
ATOM 6180 C CA . VAL B 1 132 ? 20.547 -31.656 -14.016 1 98.06 132 VAL B CA 1
ATOM 6181 C C . VAL B 1 132 ? 19.094 -31.578 -13.57 1 98.06 132 VAL B C 1
ATOM 6183 O O . VAL B 1 132 ? 18.594 -32.5 -12.914 1 98.06 132 VAL B O 1
ATOM 6186 N N . PHE B 1 133 ? 18.469 -30.484 -13.859 1 97.06 133 PHE B N 1
ATOM 6187 C CA . PHE B 1 133 ? 17.047 -30.25 -13.602 1 97.06 133 PHE B CA 1
ATOM 6188 C C . PHE B 1 133 ? 16.328 -29.891 -14.891 1 97.06 133 PHE B C 1
ATOM 6190 O O . PHE B 1 133 ? 16.688 -28.922 -15.57 1 97.06 133 PHE B O 1
ATOM 6197 N N . MET B 1 134 ? 15.367 -30.75 -15.242 1 97.69 134 MET B N 1
ATOM 6198 C CA . MET B 1 134 ? 14.516 -30.484 -16.391 1 97.69 134 MET B CA 1
ATOM 6199 C C . MET B 1 134 ? 13.195 -29.875 -15.969 1 97.69 134 MET B C 1
ATOM 6201 O O . MET B 1 134 ? 12.312 -30.562 -15.461 1 97.69 134 MET B O 1
ATOM 6205 N N . ASP B 1 135 ? 13.047 -28.594 -16.219 1 96.5 135 ASP B N 1
ATOM 6206 C CA . ASP B 1 135 ? 11.852 -27.844 -15.844 1 96.5 135 ASP B CA 1
ATOM 6207 C C . ASP B 1 135 ? 10.875 -27.75 -17.016 1 96.5 135 ASP B C 1
ATOM 6209 O O . ASP B 1 135 ? 11.039 -26.906 -17.891 1 96.5 135 ASP B O 1
ATOM 6213 N N . THR B 1 136 ? 9.844 -28.547 -16.953 1 97.25 136 THR B N 1
ATOM 6214 C CA . THR B 1 136 ? 8.938 -28.656 -18.094 1 97.25 136 THR B CA 1
ATOM 6215 C C . THR B 1 136 ? 7.836 -27.609 -18.031 1 97.25 136 THR B C 1
ATOM 6217 O O . THR B 1 136 ? 7.199 -27.438 -16.984 1 97.25 136 THR B O 1
ATOM 6220 N N . TRP B 1 137 ? 7.617 -26.891 -19.125 1 96.62 137 TRP B N 1
ATOM 6221 C CA . TRP B 1 137 ? 6.613 -25.859 -19.312 1 96.62 137 TRP B CA 1
ATOM 6222 C C . TRP B 1 137 ? 5.562 -26.281 -20.344 1 96.62 137 TRP B C 1
ATOM 6224 O O . TRP B 1 137 ? 5.77 -27.234 -21.078 1 96.62 137 TRP B O 1
ATOM 6234 N N . THR B 1 138 ? 4.426 -25.531 -20.297 1 96.5 138 THR B N 1
ATOM 6235 C CA . THR B 1 138 ? 3.377 -25.719 -21.281 1 96.5 138 THR B CA 1
ATOM 6236 C C . THR B 1 138 ? 3.645 -24.875 -22.516 1 96.5 138 THR B C 1
ATOM 6238 O O . THR B 1 138 ? 4.543 -24.031 -22.516 1 96.5 138 THR B O 1
ATOM 6241 N N . TYR B 1 139 ? 2.945 -25.188 -23.641 1 94.5 139 TYR B N 1
ATOM 6242 C CA . TYR B 1 139 ? 2.979 -24.391 -24.859 1 94.5 139 TYR B CA 1
ATOM 6243 C C . TYR B 1 139 ? 1.709 -23.562 -25 1 94.5 139 TYR B C 1
ATOM 6245 O O . TYR B 1 139 ? 0.62 -24.016 -24.641 1 94.5 139 TYR B O 1
ATOM 6253 N N . GLY B 1 140 ? 1.853 -22.359 -25.531 1 95.06 140 GLY B N 1
ATOM 6254 C CA . GLY B 1 140 ? 0.745 -21.75 -26.25 1 95.06 140 GLY B CA 1
ATOM 6255 C C . GLY B 1 140 ? 0.659 -22.172 -27.703 1 95.06 140 GLY B C 1
ATOM 6256 O O . GLY B 1 140 ? 1.674 -22.5 -28.312 1 95.06 140 GLY B O 1
ATOM 6257 N N . ASP B 1 141 ? -0.451 -22.062 -28.172 1 96.12 141 ASP B N 1
ATOM 6258 C CA . ASP B 1 141 ? -0.668 -22.562 -29.516 1 96.12 141 ASP B CA 1
ATOM 6259 C C . ASP B 1 141 ? 0.262 -21.875 -30.516 1 96.12 141 ASP B C 1
ATOM 6261 O O . ASP B 1 141 ? 0.849 -22.531 -31.375 1 96.12 141 ASP B O 1
ATOM 6265 N N . ALA B 1 142 ? 0.43 -20.625 -30.422 1 94.94 142 ALA B N 1
ATOM 6266 C CA . ALA B 1 142 ? 1.123 -19.812 -31.406 1 94.94 142 ALA B CA 1
ATOM 6267 C C . ALA B 1 142 ? 2.602 -20.172 -31.484 1 94.94 142 ALA B C 1
ATOM 6269 O O . ALA B 1 142 ? 3.248 -19.953 -32.5 1 94.94 142 ALA B O 1
ATOM 6270 N N . VAL B 1 143 ? 3.143 -20.75 -30.438 1 95 143 VAL B N 1
ATOM 6271 C CA . VAL B 1 143 ? 4.578 -21 -30.422 1 95 143 VAL B CA 1
ATOM 6272 C C . VAL B 1 143 ? 4.84 -22.5 -30.516 1 95 143 VAL B C 1
ATOM 6274 O O . VAL B 1 143 ? 5.98 -22.953 -30.391 1 95 143 VAL B O 1
ATOM 6277 N N . MET B 1 144 ? 3.84 -23.312 -30.703 1 95.75 144 MET B N 1
ATOM 6278 C CA . MET B 1 144 ? 3.984 -24.766 -30.844 1 95.75 144 MET B CA 1
ATOM 6279 C C . MET B 1 144 ? 4.527 -25.109 -32.219 1 95.75 144 MET B C 1
ATOM 6281 O O . MET B 1 144 ? 4.102 -24.531 -33.219 1 95.75 144 MET B O 1
ATOM 6285 N N . PRO B 1 145 ? 5.469 -26.047 -32.281 1 95.38 145 PRO B N 1
ATOM 6286 C CA . PRO B 1 145 ? 5.914 -26.516 -33.594 1 95.38 145 PRO B CA 1
ATOM 6287 C C . PRO B 1 145 ? 4.793 -27.172 -34.406 1 95.38 145 PRO B C 1
ATOM 6289 O O . PRO B 1 145 ? 4.043 -27.984 -33.875 1 95.38 145 PRO B O 1
ATOM 6292 N N . GLU B 1 146 ? 4.766 -26.859 -35.656 1 95.38 146 GLU B N 1
ATOM 6293 C CA . GLU B 1 146 ? 3.695 -27.344 -36.531 1 95.38 146 GLU B CA 1
ATOM 6294 C C . GLU B 1 146 ? 3.67 -28.859 -36.594 1 95.38 146 GLU B C 1
ATOM 6296 O O . GLU B 1 146 ? 2.598 -29.469 -36.594 1 95.38 146 GLU B O 1
ATOM 6301 N N . LYS B 1 147 ? 4.797 -29.5 -36.594 1 96.19 147 LYS B N 1
ATOM 6302 C CA . LYS B 1 147 ? 4.91 -30.938 -36.781 1 96.19 147 LYS B CA 1
ATOM 6303 C C . LYS B 1 147 ? 4.359 -31.703 -35.594 1 96.19 147 LYS B C 1
ATOM 6305 O O . LYS B 1 147 ? 4.082 -32.906 -35.688 1 96.19 147 LYS B O 1
ATOM 6310 N N . TYR B 1 148 ? 4.148 -31 -34.531 1 95.31 148 TYR B N 1
ATOM 6311 C CA . TYR B 1 148 ? 3.689 -31.703 -33.312 1 95.31 148 TYR B CA 1
ATOM 6312 C C . TYR B 1 148 ? 2.299 -31.234 -32.906 1 95.31 148 TYR B C 1
ATOM 6314 O O . TYR B 1 148 ? 1.829 -31.531 -31.812 1 95.31 148 TYR B O 1
ATOM 6322 N N . ARG B 1 149 ? 1.626 -30.469 -33.75 1 91.94 149 ARG B N 1
ATOM 6323 C CA . ARG B 1 149 ? 0.274 -30 -33.438 1 91.94 149 ARG B CA 1
ATOM 6324 C C . ARG B 1 149 ? -0.667 -31.172 -33.188 1 91.94 149 ARG B C 1
ATOM 6326 O O . ARG B 1 149 ? -0.585 -32.188 -33.875 1 91.94 149 ARG B O 1
ATOM 6333 N N . GLY B 1 150 ? -1.519 -31.047 -32.25 1 90.44 150 GLY B N 1
ATOM 6334 C CA . GLY B 1 150 ? -2.463 -32.094 -31.891 1 90.44 150 GLY B CA 1
ATOM 6335 C C . GLY B 1 150 ? -2.006 -32.938 -30.719 1 90.44 150 GLY B C 1
ATOM 6336 O O . GLY B 1 150 ? -2.812 -33.625 -30.094 1 90.44 150 GLY B O 1
ATOM 6337 N N . ARG B 1 151 ? -0.727 -32.969 -30.484 1 95.56 151 ARG B N 1
ATOM 6338 C CA . ARG B 1 151 ? -0.194 -33.688 -29.344 1 95.56 151 ARG B CA 1
ATOM 6339 C C . ARG B 1 151 ? -0.283 -32.844 -28.062 1 95.56 151 ARG B C 1
ATOM 6341 O O . ARG B 1 151 ? -0.472 -31.625 -28.141 1 95.56 151 ARG B O 1
ATOM 6348 N N . ARG B 1 152 ? -0.287 -33.5 -26.969 1 98 152 ARG B N 1
ATOM 6349 C CA . ARG B 1 152 ? -0.115 -32.844 -25.688 1 98 152 ARG B CA 1
ATOM 6350 C C . ARG B 1 152 ? 1.361 -32.594 -25.375 1 98 152 ARG B C 1
ATOM 6352 O O . ARG B 1 152 ? 2.039 -33.469 -24.844 1 98 152 ARG B O 1
ATOM 6359 N N . LEU B 1 153 ? 1.817 -31.344 -25.625 1 97.5 153 LEU B N 1
ATOM 6360 C CA . LEU B 1 153 ? 3.246 -31.062 -25.703 1 97.5 153 LEU B CA 1
ATOM 6361 C C . LEU B 1 153 ? 3.727 -30.297 -24.469 1 97.5 153 LEU B C 1
ATOM 6363 O O . LEU B 1 153 ? 3.016 -29.438 -23.953 1 97.5 153 LEU B O 1
ATOM 6367 N N . GLY B 1 154 ? 4.898 -30.688 -24 1 97.69 154 GLY B N 1
ATOM 6368 C CA . GLY B 1 154 ? 5.699 -29.891 -23.094 1 97.69 154 GLY B CA 1
ATOM 6369 C C . GLY B 1 154 ? 7.082 -29.578 -23.625 1 97.69 154 GLY B C 1
ATOM 6370 O O . GLY B 1 154 ? 7.57 -30.25 -24.531 1 97.69 154 GLY B O 1
ATOM 6371 N N . TRP B 1 155 ? 7.605 -28.484 -23.203 1 96.75 155 TRP B N 1
ATOM 6372 C CA . TRP B 1 155 ? 9.008 -28.219 -23.469 1 96.75 155 TRP B CA 1
ATOM 6373 C C . TRP B 1 155 ? 9.773 -27.969 -22.172 1 96.75 155 TRP B C 1
ATOM 6375 O O . TRP B 1 155 ? 9.203 -27.484 -21.203 1 96.75 155 TRP B O 1
ATOM 6385 N N . SER B 1 156 ? 11.008 -28.359 -22.141 1 96.94 156 SER B N 1
ATOM 6386 C CA . SER B 1 156 ? 11.758 -28.266 -20.891 1 96.94 156 SER B CA 1
ATOM 6387 C C . SER B 1 156 ? 12.914 -27.281 -21.016 1 96.94 156 SER B C 1
ATOM 6389 O O . SER B 1 156 ? 13.641 -27.297 -22.016 1 96.94 156 SER B O 1
ATOM 6391 N N . ASP B 1 157 ? 12.961 -26.375 -20.047 1 96 157 ASP B N 1
ATOM 6392 C CA . ASP B 1 157 ? 14.227 -25.703 -19.766 1 96 157 ASP B CA 1
ATOM 6393 C C . ASP B 1 157 ? 15.18 -26.609 -19 1 96 157 ASP B C 1
ATOM 6395 O O . ASP B 1 157 ? 14.742 -27.438 -18.188 1 96 157 ASP B O 1
ATOM 6399 N N . THR B 1 158 ? 16.391 -26.469 -19.297 1 97.69 158 THR B N 1
ATOM 6400 C CA . THR B 1 158 ? 17.391 -27.297 -18.641 1 97.69 158 THR B CA 1
ATOM 6401 C C . THR B 1 158 ? 18.297 -26.453 -17.766 1 97.69 158 THR B C 1
ATOM 6403 O O . THR B 1 158 ? 18.812 -25.422 -18.188 1 97.69 158 THR B O 1
ATOM 6406 N N . TRP B 1 159 ? 18.453 -26.938 -16.578 1 97.19 159 TRP B N 1
ATOM 6407 C CA . TRP B 1 159 ? 19.312 -26.266 -15.594 1 97.19 159 TRP B CA 1
ATOM 6408 C C . TRP B 1 159 ? 20.312 -27.25 -15 1 97.19 159 TRP B C 1
ATOM 6410 O O . TRP B 1 159 ? 20.078 -28.469 -14.984 1 97.19 159 TRP B O 1
ATOM 6420 N N . VAL B 1 160 ? 21.453 -26.734 -14.57 1 97.38 160 VAL B N 1
ATOM 6421 C CA . VAL B 1 160 ? 22.453 -27.562 -13.906 1 97.38 160 VAL B CA 1
ATOM 6422 C C . VAL B 1 160 ? 22.859 -26.922 -12.578 1 97.38 160 VAL B C 1
ATOM 6424 O O . VAL B 1 160 ? 23.359 -25.797 -12.547 1 97.38 160 VAL B O 1
ATOM 6427 N N . ARG B 1 161 ? 22.625 -27.641 -11.484 1 96.56 161 ARG B N 1
ATOM 6428 C CA . ARG B 1 161 ? 23.078 -27.188 -10.172 1 96.56 161 ARG B CA 1
ATOM 6429 C C . ARG B 1 161 ? 24.609 -27.188 -10.086 1 96.56 161 ARG B C 1
ATOM 6431 O O . ARG B 1 161 ? 25.266 -28.031 -10.695 1 96.56 161 ARG B O 1
ATOM 6438 N N . ALA B 1 162 ? 25.109 -26.266 -9.258 1 95.56 162 ALA B N 1
ATOM 6439 C CA . ALA B 1 162 ? 26.547 -26.234 -9.039 1 95.56 162 ALA B CA 1
ATOM 6440 C C . ALA B 1 162 ? 27 -27.438 -8.203 1 95.56 162 ALA B C 1
ATOM 6442 O O . ALA B 1 162 ? 28.125 -27.922 -8.352 1 95.56 162 ALA B O 1
ATOM 6443 N N . ALA B 1 163 ? 26.172 -27.859 -7.375 1 95.81 163 ALA B N 1
ATOM 6444 C CA . ALA B 1 163 ? 26.391 -28.984 -6.484 1 95.81 163 ALA B CA 1
ATOM 6445 C C . ALA B 1 163 ? 25.062 -29.547 -5.977 1 95.81 163 ALA B C 1
ATOM 6447 O O . ALA B 1 163 ? 24.016 -28.953 -6.195 1 95.81 163 ALA B O 1
ATOM 6448 N N . ASP B 1 164 ? 25.156 -30.703 -5.375 1 95.31 164 ASP B N 1
ATOM 6449 C CA . ASP B 1 164 ? 23.969 -31.266 -4.758 1 95.31 164 ASP B CA 1
ATOM 6450 C C . ASP B 1 164 ? 23.344 -30.297 -3.758 1 95.31 164 ASP B C 1
ATOM 6452 O O . ASP B 1 164 ? 24.047 -29.766 -2.885 1 95.31 164 ASP B O 1
ATOM 6456 N N . GLY B 1 165 ? 22.109 -30.031 -3.963 1 94.06 165 GLY B N 1
ATOM 6457 C CA . GLY B 1 165 ? 21.391 -29.156 -3.041 1 94.06 165 GLY B CA 1
ATOM 6458 C C . GLY B 1 165 ? 21.594 -27.688 -3.346 1 94.06 165 GLY B C 1
ATOM 6459 O O . GLY B 1 165 ? 21.016 -26.828 -2.674 1 94.06 165 GLY B O 1
ATOM 6460 N N . ALA B 1 166 ? 22.344 -27.344 -4.336 1 96.25 166 ALA B N 1
ATOM 6461 C CA . ALA B 1 166 ? 22.547 -25.953 -4.727 1 96.25 166 ALA B CA 1
ATOM 6462 C C . ALA B 1 166 ? 21.344 -25.406 -5.492 1 96.25 166 ALA B C 1
ATOM 6464 O O . ALA B 1 166 ? 20.344 -26.109 -5.66 1 96.25 166 ALA B O 1
ATOM 6465 N N . ASN B 1 167 ? 21.375 -24.172 -5.836 1 96.75 167 ASN B N 1
ATOM 6466 C CA . ASN B 1 167 ? 20.297 -23.469 -6.508 1 96.75 167 ASN B CA 1
ATOM 6467 C C . ASN B 1 167 ? 19.938 -24.109 -7.836 1 96.75 167 ASN B C 1
ATOM 6469 O O . ASN B 1 167 ? 20.734 -24.125 -8.766 1 96.75 167 ASN B O 1
ATOM 6473 N N . PRO B 1 168 ? 18.75 -24.578 -7.938 1 95.62 168 PRO B N 1
ATOM 6474 C CA . PRO B 1 168 ? 18.375 -25.281 -9.164 1 95.62 168 PRO B CA 1
ATOM 6475 C C . PRO B 1 168 ? 18.219 -24.359 -10.359 1 95.62 168 PRO B C 1
ATOM 6477 O O . PRO B 1 168 ? 18.188 -24.812 -11.508 1 95.62 168 PRO B O 1
ATOM 6480 N N . TYR B 1 169 ? 18.125 -23.062 -10.172 1 96.38 169 TYR B N 1
ATOM 6481 C CA . TYR B 1 169 ? 17.828 -22.125 -11.25 1 96.38 169 TYR B CA 1
ATOM 6482 C C . TYR B 1 169 ? 19 -21.188 -11.5 1 96.38 169 TYR B C 1
ATOM 6484 O O . TYR B 1 169 ? 18.828 -20.109 -12.07 1 96.38 169 TYR B O 1
ATOM 6492 N N . ALA B 1 170 ? 20.219 -21.578 -11.094 1 96.19 170 ALA B N 1
ATOM 6493 C CA . ALA B 1 170 ? 21.391 -20.703 -11.242 1 96.19 170 ALA B CA 1
ATOM 6494 C C . ALA B 1 170 ? 22.219 -21.109 -12.453 1 96.19 170 ALA B C 1
ATOM 6496 O O . ALA B 1 170 ? 23.109 -20.359 -12.883 1 96.19 170 ALA B O 1
ATOM 6497 N N . GLY B 1 171 ? 21.984 -22.281 -13.023 1 96.12 171 GLY B N 1
ATOM 6498 C CA . GLY B 1 171 ? 22.797 -22.75 -14.125 1 96.12 171 GLY B CA 1
ATOM 6499 C C . GLY B 1 171 ? 22 -23.078 -15.367 1 96.12 171 GLY B C 1
ATOM 6500 O O . GLY B 1 171 ? 21.891 -24.234 -15.75 1 96.12 171 GLY B O 1
ATOM 6501 N N . PRO B 1 172 ? 21.562 -22.047 -16.047 1 97 172 PRO B N 1
ATOM 6502 C CA . PRO B 1 172 ? 20.812 -22.328 -17.266 1 97 172 PRO B CA 1
ATOM 6503 C C . PRO B 1 172 ? 21.688 -22.953 -18.359 1 97 172 PRO B C 1
ATOM 6505 O O . PRO B 1 172 ? 22.844 -22.578 -18.516 1 97 172 PRO B O 1
ATOM 6508 N N . VAL B 1 173 ? 21.172 -23.906 -19.031 1 97.75 173 VAL B N 1
ATOM 6509 C CA . VAL B 1 173 ? 21.797 -24.422 -20.234 1 97.75 173 VAL B CA 1
ATOM 6510 C C . VAL B 1 173 ? 21.203 -23.75 -21.469 1 97.75 173 VAL B C 1
ATOM 6512 O O . VAL B 1 173 ? 20.297 -24.297 -22.109 1 97.75 173 VAL B O 1
ATOM 6515 N N . ASN B 1 174 ? 21.844 -22.688 -21.891 1 97.12 174 ASN B N 1
ATOM 6516 C CA . ASN B 1 174 ? 21.297 -21.812 -22.938 1 97.12 174 ASN B CA 1
ATOM 6517 C C . ASN B 1 174 ? 21.109 -22.578 -24.25 1 97.12 174 ASN B C 1
ATOM 6519 O O . ASN B 1 174 ? 22 -23.297 -24.688 1 97.12 174 ASN B O 1
ATOM 6523 N N . GLY B 1 175 ? 19.969 -22.406 -24.797 1 97.06 175 GLY B N 1
ATOM 6524 C CA . GLY B 1 175 ? 19.688 -22.953 -26.125 1 97.06 175 GLY B CA 1
ATOM 6525 C C . GLY B 1 175 ? 19.344 -24.422 -26.109 1 97.06 175 GLY B C 1
ATOM 6526 O O . GLY B 1 175 ? 19.125 -25.031 -27.156 1 97.06 175 GLY B O 1
ATOM 6527 N N . PHE B 1 176 ? 19.328 -25.016 -24.938 1 98 176 PHE B N 1
ATOM 6528 C CA . PHE B 1 176 ? 19.062 -26.453 -24.828 1 98 176 PHE B CA 1
ATOM 6529 C C . PHE B 1 176 ? 17.656 -26.688 -24.281 1 98 176 PHE B C 1
ATOM 6531 O O . PHE B 1 176 ? 17.406 -26.453 -23.094 1 98 176 PHE B O 1
ATOM 6538 N N . HIS B 1 177 ? 16.766 -27.234 -25.156 1 97.81 177 HIS B N 1
ATOM 6539 C CA . HIS B 1 177 ? 15.375 -27.516 -24.781 1 97.81 177 HIS B CA 1
ATOM 6540 C C . HIS B 1 177 ? 14.922 -28.875 -25.328 1 97.81 177 HIS B C 1
ATOM 6542 O O . HIS B 1 177 ? 15.32 -29.266 -26.422 1 97.81 177 HIS B O 1
ATOM 6548 N N . CYS B 1 178 ? 14.18 -29.516 -24.516 1 98.25 178 CYS B N 1
ATOM 6549 C CA . CYS B 1 178 ? 13.586 -30.766 -24.953 1 98.25 178 CYS B CA 1
ATOM 6550 C C . CYS B 1 178 ? 12.086 -30.609 -25.203 1 98.25 178 CYS B C 1
ATOM 6552 O O . CYS B 1 178 ? 11.406 -29.906 -24.453 1 98.25 178 CYS B O 1
ATOM 6554 N N . VAL B 1 179 ? 11.625 -31.156 -26.281 1 98.31 179 VAL B N 1
ATOM 6555 C CA . VAL B 1 179 ? 10.195 -31.25 -26.547 1 98.31 179 VAL B CA 1
ATOM 6556 C C . VAL B 1 179 ? 9.695 -32.656 -26.203 1 98.31 179 VAL B C 1
ATOM 6558 O O . VAL B 1 179 ? 10.258 -33.656 -26.656 1 98.31 179 VAL B O 1
ATOM 6561 N N . ILE B 1 180 ? 8.711 -32.719 -25.453 1 98.5 180 ILE B N 1
ATOM 6562 C CA . ILE B 1 180 ? 8.25 -34.031 -24.922 1 98.5 180 ILE B CA 1
ATOM 6563 C C . ILE B 1 180 ? 6.738 -34.125 -25.094 1 98.5 180 ILE B C 1
ATOM 6565 O O . ILE B 1 180 ? 6.016 -33.156 -24.938 1 98.5 180 ILE B O 1
ATOM 6569 N N . ASP B 1 181 ? 6.262 -35.281 -25.484 1 98.5 181 ASP B N 1
ATOM 6570 C CA . ASP B 1 181 ? 4.836 -35.594 -25.422 1 98.5 181 ASP B CA 1
ATOM 6571 C C . ASP B 1 181 ? 4.426 -35.969 -24 1 98.5 181 ASP B C 1
ATOM 6573 O O . ASP B 1 181 ? 4.871 -37 -23.484 1 98.5 181 ASP B O 1
ATOM 6577 N N . MET B 1 182 ? 3.537 -35.281 -23.422 1 98.19 182 MET B N 1
ATOM 6578 C CA . MET B 1 182 ? 3.236 -35.406 -22 1 98.19 182 MET B CA 1
ATOM 6579 C C . MET B 1 182 ? 2.305 -36.594 -21.75 1 98.19 182 MET B C 1
ATOM 6581 O O . MET B 1 182 ? 2.172 -37.062 -20.625 1 98.19 182 MET B O 1
ATOM 6585 N N . ASN B 1 183 ? 1.659 -37.125 -22.766 1 97.94 183 ASN B N 1
ATOM 6586 C CA . ASN B 1 183 ? 0.839 -38.312 -22.625 1 97.94 183 ASN B CA 1
ATOM 6587 C C . ASN B 1 183 ? 1.692 -39.562 -22.625 1 97.94 183 ASN B C 1
ATOM 6589 O O . ASN B 1 183 ? 1.592 -40.406 -21.719 1 97.94 183 ASN B O 1
ATOM 6593 N N . SER B 1 184 ? 2.521 -39.688 -23.641 1 97.19 184 SER B N 1
ATOM 6594 C CA . SER B 1 184 ? 3.332 -40.875 -23.812 1 97.19 184 SER B CA 1
ATOM 6595 C C . SER B 1 184 ? 4.668 -40.75 -23.094 1 97.19 184 SER B C 1
ATOM 6597 O O . SER B 1 184 ? 5.391 -41.719 -22.922 1 97.19 184 SER B O 1
ATOM 6599 N N . MET B 1 185 ? 5.039 -39.562 -22.703 1 97.69 185 MET B N 1
ATOM 6600 C CA . MET B 1 185 ? 6.328 -39.25 -22.094 1 97.69 185 MET B CA 1
ATOM 6601 C C . MET B 1 185 ? 7.477 -39.594 -23.047 1 97.69 185 MET B C 1
ATOM 6603 O O . MET B 1 185 ? 8.539 -40.031 -22.609 1 97.69 185 MET B O 1
ATOM 6607 N N . GLU B 1 186 ? 7.152 -39.406 -24.25 1 97.75 186 GLU B N 1
ATOM 6608 C CA . GLU B 1 186 ? 8.156 -39.656 -25.297 1 97.75 186 GLU B CA 1
ATOM 6609 C C . GLU B 1 186 ? 8.906 -38.344 -25.625 1 97.75 186 GLU B C 1
ATOM 6611 O O . GLU B 1 186 ? 8.289 -37.312 -25.844 1 97.75 186 GLU B O 1
ATOM 6616 N N . LEU B 1 187 ? 10.234 -38.469 -25.625 1 98.56 187 LEU B N 1
ATOM 6617 C CA . LEU B 1 187 ? 11.039 -37.375 -26.156 1 98.56 187 LEU B CA 1
ATOM 6618 C C . LEU B 1 187 ? 10.828 -37.219 -27.656 1 98.56 187 LEU B C 1
ATOM 6620 O O . LEU B 1 187 ? 11.031 -38.156 -28.422 1 98.56 187 LEU B O 1
ATOM 6624 N N . LEU B 1 188 ? 10.438 -36.062 -28.062 1 98.25 188 LEU B N 1
ATOM 6625 C CA . LEU B 1 188 ? 10.133 -35.812 -29.469 1 98.25 188 LEU B CA 1
ATOM 6626 C C . LEU B 1 188 ? 11.289 -35.125 -30.172 1 98.25 188 LEU B C 1
ATOM 6628 O O . LEU B 1 188 ? 11.539 -35.344 -31.359 1 98.25 188 LEU B O 1
ATOM 6632 N N . ASP B 1 189 ? 11.938 -34.219 -29.484 1 98 189 ASP B N 1
ATOM 6633 C CA . ASP B 1 189 ? 12.992 -33.438 -30.094 1 98 189 ASP B CA 1
ATOM 6634 C C . ASP B 1 189 ? 13.938 -32.875 -29.031 1 98 189 ASP B C 1
ATOM 6636 O O . ASP B 1 189 ? 13.555 -32.719 -27.875 1 98 189 ASP B O 1
ATOM 6640 N N . ILE B 1 190 ? 15.172 -32.719 -29.359 1 98.38 190 ILE B N 1
ATOM 6641 C CA . ILE B 1 190 ? 16.141 -31.922 -28.609 1 98.38 190 ILE B CA 1
ATOM 6642 C C . ILE B 1 190 ? 16.531 -30.688 -29.406 1 98.38 190 ILE B C 1
ATOM 6644 O O . ILE B 1 190 ? 17.141 -30.797 -30.484 1 98.38 190 ILE B O 1
ATOM 6648 N N . GLU B 1 191 ? 16.047 -29.562 -28.922 1 97.31 191 GLU B N 1
ATOM 6649 C CA . GLU B 1 191 ? 16.453 -28.297 -29.516 1 97.31 191 GLU B CA 1
ATOM 6650 C C . GLU B 1 191 ? 17.766 -27.812 -28.906 1 97.31 191 GLU B C 1
ATOM 6652 O O . GLU B 1 191 ? 17.781 -27.266 -27.812 1 97.31 191 GLU B O 1
ATOM 6657 N N . ASP B 1 192 ? 18.812 -28 -29.531 1 97.5 192 ASP B N 1
ATOM 6658 C CA . ASP B 1 192 ? 20.156 -27.547 -29.188 1 97.5 192 ASP B CA 1
ATOM 6659 C C . ASP B 1 192 ? 20.656 -26.484 -30.156 1 97.5 192 ASP B C 1
ATOM 6661 O O . ASP B 1 192 ? 21.344 -26.781 -31.125 1 97.5 192 ASP B O 1
ATOM 6665 N N . THR B 1 193 ? 20.359 -25.219 -29.844 1 95.88 193 THR B N 1
ATOM 6666 C CA . THR B 1 193 ? 20.406 -24.188 -30.875 1 95.88 193 THR B CA 1
ATOM 6667 C C . THR B 1 193 ? 21.656 -23.328 -30.703 1 95.88 193 THR B C 1
ATOM 6669 O O . THR B 1 193 ? 22.219 -22.828 -31.688 1 95.88 193 THR B O 1
ATOM 6672 N N . PHE B 1 194 ? 22.047 -22.969 -29.5 1 95.81 194 PHE B N 1
ATOM 6673 C CA . PHE B 1 194 ? 23.25 -22.172 -29.266 1 95.81 194 PHE B CA 1
ATOM 6674 C C . PHE B 1 194 ? 23.828 -22.453 -27.891 1 95.81 194 PHE B C 1
ATOM 6676 O O . PHE B 1 194 ? 23.203 -23.125 -27.062 1 95.81 194 PHE B O 1
ATOM 6683 N N . THR B 1 195 ? 25.016 -22.094 -27.734 1 95.69 195 THR B N 1
ATOM 6684 C CA . THR B 1 195 ? 25.703 -22.25 -26.453 1 95.69 195 THR B CA 1
ATOM 6685 C C . THR B 1 195 ? 26.391 -20.953 -26.031 1 95.69 195 THR B C 1
ATOM 6687 O O . THR B 1 195 ? 26.859 -20.188 -26.891 1 95.69 195 THR B O 1
ATOM 6690 N N . VAL B 1 196 ? 26.328 -20.688 -24.797 1 95.88 196 VAL B N 1
ATOM 6691 C CA . VAL B 1 196 ? 27.078 -19.594 -24.172 1 95.88 196 VAL B CA 1
ATOM 6692 C C . VAL B 1 196 ? 28.016 -20.156 -23.109 1 95.88 196 VAL B C 1
ATOM 6694 O O . VAL B 1 196 ? 27.609 -21 -22.297 1 95.88 196 VAL B O 1
ATOM 6697 N N . GLU B 1 197 ? 29.312 -19.719 -23.172 1 94.75 197 GLU B N 1
ATOM 6698 C CA . GLU B 1 197 ? 30.219 -20.125 -22.109 1 94.75 197 GLU B CA 1
ATOM 6699 C C . GLU B 1 197 ? 29.703 -19.719 -20.734 1 94.75 197 GLU B C 1
ATOM 6701 O O . GLU B 1 197 ? 29.359 -18.547 -20.531 1 94.75 197 GLU B O 1
ATOM 6706 N N . ARG B 1 198 ? 29.609 -20.688 -19.875 1 92.88 198 ARG B N 1
ATOM 6707 C CA . ARG B 1 198 ? 29.078 -20.391 -18.547 1 92.88 198 ARG B CA 1
ATOM 6708 C C . ARG B 1 198 ? 29.969 -19.391 -17.812 1 92.88 198 ARG B C 1
ATOM 6710 O O . ARG B 1 198 ? 31.172 -19.625 -17.641 1 92.88 198 ARG B O 1
ATOM 6717 N N . PRO B 1 199 ? 29.391 -18.328 -17.328 1 95.88 199 PRO B N 1
ATOM 6718 C CA . PRO B 1 199 ? 30.188 -17.375 -16.562 1 95.88 199 PRO B CA 1
ATOM 6719 C C . PRO B 1 199 ? 30.312 -17.766 -15.086 1 95.88 199 PRO B C 1
ATOM 6721 O O . PRO B 1 199 ? 29.578 -18.625 -14.609 1 95.88 199 PRO B O 1
ATOM 6724 N N . THR B 1 200 ? 31.344 -17.172 -14.461 1 93.69 200 THR B N 1
ATOM 6725 C CA . THR B 1 200 ? 31.406 -17.266 -13.008 1 93.69 200 THR B CA 1
ATOM 6726 C C . THR B 1 200 ? 30.328 -16.391 -12.375 1 93.69 200 THR B C 1
ATOM 6728 O O . THR B 1 200 ? 30.219 -15.203 -12.664 1 93.69 200 THR B O 1
ATOM 6731 N N . MET B 1 201 ? 29.469 -17.047 -11.609 1 94.12 201 MET B N 1
ATOM 6732 C CA . MET B 1 201 ? 28.359 -16.312 -10.984 1 94.12 201 MET B CA 1
ATOM 6733 C C . MET B 1 201 ? 28.172 -16.75 -9.539 1 94.12 201 MET B C 1
ATOM 6735 O O . MET B 1 201 ? 28.594 -17.828 -9.156 1 94.12 201 MET B O 1
ATOM 6739 N N . MET B 1 202 ? 27.625 -15.875 -8.758 1 95.5 202 MET B N 1
ATOM 6740 C CA . MET B 1 202 ? 27.172 -16.219 -7.414 1 95.5 202 MET B CA 1
ATOM 6741 C C . MET B 1 202 ? 25.656 -16.406 -7.395 1 95.5 202 MET B C 1
ATOM 6743 O O . MET B 1 202 ? 24.922 -15.508 -6.973 1 95.5 202 MET B O 1
ATOM 6747 N N . GLY B 1 203 ? 25.234 -17.594 -7.676 1 96.75 203 GLY B N 1
ATOM 6748 C CA . GLY B 1 203 ? 23.812 -17.844 -7.812 1 96.75 203 GLY B CA 1
ATOM 6749 C C . GLY B 1 203 ? 23.234 -18.656 -6.66 1 96.75 203 GLY B C 1
ATOM 6750 O O . GLY B 1 203 ? 22.203 -19.312 -6.812 1 96.75 203 GLY B O 1
ATOM 6751 N N . GLU B 1 204 ? 23.906 -18.594 -5.465 1 97.25 204 GLU B N 1
ATOM 6752 C CA . GLU B 1 204 ? 23.484 -19.484 -4.375 1 97.25 204 GLU B CA 1
ATOM 6753 C C . GLU B 1 204 ? 22.766 -18.703 -3.279 1 97.25 204 GLU B C 1
ATOM 6755 O O . GLU B 1 204 ? 23.125 -17.562 -2.979 1 97.25 204 GLU B O 1
ATOM 6760 N N . TYR B 1 205 ? 21.75 -19.359 -2.664 1 96.25 205 TYR B N 1
ATOM 6761 C CA . TYR B 1 205 ? 20.984 -18.719 -1.595 1 96.25 205 TYR B CA 1
ATOM 6762 C C . TYR B 1 205 ? 20.922 -19.609 -0.363 1 96.25 205 TYR B C 1
ATOM 6764 O O . TYR B 1 205 ? 20.641 -19.141 0.739 1 96.25 205 TYR B O 1
ATOM 6772 N N . VAL B 1 206 ? 21.078 -20.922 -0.546 1 94.94 206 VAL B N 1
ATOM 6773 C CA . VAL B 1 206 ? 21.188 -21.828 0.588 1 94.94 206 VAL B CA 1
ATOM 6774 C C . VAL B 1 206 ? 22.5 -21.562 1.333 1 94.94 206 VAL B C 1
ATOM 6776 O O . VAL B 1 206 ? 23.578 -21.609 0.739 1 94.94 206 VAL B O 1
ATOM 6779 N N . PRO B 1 207 ? 22.453 -21.406 2.574 1 92.12 207 PRO B N 1
ATOM 6780 C CA . PRO B 1 207 ? 23.609 -20.906 3.32 1 92.12 207 PRO B CA 1
ATOM 6781 C C . PRO B 1 207 ? 24.859 -21.766 3.111 1 92.12 207 PRO B C 1
ATOM 6783 O O . PRO B 1 207 ? 25.938 -21.234 2.9 1 92.12 207 PRO B O 1
ATOM 6786 N N . ARG B 1 208 ? 24.734 -23.047 3.125 1 92.44 208 ARG B N 1
ATOM 6787 C CA . ARG B 1 208 ? 25.891 -23.922 3.018 1 92.44 208 ARG B CA 1
ATOM 6788 C C . ARG B 1 208 ? 26.547 -23.812 1.641 1 92.44 208 ARG B C 1
ATOM 6790 O O . ARG B 1 208 ? 27.703 -24.188 1.461 1 92.44 208 ARG B O 1
ATOM 6797 N N . HIS B 1 209 ? 25.797 -23.281 0.651 1 95.75 209 HIS B N 1
ATOM 6798 C CA . HIS B 1 209 ? 26.312 -23.188 -0.713 1 95.75 209 HIS B CA 1
ATOM 6799 C C . HIS B 1 209 ? 26.797 -21.781 -1.033 1 95.75 209 HIS B C 1
ATOM 6801 O O . HIS B 1 209 ? 27.453 -21.562 -2.049 1 95.75 209 HIS B O 1
ATOM 6807 N N . VAL B 1 210 ? 26.5 -20.812 -0.214 1 95.44 210 VAL B N 1
ATOM 6808 C CA . VAL B 1 210 ? 27.047 -19.469 -0.372 1 95.44 210 VAL B CA 1
ATOM 6809 C C . VAL B 1 210 ? 28.547 -19.484 -0.034 1 95.44 210 VAL B C 1
ATOM 6811 O O . VAL B 1 210 ? 28.938 -20.016 1.003 1 95.44 210 VAL B O 1
ATOM 6814 N N . PRO B 1 211 ? 29.312 -18.938 -0.94 1 94.94 211 PRO B N 1
ATOM 6815 C CA . PRO B 1 211 ? 30.75 -18.969 -0.688 1 94.94 211 PRO B CA 1
ATOM 6816 C C . PRO B 1 211 ? 31.125 -18.422 0.686 1 94.94 211 PRO B C 1
ATOM 6818 O O . PRO B 1 211 ? 30.594 -17.391 1.113 1 94.94 211 PRO B O 1
ATOM 6821 N N . GLU B 1 212 ? 32.031 -19.109 1.331 1 93.75 212 GLU B N 1
ATOM 6822 C CA . GLU B 1 212 ? 32.438 -18.75 2.682 1 93.75 212 GLU B CA 1
ATOM 6823 C C . GLU B 1 212 ? 32.938 -17.312 2.75 1 93.75 212 GLU B C 1
ATOM 6825 O O . GLU B 1 212 ? 32.688 -16.609 3.73 1 93.75 212 GLU B O 1
ATOM 6830 N N . ARG B 1 213 ? 33.625 -16.922 1.727 1 92 213 ARG B N 1
ATOM 6831 C CA . ARG B 1 213 ? 34.156 -15.562 1.691 1 92 213 ARG B CA 1
ATOM 6832 C C . ARG B 1 213 ? 33.031 -14.531 1.818 1 92 213 ARG B C 1
ATOM 6834 O O . ARG B 1 213 ? 33.188 -13.492 2.457 1 92 213 ARG B O 1
ATOM 6841 N N . LEU B 1 214 ? 31.969 -14.844 1.26 1 92.12 214 LEU B N 1
ATOM 6842 C CA . LEU B 1 214 ? 30.828 -13.938 1.319 1 92.12 214 LEU B CA 1
ATOM 6843 C C . LEU B 1 214 ? 30.141 -14.031 2.672 1 92.12 214 LEU B C 1
ATOM 6845 O O . LEU B 1 214 ? 29.734 -13.008 3.242 1 92.12 214 LEU B O 1
ATOM 6849 N N . ARG B 1 215 ? 29.984 -15.164 3.205 1 91.75 215 ARG B N 1
ATOM 6850 C CA . ARG B 1 215 ? 29.344 -15.367 4.5 1 91.75 215 ARG B CA 1
ATOM 6851 C C . ARG B 1 215 ? 30.109 -14.672 5.613 1 91.75 215 ARG B C 1
ATOM 6853 O O . ARG B 1 215 ? 29.516 -14.094 6.523 1 91.75 215 ARG B O 1
ATOM 6860 N N . LYS B 1 216 ? 31.375 -14.703 5.48 1 92.81 216 LYS B N 1
ATOM 6861 C CA . LYS B 1 216 ? 32.219 -14.172 6.539 1 92.81 216 LYS B CA 1
ATOM 6862 C C . LYS B 1 216 ? 32.312 -12.648 6.461 1 92.81 216 LYS B C 1
ATOM 6864 O O . LYS B 1 216 ? 32.719 -11.992 7.422 1 92.81 216 LYS B O 1
ATOM 6869 N N . GLN B 1 217 ? 31.938 -12.172 5.332 1 92.31 217 GLN B N 1
ATOM 6870 C CA . GLN B 1 217 ? 32.031 -10.727 5.137 1 92.31 217 GLN B CA 1
ATOM 6871 C C . GLN B 1 217 ? 30.859 -10.008 5.82 1 92.31 217 GLN B C 1
ATOM 6873 O O . GLN B 1 217 ? 30.922 -8.789 6.023 1 92.31 217 GLN B O 1
ATOM 6878 N N . SER B 1 218 ? 29.938 -10.75 6.188 1 92.56 218 SER B N 1
ATOM 6879 C CA . SER B 1 218 ? 28.75 -10.125 6.742 1 92.56 218 SER B CA 1
ATOM 6880 C C . SER B 1 218 ? 29.047 -9.406 8.055 1 92.56 218 SER B C 1
ATOM 6882 O O . SER B 1 218 ? 29.75 -9.945 8.914 1 92.56 218 SER B O 1
ATOM 6884 N N . THR B 1 219 ? 28.531 -8.156 8.195 1 91.25 219 THR B N 1
ATOM 6885 C CA . THR B 1 219 ? 28.656 -7.355 9.406 1 91.25 219 THR B CA 1
ATOM 6886 C C . THR B 1 219 ? 27.328 -7.246 10.125 1 91.25 219 THR B C 1
ATOM 6888 O O . THR B 1 219 ? 27.172 -6.473 11.07 1 91.25 219 THR B O 1
ATOM 6891 N N . ARG B 1 220 ? 26.359 -7.977 9.633 1 95.44 220 ARG B N 1
ATOM 6892 C CA . ARG B 1 220 ? 25.016 -7.844 10.18 1 95.44 220 ARG B CA 1
ATOM 6893 C C . ARG B 1 220 ? 24.938 -8.43 11.578 1 95.44 220 ARG B C 1
ATOM 6895 O O . ARG B 1 220 ? 25.281 -9.602 11.797 1 95.44 220 ARG B O 1
ATOM 6902 N N . GLU B 1 221 ? 24.406 -7.629 12.484 1 93.75 221 GLU B N 1
ATOM 6903 C CA . GLU B 1 221 ? 24.25 -8.086 13.859 1 93.75 221 GLU B CA 1
ATOM 6904 C C . GLU B 1 221 ? 23.078 -9.047 13.992 1 93.75 221 GLU B C 1
ATOM 6906 O O . GLU B 1 221 ? 22.094 -8.938 13.25 1 93.75 221 GLU B O 1
ATOM 6911 N N . SER B 1 222 ? 23.156 -9.922 14.953 1 92.75 222 SER B N 1
ATOM 6912 C CA . SER B 1 222 ? 22.062 -10.852 15.219 1 92.75 222 SER B CA 1
ATOM 6913 C C . SER B 1 222 ? 20.859 -10.125 15.789 1 92.75 222 SER B C 1
ATOM 6915 O O . SER B 1 222 ? 20.984 -9.07 16.406 1 92.75 222 SER B O 1
ATOM 6917 N N . LEU B 1 223 ? 19.75 -10.703 15.57 1 95.19 223 LEU B N 1
ATOM 6918 C CA . LEU B 1 223 ? 18.5 -10.156 16.094 1 95.19 223 LEU B CA 1
ATOM 6919 C C . LEU B 1 223 ? 18.172 -10.789 17.453 1 95.19 223 LEU B C 1
ATOM 6921 O O . LEU B 1 223 ? 18.312 -12 17.625 1 95.19 223 LEU B O 1
ATOM 6925 N N . GLN B 1 224 ? 17.766 -9.891 18.344 1 95.5 224 GLN B N 1
ATOM 6926 C CA . GLN B 1 224 ? 17.141 -10.422 19.531 1 95.5 224 GLN B CA 1
ATOM 6927 C C . GLN B 1 224 ? 15.758 -10.992 19.219 1 95.5 224 GLN B C 1
ATOM 6929 O O . GLN B 1 224 ? 15.07 -10.508 18.328 1 95.5 224 GLN B O 1
ATOM 6934 N N . PRO B 1 225 ? 15.352 -12.047 20 1 93.69 225 PRO B N 1
ATOM 6935 C CA . PRO B 1 225 ? 14.062 -12.68 19.719 1 93.69 225 PRO B CA 1
ATOM 6936 C C . PRO B 1 225 ? 12.883 -11.719 19.875 1 93.69 225 PRO B C 1
ATOM 6938 O O . PRO B 1 225 ? 12.883 -10.891 20.797 1 93.69 225 PRO B O 1
ATOM 6941 N N . LEU B 1 226 ? 11.945 -11.773 19.031 1 94.94 226 LEU B N 1
ATOM 6942 C CA . LEU B 1 226 ? 10.648 -11.102 19.094 1 94.94 226 LEU B CA 1
ATOM 6943 C C . LEU B 1 226 ? 9.508 -12.117 19.109 1 94.94 226 LEU B C 1
ATOM 6945 O O . LEU B 1 226 ? 9.422 -12.969 18.219 1 94.94 226 LEU B O 1
ATOM 6949 N N . HIS B 1 227 ? 8.625 -12.023 20.172 1 94.12 227 HIS B N 1
ATOM 6950 C CA . HIS B 1 227 ? 7.531 -12.969 20.328 1 94.12 227 HIS B CA 1
ATOM 6951 C C . HIS B 1 227 ? 6.18 -12.273 20.25 1 94.12 227 HIS B C 1
ATOM 6953 O O . HIS B 1 227 ? 6.02 -11.156 20.734 1 94.12 227 HIS B O 1
ATOM 6959 N N . ILE B 1 228 ? 5.328 -12.844 19.547 1 95.25 228 ILE B N 1
ATOM 6960 C CA . ILE B 1 228 ? 3.92 -12.461 19.578 1 95.25 228 ILE B CA 1
ATOM 6961 C C . ILE B 1 228 ? 3.1 -13.562 20.234 1 95.25 228 ILE B C 1
ATOM 6963 O O . ILE B 1 228 ? 3.018 -14.68 19.719 1 95.25 228 ILE B O 1
ATOM 6967 N N . THR B 1 229 ? 2.471 -13.227 21.328 1 95.5 229 THR B N 1
ATOM 6968 C CA . THR B 1 229 ? 1.803 -14.258 22.125 1 95.5 229 THR B CA 1
ATOM 6969 C C . THR B 1 229 ? 0.384 -13.828 22.484 1 95.5 229 THR B C 1
ATOM 6971 O O . THR B 1 229 ? 0.103 -12.633 22.594 1 95.5 229 THR B O 1
ATOM 6974 N N . GLN B 1 230 ? -0.443 -14.711 22.547 1 96.69 230 GLN B N 1
ATOM 6975 C CA . GLN B 1 230 ? -1.803 -14.594 23.062 1 96.69 230 GLN B CA 1
ATOM 6976 C C . GLN B 1 230 ? -2.094 -15.672 24.109 1 96.69 230 GLN B C 1
ATOM 6978 O O . GLN B 1 230 ? -2.758 -16.672 23.797 1 96.69 230 GLN B O 1
ATOM 6983 N N . PRO B 1 231 ? -1.729 -15.344 25.344 1 95.81 231 PRO B N 1
ATOM 6984 C CA . PRO B 1 231 ? -1.778 -16.359 26.391 1 95.81 231 PRO B CA 1
ATOM 6985 C C . PRO B 1 231 ? -3.186 -16.922 26.609 1 95.81 231 PRO B C 1
ATOM 6987 O O . PRO B 1 231 ? -3.346 -18.062 27.031 1 95.81 231 PRO B O 1
ATOM 6990 N N . ASP B 1 232 ? -4.207 -16.156 26.297 1 97 232 ASP B N 1
ATOM 6991 C CA . ASP B 1 232 ? -5.586 -16.594 26.516 1 97 232 ASP B CA 1
ATOM 6992 C C . ASP B 1 232 ? -6.188 -17.141 25.219 1 97 232 ASP B C 1
ATOM 6994 O O . ASP B 1 232 ? -7.402 -17.312 25.125 1 97 232 ASP B O 1
ATOM 6998 N N . GLY B 1 233 ? -5.316 -17.312 24.219 1 96.81 233 GLY B N 1
ATOM 6999 C CA . GLY B 1 233 ? -5.785 -17.781 22.922 1 96.81 233 GLY B CA 1
ATOM 7000 C C . GLY B 1 233 ? -6.23 -16.641 22.016 1 96.81 233 GLY B C 1
ATOM 7001 O O . GLY B 1 233 ? -6.309 -15.492 22.438 1 96.81 233 GLY B O 1
ATOM 7002 N N . PRO B 1 234 ? -6.457 -16.984 20.844 1 97.12 234 PRO B N 1
ATOM 7003 C CA . PRO B 1 234 ? -6.926 -15.953 19.906 1 97.12 234 PRO B CA 1
ATOM 7004 C C . PRO B 1 234 ? -8.367 -15.531 20.156 1 97.12 234 PRO B C 1
ATOM 7006 O O . PRO B 1 234 ? -9.055 -16.141 20.984 1 97.12 234 PRO B O 1
ATOM 7009 N N . SER B 1 235 ? -8.773 -14.508 19.484 1 97.69 235 SER B N 1
ATOM 7010 C CA . SER B 1 235 ? -10.117 -13.992 19.672 1 97.69 235 SER B CA 1
ATOM 7011 C C . SER B 1 235 ? -11.07 -14.508 18.594 1 97.69 235 SER B C 1
ATOM 7013 O O . SER B 1 235 ? -12.227 -14.094 18.531 1 97.69 235 SER B O 1
ATOM 7015 N N . PHE B 1 236 ? -10.57 -15.352 17.688 1 98.31 236 PHE B N 1
ATOM 7016 C CA . PHE B 1 236 ? -11.414 -15.938 16.641 1 98.31 236 PHE B CA 1
ATOM 7017 C C . PHE B 1 236 ? -11.703 -17.406 16.938 1 98.31 236 PHE B C 1
ATOM 7019 O O . PHE B 1 236 ? -11.031 -18.016 17.766 1 98.31 236 PHE B O 1
ATOM 7026 N N . THR B 1 237 ? -12.742 -17.938 16.328 1 97.62 237 THR B N 1
ATOM 7027 C CA . THR B 1 237 ? -13.078 -19.359 16.391 1 97.62 237 THR B CA 1
ATOM 7028 C C . THR B 1 237 ? -13.141 -19.969 15 1 97.62 237 THR B C 1
ATOM 7030 O O . THR B 1 237 ? -13.484 -19.281 14.031 1 97.62 237 THR B O 1
ATOM 7033 N N . ILE B 1 238 ? -12.773 -21.156 14.898 1 97.31 238 ILE B N 1
ATOM 7034 C CA . ILE B 1 238 ? -12.898 -21.938 13.672 1 97.31 238 ILE B CA 1
ATOM 7035 C C . ILE B 1 238 ? -13.57 -23.266 13.969 1 97.31 238 ILE B C 1
ATOM 7037 O O . ILE B 1 238 ? -13.047 -24.078 14.742 1 97.31 238 ILE B O 1
ATOM 7041 N N . GLU B 1 239 ? -14.719 -23.438 13.484 1 96.75 239 GLU B N 1
ATOM 7042 C CA . GLU B 1 239 ? -15.477 -24.688 13.555 1 96.75 239 GLU B CA 1
ATOM 7043 C C . GLU B 1 239 ? -15.656 -25.297 12.172 1 96.75 239 GLU B C 1
ATOM 7045 O O . GLU B 1 239 ? -16.531 -24.891 11.406 1 96.75 239 GLU B O 1
ATOM 7050 N N . GLY B 1 240 ? -14.961 -26.406 11.992 1 96.06 240 GLY B N 1
ATOM 7051 C CA . GLY B 1 240 ? -14.852 -26.859 10.609 1 96.06 240 GLY B CA 1
ATOM 7052 C C . GLY B 1 240 ? -14.203 -25.828 9.703 1 96.06 240 GLY B C 1
ATOM 7053 O O . GLY B 1 240 ? -13.07 -25.406 9.953 1 96.06 240 GLY B O 1
ATOM 7054 N N . ASN B 1 241 ? -15.047 -25.391 8.797 1 97.81 241 ASN B N 1
ATOM 7055 C CA . ASN B 1 241 ? -14.531 -24.375 7.871 1 97.81 241 ASN B CA 1
ATOM 7056 C C . ASN B 1 241 ? -15.148 -23.016 8.125 1 97.81 241 ASN B C 1
ATOM 7058 O O . ASN B 1 241 ? -14.898 -22.062 7.379 1 97.81 241 ASN B O 1
ATOM 7062 N N . LYS B 1 242 ? -15.953 -22.891 9.102 1 98.44 242 LYS B N 1
ATOM 7063 C CA . LYS B 1 242 ? -16.562 -21.609 9.477 1 98.44 242 LYS B CA 1
ATOM 7064 C C . LYS B 1 242 ? -15.656 -20.812 10.406 1 98.44 242 LYS B C 1
ATOM 7066 O O . LYS B 1 242 ? -15.297 -21.281 11.484 1 98.44 242 LYS B O 1
ATOM 7071 N N . LEU B 1 243 ? -15.242 -19.688 10 1 98.69 243 LEU B N 1
ATOM 7072 C CA . LEU B 1 243 ? -14.367 -18.781 10.734 1 98.69 243 LEU B CA 1
ATOM 7073 C C . LEU B 1 243 ? -15.141 -17.562 11.227 1 98.69 243 LEU B C 1
ATOM 7075 O O . LEU B 1 243 ? -15.844 -16.922 10.445 1 98.69 243 LEU B O 1
ATOM 7079 N N . GLN B 1 244 ? -15.086 -17.312 12.484 1 98.5 244 GLN B N 1
ATOM 7080 C CA . GLN B 1 244 ? -15.734 -16.141 13.062 1 98.5 244 GLN B CA 1
ATOM 7081 C C . GLN B 1 244 ? -14.75 -15.312 13.883 1 98.5 244 GLN B C 1
ATOM 7083 O O . GLN B 1 244 ? -13.898 -15.867 14.586 1 98.5 244 GLN B O 1
ATOM 7088 N N . TRP B 1 245 ? -14.758 -14.062 13.742 1 98.62 245 TRP B N 1
ATOM 7089 C CA . TRP B 1 245 ? -13.898 -13.109 14.445 1 98.62 245 TRP B CA 1
ATOM 7090 C C . TRP B 1 245 ? -14.609 -11.781 14.641 1 98.62 245 TRP B C 1
ATOM 7092 O O . TRP B 1 245 ? -14.906 -11.078 13.664 1 98.62 245 TRP B O 1
ATOM 7102 N N . GLN B 1 246 ? -14.922 -11.438 15.938 1 97.56 246 GLN B N 1
ATOM 7103 C CA . GLN B 1 246 ? -15.727 -10.258 16.25 1 97.56 246 GLN B CA 1
ATOM 7104 C C . GLN B 1 246 ? -17 -10.227 15.414 1 97.56 246 GLN B C 1
ATOM 7106 O O . GLN B 1 246 ? -17.828 -11.133 15.508 1 97.56 246 GLN B O 1
ATOM 7111 N N . ASN B 1 247 ? -17.141 -9.188 14.508 1 98.31 247 ASN B N 1
ATOM 7112 C CA . ASN B 1 247 ? -18.391 -9.055 13.766 1 98.31 247 ASN B CA 1
ATOM 7113 C C . ASN B 1 247 ? -18.328 -9.758 12.422 1 98.31 247 ASN B C 1
ATOM 7115 O O . ASN B 1 247 ? -19.328 -9.828 11.695 1 98.31 247 ASN B O 1
ATOM 7119 N N . TRP B 1 248 ? -17.219 -10.391 12.094 1 98.75 248 TRP B N 1
ATOM 7120 C CA . TRP B 1 248 ? -17.047 -11.055 10.812 1 98.75 248 TRP B CA 1
ATOM 7121 C C . TRP B 1 248 ? -17.359 -12.547 10.93 1 98.75 248 TRP B C 1
ATOM 7123 O O . TRP B 1 248 ? -17.062 -13.172 11.953 1 98.75 248 TRP B O 1
ATOM 7133 N N . SER B 1 249 ? -17.906 -13.047 9.867 1 98.69 249 SER B N 1
ATOM 7134 C CA . SER B 1 249 ? -18.062 -14.484 9.68 1 98.69 249 SER B CA 1
ATOM 7135 C C . SER B 1 249 ? -17.797 -14.883 8.234 1 98.69 249 SER B C 1
ATOM 7137 O O . SER B 1 249 ? -18.188 -14.18 7.301 1 98.69 249 SER B O 1
ATOM 7139 N N . LEU B 1 250 ? -17.078 -15.93 7.992 1 98.75 250 LEU B N 1
ATOM 7140 C CA . LEU B 1 250 ? -16.828 -16.453 6.652 1 98.75 250 LEU B CA 1
ATOM 7141 C C . LEU B 1 250 ? -16.547 -17.953 6.699 1 98.75 250 LEU B C 1
ATOM 7143 O O . LEU B 1 250 ? -16.359 -18.516 7.773 1 98.75 250 LEU B O 1
ATOM 7147 N N . ARG B 1 251 ? -16.594 -18.578 5.582 1 98.5 251 ARG B N 1
ATOM 7148 C CA . ARG B 1 251 ? -16.219 -19.969 5.426 1 98.5 251 ARG B CA 1
ATOM 7149 C C . ARG B 1 251 ? -15.016 -20.125 4.492 1 98.5 251 ARG B C 1
ATOM 7151 O O . ARG B 1 251 ? -15 -19.531 3.406 1 98.5 251 ARG B O 1
ATOM 7158 N N . VAL B 1 252 ? -14.055 -20.875 4.938 1 98.75 252 VAL B N 1
ATOM 7159 C CA . VAL B 1 252 ? -12.836 -21.062 4.156 1 98.75 252 VAL B CA 1
ATOM 7160 C C . VAL B 1 252 ? -12.969 -22.312 3.285 1 98.75 252 VAL B C 1
ATOM 7162 O O . VAL B 1 252 ? -13.266 -23.391 3.787 1 98.75 252 VAL B O 1
ATOM 7165 N N . GLY B 1 253 ? -12.828 -22.094 2.023 1 98.5 253 GLY B N 1
ATOM 7166 C CA . GLY B 1 253 ? -12.828 -23.203 1.078 1 98.5 253 GLY B CA 1
ATOM 7167 C C . GLY B 1 253 ? -11.461 -23.469 0.472 1 98.5 253 GLY B C 1
ATOM 7168 O O . GLY B 1 253 ? -10.484 -22.797 0.803 1 98.5 253 GLY B O 1
ATOM 7169 N N . PHE B 1 254 ? -11.453 -24.5 -0.352 1 98.69 254 PHE B N 1
ATOM 7170 C CA . PHE B 1 254 ? -10.211 -24.859 -1.014 1 98.69 254 PHE B CA 1
ATOM 7171 C C . PHE B 1 254 ? -10.477 -25.719 -2.242 1 98.69 254 PHE B C 1
ATOM 7173 O O . PHE B 1 254 ? -11.359 -26.578 -2.223 1 98.69 254 PHE B O 1
ATOM 7180 N N . ASN B 1 255 ? -9.812 -25.484 -3.324 1 98.44 255 ASN B N 1
ATOM 7181 C CA . ASN B 1 255 ? -9.852 -26.359 -4.484 1 98.44 255 ASN B CA 1
ATOM 7182 C C . ASN B 1 255 ? -8.523 -26.359 -5.238 1 98.44 255 ASN B C 1
ATOM 7184 O O . ASN B 1 255 ? -7.602 -25.641 -4.871 1 98.44 255 ASN B O 1
ATOM 7188 N N . TYR B 1 256 ? -8.406 -27.188 -6.266 1 98.25 256 TYR B N 1
ATOM 7189 C CA . TYR B 1 256 ? -7.133 -27.453 -6.926 1 98.25 256 TYR B CA 1
ATOM 7190 C C . TYR B 1 256 ? -6.645 -26.219 -7.68 1 98.25 256 TYR B C 1
ATOM 7192 O O . TYR B 1 256 ? -5.438 -25.984 -7.785 1 98.25 256 TYR B O 1
ATOM 7200 N N . ARG B 1 257 ? -7.539 -25.438 -8.25 1 98.19 257 ARG B N 1
ATOM 7201 C CA . ARG B 1 257 ? -7.203 -24.375 -9.195 1 98.19 257 ARG B CA 1
ATOM 7202 C C . ARG B 1 257 ? -6.957 -23.062 -8.469 1 98.19 257 ARG B C 1
ATOM 7204 O O . ARG B 1 257 ? -5.895 -22.453 -8.617 1 98.19 257 ARG B O 1
ATOM 7211 N N . GLU B 1 258 ? -7.852 -22.656 -7.559 1 98.38 258 GLU B N 1
ATOM 7212 C CA . GLU B 1 258 ? -7.828 -21.344 -6.926 1 98.38 258 GLU B CA 1
ATOM 7213 C C . GLU B 1 258 ? -7.094 -21.391 -5.59 1 98.38 258 GLU B C 1
ATOM 7215 O O . GLU B 1 258 ? -6.746 -20.344 -5.027 1 98.38 258 GLU B O 1
ATOM 7220 N N . GLY B 1 259 ? -6.832 -22.531 -5.09 1 98.38 259 GLY B N 1
ATOM 7221 C CA . GLY B 1 259 ? -6.348 -22.625 -3.721 1 98.38 259 GLY B CA 1
ATOM 7222 C C . GLY B 1 259 ? -7.395 -22.234 -2.693 1 98.38 259 GLY B C 1
ATOM 7223 O O . GLY B 1 259 ? -8.5 -22.766 -2.689 1 98.38 259 GLY B O 1
ATOM 7224 N N . MET B 1 260 ? -7.043 -21.297 -1.877 1 98.69 260 MET B N 1
ATOM 7225 C CA . MET B 1 260 ? -7.957 -20.828 -0.842 1 98.69 260 MET B CA 1
ATOM 7226 C C . MET B 1 260 ? -9.078 -19.984 -1.446 1 98.69 260 MET B C 1
ATOM 7228 O O . MET B 1 260 ? -8.82 -19.109 -2.27 1 98.69 260 MET B O 1
ATOM 7232 N N . THR B 1 261 ? -10.281 -20.281 -1.055 1 98.75 261 THR B N 1
ATOM 7233 C CA . THR B 1 261 ? -11.453 -19.484 -1.391 1 98.75 261 THR B CA 1
ATOM 7234 C C . THR B 1 261 ? -12.195 -19.047 -0.128 1 98.75 261 THR B C 1
ATOM 7236 O O . THR B 1 261 ? -12.258 -19.797 0.848 1 98.75 261 THR B O 1
ATOM 7239 N N . LEU B 1 262 ? -12.711 -17.906 -0.121 1 98.88 262 LEU B N 1
ATOM 7240 C CA . LEU B 1 262 ? -13.5 -17.391 0.996 1 98.88 262 LEU B CA 1
ATOM 7241 C C . LEU B 1 262 ? -14.969 -17.25 0.605 1 98.88 262 LEU B C 1
ATOM 7243 O O . LEU B 1 262 ? -15.281 -16.641 -0.417 1 98.88 262 LEU B O 1
ATOM 7247 N N . HIS B 1 263 ? -15.852 -17.844 1.41 1 98.62 263 HIS B N 1
ATOM 7248 C CA . HIS B 1 263 ? -17.266 -17.906 1.086 1 98.62 263 HIS B CA 1
ATOM 7249 C C . HIS B 1 263 ? -18.109 -17.266 2.191 1 98.62 263 HIS B C 1
ATOM 7251 O O . HIS B 1 263 ? -17.672 -17.172 3.338 1 98.62 263 HIS B O 1
ATOM 7257 N N . ALA B 1 264 ? -19.312 -16.875 1.815 1 98.25 264 ALA B N 1
ATOM 7258 C CA . ALA B 1 264 ? -20.359 -16.453 2.756 1 98.25 264 ALA B CA 1
ATOM 7259 C C . ALA B 1 264 ? -19.812 -15.445 3.762 1 98.25 264 ALA B C 1
ATOM 7261 O O . ALA B 1 264 ? -19.938 -15.641 4.973 1 98.25 264 ALA B O 1
ATOM 7262 N N . VAL B 1 265 ? -19.25 -14.422 3.252 1 98.81 265 VAL B N 1
ATOM 7263 C CA . VAL B 1 265 ? -18.672 -13.383 4.098 1 98.81 265 VAL B CA 1
ATOM 7264 C C . VAL B 1 265 ? -19.781 -12.453 4.594 1 98.81 265 VAL B C 1
ATOM 7266 O O . VAL B 1 265 ? -20.484 -11.828 3.791 1 98.81 265 VAL B O 1
ATOM 7269 N N . THR B 1 266 ? -19.922 -12.359 5.863 1 98.75 266 THR B N 1
ATOM 7270 C CA . THR B 1 266 ? -20.969 -11.516 6.445 1 98.75 266 THR B CA 1
ATOM 7271 C C . THR B 1 266 ? -20.406 -10.68 7.594 1 98.75 266 THR B C 1
ATOM 7273 O O . THR B 1 266 ? -19.312 -10.961 8.094 1 98.75 266 THR B O 1
ATOM 7276 N N . TYR B 1 267 ? -21.094 -9.68 7.926 1 98.69 267 TYR B N 1
ATOM 7277 C CA . TYR B 1 267 ? -20.797 -8.805 9.047 1 98.69 267 TYR B CA 1
ATOM 7278 C C . TYR B 1 267 ? -22 -8.648 9.961 1 98.69 267 TYR B C 1
ATOM 7280 O O . TYR B 1 267 ? -23.094 -8.305 9.492 1 98.69 267 TYR B O 1
ATOM 7288 N N . ASN B 1 268 ? -21.859 -8.914 11.234 1 98.25 268 ASN B N 1
ATOM 7289 C CA . ASN B 1 268 ? -22.922 -8.695 12.211 1 98.25 268 ASN B CA 1
ATOM 7290 C C . ASN B 1 268 ? -23 -7.234 12.648 1 98.25 268 ASN B C 1
ATOM 7292 O O . ASN B 1 268 ? -22.25 -6.812 13.531 1 98.25 268 ASN B O 1
ATOM 7296 N N . ASP B 1 269 ? -23.875 -6.496 12.078 1 97.12 269 ASP B N 1
ATOM 7297 C CA . ASP B 1 269 ? -24.062 -5.078 12.375 1 97.12 269 ASP B CA 1
ATOM 7298 C C . ASP B 1 269 ? -25.094 -4.875 13.477 1 97.12 269 ASP B C 1
ATOM 7300 O O . ASP B 1 269 ? -26.234 -4.473 13.203 1 97.12 269 ASP B O 1
ATOM 7304 N N . ASN B 1 270 ? -24.641 -5.113 14.75 1 95.38 270 ASN B N 1
ATOM 7305 C CA . ASN B 1 270 ? -25.484 -4.91 15.938 1 95.38 270 ASN B CA 1
ATOM 7306 C C . ASN B 1 270 ? -26.719 -5.797 15.906 1 95.38 270 ASN B C 1
ATOM 7308 O O . ASN B 1 270 ? -27.844 -5.316 16.094 1 95.38 270 ASN B O 1
ATOM 7312 N N . GLY B 1 271 ? -26.516 -7.023 15.57 1 95.69 271 GLY B N 1
ATOM 7313 C CA . GLY B 1 271 ? -27.594 -7.996 15.594 1 95.69 271 GLY B CA 1
ATOM 7314 C C . GLY B 1 271 ? -28.141 -8.312 14.219 1 95.69 271 GLY B C 1
ATOM 7315 O O . GLY B 1 271 ? -28.812 -9.336 14.031 1 95.69 271 GLY B O 1
ATOM 7316 N N . ARG B 1 272 ? -27.875 -7.453 13.336 1 96.75 272 ARG B N 1
ATOM 7317 C CA . ARG B 1 272 ? -28.266 -7.707 11.953 1 96.75 272 ARG B CA 1
ATOM 7318 C C . ARG B 1 272 ? -27.109 -8.289 11.156 1 96.75 272 ARG B C 1
ATOM 7320 O O . ARG B 1 272 ? -26.141 -7.586 10.859 1 96.75 272 ARG B O 1
ATOM 7327 N N . VAL B 1 273 ? -27.203 -9.578 10.789 1 97.75 273 VAL B N 1
ATOM 7328 C CA . VAL B 1 273 ? -26.156 -10.203 9.977 1 97.75 273 VAL B CA 1
ATOM 7329 C C . VAL B 1 273 ? -26.328 -9.781 8.516 1 97.75 273 VAL B C 1
ATOM 7331 O O . VAL B 1 273 ? -27.344 -10.094 7.887 1 97.75 273 VAL B O 1
ATOM 7334 N N . ARG B 1 274 ? -25.375 -9.109 8.023 1 98.31 274 ARG B N 1
ATOM 7335 C CA . ARG B 1 274 ? -25.469 -8.516 6.695 1 98.31 274 ARG B CA 1
ATOM 7336 C C . ARG B 1 274 ? -24.453 -9.141 5.75 1 98.31 274 ARG B C 1
ATOM 7338 O O . ARG B 1 274 ? -23.297 -9.383 6.137 1 98.31 274 ARG B O 1
ATOM 7345 N N . SER B 1 275 ? -24.875 -9.445 4.5 1 98.62 275 SER B N 1
ATOM 7346 C CA . SER B 1 275 ? -24.016 -10.102 3.523 1 98.62 275 SER B CA 1
ATOM 7347 C C . SER B 1 275 ? -23.047 -9.109 2.871 1 98.62 275 SER B C 1
ATOM 7349 O O . SER B 1 275 ? -23.438 -7.984 2.549 1 98.62 275 SER B O 1
ATOM 7351 N N . VAL B 1 276 ? -21.797 -9.5 2.658 1 98.81 276 VAL B N 1
ATOM 7352 C CA . VAL B 1 276 ? -20.781 -8.688 1.976 1 98.81 276 VAL B CA 1
ATOM 7353 C C . VAL B 1 276 ? -20.344 -9.383 0.69 1 98.81 276 VAL B C 1
ATOM 7355 O O . VAL B 1 276 ? -20.297 -8.766 -0.374 1 98.81 276 VAL B O 1
ATOM 7358 N N . ALA B 1 277 ? -20.031 -10.672 0.775 1 98.75 277 ALA B N 1
ATOM 7359 C CA . ALA B 1 277 ? -19.578 -11.422 -0.395 1 98.75 277 ALA B CA 1
ATOM 7360 C C . ALA B 1 277 ? -20 -12.883 -0.313 1 98.75 277 ALA B C 1
ATOM 7362 O O . ALA B 1 277 ? -19.984 -13.484 0.764 1 98.75 277 ALA B O 1
ATOM 7363 N N . ASN B 1 278 ? -20.359 -13.391 -1.473 1 98.31 278 ASN B N 1
ATOM 7364 C CA . ASN B 1 278 ? -20.625 -14.82 -1.573 1 98.31 278 ASN B CA 1
ATOM 7365 C C . ASN B 1 278 ? -19.344 -15.625 -1.739 1 98.31 278 ASN B C 1
ATOM 7367 O O . ASN B 1 278 ? -19.234 -16.75 -1.243 1 98.31 278 ASN B O 1
ATOM 7371 N N . ARG B 1 279 ? -18.484 -15.031 -2.529 1 98.31 279 ARG B N 1
ATOM 7372 C CA . ARG B 1 279 ? -17.266 -15.773 -2.877 1 98.31 279 ARG B CA 1
ATOM 7373 C C . ARG B 1 279 ? -16.156 -14.828 -3.312 1 98.31 279 ARG B C 1
ATOM 7375 O O . ARG B 1 279 ? -16.391 -13.891 -4.082 1 98.31 279 ARG B O 1
ATOM 7382 N N . MET B 1 280 ? -14.875 -15.023 -2.801 1 98.75 280 MET B N 1
ATOM 7383 C CA . MET B 1 280 ? -13.68 -14.289 -3.199 1 98.75 280 MET B CA 1
ATOM 7384 C C . MET B 1 280 ? -12.492 -15.227 -3.393 1 98.75 280 MET B C 1
ATOM 7386 O O . MET B 1 280 ? -12.227 -16.078 -2.547 1 98.75 280 MET B O 1
ATOM 7390 N N . SER B 1 281 ? -11.758 -15.062 -4.484 1 98.31 281 SER B N 1
ATOM 7391 C CA . SER B 1 281 ? -10.633 -15.938 -4.805 1 98.31 281 SER B CA 1
ATOM 7392 C C . SER B 1 281 ? -9.812 -15.375 -5.957 1 98.31 281 SER B C 1
ATOM 7394 O O . SER B 1 281 ? -10.117 -14.312 -6.488 1 98.31 281 SER B O 1
ATOM 7396 N N . PHE B 1 282 ? -8.719 -16.062 -6.344 1 98.19 282 PHE B N 1
ATOM 7397 C CA . PHE B 1 282 ? -7.969 -15.805 -7.562 1 98.19 282 PHE B CA 1
ATOM 7398 C C . PHE B 1 282 ? -8.328 -16.812 -8.648 1 98.19 282 PHE B C 1
ATOM 7400 O O . PHE B 1 282 ? -8.156 -18.016 -8.453 1 98.19 282 PHE B O 1
ATOM 7407 N N . ALA B 1 283 ? -8.727 -16.234 -9.758 1 98.25 283 ALA B N 1
ATOM 7408 C CA . ALA B 1 283 ? -9.266 -17.125 -10.797 1 98.25 283 ALA B CA 1
ATOM 7409 C C . ALA B 1 283 ? -8.234 -17.375 -11.891 1 98.25 283 ALA B C 1
ATOM 7411 O O . ALA B 1 283 ? -8.367 -18.328 -12.664 1 98.25 283 ALA B O 1
ATOM 7412 N N . GLU B 1 284 ? -7.281 -16.5 -11.977 1 98.38 284 GLU B N 1
ATOM 7413 C CA . GLU B 1 284 ? -6.223 -16.656 -12.969 1 98.38 284 GLU B CA 1
ATOM 7414 C C . GLU B 1 284 ? -4.949 -15.938 -12.547 1 98.38 284 GLU B C 1
ATOM 7416 O O . GLU B 1 284 ? -5.008 -14.961 -11.789 1 98.38 284 GLU B O 1
ATOM 7421 N N . MET B 1 285 ? -3.852 -16.438 -13 1 98.19 285 MET B N 1
ATOM 7422 C CA . MET B 1 285 ? -2.549 -15.789 -12.906 1 98.19 285 MET B CA 1
ATOM 7423 C C . MET B 1 285 ? -1.715 -16.062 -14.148 1 98.19 285 MET B C 1
ATOM 7425 O O . MET B 1 285 ? -1.369 -17.203 -14.438 1 98.19 285 MET B O 1
ATOM 7429 N N . MET B 1 286 ? -1.461 -15.047 -14.883 1 98.12 286 MET B N 1
ATOM 7430 C CA . MET B 1 286 ? -0.656 -15.133 -16.094 1 98.12 286 MET B CA 1
ATOM 7431 C C . MET B 1 286 ? 0.663 -14.391 -15.93 1 98.12 286 MET B C 1
ATOM 7433 O O . MET B 1 286 ? 0.678 -13.242 -15.477 1 98.12 286 MET B O 1
ATOM 7437 N N . VAL B 1 287 ? 1.785 -15.023 -16.328 1 98.06 287 VAL B N 1
ATOM 7438 C CA . VAL B 1 287 ? 3.104 -14.438 -16.109 1 98.06 287 VAL B CA 1
ATOM 7439 C C . VAL B 1 287 ? 3.918 -14.508 -17.406 1 98.06 287 VAL B C 1
ATOM 7441 O O . VAL B 1 287 ? 4.703 -15.445 -17.594 1 98.06 287 VAL B O 1
ATOM 7444 N N . PRO B 1 288 ? 3.844 -13.555 -18.203 1 97.88 288 PRO B N 1
ATOM 7445 C CA . PRO B 1 288 ? 4.711 -13.492 -19.375 1 97.88 288 PRO B CA 1
ATOM 7446 C C . PRO B 1 288 ? 6.105 -12.969 -19.047 1 97.88 288 PRO B C 1
ATOM 7448 O O . PRO B 1 288 ? 6.242 -11.906 -18.438 1 97.88 288 PRO B O 1
ATOM 7451 N N . TYR B 1 289 ? 7.148 -13.711 -19.438 1 97.75 289 TYR B N 1
ATOM 7452 C CA . TYR B 1 289 ? 8.5 -13.172 -19.484 1 97.75 289 TYR B CA 1
ATOM 7453 C C . TYR B 1 289 ? 8.719 -12.352 -20.75 1 97.75 289 TYR B C 1
ATOM 7455 O O . TYR B 1 289 ? 8.414 -12.812 -21.859 1 97.75 289 TYR B O 1
ATOM 7463 N N . ARG B 1 290 ? 9.195 -11.203 -20.625 1 98.25 290 ARG B N 1
ATOM 7464 C CA . ARG B 1 290 ? 9.047 -10.18 -21.656 1 98.25 290 ARG B CA 1
ATOM 7465 C C . ARG B 1 290 ? 10.312 -10.062 -22.5 1 98.25 290 ARG B C 1
ATOM 7467 O O . ARG B 1 290 ? 10.844 -8.961 -22.688 1 98.25 290 ARG B O 1
ATOM 7474 N N . ASP B 1 291 ? 10.789 -11.172 -22.938 1 97.38 291 ASP B N 1
ATOM 7475 C CA . ASP B 1 291 ? 11.93 -11.281 -23.859 1 97.38 291 ASP B CA 1
ATOM 7476 C C . ASP B 1 291 ? 11.672 -12.336 -24.922 1 97.38 291 ASP B C 1
ATOM 7478 O O . ASP B 1 291 ? 11.398 -13.492 -24.609 1 97.38 291 ASP B O 1
ATOM 7482 N N . HIS B 1 292 ? 11.844 -12.023 -26.266 1 94.88 292 HIS B N 1
ATOM 7483 C CA . HIS B 1 292 ? 11.508 -12.914 -27.375 1 94.88 292 HIS B CA 1
ATOM 7484 C C . HIS B 1 292 ? 12.703 -13.773 -27.766 1 94.88 292 HIS B C 1
ATOM 7486 O O . HIS B 1 292 ? 12.68 -14.445 -28.812 1 94.88 292 HIS B O 1
ATOM 7492 N N . CYS B 1 293 ? 13.719 -13.781 -26.938 1 93.62 293 CYS B N 1
ATOM 7493 C CA . CYS B 1 293 ? 14.875 -14.586 -27.312 1 93.62 293 CYS B CA 1
ATOM 7494 C C . CYS B 1 293 ? 14.539 -16.078 -27.312 1 93.62 293 CYS B C 1
ATOM 7496 O O . CYS B 1 293 ? 13.469 -16.469 -26.844 1 93.62 293 CYS B O 1
ATOM 7498 N N . GLU B 1 294 ? 15.438 -16.891 -27.75 1 92.75 294 GLU B N 1
ATOM 7499 C CA . GLU B 1 294 ? 15.227 -18.328 -27.953 1 92.75 294 GLU B CA 1
ATOM 7500 C C . GLU B 1 294 ? 14.852 -19.016 -26.641 1 92.75 294 GLU B C 1
ATOM 7502 O O . GLU B 1 294 ? 14.055 -19.953 -26.625 1 92.75 294 GLU B O 1
ATOM 7507 N N . ASP B 1 295 ? 15.383 -18.531 -25.609 1 94.75 295 ASP B N 1
ATOM 7508 C CA . ASP B 1 295 ? 15.195 -19.188 -24.328 1 94.75 295 ASP B CA 1
ATOM 7509 C C . ASP B 1 295 ? 13.883 -18.766 -23.672 1 94.75 295 ASP B C 1
ATOM 7511 O O . ASP B 1 295 ? 13.391 -19.438 -22.75 1 94.75 295 ASP B O 1
ATOM 7515 N N . HIS B 1 296 ? 13.273 -17.609 -24.188 1 95.88 296 HIS B N 1
ATOM 7516 C CA . HIS B 1 296 ? 12.203 -17.062 -23.375 1 95.88 296 HIS B CA 1
ATOM 7517 C C . HIS B 1 296 ? 10.922 -16.891 -24.188 1 95.88 296 HIS B C 1
ATOM 7519 O O . HIS B 1 296 ? 9.852 -16.656 -23.625 1 95.88 296 HIS B O 1
ATOM 7525 N N . TYR B 1 297 ? 10.883 -16.984 -25.453 1 95.38 297 TYR B N 1
ATOM 7526 C CA . TYR B 1 297 ? 9.742 -16.594 -26.281 1 95.38 297 TYR B CA 1
ATOM 7527 C C . TYR B 1 297 ? 8.523 -17.453 -25.969 1 95.38 297 TYR B C 1
ATOM 7529 O O . TYR B 1 297 ? 7.391 -17.062 -26.25 1 95.38 297 TYR B O 1
ATOM 7537 N N . ARG B 1 298 ? 8.766 -18.672 -25.359 1 95.5 298 ARG B N 1
ATOM 7538 C CA . ARG B 1 298 ? 7.668 -19.562 -25.016 1 95.5 298 ARG B CA 1
ATOM 7539 C C . ARG B 1 298 ? 7.219 -19.359 -23.578 1 95.5 298 ARG B C 1
ATOM 7541 O O . ARG B 1 298 ? 6.25 -19.984 -23.125 1 95.5 298 ARG B O 1
ATOM 7548 N N . ARG B 1 299 ? 7.902 -18.469 -22.891 1 95.19 299 ARG B N 1
ATOM 7549 C CA . ARG B 1 299 ? 7.738 -18.406 -21.438 1 95.19 299 ARG B CA 1
ATOM 7550 C C . ARG B 1 299 ? 6.594 -17.469 -21.062 1 95.19 299 ARG B C 1
ATOM 7552 O O . ARG B 1 299 ? 6.828 -16.359 -20.594 1 95.19 299 ARG B O 1
ATOM 7559 N N . THR B 1 300 ? 5.434 -17.906 -21.156 1 96.12 300 THR B N 1
ATOM 7560 C CA . THR B 1 300 ? 4.227 -17.328 -20.594 1 96.12 300 THR B CA 1
ATOM 7561 C C . THR B 1 300 ? 3.449 -18.359 -19.781 1 96.12 300 THR B C 1
ATOM 7563 O O . THR B 1 300 ? 2.801 -19.234 -20.359 1 96.12 300 THR B O 1
ATOM 7566 N N . ALA B 1 301 ? 3.529 -18.156 -18.578 1 95.5 301 ALA B N 1
ATOM 7567 C CA . ALA B 1 301 ? 2.896 -19.141 -17.719 1 95.5 301 ALA B CA 1
ATOM 7568 C C . ALA B 1 301 ? 1.504 -18.688 -17.281 1 95.5 301 ALA B C 1
ATOM 7570 O O . ALA B 1 301 ? 1.295 -17.516 -16.984 1 95.5 301 ALA B O 1
ATOM 7571 N N . PHE B 1 302 ? 0.554 -19.594 -17.406 1 97.38 302 PHE B N 1
ATOM 7572 C CA . PHE B 1 302 ? -0.704 -19.484 -16.688 1 97.38 302 PHE B CA 1
ATOM 7573 C C . PHE B 1 302 ? -0.643 -20.281 -15.383 1 97.38 302 PHE B C 1
ATOM 7575 O O . PHE B 1 302 ? -1.145 -21.406 -15.312 1 97.38 302 PHE B O 1
ATOM 7582 N N . ASP B 1 303 ? -0.115 -19.625 -14.383 1 96.94 303 ASP B N 1
ATOM 7583 C CA . ASP B 1 303 ? 0.21 -20.328 -13.148 1 96.94 303 ASP B CA 1
ATOM 7584 C C . ASP B 1 303 ? -1.034 -20.969 -12.539 1 96.94 303 ASP B C 1
ATOM 7586 O O . ASP B 1 303 ? -0.963 -22.062 -11.969 1 96.94 303 ASP B O 1
ATOM 7590 N N . ILE B 1 304 ? -2.109 -20.25 -12.656 1 97.81 304 ILE B N 1
ATOM 7591 C CA . ILE B 1 304 ? -3.332 -20.828 -12.109 1 97.81 304 ILE B CA 1
ATOM 7592 C C . ILE B 1 304 ? -4.02 -21.688 -13.164 1 97.81 304 ILE B C 1
ATOM 7594 O O . ILE B 1 304 ? -4.344 -22.859 -12.906 1 97.81 304 ILE B O 1
ATOM 7598 N N . GLY B 1 305 ? -4.121 -21.281 -14.344 1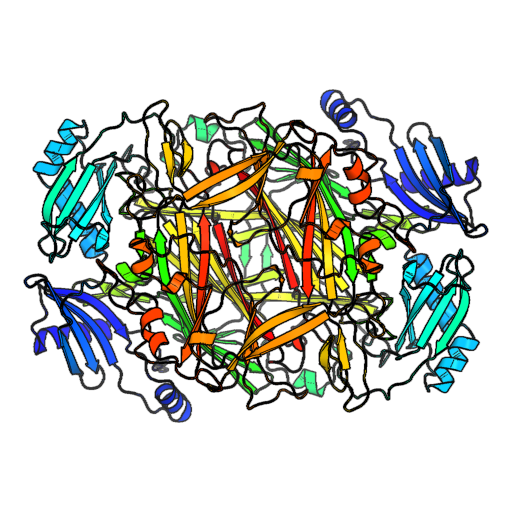 97.75 305 GLY B N 1
ATOM 7599 C CA . GLY B 1 305 ? -4.879 -21.969 -15.375 1 97.75 305 GLY B CA 1
ATOM 7600 C C . GLY B 1 305 ? -4.211 -23.234 -15.859 1 97.75 305 GLY B C 1
ATOM 7601 O O . GLY B 1 305 ? -4.891 -24.219 -16.203 1 97.75 305 GLY B O 1
ATOM 7602 N N . GLU B 1 306 ? -2.928 -23.266 -15.906 1 97.81 306 GLU B N 1
ATOM 7603 C CA . GLU B 1 306 ? -2.215 -24.391 -16.5 1 97.81 306 GLU B CA 1
ATOM 7604 C C . GLU B 1 306 ? -1.796 -25.406 -15.422 1 97.81 306 GLU B C 1
ATOM 7606 O O . GLU B 1 306 ? -1.48 -26.547 -15.742 1 97.81 306 GLU B O 1
ATOM 7611 N N . TRP B 1 307 ? -1.822 -24.969 -14.172 1 96.81 307 TRP B N 1
ATOM 7612 C CA . TRP B 1 307 ? -1.248 -25.844 -13.164 1 96.81 307 TRP B CA 1
ATOM 7613 C C . TRP B 1 307 ? -2.184 -25.984 -11.961 1 96.81 307 TRP B C 1
ATOM 7615 O O . TRP B 1 307 ? -2.291 -27.062 -11.367 1 96.81 307 TRP B O 1
ATOM 7625 N N . GLY B 1 308 ? -2.867 -24.875 -11.594 1 97.62 308 GLY B N 1
ATOM 7626 C CA . GLY B 1 308 ? -3.656 -24.844 -10.375 1 97.62 308 GLY B CA 1
ATOM 7627 C C . GLY B 1 308 ? -2.832 -24.562 -9.133 1 97.62 308 GLY B C 1
ATOM 7628 O O . GLY B 1 308 ? -2.043 -25.391 -8.695 1 97.62 308 GLY B O 1
ATOM 7629 N N . ILE B 1 309 ? -3.133 -23.453 -8.445 1 97.75 309 ILE B N 1
ATOM 7630 C CA . ILE B 1 309 ? -2.285 -23.062 -7.32 1 97.75 309 ILE B CA 1
ATOM 7631 C C . ILE B 1 309 ? -2.682 -23.859 -6.078 1 97.75 309 ILE B C 1
ATOM 7633 O O . ILE B 1 309 ? -1.92 -23.938 -5.113 1 97.75 309 ILE B O 1
ATOM 7637 N N . GLY B 1 310 ? -3.867 -24.484 -6.074 1 98.19 310 GLY B N 1
ATOM 7638 C CA . GLY B 1 310 ? -4.16 -25.438 -5.02 1 98.19 310 GLY B CA 1
ATOM 7639 C C . GLY B 1 310 ? -3.176 -26.594 -4.969 1 98.19 310 GLY B C 1
ATOM 7640 O O . GLY B 1 310 ? -2.668 -26.938 -3.898 1 98.19 310 GLY B O 1
ATOM 7641 N N . PHE B 1 311 ? -2.887 -27.172 -6.152 1 97.94 311 PHE B N 1
ATOM 7642 C CA . PHE B 1 311 ? -1.937 -28.266 -6.246 1 97.94 311 PHE B CA 1
ATOM 7643 C C . PHE B 1 311 ? -0.542 -27.812 -5.828 1 97.94 311 PHE B C 1
ATOM 7645 O O . PHE B 1 311 ? 0.286 -28.641 -5.426 1 97.94 311 PHE B O 1
ATOM 7652 N N . MET B 1 312 ? -0.344 -26.484 -5.879 1 97 312 MET B N 1
ATOM 7653 C CA . MET B 1 312 ? 0.996 -25.953 -5.645 1 97 312 MET B CA 1
ATOM 7654 C C . MET B 1 312 ? 1.106 -25.359 -4.25 1 97 312 MET B C 1
ATOM 7656 O O . MET B 1 312 ? 2.111 -24.719 -3.924 1 97 312 MET B O 1
ATOM 7660 N N . THR B 1 313 ? 0.113 -25.516 -3.479 1 97.56 313 THR B N 1
ATOM 7661 C CA . THR B 1 313 ? 0.101 -25.031 -2.102 1 97.56 313 THR B CA 1
ATOM 7662 C C . THR B 1 313 ? 1.091 -25.812 -1.245 1 97.56 313 THR B C 1
ATOM 7664 O O . THR B 1 313 ? 1.21 -27.031 -1.384 1 97.56 313 THR B O 1
ATOM 7667 N N . THR B 1 314 ? 1.804 -25.109 -0.385 1 95.31 314 THR B N 1
ATOM 7668 C CA . THR B 1 314 ? 2.789 -25.75 0.48 1 95.31 314 THR B CA 1
ATOM 7669 C C . THR B 1 314 ? 2.328 -25.719 1.935 1 95.31 314 THR B C 1
ATOM 7671 O O . THR B 1 314 ? 1.552 -24.844 2.332 1 95.31 314 THR B O 1
ATOM 7674 N N . SER B 1 315 ? 2.836 -26.734 2.648 1 94.25 315 SER B N 1
ATOM 7675 C CA . SER B 1 315 ? 2.578 -26.75 4.086 1 94.25 315 SER B CA 1
ATOM 7676 C C . SER B 1 315 ? 3.289 -25.609 4.793 1 94.25 315 SER B C 1
ATOM 7678 O O . SER B 1 315 ? 4.441 -25.297 4.484 1 94.25 315 SER B O 1
ATOM 7680 N N . LEU B 1 316 ? 2.57 -25 5.68 1 91.69 316 LEU B N 1
ATOM 7681 C CA . LEU B 1 316 ? 3.123 -23.875 6.43 1 91.69 316 LEU B CA 1
ATOM 7682 C C . LEU B 1 316 ? 3.578 -24.328 7.816 1 91.69 316 LEU B C 1
ATOM 7684 O O . LEU B 1 316 ? 3.055 -25.297 8.367 1 91.69 316 LEU B O 1
ATOM 7688 N N . GLU B 1 317 ? 4.582 -23.719 8.234 1 81.75 317 GLU B N 1
ATOM 7689 C CA . GLU B 1 317 ? 5.133 -24.062 9.547 1 81.75 317 GLU B CA 1
ATOM 7690 C C . GLU B 1 317 ? 5.133 -22.844 10.469 1 81.75 317 GLU B C 1
ATOM 7692 O O . GLU B 1 317 ? 5.418 -21.719 10.023 1 81.75 317 GLU B O 1
ATOM 7697 N N . LEU B 1 318 ? 4.961 -23.25 11.695 1 70.94 318 LEU B N 1
ATOM 7698 C CA . LEU B 1 318 ? 4.906 -22.219 12.719 1 70.94 318 LEU B CA 1
ATOM 7699 C C . LEU B 1 318 ? 6.27 -21.562 12.898 1 70.94 318 LEU B C 1
ATOM 7701 O O . LEU B 1 318 ? 7.293 -22.25 12.93 1 70.94 318 LEU B O 1
ATOM 7705 N N . GLY B 1 319 ? 6.254 -20.25 13.023 1 71.25 319 GLY B N 1
ATOM 7706 C CA . GLY B 1 319 ? 7.465 -19.484 13.297 1 71.25 319 GLY B CA 1
ATOM 7707 C C . GLY B 1 319 ? 8.266 -19.188 12.047 1 71.25 319 GLY B C 1
ATOM 7708 O O . GLY B 1 319 ? 9.156 -18.328 12.07 1 71.25 319 GLY B O 1
ATOM 7709 N N . CYS B 1 320 ? 7.887 -19.812 11.031 1 81.38 320 CYS B N 1
ATOM 7710 C CA . CYS B 1 320 ? 8.602 -19.594 9.773 1 81.38 320 CYS B CA 1
ATOM 7711 C C . CYS B 1 320 ? 7.727 -18.875 8.766 1 81.38 320 CYS B C 1
ATOM 7713 O O . CYS B 1 320 ? 7.992 -17.719 8.422 1 81.38 320 CYS B O 1
ATOM 7715 N N . ASP B 1 321 ? 6.66 -19.438 8.539 1 89.69 321 ASP B N 1
ATOM 7716 C CA . ASP B 1 321 ? 5.746 -18.844 7.562 1 89.69 321 ASP B CA 1
ATOM 7717 C C . ASP B 1 321 ? 4.758 -17.891 8.242 1 89.69 321 ASP B C 1
ATOM 7719 O O . ASP B 1 321 ? 4.441 -16.828 7.711 1 89.69 321 ASP B O 1
ATOM 7723 N N . CYS B 1 322 ? 4.293 -18.25 9.375 1 91.88 322 CYS B N 1
ATOM 7724 C CA . CYS B 1 322 ? 3.34 -17.5 10.18 1 91.88 322 CYS B CA 1
ATOM 7725 C C . CYS B 1 322 ? 3.852 -17.312 11.602 1 91.88 322 CYS B C 1
ATOM 7727 O O . CYS B 1 322 ? 4.527 -18.188 12.141 1 91.88 322 CYS B O 1
ATOM 7729 N N . LEU B 1 323 ? 3.525 -16.219 12.234 1 91.56 323 LEU B N 1
ATOM 7730 C CA . LEU B 1 323 ? 3.979 -15.906 13.586 1 91.56 323 LEU B CA 1
ATOM 7731 C C . LEU B 1 323 ? 2.814 -15.461 14.469 1 91.56 323 LEU B C 1
ATOM 7733 O O . LEU B 1 323 ? 1.959 -14.688 14.023 1 91.56 323 LEU B O 1
ATOM 7737 N N . GLY B 1 324 ? 2.768 -15.891 15.68 1 92.38 324 GLY B N 1
ATOM 7738 C CA . GLY B 1 324 ? 1.721 -15.578 16.641 1 92.38 324 GLY B CA 1
ATOM 7739 C C . GLY B 1 324 ? 0.994 -16.797 17.141 1 92.38 324 GLY B C 1
ATOM 7740 O O . GLY B 1 324 ? 1.582 -17.875 17.25 1 92.38 324 GLY B O 1
ATOM 7741 N N . GLU B 1 325 ? -0.192 -16.594 17.688 1 94.81 325 GLU B N 1
ATOM 7742 C CA . GLU B 1 325 ? -1.089 -17.688 18.031 1 94.81 325 GLU B CA 1
ATOM 7743 C C . GLU B 1 325 ? -1.896 -18.156 16.828 1 94.81 325 GLU B C 1
ATOM 7745 O O . GLU B 1 325 ? -2.926 -17.562 16.5 1 94.81 325 GLU B O 1
ATOM 7750 N N . ILE B 1 326 ? -1.502 -19.359 16.281 1 95.56 326 ILE B N 1
ATOM 7751 C CA . ILE B 1 326 ? -1.942 -19.75 14.945 1 95.56 326 ILE B CA 1
ATOM 7752 C C . ILE B 1 326 ? -2.936 -20.906 15.047 1 95.56 326 ILE B C 1
ATOM 7754 O O . ILE B 1 326 ? -2.779 -21.781 15.891 1 95.56 326 ILE B O 1
ATOM 7758 N N . ARG B 1 327 ? -3.951 -20.828 14.227 1 96.88 327 ARG B N 1
ATOM 7759 C CA . ARG B 1 327 ? -4.73 -22 13.852 1 96.88 327 ARG B CA 1
ATOM 7760 C C . ARG B 1 327 ? -4.508 -22.359 12.391 1 96.88 327 ARG B C 1
ATOM 7762 O O . ARG B 1 327 ? -4.449 -21.469 11.531 1 96.88 327 ARG B O 1
ATOM 7769 N N . TYR B 1 328 ? -4.316 -23.641 12.172 1 96.44 328 TYR B N 1
ATOM 7770 C CA . TYR B 1 328 ? -4.109 -24.094 10.797 1 96.44 328 TYR B CA 1
ATOM 7771 C C . TYR B 1 328 ? -5.324 -24.875 10.289 1 96.44 328 TYR B C 1
ATOM 7773 O O . TYR B 1 328 ? -6.062 -25.469 11.078 1 96.44 328 TYR B O 1
ATOM 7781 N N . LEU B 1 329 ? -5.516 -24.766 9.016 1 97.81 329 LEU B N 1
ATOM 7782 C CA . LEU B 1 329 ? -6.414 -25.656 8.305 1 97.81 329 LEU B CA 1
ATOM 7783 C C . LEU B 1 329 ? -5.648 -26.516 7.297 1 97.81 329 LEU B C 1
ATOM 7785 O O . LEU B 1 329 ? -4.754 -26.016 6.613 1 97.81 329 LEU B O 1
ATOM 7789 N N . ASP B 1 330 ? -5.957 -27.766 7.312 1 97.88 330 ASP B N 1
ATOM 7790 C CA . ASP B 1 330 ? -5.453 -28.672 6.277 1 97.88 330 ASP B CA 1
ATOM 7791 C C . ASP B 1 330 ? -6.266 -28.531 4.992 1 97.88 330 ASP B C 1
ATOM 7793 O O . ASP B 1 330 ? -7.379 -28.016 5.008 1 97.88 330 ASP B O 1
ATOM 7797 N N . ALA B 1 331 ? -5.703 -28.906 3.943 1 98.31 331 ALA B N 1
ATOM 7798 C CA . ALA B 1 331 ? -6.41 -29.062 2.674 1 98.31 331 ALA B CA 1
ATOM 7799 C C . ALA B 1 331 ? -6.234 -30.469 2.125 1 98.31 331 ALA B C 1
ATOM 7801 O O . ALA B 1 331 ? -5.184 -31.094 2.303 1 98.31 331 ALA B O 1
ATOM 7802 N N . VAL B 1 332 ? -7.273 -30.953 1.524 1 98.44 332 VAL B N 1
ATOM 7803 C CA . VAL B 1 332 ? -7.219 -32.281 0.89 1 98.44 332 VAL B CA 1
ATOM 7804 C C . VAL B 1 332 ? -7.379 -32.125 -0.622 1 98.44 332 VAL B C 1
ATOM 7806 O O . VAL B 1 332 ? -8.258 -31.391 -1.088 1 98.44 332 VAL B O 1
ATOM 7809 N N . LEU B 1 333 ? -6.523 -32.75 -1.349 1 98.56 333 LEU B N 1
ATOM 7810 C CA . LEU B 1 333 ? -6.586 -32.812 -2.805 1 98.56 333 LEU B CA 1
ATOM 7811 C C . LEU B 1 333 ? -6.332 -34.219 -3.289 1 98.56 333 LEU B C 1
ATOM 7813 O O . LEU B 1 333 ? -6.488 -35.188 -2.527 1 98.56 333 LEU B O 1
ATOM 7817 N N . HIS B 1 334 ? -6.137 -34.438 -4.551 1 98.5 334 HIS B N 1
ATOM 7818 C CA . HIS B 1 334 ? -5.895 -35.75 -5.137 1 98.5 334 HIS B CA 1
ATOM 7819 C C . HIS B 1 334 ? -4.699 -35.719 -6.086 1 98.5 334 HIS B C 1
ATOM 7821 O O . HIS B 1 334 ? -4.352 -34.688 -6.617 1 98.5 334 HIS B O 1
ATOM 7827 N N . ASN B 1 335 ? -4.051 -36.781 -6.234 1 98.06 335 ASN B N 1
ATOM 7828 C CA . ASN B 1 335 ? -3.039 -36.906 -7.281 1 98.06 335 ASN B CA 1
ATOM 7829 C C . ASN B 1 335 ? -3.66 -37.281 -8.625 1 98.06 335 ASN B C 1
ATOM 7831 O O . ASN B 1 335 ? -4.883 -37.312 -8.758 1 98.06 335 ASN B O 1
ATOM 7835 N N . SER B 1 336 ? -2.859 -37.562 -9.648 1 97.75 336 SER B N 1
ATOM 7836 C CA . SER B 1 336 ? -3.375 -37.781 -10.992 1 97.75 336 SER B CA 1
ATOM 7837 C C . SER B 1 336 ? -4.039 -39.156 -11.125 1 97.75 336 SER B C 1
ATOM 7839 O O . SER B 1 336 ? -4.723 -39.438 -12.109 1 97.75 336 SER B O 1
ATOM 7841 N N . LYS B 1 337 ? -3.918 -40 -10.102 1 97.62 337 LYS B N 1
ATOM 7842 C CA . LYS B 1 337 ? -4.59 -41.312 -10.086 1 97.62 337 LYS B CA 1
ATOM 7843 C C . LYS B 1 337 ? -5.918 -41.219 -9.336 1 97.62 337 LYS B C 1
ATOM 7845 O O . LYS B 1 337 ? -6.621 -42.219 -9.195 1 97.62 337 LYS B O 1
ATOM 7850 N N . GLY B 1 338 ? -6.227 -40.031 -8.867 1 97.81 338 GLY B N 1
ATOM 7851 C CA . GLY B 1 338 ? -7.461 -39.844 -8.117 1 97.81 338 GLY B CA 1
ATOM 7852 C C . GLY B 1 338 ? -7.324 -40.188 -6.645 1 97.81 338 GLY B C 1
ATOM 7853 O O . GLY B 1 338 ? -8.32 -40.219 -5.918 1 97.81 338 GLY B O 1
ATOM 7854 N N . GLU B 1 339 ? -6.125 -40.469 -6.191 1 98.38 339 GLU B N 1
ATOM 7855 C CA . GLU B 1 339 ? -5.891 -40.781 -4.785 1 98.38 339 GLU B CA 1
ATOM 7856 C C . GLU B 1 339 ? -5.77 -39.5 -3.945 1 98.38 339 GLU B C 1
ATOM 7858 O O . GLU B 1 339 ? -5.031 -38.594 -4.305 1 98.38 339 GLU B O 1
ATOM 7863 N N . PRO B 1 340 ? -6.508 -39.469 -2.885 1 98.5 340 PRO B N 1
ATOM 7864 C CA . PRO B 1 340 ? -6.461 -38.25 -2.061 1 98.5 340 PRO B CA 1
ATOM 7865 C C . PRO B 1 340 ? -5.156 -38.125 -1.277 1 98.5 340 PRO B C 1
ATOM 7867 O O . PRO B 1 340 ? -4.52 -39.125 -0.961 1 98.5 340 PRO B O 1
ATOM 7870 N N . TYR B 1 341 ? -4.688 -36.969 -1.008 1 98.12 341 TYR B N 1
ATOM 7871 C CA . TYR B 1 341 ? -3.625 -36.625 -0.064 1 98.12 341 TYR B CA 1
ATOM 7872 C C . TYR B 1 341 ? -3.953 -35.344 0.703 1 98.12 341 TYR B C 1
ATOM 7874 O O . TYR B 1 341 ? -4.793 -34.562 0.27 1 98.12 341 TYR B O 1
ATOM 7882 N N . THR B 1 342 ? -3.322 -35.156 1.845 1 98.12 342 THR B N 1
ATOM 7883 C CA . THR B 1 342 ? -3.568 -34 2.709 1 98.12 342 THR B CA 1
ATOM 7884 C C . THR B 1 342 ? -2.367 -33.062 2.713 1 98.12 342 THR B C 1
ATOM 7886 O O . THR B 1 342 ? -1.225 -33.5 2.85 1 98.12 342 THR B O 1
ATOM 7889 N N . ILE B 1 343 ? -2.578 -31.828 2.438 1 97.62 343 ILE B N 1
ATOM 7890 C CA . ILE B 1 343 ? -1.607 -30.781 2.723 1 97.62 343 ILE B CA 1
ATOM 7891 C C . ILE B 1 343 ? -1.814 -30.266 4.141 1 97.62 343 ILE B C 1
ATOM 7893 O O . ILE B 1 343 ? -2.742 -29.484 4.398 1 97.62 343 ILE B O 1
ATOM 7897 N N . LYS B 1 344 ? -0.925 -30.656 4.973 1 96.81 344 LYS B N 1
ATOM 7898 C CA . LYS B 1 344 ? -1.033 -30.219 6.359 1 96.81 344 LYS B CA 1
ATOM 7899 C C . LYS B 1 344 ? -0.743 -28.719 6.477 1 96.81 344 LYS B C 1
ATOM 7901 O O . LYS B 1 344 ? 0.15 -28.203 5.805 1 96.81 344 LYS B O 1
ATOM 7906 N N . ASN B 1 345 ? -1.479 -28 7.32 1 97 345 ASN B N 1
ATOM 7907 C CA . ASN B 1 345 ? -1.302 -26.578 7.562 1 97 345 ASN B CA 1
ATOM 7908 C C . ASN B 1 345 ? -1.291 -25.781 6.258 1 97 345 ASN B C 1
ATOM 7910 O O . ASN B 1 345 ? -0.396 -24.969 6.027 1 97 345 ASN B O 1
ATOM 7914 N N . ALA B 1 346 ? -2.279 -26.094 5.422 1 98 346 ALA B N 1
ATOM 7915 C CA . ALA B 1 346 ? -2.352 -25.438 4.121 1 98 346 ALA B CA 1
ATOM 7916 C C . ALA B 1 346 ? -2.705 -23.969 4.27 1 98 346 ALA B C 1
ATOM 7918 O O . ALA B 1 346 ? -2.334 -23.141 3.43 1 98 346 ALA B O 1
ATOM 7919 N N . ILE B 1 347 ? -3.469 -23.672 5.312 1 98.31 347 ILE B N 1
ATOM 7920 C CA . ILE B 1 347 ? -3.949 -22.328 5.57 1 98.31 347 ILE B CA 1
ATOM 7921 C C . ILE B 1 347 ? -3.578 -21.906 6.992 1 98.31 347 ILE B C 1
ATOM 7923 O O . ILE B 1 347 ? -3.721 -22.688 7.934 1 98.31 347 ILE B O 1
ATOM 7927 N N . CYS B 1 348 ? -3.08 -20.719 7.07 1 97.5 348 CYS B N 1
ATOM 7928 C CA . CYS B 1 348 ? -2.705 -20.141 8.352 1 97.5 348 CYS B CA 1
ATOM 7929 C C . CYS B 1 348 ? -3.664 -19.031 8.75 1 97.5 348 CYS B C 1
ATOM 7931 O O . CYS B 1 348 ? -3.943 -18.125 7.953 1 97.5 348 CYS B O 1
ATOM 7933 N N . ILE B 1 349 ? -4.207 -19.078 10.008 1 98.38 349 ILE B N 1
ATOM 7934 C CA . ILE B 1 349 ? -5.137 -18.078 10.516 1 98.38 349 ILE B CA 1
ATOM 7935 C C . ILE B 1 349 ? -4.609 -17.516 11.836 1 98.38 349 ILE B C 1
ATOM 7937 O O . ILE B 1 349 ? -4.301 -18.266 12.766 1 98.38 349 ILE B O 1
ATOM 7941 N N . HIS B 1 350 ? -4.465 -16.266 11.945 1 97.62 350 HIS B N 1
ATOM 7942 C CA . HIS B 1 350 ? -4.012 -15.633 13.18 1 97.62 350 HIS B CA 1
ATOM 7943 C C . HIS B 1 350 ? -4.402 -14.156 13.219 1 97.62 350 HIS B C 1
ATOM 7945 O O . HIS B 1 350 ? -4.895 -13.617 12.219 1 97.62 350 HIS B O 1
ATOM 7951 N N . GLU B 1 351 ? -4.258 -13.523 14.344 1 97.88 351 GLU B N 1
ATOM 7952 C CA . GLU B 1 351 ? -4.484 -12.094 14.539 1 97.88 351 GLU B CA 1
ATOM 7953 C C . GLU B 1 351 ? -3.178 -11.312 14.461 1 97.88 351 GLU B C 1
ATOM 7955 O O . GLU B 1 351 ? -2.117 -11.836 14.812 1 97.88 351 GLU B O 1
ATOM 7960 N N . GLU B 1 352 ? -3.295 -10.141 14.008 1 97.12 352 GLU B N 1
ATOM 7961 C CA . GLU B 1 352 ? -2.16 -9.219 14.008 1 97.12 352 GLU B CA 1
ATOM 7962 C C . GLU B 1 352 ? -2.547 -7.859 14.578 1 97.12 352 GLU B C 1
ATOM 7964 O O . GLU B 1 352 ? -3.676 -7.402 14.398 1 97.12 352 GLU B O 1
ATOM 7969 N N . ASP B 1 353 ? -1.606 -7.289 15.336 1 95.81 353 ASP B N 1
ATOM 7970 C CA . ASP B 1 353 ? -1.711 -5.871 15.656 1 95.81 353 ASP B CA 1
ATOM 7971 C C . ASP B 1 353 ? -1.217 -5.008 14.5 1 95.81 353 ASP B C 1
ATOM 7973 O O . ASP B 1 353 ? -0.119 -5.223 13.984 1 95.81 353 ASP B O 1
ATOM 7977 N N . ASN B 1 354 ? -2.047 -4.117 14.125 1 96.06 354 ASN B N 1
ATOM 7978 C CA . ASN B 1 354 ? -1.656 -3.248 13.016 1 96.06 354 ASN B CA 1
ATOM 7979 C C . ASN B 1 354 ? -1.685 -1.777 13.422 1 96.06 354 ASN B C 1
ATOM 7981 O O . ASN B 1 354 ? -2.217 -0.939 12.688 1 96.06 354 ASN B O 1
ATOM 7985 N N . ALA B 1 355 ? -1.206 -1.458 14.516 1 95.31 355 ALA B N 1
ATOM 7986 C CA . ALA B 1 355 ? -1.043 -0.104 15.031 1 95.31 355 ALA B CA 1
ATOM 7987 C C . ALA B 1 355 ? -2.396 0.543 15.312 1 95.31 355 ALA B C 1
ATOM 7989 O O . ALA B 1 355 ? -3.283 -0.085 15.898 1 95.31 355 ALA B O 1
ATOM 7990 N N . VAL B 1 356 ? -2.527 1.879 15.031 1 96.75 356 VAL B N 1
ATOM 7991 C CA . VAL B 1 356 ? -3.662 2.684 15.469 1 96.75 356 VAL B CA 1
ATOM 7992 C C . VAL B 1 356 ? -4.828 2.508 14.5 1 96.75 356 VAL B C 1
ATOM 7994 O O . VAL B 1 356 ? -4.641 2.562 13.281 1 96.75 356 VAL B O 1
ATOM 7997 N N . LEU B 1 357 ? -5.992 2.256 15.047 1 97.69 357 LEU B N 1
ATOM 7998 C CA . LEU B 1 357 ? -7.234 2.174 14.289 1 97.69 357 LEU B CA 1
ATOM 7999 C C . LEU B 1 357 ? -7.848 3.559 14.102 1 97.69 357 LEU B C 1
ATOM 8001 O O . LEU B 1 357 ? -8.242 3.918 12.992 1 97.69 357 LEU B O 1
ATOM 8005 N N . TRP B 1 358 ? -7.984 4.281 15.156 1 97.38 358 TRP B N 1
ATOM 8006 C CA . TRP B 1 358 ? -8.336 5.699 15.125 1 97.38 358 TRP B CA 1
ATOM 8007 C C . TRP B 1 358 ? -7.906 6.395 16.422 1 97.38 358 TRP B C 1
ATOM 8009 O O . TRP B 1 358 ? -7.648 5.734 17.422 1 97.38 358 TRP B O 1
ATOM 8019 N N . LYS B 1 359 ? -7.77 7.695 16.328 1 96.12 359 LYS B N 1
ATOM 8020 C CA . LYS B 1 359 ? -7.223 8.492 17.422 1 96.12 359 LYS B CA 1
ATOM 8021 C C . LYS B 1 359 ? -7.66 9.953 17.312 1 96.12 359 LYS B C 1
ATOM 8023 O O . LYS B 1 359 ? -7.793 10.484 16.203 1 96.12 359 LYS B O 1
ATOM 8028 N N . HIS B 1 360 ? -7.953 10.508 18.484 1 96.19 360 HIS B N 1
ATOM 8029 C CA . HIS B 1 360 ? -8.039 11.961 18.562 1 96.19 360 HIS B CA 1
ATOM 8030 C C . HIS B 1 360 ? -7.566 12.477 19.906 1 96.19 360 HIS B C 1
ATOM 8032 O O . HIS B 1 360 ? -7.898 11.898 20.953 1 96.19 360 HIS B O 1
ATOM 8038 N N . VAL B 1 361 ? -6.758 13.453 19.891 1 94.06 361 VAL B N 1
ATOM 8039 C CA . VAL B 1 361 ? -6.316 14.148 21.094 1 94.06 361 VAL B CA 1
ATOM 8040 C C . VAL B 1 361 ? -7.078 15.469 21.234 1 94.06 361 VAL B C 1
ATOM 8042 O O . VAL B 1 361 ? -6.883 16.391 20.453 1 94.06 361 VAL B O 1
ATOM 8045 N N . ASP B 1 362 ? -7.93 15.484 22.234 1 91.56 362 ASP B N 1
ATOM 8046 C CA . ASP B 1 362 ? -8.664 16.703 22.547 1 91.56 362 ASP B CA 1
ATOM 8047 C C . ASP B 1 362 ? -7.844 17.609 23.453 1 91.56 362 ASP B C 1
ATOM 8049 O O . ASP B 1 362 ? -7.297 17.172 24.469 1 91.56 362 ASP B O 1
ATOM 8053 N N . HIS B 1 363 ? -7.754 18.828 23.141 1 82.38 363 HIS B N 1
ATOM 8054 C CA . HIS B 1 363 ? -6.922 19.797 23.859 1 82.38 363 HIS B CA 1
ATOM 8055 C C . HIS B 1 363 ? -7.332 19.906 25.312 1 82.38 363 HIS B C 1
ATOM 8057 O O . HIS B 1 363 ? -6.496 20.172 26.188 1 82.38 363 HIS B O 1
ATOM 8063 N N . ASP B 1 364 ? -8.586 19.672 25.578 1 83.56 364 ASP B N 1
ATOM 8064 C CA . ASP B 1 364 ? -9.078 19.953 26.922 1 83.56 364 ASP B CA 1
ATOM 8065 C C . ASP B 1 364 ? -9.492 18.656 27.641 1 83.56 364 ASP B C 1
ATOM 8067 O O . ASP B 1 364 ? -9.602 18.625 28.859 1 83.56 364 ASP B O 1
ATOM 8071 N N . HIS B 1 365 ? -9.68 17.609 26.859 1 86.56 365 HIS B N 1
ATOM 8072 C CA . HIS B 1 365 ? -10.328 16.469 27.484 1 86.56 365 HIS B CA 1
ATOM 8073 C C . HIS B 1 365 ? -9.539 15.18 27.25 1 86.56 365 HIS B C 1
ATOM 8075 O O . HIS B 1 365 ? -10.055 14.078 27.438 1 86.56 365 HIS B O 1
ATOM 8081 N N . GLY B 1 366 ? -8.352 15.344 26.766 1 87.12 366 GLY B N 1
ATOM 8082 C CA . GLY B 1 366 ? -7.477 14.188 26.672 1 87.12 366 GLY B CA 1
ATOM 8083 C C . GLY B 1 366 ? -7.582 13.469 25.344 1 87.12 366 GLY B C 1
ATOM 8084 O O . GLY B 1 366 ? -8.031 14.047 24.359 1 87.12 366 GLY B O 1
ATOM 8085 N N . ALA B 1 367 ? -7.043 12.188 25.328 1 91.31 367 ALA B N 1
ATOM 8086 C CA . ALA B 1 367 ? -6.926 11.461 24.062 1 91.31 367 ALA B CA 1
ATOM 8087 C C . ALA B 1 367 ? -7.777 10.195 24.078 1 91.31 367 ALA B C 1
ATOM 8089 O O . ALA B 1 367 ? -7.93 9.555 25.125 1 91.31 367 ALA B O 1
ATOM 8090 N N . GLN B 1 368 ? -8.43 9.898 22.969 1 93.06 368 GLN B N 1
ATOM 8091 C CA . GLN B 1 368 ? -9.031 8.602 22.672 1 93.06 368 GLN B CA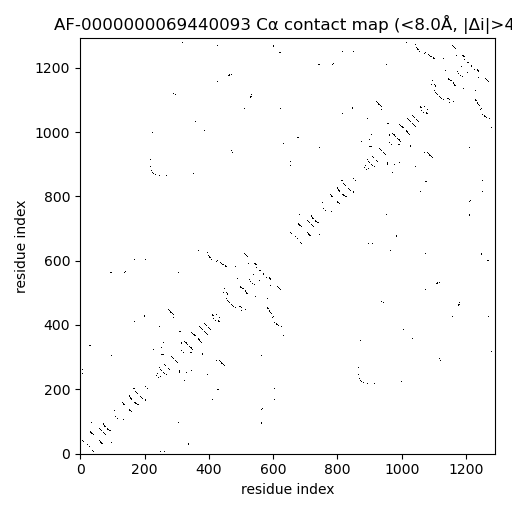 1
ATOM 8092 C C . GLN B 1 368 ? -8.25 7.867 21.594 1 93.06 368 GLN B C 1
ATOM 8094 O O . GLN B 1 368 ? -8.023 8.406 20.5 1 93.06 368 GLN B O 1
ATOM 8099 N N . VAL B 1 369 ? -7.746 6.656 21.953 1 94.31 369 VAL B N 1
ATOM 8100 C CA . VAL B 1 369 ? -6.996 5.852 20.984 1 94.31 369 VAL B CA 1
ATOM 8101 C C . VAL B 1 369 ? -7.551 4.434 20.953 1 94.31 369 VAL B C 1
ATOM 8103 O O . VAL B 1 369 ? -7.824 3.842 22 1 94.31 369 VAL B O 1
ATOM 8106 N N . ARG B 1 370 ? -7.816 3.971 19.812 1 95.5 370 ARG B N 1
ATOM 8107 C CA . ARG B 1 370 ? -8.07 2.551 19.578 1 95.5 370 ARG B CA 1
ATOM 8108 C C . ARG B 1 370 ? -6.984 1.929 18.719 1 95.5 370 ARG B C 1
ATOM 8110 O O . ARG B 1 370 ? -6.559 2.527 17.719 1 95.5 370 ARG B O 1
ATOM 8117 N N . ARG B 1 371 ? -6.535 0.818 19.172 1 94.56 371 ARG B N 1
ATOM 8118 C CA . ARG B 1 371 ? -5.586 0.076 18.359 1 94.56 371 ARG B CA 1
ATOM 8119 C C . ARG B 1 371 ? -6.309 -0.85 17.375 1 94.56 371 ARG B C 1
ATOM 8121 O O . ARG B 1 371 ? -7.418 -1.309 17.672 1 94.56 371 ARG B O 1
ATOM 8128 N N . MET B 1 372 ? -5.586 -1.15 16.359 1 96 372 MET B N 1
ATOM 8129 C CA . MET B 1 372 ? -6.141 -1.962 15.273 1 96 372 MET B CA 1
ATOM 8130 C C . MET B 1 372 ? -5.715 -3.42 15.414 1 96 372 MET B C 1
ATOM 8132 O O . MET B 1 372 ? -4.52 -3.725 15.422 1 96 372 MET B O 1
ATOM 8136 N N . ARG B 1 373 ? -6.684 -4.277 15.648 1 96.81 373 ARG B N 1
ATOM 8137 C CA . ARG B 1 373 ? -6.496 -5.711 15.453 1 96.81 373 ARG B CA 1
ATOM 8138 C C . ARG B 1 373 ? -7.062 -6.16 14.117 1 96.81 373 ARG B C 1
ATOM 8140 O O . ARG B 1 373 ? -8.094 -5.656 13.672 1 96.81 373 ARG B O 1
ATOM 8147 N N . ARG B 1 374 ? -6.375 -7.062 13.414 1 98.06 374 ARG B N 1
ATOM 8148 C CA . ARG B 1 374 ? -6.922 -7.605 12.172 1 98.06 374 ARG B CA 1
ATOM 8149 C C . ARG B 1 374 ? -6.789 -9.125 12.133 1 98.06 374 ARG B C 1
ATOM 8151 O O . ARG B 1 374 ? -5.871 -9.688 12.742 1 98.06 374 ARG B O 1
ATOM 8158 N N . LEU B 1 375 ? -7.766 -9.734 11.516 1 98.69 375 LEU B N 1
ATOM 8159 C CA . LEU B 1 375 ? -7.734 -11.172 11.234 1 98.69 375 LEU B CA 1
ATOM 8160 C C . LEU B 1 375 ? -7.051 -11.445 9.898 1 98.69 375 LEU B C 1
ATOM 8162 O O . LEU B 1 375 ? -7.41 -10.859 8.875 1 98.69 375 LEU B O 1
ATOM 8166 N N . THR B 1 376 ? -6.094 -12.359 9.93 1 98.5 376 THR B N 1
ATOM 8167 C CA . THR B 1 376 ? -5.359 -12.711 8.727 1 98.5 376 THR B CA 1
ATOM 8168 C C . THR B 1 376 ? -5.566 -14.18 8.367 1 98.5 376 THR B C 1
ATOM 8170 O O . THR B 1 376 ? -5.352 -15.062 9.203 1 98.5 376 THR B O 1
ATOM 8173 N N . VAL B 1 377 ? -5.977 -14.43 7.148 1 98.75 377 VAL B N 1
ATOM 8174 C CA . VAL B 1 377 ? -6.09 -15.766 6.562 1 98.75 377 VAL B CA 1
ATOM 8175 C C . VAL B 1 377 ? -5.148 -15.875 5.363 1 98.75 377 VAL B C 1
ATOM 8177 O O . VAL B 1 377 ? -5.266 -15.109 4.402 1 98.75 377 VAL B O 1
ATOM 8180 N N . SER B 1 378 ? -4.211 -16.859 5.453 1 98.25 378 SER B N 1
ATOM 8181 C CA . SER B 1 378 ? -3.197 -16.844 4.406 1 98.25 378 SER B CA 1
ATOM 8182 C C . SER B 1 378 ? -2.852 -18.266 3.957 1 98.25 378 SER B C 1
ATOM 8184 O O . SER B 1 378 ? -3.064 -19.219 4.699 1 98.25 378 SER B O 1
ATOM 8186 N N . PHE B 1 379 ? -2.365 -18.406 2.76 1 98.31 379 PHE B N 1
ATOM 8187 C CA . PHE B 1 379 ? -1.736 -19.625 2.242 1 98.31 379 PHE B CA 1
ATOM 8188 C C . PHE B 1 379 ? -0.598 -19.266 1.289 1 98.31 379 PHE B C 1
ATOM 8190 O O . PHE B 1 379 ? -0.555 -18.172 0.74 1 98.31 379 PHE B O 1
ATOM 8197 N N . HIS B 1 380 ? 0.37 -20.156 1.179 1 97.81 380 HIS B N 1
ATOM 8198 C CA . HIS B 1 380 ? 1.561 -19.969 0.358 1 97.81 380 HIS B CA 1
ATOM 8199 C C . HIS B 1 380 ? 1.639 -21.016 -0.748 1 97.81 380 HIS B C 1
ATOM 8201 O O . HIS B 1 380 ? 1.311 -22.172 -0.527 1 97.81 380 HIS B O 1
ATOM 8207 N N . VAL B 1 381 ? 2.066 -20.531 -1.905 1 97.69 381 VAL B N 1
ATOM 8208 C CA . VAL B 1 381 ? 2.197 -21.453 -3.025 1 97.69 381 VAL B CA 1
ATOM 8209 C C . VAL B 1 381 ? 3.586 -21.328 -3.646 1 97.69 381 VAL B C 1
ATOM 8211 O O . VAL B 1 381 ? 4.148 -20.234 -3.693 1 97.69 381 VAL B O 1
ATOM 8214 N N . THR B 1 382 ? 4.145 -22.391 -4.047 1 96.56 382 THR B N 1
ATOM 8215 C CA . THR B 1 382 ? 5.383 -22.422 -4.816 1 96.56 382 THR B CA 1
ATOM 8216 C C . THR B 1 382 ? 5.117 -22.875 -6.246 1 96.56 382 THR B C 1
ATOM 8218 O O . THR B 1 382 ? 4.699 -24.016 -6.477 1 96.56 382 THR B O 1
ATOM 8221 N N . VAL B 1 383 ? 5.328 -22.016 -7.113 1 95.69 383 VAL B N 1
ATOM 8222 C CA . VAL B 1 383 ? 5.207 -22.312 -8.539 1 95.69 383 VAL B CA 1
ATOM 8223 C C . VAL B 1 383 ? 6.59 -22.312 -9.18 1 95.69 383 VAL B C 1
ATOM 8225 O O . VAL B 1 383 ? 7.051 -21.281 -9.68 1 95.69 383 VAL B O 1
ATOM 8228 N N . ALA B 1 384 ? 7.148 -23.453 -9.25 1 94.12 384 ALA B N 1
ATOM 8229 C CA . ALA B 1 384 ? 8.508 -23.625 -9.766 1 94.12 384 ALA B CA 1
ATOM 8230 C C . ALA B 1 384 ? 9.492 -22.75 -8.992 1 94.12 384 ALA B C 1
ATOM 8232 O O . ALA B 1 384 ? 9.781 -23.016 -7.824 1 94.12 384 ALA B O 1
ATOM 8233 N N . ASN B 1 385 ? 9.922 -21.672 -9.602 1 95.5 385 ASN B N 1
ATOM 8234 C CA . ASN B 1 385 ? 10.977 -20.859 -9.008 1 95.5 385 ASN B CA 1
ATOM 8235 C C . ASN B 1 385 ? 10.398 -19.766 -8.102 1 95.5 385 ASN B C 1
ATOM 8237 O O . ASN B 1 385 ? 11.117 -19.172 -7.305 1 95.5 385 ASN B O 1
ATOM 8241 N N . TYR B 1 386 ? 9.094 -19.547 -8.156 1 96.56 386 TYR B N 1
ATOM 8242 C CA . TYR B 1 386 ? 8.492 -18.422 -7.445 1 96.56 386 TYR B CA 1
ATOM 8243 C C . TYR B 1 386 ? 7.582 -18.906 -6.324 1 96.56 386 TYR B C 1
ATOM 8245 O O . TYR B 1 386 ? 7.027 -20 -6.398 1 96.56 386 TYR B O 1
ATOM 8253 N N . GLU B 1 387 ? 7.469 -18.047 -5.348 1 97.44 387 GLU B N 1
ATOM 8254 C CA . GLU B 1 387 ? 6.457 -18.172 -4.301 1 97.44 387 GLU B CA 1
ATOM 8255 C C . GLU B 1 387 ? 5.457 -17.016 -4.363 1 97.44 387 GLU B C 1
ATOM 8257 O O . GLU B 1 387 ? 5.836 -15.867 -4.609 1 97.44 387 GLU B O 1
ATOM 8262 N N . TYR B 1 388 ? 4.215 -17.328 -4.156 1 98.12 388 TYR B N 1
ATOM 8263 C CA . TYR B 1 388 ? 3.154 -16.344 -3.955 1 98.12 388 TYR B CA 1
ATOM 8264 C C . TYR B 1 388 ? 2.484 -16.531 -2.602 1 98.12 388 TYR B C 1
ATOM 8266 O O . TYR B 1 388 ? 1.887 -17.578 -2.34 1 98.12 388 TYR B O 1
ATOM 8274 N N . LEU B 1 389 ? 2.627 -15.562 -1.751 1 98.31 389 LEU B N 1
ATOM 8275 C CA . LEU B 1 389 ? 2.006 -15.555 -0.431 1 98.31 389 LEU B CA 1
ATOM 8276 C C . LEU B 1 389 ? 0.752 -14.688 -0.425 1 98.31 389 LEU B C 1
ATOM 8278 O O . LEU B 1 389 ? 0.833 -13.469 -0.606 1 98.31 389 LEU B O 1
ATOM 8282 N N . THR B 1 390 ? -0.375 -15.32 -0.225 1 98.38 390 THR B N 1
ATOM 8283 C CA . THR B 1 390 ? -1.646 -14.609 -0.287 1 98.38 390 THR B CA 1
ATOM 8284 C C . THR B 1 390 ? -2.203 -14.375 1.113 1 98.38 390 THR B C 1
ATOM 8286 O O . THR B 1 390 ? -2.309 -15.305 1.91 1 98.38 390 THR B O 1
ATOM 8289 N N . TYR B 1 391 ? -2.576 -13.172 1.375 1 98.5 391 TYR B N 1
ATOM 8290 C CA . TYR B 1 391 ? -3.17 -12.781 2.648 1 98.5 391 TYR B CA 1
ATOM 8291 C C . TYR B 1 391 ? -4.512 -12.094 2.439 1 98.5 391 TYR B C 1
ATOM 8293 O O . TYR B 1 391 ? -4.594 -11.078 1.736 1 98.5 391 TYR B O 1
ATOM 8301 N N . TRP B 1 392 ? -5.539 -12.602 2.986 1 98.81 392 TRP B N 1
ATOM 8302 C CA . TRP B 1 392 ? -6.789 -11.867 3.184 1 98.81 392 TRP B CA 1
ATOM 8303 C C . TRP B 1 392 ? -6.898 -11.359 4.617 1 98.81 392 TRP B C 1
ATOM 8305 O O . TRP B 1 392 ? -6.707 -12.117 5.57 1 98.81 392 TRP B O 1
ATOM 8315 N N . ARG B 1 393 ? -7.199 -10.117 4.75 1 98.81 393 ARG B N 1
ATOM 8316 C CA . ARG B 1 393 ? -7.262 -9.516 6.078 1 98.81 393 ARG B CA 1
ATOM 8317 C C . ARG B 1 393 ? -8.602 -8.828 6.301 1 98.81 393 ARG B C 1
ATOM 8319 O O . ARG B 1 393 ? -9.109 -8.133 5.418 1 98.81 393 ARG B O 1
ATOM 8326 N N . PHE B 1 394 ? -9.172 -9.039 7.434 1 98.88 394 PHE B N 1
ATOM 8327 C CA . PHE B 1 394 ? -10.445 -8.445 7.852 1 98.88 394 PHE B CA 1
ATOM 8328 C C . PHE B 1 394 ? -10.234 -7.484 9.016 1 98.88 394 PHE B C 1
ATOM 8330 O O . PHE B 1 394 ? -9.578 -7.828 10 1 98.88 394 PHE B O 1
ATOM 8337 N N . TYR B 1 395 ? -10.805 -6.34 8.906 1 98.69 395 TYR B N 1
ATOM 8338 C CA . TYR B 1 395 ? -10.531 -5.273 9.859 1 98.69 395 TYR B CA 1
ATOM 8339 C C . TYR B 1 395 ? -11.773 -4.965 10.695 1 98.69 395 TYR B C 1
ATOM 8341 O O . TYR B 1 395 ? -12.898 -5.234 10.266 1 98.69 395 TYR B O 1
ATOM 8349 N N . GLN B 1 396 ? -11.531 -4.324 11.781 1 98.19 396 GLN B N 1
ATOM 8350 C CA . GLN B 1 396 ? -12.602 -4 12.719 1 98.19 396 GLN B CA 1
ATOM 8351 C C . GLN B 1 396 ? -13.469 -2.855 12.203 1 98.19 396 GLN B C 1
ATOM 8353 O O . GLN B 1 396 ? -14.594 -2.666 12.656 1 98.19 396 GLN B O 1
ATOM 8358 N N . ASP B 1 397 ? -12.984 -2.119 11.273 1 98.25 397 ASP B N 1
ATOM 8359 C CA . ASP B 1 397 ? -13.727 -0.994 10.703 1 98.25 397 ASP B CA 1
ATOM 8360 C C . ASP B 1 397 ? -14.469 -1.406 9.43 1 98.25 397 ASP B C 1
ATOM 8362 O O . ASP B 1 397 ? -14.883 -0.554 8.648 1 98.25 397 ASP B O 1
ATOM 8366 N N . GLY B 1 398 ? -14.531 -2.67 9.141 1 98.56 398 GLY B N 1
ATOM 8367 C CA . GLY B 1 398 ? -15.305 -3.18 8.023 1 98.56 398 GLY B CA 1
ATOM 8368 C C . GLY B 1 398 ? -14.492 -3.314 6.746 1 98.56 398 GLY B C 1
ATOM 8369 O O . GLY B 1 398 ? -14.984 -3.844 5.746 1 98.56 398 GLY B O 1
ATOM 8370 N N . ASN B 1 399 ? -13.25 -2.928 6.707 1 98.62 399 ASN B N 1
ATOM 8371 C CA . ASN B 1 399 ? -12.391 -3.053 5.535 1 98.62 399 ASN B CA 1
ATOM 8372 C C . ASN B 1 399 ? -11.945 -4.496 5.316 1 98.62 399 ASN B C 1
ATOM 8374 O O . ASN B 1 399 ? -11.805 -5.258 6.273 1 98.62 399 ASN B O 1
ATOM 8378 N N . ILE B 1 400 ? -11.75 -4.836 4.062 1 98.81 400 ILE B N 1
ATOM 8379 C CA . ILE B 1 400 ? -11.102 -6.074 3.654 1 98.81 400 ILE B CA 1
ATOM 8380 C C . ILE B 1 400 ? -9.906 -5.758 2.76 1 98.81 400 ILE B C 1
ATOM 8382 O O . ILE B 1 400 ? -10.008 -4.953 1.831 1 98.81 400 ILE B O 1
ATOM 8386 N N . GLU B 1 401 ? -8.766 -6.34 3.107 1 98.62 401 GLU B N 1
ATOM 8387 C CA . GLU B 1 401 ? -7.562 -6.188 2.295 1 98.62 401 GLU B CA 1
ATOM 8388 C C . GLU B 1 401 ? -7.117 -7.527 1.713 1 98.62 401 GLU B C 1
ATOM 8390 O O . GLU B 1 401 ? -7.145 -8.547 2.402 1 98.62 401 GLU B O 1
ATOM 8395 N N . CYS B 1 402 ? -6.812 -7.484 0.468 1 98.56 402 CYS B N 1
ATOM 8396 C CA . CYS B 1 402 ? -6.102 -8.602 -0.141 1 98.56 402 CYS B CA 1
ATOM 8397 C C . CYS B 1 402 ? -4.684 -8.211 -0.523 1 98.56 402 CYS B C 1
ATOM 8399 O O . CYS B 1 402 ? -4.484 -7.285 -1.316 1 98.56 402 CYS B O 1
ATOM 8401 N N . GLU B 1 403 ? -3.717 -8.938 0.048 1 98.25 403 GLU B N 1
ATOM 8402 C CA . GLU B 1 403 ? -2.307 -8.703 -0.249 1 98.25 403 GLU B CA 1
ATOM 8403 C C . GLU B 1 403 ? -1.646 -9.961 -0.808 1 98.25 403 GLU B C 1
ATOM 8405 O O . GLU B 1 403 ? -1.889 -11.062 -0.318 1 98.25 403 GLU B O 1
ATOM 8410 N N . VAL B 1 404 ? -0.871 -9.773 -1.866 1 98.38 404 VAL B N 1
ATOM 8411 C CA . VAL B 1 404 ? -0.057 -10.852 -2.422 1 98.38 404 VAL B CA 1
ATOM 8412 C C . VAL B 1 404 ? 1.417 -10.453 -2.391 1 98.38 404 VAL B C 1
ATOM 8414 O O . VAL B 1 404 ? 1.775 -9.336 -2.787 1 98.38 404 VAL B O 1
ATOM 8417 N N . ARG B 1 405 ? 2.223 -11.352 -1.874 1 98 405 ARG B N 1
ATOM 8418 C CA . ARG B 1 405 ? 3.674 -11.203 -1.883 1 98 405 ARG B CA 1
ATOM 8419 C C . ARG B 1 405 ? 4.328 -12.203 -2.83 1 98 405 ARG B C 1
ATOM 8421 O O . ARG B 1 405 ? 4.023 -13.398 -2.785 1 98 405 ARG B O 1
ATOM 8428 N N . ALA B 1 406 ? 5.152 -11.656 -3.67 1 98.31 406 ALA B N 1
ATOM 8429 C CA . ALA B 1 406 ? 5.918 -12.531 -4.559 1 98.31 406 ALA B CA 1
ATOM 8430 C C . ALA B 1 406 ? 7.383 -12.594 -4.137 1 98.31 406 ALA B C 1
ATOM 8432 O O . ALA B 1 406 ? 7.98 -11.578 -3.783 1 98.31 406 ALA B O 1
ATOM 8433 N N . THR B 1 407 ? 7.941 -13.727 -4.066 1 98.06 407 THR B N 1
ATOM 8434 C CA . THR B 1 407 ? 9.352 -14 -3.805 1 98.06 407 THR B CA 1
ATOM 8435 C C . THR B 1 407 ? 9.789 -15.281 -4.508 1 98.06 407 THR B C 1
ATOM 8437 O O . THR B 1 407 ? 9.031 -15.852 -5.297 1 98.06 407 THR B O 1
ATOM 8440 N N . GLY B 1 408 ? 11.07 -15.617 -4.391 1 97.44 408 GLY B N 1
ATOM 8441 C CA . GLY B 1 408 ? 11.602 -16.797 -5.039 1 97.44 408 GLY B CA 1
ATOM 8442 C C . GLY B 1 408 ? 12.867 -16.531 -5.832 1 97.44 408 GLY B C 1
ATOM 8443 O O . GLY B 1 408 ? 13.523 -15.516 -5.625 1 97.44 408 GLY B O 1
ATOM 8444 N N . ILE B 1 409 ? 13.195 -17.5 -6.703 1 97.5 409 ILE B N 1
ATOM 8445 C CA . ILE B 1 409 ? 14.461 -17.453 -7.434 1 97.5 409 ILE B CA 1
ATOM 8446 C C . ILE B 1 409 ? 14.234 -16.828 -8.805 1 97.5 409 ILE B C 1
ATOM 8448 O O . ILE B 1 409 ? 13.305 -17.188 -9.523 1 97.5 409 ILE B O 1
ATOM 8452 N N . MET B 1 410 ? 15.094 -15.93 -9.148 1 95.81 410 MET B N 1
ATOM 8453 C CA . MET B 1 410 ? 15 -15.289 -10.453 1 95.81 410 MET B CA 1
ATOM 8454 C C . MET B 1 410 ? 15.375 -16.25 -11.57 1 95.81 410 MET B C 1
ATOM 8456 O O . MET B 1 410 ? 16.375 -16.969 -11.461 1 95.81 410 MET B O 1
ATOM 8460 N N . VAL B 1 411 ? 14.531 -16.281 -12.586 1 95.75 411 VAL B N 1
ATOM 8461 C CA . VAL B 1 411 ? 14.953 -16.906 -13.828 1 95.75 411 VAL B CA 1
ATOM 8462 C C . VAL B 1 411 ? 16 -16.031 -14.523 1 95.75 411 VAL B C 1
ATOM 8464 O O . VAL B 1 411 ? 15.812 -14.82 -14.641 1 95.75 411 VAL B O 1
ATOM 8467 N N . VAL B 1 412 ? 17.094 -16.609 -14.953 1 97.12 412 VAL B N 1
ATOM 8468 C CA . VAL B 1 412 ? 18.156 -15.82 -15.57 1 97.12 412 VAL B CA 1
ATOM 8469 C C . VAL B 1 412 ? 18.625 -16.5 -16.859 1 97.12 412 VAL B C 1
ATOM 8471 O O . VAL B 1 412 ? 18.312 -17.672 -17.094 1 97.12 412 VAL B O 1
ATOM 8474 N N . SER B 1 413 ? 19.297 -15.773 -17.672 1 97.19 413 SER B N 1
ATOM 8475 C CA . SER B 1 413 ? 20.016 -16.266 -18.844 1 97.19 413 SER B CA 1
ATOM 8476 C C . SER B 1 413 ? 21.406 -15.68 -18.922 1 97.19 413 SER B C 1
ATOM 8478 O O . SER B 1 413 ? 21.625 -14.516 -18.578 1 97.19 413 SER B O 1
ATOM 8480 N N . ASN B 1 414 ? 22.359 -16.516 -19.359 1 97.62 414 ASN B N 1
ATOM 8481 C CA . ASN B 1 414 ? 23.703 -16.047 -19.641 1 97.62 414 ASN B CA 1
ATOM 8482 C C . ASN B 1 414 ? 23.828 -15.477 -21.047 1 97.62 414 ASN B C 1
ATOM 8484 O O . ASN B 1 414 ? 23.062 -15.852 -21.938 1 97.62 414 ASN B O 1
ATOM 8488 N N . PHE B 1 415 ? 24.672 -14.531 -21.219 1 97.12 415 PHE B N 1
ATOM 8489 C CA . PHE B 1 415 ? 24.922 -13.984 -22.547 1 97.12 415 PHE B CA 1
ATOM 8490 C C . PHE B 1 415 ? 26.422 -13.844 -22.812 1 97.12 415 PHE B C 1
ATOM 8492 O O . PHE B 1 415 ? 27.219 -13.906 -21.875 1 97.12 415 PHE B O 1
ATOM 8499 N N . THR B 1 416 ? 26.797 -13.82 -24.031 1 96.38 416 THR B N 1
ATOM 8500 C CA . THR B 1 416 ? 28.203 -13.695 -24.406 1 96.38 416 THR B CA 1
ATOM 8501 C C . THR B 1 416 ? 28.734 -12.312 -24.047 1 96.38 416 THR B C 1
ATOM 8503 O O . THR B 1 416 ? 27.969 -11.359 -23.906 1 96.38 416 THR B O 1
ATOM 8506 N N . GLU B 1 417 ? 30.016 -12.266 -23.938 1 94.88 417 GLU B N 1
ATOM 8507 C CA . GLU B 1 417 ? 30.656 -11 -23.578 1 94.88 417 GLU B CA 1
ATOM 8508 C C . GLU B 1 417 ? 30.312 -9.914 -24.594 1 94.88 417 GLU B C 1
ATOM 8510 O O . GLU B 1 417 ? 30.422 -10.125 -25.797 1 94.88 417 GLU B O 1
ATOM 8515 N N . GLY B 1 418 ? 29.859 -8.828 -24.109 1 92.06 418 GLY B N 1
ATOM 8516 C CA . GLY B 1 418 ? 29.594 -7.68 -24.953 1 92.06 418 GLY B CA 1
ATOM 8517 C C . GLY B 1 418 ? 28.203 -7.711 -25.594 1 92.06 418 GLY B C 1
ATOM 8518 O O . GLY B 1 418 ? 27.766 -6.73 -26.203 1 92.06 418 GLY B O 1
ATOM 8519 N N . ALA B 1 419 ? 27.5 -8.867 -25.422 1 94.19 419 ALA B N 1
ATOM 8520 C CA . ALA B 1 419 ? 26.172 -8.977 -26.031 1 94.19 419 ALA B CA 1
ATOM 8521 C C . ALA B 1 419 ? 25.156 -8.102 -25.312 1 94.19 419 ALA B C 1
ATOM 8523 O O . ALA B 1 419 ? 25.234 -7.93 -24.094 1 94.19 419 ALA B O 1
ATOM 8524 N N . ALA B 1 420 ? 24.234 -7.645 -26.094 1 93.38 420 ALA B N 1
ATOM 8525 C CA . ALA B 1 420 ? 23.156 -6.836 -25.531 1 93.38 420 ALA B CA 1
ATOM 8526 C C . ALA B 1 420 ? 22.125 -7.707 -24.828 1 93.38 420 ALA B C 1
ATOM 8528 O O . ALA B 1 420 ? 22 -8.898 -25.125 1 93.38 420 ALA B O 1
ATOM 8529 N N . HIS B 1 421 ? 21.422 -7.176 -23.906 1 94.69 421 HIS B N 1
ATOM 8530 C CA . HIS B 1 421 ? 20.312 -7.777 -23.188 1 94.69 421 HIS B CA 1
ATOM 8531 C C . HIS B 1 421 ? 19.234 -6.742 -22.859 1 94.69 421 HIS B C 1
ATOM 8533 O O . HIS B 1 421 ? 18.938 -6.488 -21.688 1 94.69 421 HIS B O 1
ATOM 8539 N N . PRO B 1 422 ? 18.609 -6.176 -23.844 1 96.12 422 PRO B N 1
ATOM 8540 C CA . PRO B 1 422 ? 17.75 -5 -23.672 1 96.12 422 PRO B CA 1
ATOM 8541 C C . PRO B 1 422 ? 16.453 -5.324 -22.938 1 96.12 422 PRO B C 1
ATOM 8543 O O . PRO B 1 422 ? 15.734 -4.414 -22.531 1 96.12 422 PRO B O 1
ATOM 8546 N N . HIS B 1 423 ? 16.156 -6.582 -22.781 1 97.94 423 HIS B N 1
ATOM 8547 C CA . HIS B 1 423 ? 14.844 -6.961 -22.25 1 97.94 423 HIS B CA 1
ATOM 8548 C C . HIS B 1 423 ? 14.961 -7.516 -20.844 1 97.94 423 HIS B C 1
ATOM 8550 O O . HIS B 1 423 ? 14.102 -8.281 -20.391 1 97.94 423 HIS B O 1
ATOM 8556 N N . GLY B 1 424 ? 15.992 -7.184 -20.172 1 97.94 424 GLY B N 1
ATOM 8557 C CA . GLY B 1 424 ? 16.219 -7.594 -18.797 1 97.94 424 GLY B CA 1
ATOM 8558 C C . GLY B 1 424 ? 17.297 -6.789 -18.094 1 97.94 424 GLY B C 1
ATOM 8559 O O . GLY B 1 424 ? 17.891 -5.887 -18.688 1 97.94 424 GLY B O 1
ATOM 8560 N N . THR B 1 425 ? 17.531 -7.078 -16.844 1 98 425 THR B N 1
ATOM 8561 C CA . THR B 1 425 ? 18.516 -6.375 -16.016 1 98 425 THR B CA 1
ATOM 8562 C C . THR B 1 425 ? 19.719 -7.266 -15.734 1 98 425 THR B C 1
ATOM 8564 O O . THR B 1 425 ? 19.562 -8.445 -15.422 1 98 425 THR B O 1
ATOM 8567 N N . LEU B 1 426 ? 20.906 -6.691 -15.945 1 98.06 426 LEU B N 1
ATOM 8568 C CA . LEU B 1 426 ? 22.109 -7.383 -15.508 1 98.06 426 LEU B CA 1
ATOM 8569 C C . LEU B 1 426 ? 22.078 -7.645 -14.008 1 98.06 426 LEU B C 1
ATOM 8571 O O . LEU B 1 426 ? 21.938 -6.715 -13.211 1 98.06 426 LEU B O 1
ATOM 8575 N N . VAL B 1 427 ? 22.234 -8.938 -13.586 1 98.06 427 VAL B N 1
ATOM 8576 C CA . VAL B 1 427 ? 22.109 -9.234 -12.164 1 98.06 427 VAL B CA 1
ATOM 8577 C C . VAL B 1 427 ? 23.359 -9.945 -11.664 1 98.06 427 VAL B C 1
ATOM 8579 O O . VAL B 1 427 ? 23.531 -10.133 -10.461 1 98.06 427 VAL B O 1
ATOM 8582 N N . ASP B 1 428 ? 24.219 -10.359 -12.547 1 97.88 428 ASP B N 1
ATOM 8583 C CA . ASP B 1 428 ? 25.5 -11 -12.266 1 97.88 428 ASP B CA 1
ATOM 8584 C C . ASP B 1 428 ? 26.391 -11 -13.508 1 97.88 428 ASP B C 1
ATOM 8586 O O . ASP B 1 428 ? 26.016 -10.445 -14.547 1 97.88 428 ASP B O 1
ATOM 8590 N N . ASN B 1 429 ? 27.562 -11.633 -13.391 1 97 429 ASN B N 1
ATOM 8591 C CA . ASN B 1 429 ? 28.469 -11.664 -14.523 1 97 429 ASN B CA 1
ATOM 8592 C C . ASN B 1 429 ? 27.828 -12.312 -15.75 1 97 429 ASN B C 1
ATOM 8594 O O . ASN B 1 429 ? 27.422 -13.469 -15.695 1 97 429 ASN B O 1
ATOM 8598 N N . ARG B 1 430 ? 27.641 -11.562 -16.859 1 97.56 430 ARG B N 1
ATOM 8599 C CA . ARG B 1 430 ? 27.078 -12 -18.125 1 97.56 430 ARG B CA 1
ATOM 8600 C C . ARG B 1 430 ? 25.766 -12.758 -17.906 1 97.56 430 ARG B C 1
ATOM 8602 O O . ARG B 1 430 ? 25.531 -13.789 -18.547 1 97.56 430 ARG B O 1
ATOM 8609 N N . THR B 1 431 ? 25.047 -12.328 -16.953 1 98 431 THR B N 1
ATOM 8610 C CA . THR B 1 431 ? 23.797 -12.945 -16.547 1 98 431 THR B CA 1
ATOM 8611 C C . THR B 1 431 ? 22.719 -11.883 -16.328 1 98 431 THR B C 1
ATOM 8613 O O . THR B 1 431 ? 22.922 -10.922 -15.586 1 98 431 THR B O 1
ATOM 8616 N N . TYR B 1 432 ? 21.641 -11.992 -17.031 1 97.69 432 TYR B N 1
ATOM 8617 C CA . TYR B 1 432 ? 20.547 -11.031 -16.859 1 97.69 432 TYR B CA 1
ATOM 8618 C C . TYR B 1 432 ? 19.25 -11.734 -16.484 1 97.69 432 TYR B C 1
ATOM 8620 O O . TYR B 1 432 ? 19.094 -12.938 -16.719 1 97.69 432 TYR B O 1
ATOM 8628 N N . ALA B 1 433 ? 18.406 -11.086 -15.766 1 98 433 ALA B N 1
ATOM 8629 C CA . ALA B 1 433 ? 17.031 -11.516 -15.461 1 98 433 ALA B CA 1
ATOM 8630 C C . ALA B 1 433 ? 16.031 -10.766 -16.328 1 98 433 ALA B C 1
ATOM 8632 O O . ALA B 1 433 ? 15.953 -9.531 -16.281 1 98 433 ALA B O 1
ATOM 8633 N N . PRO B 1 434 ? 15.219 -11.445 -17.141 1 98.12 434 PRO B N 1
ATOM 8634 C CA . PRO B 1 434 ? 14.25 -10.766 -18 1 98.12 434 PRO B CA 1
ATOM 8635 C C . PRO B 1 434 ? 13.156 -10.047 -17.203 1 98.12 434 PRO B C 1
ATOM 8637 O O . PRO B 1 434 ? 12.766 -10.508 -16.125 1 98.12 434 PRO B O 1
ATOM 8640 N N . TYR B 1 435 ? 12.688 -8.922 -17.797 1 98.19 435 TYR B N 1
ATOM 8641 C CA . TYR B 1 435 ? 11.477 -8.305 -17.266 1 98.19 435 TYR B CA 1
ATOM 8642 C C . TYR B 1 435 ? 10.281 -9.25 -17.391 1 98.19 435 TYR B C 1
ATOM 8644 O O . TYR B 1 435 ? 10.234 -10.086 -18.297 1 98.19 435 TYR B O 1
ATOM 8652 N N . HIS B 1 436 ? 9.422 -9.125 -16.5 1 98.06 436 HIS B N 1
ATOM 8653 C CA . HIS B 1 436 ? 8.195 -9.898 -16.594 1 98.06 436 HIS B CA 1
ATOM 8654 C C . HIS B 1 436 ? 7.062 -9.242 -15.82 1 98.06 436 HIS B C 1
ATOM 8656 O O . HIS B 1 436 ? 7.293 -8.328 -15.023 1 98.06 436 HIS B O 1
ATOM 8662 N N . GLN B 1 437 ? 5.883 -9.617 -16.062 1 98.19 437 GLN B N 1
ATOM 8663 C CA . GLN B 1 437 ? 4.68 -9.156 -15.383 1 98.19 437 GLN B CA 1
ATOM 8664 C C . GLN B 1 437 ? 3.914 -10.32 -14.758 1 98.19 437 GLN B C 1
ATOM 8666 O O . GLN B 1 437 ? 3.852 -11.406 -15.336 1 98.19 437 GLN B O 1
ATOM 8671 N N . HIS B 1 438 ? 3.445 -10.156 -13.602 1 98.12 438 HIS B N 1
ATOM 8672 C CA . HIS B 1 438 ? 2.518 -11.07 -12.953 1 98.12 438 HIS B CA 1
ATOM 8673 C C . HIS B 1 438 ? 1.101 -10.508 -12.945 1 98.12 438 HIS B C 1
ATOM 8675 O O . HIS B 1 438 ? 0.794 -9.594 -12.18 1 98.12 438 HIS B O 1
ATOM 8681 N N . PHE B 1 439 ? 0.231 -11.055 -13.75 1 98.5 439 PHE B N 1
ATOM 8682 C CA . PHE B 1 439 ? -1.17 -10.648 -13.734 1 98.5 439 PHE B CA 1
ATOM 8683 C C . PHE B 1 439 ? -1.998 -11.602 -12.875 1 98.5 439 PHE B C 1
ATOM 8685 O O . PHE B 1 439 ? -2.002 -12.812 -13.109 1 98.5 439 PHE B O 1
ATOM 8692 N N . LEU B 1 440 ? -2.639 -11.031 -11.984 1 98.38 440 LEU B N 1
ATOM 8693 C CA . LEU B 1 440 ? -3.598 -11.758 -11.164 1 98.38 440 LEU B CA 1
ATOM 8694 C C . LEU B 1 440 ? -5.02 -11.289 -11.43 1 98.38 440 LEU B C 1
ATOM 8696 O O . LEU B 1 440 ? -5.262 -10.086 -11.578 1 98.38 440 LEU B O 1
ATOM 8700 N N . VAL B 1 441 ? -5.922 -12.195 -11.484 1 98.56 441 VAL B N 1
ATOM 8701 C CA . VAL B 1 441 ? -7.332 -11.852 -11.625 1 98.56 441 VAL B CA 1
ATOM 8702 C C . VAL B 1 441 ? -8.109 -12.312 -10.398 1 98.56 441 VAL B C 1
ATOM 8704 O O . VAL B 1 441 ? -8.297 -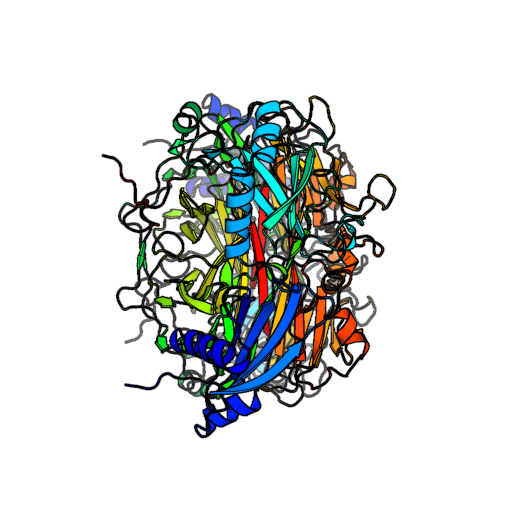13.508 -10.188 1 98.56 441 VAL B O 1
ATOM 8707 N N . ALA B 1 442 ? -8.555 -11.391 -9.633 1 98.75 442 ALA B N 1
ATOM 8708 C CA . ALA B 1 442 ? -9.414 -11.695 -8.492 1 98.75 442 ALA B CA 1
ATOM 8709 C C . ALA B 1 442 ? -10.875 -11.812 -8.922 1 98.75 442 ALA B C 1
ATOM 8711 O O . ALA B 1 442 ? -11.391 -10.953 -9.641 1 98.75 442 ALA B O 1
ATOM 8712 N N . ARG B 1 443 ? -11.469 -12.859 -8.562 1 98.81 443 ARG B N 1
ATOM 8713 C CA . ARG B 1 443 ? -12.906 -13.062 -8.727 1 98.81 443 ARG B CA 1
ATOM 8714 C C . ARG B 1 443 ? -13.656 -12.664 -7.457 1 98.81 443 ARG B C 1
ATOM 8716 O O . ARG B 1 443 ? -13.492 -13.297 -6.41 1 98.81 443 ARG B O 1
ATOM 8723 N N . LEU B 1 444 ? -14.484 -11.641 -7.59 1 98.88 444 LEU B N 1
ATOM 8724 C CA . LEU B 1 444 ? -15.188 -11.078 -6.441 1 98.88 444 LEU B CA 1
ATOM 8725 C C . LEU B 1 444 ? -16.703 -11.125 -6.648 1 98.88 444 LEU B C 1
ATOM 8727 O O . LEU B 1 444 ? -17.281 -10.203 -7.238 1 98.88 444 LEU B O 1
ATOM 8731 N N . ASP B 1 445 ? -17.25 -12.156 -6.133 1 98.69 445 ASP B N 1
ATOM 8732 C CA . ASP B 1 445 ? -18.703 -12.281 -6.102 1 98.69 445 ASP B CA 1
ATOM 8733 C C . ASP B 1 445 ? -19.297 -11.609 -4.859 1 98.69 445 ASP B C 1
ATOM 8735 O O . ASP B 1 445 ? -19.562 -12.281 -3.861 1 98.69 445 ASP B O 1
ATOM 8739 N N . LEU B 1 446 ? -19.531 -10.352 -4.961 1 98.56 446 LEU B N 1
ATOM 8740 C CA . LEU B 1 446 ? -20 -9.57 -3.826 1 98.56 446 LEU B CA 1
ATOM 8741 C C . LEU B 1 446 ? -21.531 -9.594 -3.754 1 98.56 446 LEU B C 1
ATOM 8743 O O . LEU B 1 446 ? -22.203 -9.578 -4.785 1 98.56 446 LEU B O 1
ATOM 8747 N N . ASP B 1 447 ? -22.047 -9.695 -2.615 1 98.44 447 ASP B N 1
ATOM 8748 C CA . ASP B 1 447 ? -23.453 -9.602 -2.277 1 98.44 447 ASP B CA 1
ATOM 8749 C C . ASP B 1 447 ? -23.703 -8.547 -1.199 1 98.44 447 ASP B C 1
ATOM 8751 O O . ASP B 1 447 ? -23.953 -8.883 -0.042 1 98.44 447 ASP B O 1
ATOM 8755 N N . VAL B 1 448 ? -23.703 -7.332 -1.598 1 98.81 448 VAL B N 1
ATOM 8756 C CA . VAL B 1 448 ? -23.844 -6.25 -0.631 1 98.81 448 VAL B CA 1
ATOM 8757 C C . VAL B 1 448 ? -25.312 -6.125 -0.221 1 98.81 448 VAL B C 1
ATOM 8759 O O . VAL B 1 448 ? -26.125 -5.562 -0.959 1 98.81 448 VAL B O 1
ATOM 8762 N N . ASP B 1 449 ? -25.656 -6.578 0.964 1 98.5 449 ASP B N 1
ATOM 8763 C CA . ASP B 1 449 ? -27.016 -6.621 1.494 1 98.5 449 ASP B CA 1
ATOM 8764 C C . ASP B 1 449 ? -27.969 -7.34 0.531 1 98.5 449 ASP B C 1
ATOM 8766 O O . ASP B 1 449 ? -29.109 -6.914 0.338 1 98.5 449 ASP B O 1
ATOM 8770 N N . GLY B 1 450 ? -27.5 -8.305 -0.133 1 97.75 450 GLY B N 1
ATOM 8771 C CA . GLY B 1 450 ? -28.281 -9.07 -1.092 1 97.75 450 GLY B CA 1
ATOM 8772 C C . GLY B 1 450 ? -27.562 -9.258 -2.422 1 97.75 450 GLY B C 1
ATOM 8773 O O . GLY B 1 450 ? -26.422 -8.852 -2.58 1 97.75 450 GLY B O 1
ATOM 8774 N N . THR B 1 451 ? -28.234 -9.883 -3.375 1 97.69 451 THR B N 1
ATOM 8775 C CA . THR B 1 451 ? -27.594 -10.266 -4.625 1 97.69 451 THR B CA 1
ATOM 8776 C C . THR B 1 451 ? -27.797 -9.195 -5.695 1 97.69 451 THR B C 1
ATOM 8778 O O . THR B 1 451 ? -27.047 -9.125 -6.668 1 97.69 451 THR B O 1
ATOM 8781 N N . GLU B 1 452 ? -28.906 -8.398 -5.562 1 98.12 452 GLU B N 1
ATOM 8782 C CA . GLU B 1 452 ? -29.25 -7.422 -6.59 1 98.12 452 GLU B CA 1
ATOM 8783 C C . GLU B 1 452 ? -28.453 -6.133 -6.406 1 98.12 452 GLU B C 1
ATOM 8785 O O . GLU B 1 452 ? -28.906 -5.207 -5.73 1 98.12 452 GLU B O 1
ATOM 8790 N N . ASN B 1 453 ? -27.297 -6.074 -7.125 1 98.81 453 ASN B N 1
ATOM 8791 C CA . ASN B 1 453 ? -26.406 -4.93 -6.98 1 98.81 453 ASN B CA 1
ATOM 8792 C C . ASN B 1 453 ? -26.125 -4.266 -8.328 1 98.81 453 ASN B C 1
ATOM 8794 O O . ASN B 1 453 ? -26.359 -4.867 -9.375 1 98.81 453 ASN B O 1
ATOM 8798 N N . THR B 1 454 ? -25.766 -3.057 -8.297 1 98.88 454 THR B N 1
ATOM 8799 C CA . THR B 1 454 ? -25.266 -2.305 -9.438 1 98.88 454 THR B CA 1
ATOM 8800 C C . THR B 1 454 ? -23.859 -1.775 -9.164 1 98.88 454 THR B C 1
ATOM 8802 O O . THR B 1 454 ? -23.578 -1.281 -8.07 1 98.88 454 THR B O 1
ATOM 8805 N N . VAL B 1 455 ? -22.984 -1.964 -10.156 1 98.94 455 VAL B N 1
ATOM 8806 C CA . VAL B 1 455 ? -21.625 -1.427 -10.031 1 98.94 455 VAL B CA 1
ATOM 8807 C C . VAL B 1 455 ? -21.594 -0.002 -10.578 1 98.94 455 VAL B C 1
ATOM 8809 O O . VAL B 1 455 ? -22.094 0.268 -11.664 1 98.94 455 VAL B O 1
ATOM 8812 N N . TYR B 1 456 ? -21.031 0.893 -9.797 1 98.94 456 TYR B N 1
ATOM 8813 C CA . TYR B 1 456 ? -20.828 2.279 -10.211 1 98.94 456 TYR B CA 1
ATOM 8814 C C . TYR B 1 456 ? -19.359 2.594 -10.391 1 98.94 456 TYR B C 1
ATOM 8816 O O . TYR B 1 456 ? -18.531 2.271 -9.523 1 98.94 456 TYR B O 1
ATOM 8824 N N . ALA B 1 457 ? -18.984 3.178 -11.523 1 98.81 457 ALA B N 1
ATOM 8825 C CA . ALA B 1 457 ? -17.703 3.875 -11.602 1 98.81 457 ALA B CA 1
ATOM 8826 C C . ALA B 1 457 ? -17.75 5.207 -10.859 1 98.81 457 ALA B C 1
ATOM 8828 O O . ALA B 1 457 ? -18.656 6.012 -11.078 1 98.81 457 ALA B O 1
ATOM 8829 N N . THR B 1 458 ? -16.859 5.391 -9.938 1 98.38 458 THR B N 1
ATOM 8830 C CA . THR B 1 458 ? -16.812 6.621 -9.156 1 98.38 458 THR B CA 1
ATOM 8831 C C . THR B 1 458 ? -15.57 7.441 -9.523 1 98.38 458 THR B C 1
ATOM 8833 O O . THR B 1 458 ? -14.445 6.945 -9.438 1 98.38 458 THR B O 1
ATOM 8836 N N . GLU B 1 459 ? -15.75 8.695 -9.891 1 98.44 459 GLU B N 1
ATOM 8837 C CA . GLU B 1 459 ? -14.695 9.602 -10.352 1 98.44 459 GLU B CA 1
ATOM 8838 C C . GLU B 1 459 ? -14.891 11 -9.781 1 98.44 459 GLU B C 1
ATOM 8840 O O . GLU B 1 459 ? -15.992 11.359 -9.359 1 98.44 459 GLU B O 1
ATOM 8845 N N . THR B 1 460 ? -13.805 11.695 -9.719 1 98.31 460 THR B N 1
ATOM 8846 C CA . THR B 1 460 ? -13.859 13.07 -9.227 1 98.31 460 THR B CA 1
ATOM 8847 C C . THR B 1 460 ? -13.719 14.062 -10.375 1 98.31 460 THR B C 1
ATOM 8849 O O . THR B 1 460 ? -12.914 13.859 -11.281 1 98.31 460 THR B O 1
ATOM 8852 N N . GLU B 1 461 ? -14.523 15.117 -10.305 1 97.19 461 GLU B N 1
ATOM 8853 C CA . GLU B 1 461 ? -14.516 16.172 -11.312 1 97.19 461 GLU B CA 1
ATOM 8854 C C . GLU B 1 461 ? -14.219 17.531 -10.688 1 97.19 461 GLU B C 1
ATOM 8856 O O . GLU B 1 461 ? -14.68 17.828 -9.578 1 97.19 461 GLU B O 1
ATOM 8861 N N . ILE B 1 462 ? -13.477 18.359 -11.438 1 96.75 462 ILE B N 1
ATOM 8862 C CA . ILE B 1 462 ? -13.234 19.75 -11.062 1 96.75 462 ILE B CA 1
ATOM 8863 C C . ILE B 1 462 ? -14.422 20.609 -11.477 1 96.75 462 ILE B C 1
ATOM 8865 O O . ILE B 1 462 ? -14.883 20.531 -12.617 1 96.75 462 ILE B O 1
ATOM 8869 N N . GLU B 1 463 ? -14.93 21.344 -10.539 1 96 463 GLU B N 1
ATOM 8870 C CA . GLU B 1 463 ? -15.953 22.312 -10.93 1 96 463 GLU B CA 1
ATOM 8871 C C . GLU B 1 463 ? -15.336 23.516 -11.625 1 96 463 GLU B C 1
ATOM 8873 O O . GLU B 1 463 ? -14.336 24.062 -11.164 1 96 463 GLU B O 1
ATOM 8878 N N . PRO B 1 464 ? -15.938 23.953 -12.688 1 95.25 464 PRO B N 1
ATOM 8879 C CA . PRO B 1 464 ? -15.375 25.094 -13.406 1 95.25 464 PRO B CA 1
ATOM 8880 C C . PRO B 1 464 ? -15.32 26.359 -12.555 1 95.25 464 PRO B C 1
ATOM 8882 O O . PRO B 1 464 ? -16.234 26.609 -11.758 1 95.25 464 PRO B O 1
ATOM 8885 N N . VAL B 1 465 ? -14.297 27.156 -12.82 1 96.06 465 VAL B N 1
ATOM 8886 C CA . VAL B 1 465 ? -14.195 28.453 -12.164 1 96.06 465 VAL B CA 1
ATOM 8887 C C . VAL B 1 465 ? -15.266 29.391 -12.703 1 96.06 465 VAL B C 1
ATOM 8889 O O . VAL B 1 465 ? -15.523 29.422 -13.906 1 96.06 465 VAL B O 1
ATOM 8892 N N . GLY B 1 466 ? -15.938 30.094 -11.859 1 94.81 466 GLY B N 1
ATOM 8893 C CA . GLY B 1 466 ? -17 31.016 -12.188 1 94.81 466 GLY B CA 1
ATOM 8894 C C . GLY B 1 466 ? -17.656 31.625 -10.961 1 94.81 466 GLY B C 1
ATOM 8895 O O . GLY B 1 466 ? -17.156 31.484 -9.844 1 94.81 466 GLY B O 1
ATOM 8896 N N . PRO B 1 467 ? -18.766 32.344 -11.117 1 94.44 467 PRO B N 1
ATOM 8897 C CA . PRO B 1 467 ? -19.438 33 -10 1 94.44 467 PRO B CA 1
ATOM 8898 C C . PRO B 1 467 ? -19.844 32.031 -8.898 1 94.44 467 PRO B C 1
ATOM 8900 O O . PRO B 1 467 ? -19.859 32.406 -7.723 1 94.44 467 PRO B O 1
ATOM 8903 N N . GLU B 1 468 ? -20.125 30.828 -9.305 1 92.12 468 GLU B N 1
ATOM 8904 C CA . GLU B 1 468 ? -20.594 29.828 -8.328 1 92.12 468 GLU B CA 1
ATOM 8905 C C . GLU B 1 468 ? -19.406 29.078 -7.719 1 92.12 468 GLU B C 1
ATOM 8907 O O . GLU B 1 468 ? -19.609 28.203 -6.863 1 92.12 468 GLU B O 1
ATOM 8912 N N . ASN B 1 469 ? -18.266 29.328 -8.148 1 95.94 469 ASN B N 1
ATOM 8913 C CA . ASN B 1 469 ? -17 28.766 -7.695 1 95.94 469 ASN B CA 1
ATOM 8914 C C . ASN B 1 469 ? -15.836 29.719 -7.934 1 95.94 469 ASN B C 1
ATOM 8916 O O . ASN B 1 469 ? -14.891 29.391 -8.648 1 95.94 469 ASN B O 1
ATOM 8920 N N . PRO B 1 470 ? -15.938 30.797 -7.301 1 95 470 PRO B N 1
ATOM 8921 C CA . PRO B 1 470 ? -15.07 31.922 -7.691 1 95 470 PRO B CA 1
ATOM 8922 C C . PRO B 1 470 ? -13.594 31.641 -7.441 1 95 470 PRO B C 1
ATOM 8924 O O . PRO B 1 470 ? -12.727 32.219 -8.109 1 95 470 PRO B O 1
ATOM 8927 N N . TYR B 1 471 ? -13.258 30.766 -6.562 1 96.06 471 TYR B N 1
ATOM 8928 C CA . TYR B 1 471 ? -11.852 30.547 -6.234 1 96.06 471 TYR B CA 1
ATOM 8929 C C . TYR B 1 471 ? -11.367 29.219 -6.809 1 96.06 471 TYR B C 1
ATOM 8931 O O . TYR B 1 471 ? -10.242 28.781 -6.527 1 96.06 471 TYR B O 1
ATOM 8939 N N . GLY B 1 472 ? -12.219 28.5 -7.562 1 96.38 472 GLY B N 1
ATOM 8940 C CA . GLY B 1 472 ? -11.852 27.234 -8.172 1 96.38 472 GLY B CA 1
ATOM 8941 C C . GLY B 1 472 ? -11.555 26.141 -7.156 1 96.38 472 GLY B C 1
ATOM 8942 O O . GLY B 1 472 ? -10.656 25.328 -7.355 1 96.38 472 GLY B O 1
ATOM 8943 N N . LEU B 1 473 ? -12.281 26.109 -6.09 1 97.19 473 LEU B N 1
ATOM 8944 C CA . LEU B 1 473 ? -11.984 25.234 -4.961 1 97.19 473 LEU B CA 1
ATOM 8945 C C . LEU B 1 473 ? -12.766 23.922 -5.066 1 97.19 473 LEU B C 1
ATOM 8947 O O . LEU B 1 473 ? -12.266 22.875 -4.688 1 97.19 473 LEU B O 1
ATOM 8951 N N . SER B 1 474 ? -13.898 23.844 -5.711 1 98.06 474 SER B N 1
ATOM 8952 C CA . SER B 1 474 ? -14.914 22.812 -5.5 1 98.06 474 SER B CA 1
ATOM 8953 C C . SER B 1 474 ? -14.672 21.609 -6.41 1 98.06 474 SER B C 1
ATOM 8955 O O . SER B 1 474 ? -14.281 21.766 -7.566 1 98.06 474 SER B O 1
ATOM 8957 N N . LEU B 1 475 ? -14.867 20.453 -5.805 1 98.19 475 LEU B N 1
ATOM 8958 C CA . LEU B 1 475 ? -14.898 19.188 -6.512 1 98.19 475 LEU B CA 1
ATOM 8959 C C . LEU B 1 475 ? -16.266 18.531 -6.379 1 98.19 475 LEU B C 1
ATOM 8961 O O . LEU B 1 475 ? -17.016 18.828 -5.453 1 98.19 475 LEU B O 1
ATOM 8965 N N . ARG B 1 476 ? -16.562 17.719 -7.297 1 97.25 476 ARG B N 1
ATOM 8966 C CA . ARG B 1 476 ? -17.766 16.891 -7.223 1 97.25 476 ARG B CA 1
ATOM 8967 C C . ARG B 1 476 ? -17.453 15.445 -7.602 1 97.25 476 ARG B C 1
ATOM 8969 O O . ARG B 1 476 ? -16.453 15.164 -8.266 1 97.25 476 ARG B O 1
ATOM 8976 N N . GLN B 1 477 ? -18.312 14.586 -7.082 1 97.19 477 GLN B N 1
ATOM 8977 C CA . GLN B 1 477 ? -18.203 13.18 -7.434 1 97.19 477 GLN B CA 1
ATOM 8978 C C . GLN B 1 477 ? -19.172 12.812 -8.555 1 97.19 477 GLN B C 1
ATOM 8980 O O . GLN B 1 477 ? -20.312 13.281 -8.578 1 97.19 477 GLN B O 1
ATOM 8985 N N . ARG B 1 478 ? -18.656 12.133 -9.5 1 97.75 478 ARG B N 1
ATOM 8986 C CA . ARG B 1 478 ? -19.484 11.523 -10.539 1 97.75 478 ARG B CA 1
ATOM 8987 C C . ARG B 1 478 ? -19.562 10.016 -10.359 1 97.75 478 ARG B C 1
ATOM 8989 O O . ARG B 1 478 ? -18.562 9.312 -10.461 1 97.75 478 ARG B O 1
ATOM 8996 N N . ASN B 1 479 ? -20.703 9.531 -10.039 1 98.12 479 ASN B N 1
ATOM 8997 C CA . ASN B 1 479 ? -21 8.102 -9.961 1 98.12 479 ASN B CA 1
ATOM 8998 C C . ASN B 1 479 ? -21.812 7.633 -11.172 1 98.12 479 ASN B C 1
ATOM 9000 O O . ASN B 1 479 ? -22.984 7.977 -11.305 1 98.12 479 ASN B O 1
ATOM 9004 N N . THR B 1 480 ? -21.188 6.867 -12.008 1 98.75 480 THR B N 1
ATOM 9005 C CA . THR B 1 480 ? -21.828 6.387 -13.234 1 98.75 480 THR B CA 1
ATOM 9006 C C . THR B 1 480 ? -22.188 4.91 -13.109 1 98.75 480 THR B C 1
ATOM 9008 O O . THR B 1 480 ? -21.312 4.055 -13.008 1 98.75 480 THR B O 1
ATOM 9011 N N . PRO B 1 481 ? -23.469 4.57 -13.086 1 98.81 481 PRO B N 1
ATOM 9012 C CA . PRO B 1 481 ? -23.828 3.15 -13.062 1 98.81 481 PRO B CA 1
ATOM 9013 C C . PRO B 1 481 ? -23.391 2.41 -14.328 1 98.81 481 PRO B C 1
ATOM 9015 O O . PRO B 1 481 ? -23.562 2.92 -15.438 1 98.81 481 PRO B O 1
ATOM 9018 N N . LEU B 1 482 ? -22.75 1.343 -14.133 1 98.88 482 LEU B N 1
ATOM 9019 C CA . LEU B 1 482 ? -22.453 0.432 -15.234 1 98.88 482 LEU B CA 1
ATOM 9020 C C . LEU B 1 482 ? -23.641 -0.514 -15.477 1 98.88 482 LEU B C 1
ATOM 9022 O O . LEU B 1 482 ? -23.969 -1.324 -14.609 1 98.88 482 LEU B O 1
ATOM 9026 N N . ARG B 1 483 ? -24.219 -0.453 -16.688 1 98.75 483 ARG B N 1
ATOM 9027 C CA . ARG B 1 483 ? -25.516 -1.1 -16.859 1 98.75 483 ARG B CA 1
ATOM 9028 C C . ARG B 1 483 ? -25.391 -2.348 -17.719 1 98.75 483 ARG B C 1
ATOM 9030 O O . ARG B 1 483 ? -26.25 -3.225 -17.672 1 98.75 483 ARG B O 1
ATOM 9037 N N . THR B 1 484 ? -24.359 -2.428 -18.5 1 98.88 484 THR B N 1
ATOM 9038 C CA . THR B 1 484 ? -24.125 -3.572 -19.375 1 98.88 484 THR B CA 1
ATOM 9039 C C . THR B 1 484 ? -22.703 -4.105 -19.203 1 98.88 484 THR B C 1
ATOM 9041 O O . THR B 1 484 ? -21.844 -3.422 -18.672 1 98.88 484 THR B O 1
ATOM 9044 N N . GLU B 1 485 ? -22.484 -5.312 -19.672 1 98.88 485 GLU B N 1
ATOM 9045 C CA . GLU B 1 485 ? -21.156 -5.914 -19.609 1 98.88 485 GLU B CA 1
ATOM 9046 C C . GLU B 1 485 ? -20.141 -5.09 -20.391 1 98.88 485 GLU B C 1
ATOM 9048 O O . GLU B 1 485 ? -18.969 -5.008 -20 1 98.88 485 GLU B O 1
ATOM 9053 N N . SER B 1 486 ? -20.578 -4.504 -21.484 1 98.75 486 SER B N 1
ATOM 9054 C CA . SER B 1 486 ? -19.672 -3.637 -22.234 1 98.75 486 SER B CA 1
ATOM 9055 C C . SER B 1 486 ? -19.234 -2.439 -21.391 1 98.75 486 SER B C 1
ATOM 9057 O O . SER B 1 486 ? -18.062 -2.051 -21.422 1 98.75 486 SER B O 1
ATOM 9059 N N . GLU B 1 487 ? -20.156 -1.89 -20.656 1 98.75 487 GLU B N 1
ATOM 9060 C CA . GLU B 1 487 ? -19.828 -0.783 -19.766 1 98.75 487 GLU B CA 1
ATOM 9061 C C . GLU B 1 487 ? -18.984 -1.259 -18.578 1 98.75 487 GLU B C 1
ATOM 9063 O O . GLU B 1 487 ? -18.266 -0.47 -17.969 1 98.75 487 GLU B O 1
ATOM 9068 N N . GLY B 1 488 ? -19.141 -2.559 -18.297 1 98.81 488 GLY B N 1
ATOM 9069 C CA . GLY B 1 488 ? -18.406 -3.145 -17.172 1 98.81 488 GLY B CA 1
ATOM 9070 C C . GLY B 1 488 ? -16.938 -3.32 -17.469 1 98.81 488 GLY B C 1
ATOM 9071 O O . GLY B 1 488 ? -16.156 -3.619 -16.562 1 98.81 488 GLY B O 1
ATOM 9072 N N . LYS B 1 489 ? -16.562 -3.184 -18.766 1 98.81 489 LYS B N 1
ATOM 9073 C CA . LYS B 1 489 ? -15.148 -3.139 -19.109 1 98.81 489 LYS B CA 1
ATOM 9074 C C . LYS B 1 489 ? -14.539 -1.781 -18.766 1 98.81 489 LYS B C 1
ATOM 9076 O O . LYS B 1 489 ? -14.852 -0.776 -19.406 1 98.81 489 LYS B O 1
ATOM 9081 N N . GLN B 1 490 ? -13.742 -1.783 -17.703 1 98.62 490 GLN B N 1
ATOM 9082 C CA . GLN B 1 490 ? -13.234 -0.521 -17.156 1 98.62 490 GLN B CA 1
ATOM 9083 C C . GLN B 1 490 ? -11.719 -0.547 -17.031 1 98.62 490 GLN B C 1
ATOM 9085 O O . GLN B 1 490 ? -11.125 -1.609 -16.844 1 98.62 490 GLN B O 1
ATOM 9090 N N . ASP B 1 491 ? -11.094 0.629 -17.125 1 98.06 491 ASP B N 1
ATOM 9091 C CA . ASP B 1 491 ? -9.656 0.782 -16.906 1 98.06 491 ASP B CA 1
ATOM 9092 C C . ASP B 1 491 ? -9.375 1.81 -15.812 1 98.06 491 ASP B C 1
ATOM 9094 O O . ASP B 1 491 ? -10.188 2.711 -15.578 1 98.06 491 ASP B O 1
ATOM 9098 N N . PHE B 1 492 ? -8.227 1.596 -15.188 1 97.31 492 PHE B N 1
ATOM 9099 C CA . PHE B 1 492 ? -7.758 2.561 -14.203 1 97.31 492 PHE B CA 1
ATOM 9100 C C . PHE B 1 492 ? -7.57 3.934 -14.828 1 97.31 492 PHE B C 1
ATOM 9102 O O . PHE B 1 492 ? -7.211 4.043 -16 1 97.31 492 PHE B O 1
ATOM 9109 N N . CYS B 1 493 ? -7.887 4.992 -14.062 1 96.94 493 CYS B N 1
ATOM 9110 C CA . CYS B 1 493 ? -7.676 6.371 -14.492 1 96.94 493 CYS B CA 1
ATOM 9111 C C . CYS B 1 493 ? -7.152 7.227 -13.344 1 96.94 493 CYS B C 1
ATOM 9113 O O . CYS B 1 493 ? -7.918 7.621 -12.461 1 96.94 493 CYS B O 1
ATOM 9115 N N . TRP B 1 494 ? -5.793 7.547 -13.391 1 95.62 494 TRP B N 1
ATOM 9116 C CA . TRP B 1 494 ? -5.137 8.312 -12.336 1 95.62 494 TRP B CA 1
ATOM 9117 C C . TRP B 1 494 ? -5.695 9.727 -12.266 1 95.62 494 TRP B C 1
ATOM 9119 O O . TRP B 1 494 ? -5.914 10.266 -11.18 1 95.62 494 TRP B O 1
ATOM 9129 N N . GLU B 1 495 ? -6.059 10.352 -13.367 1 96.19 495 GLU B N 1
ATOM 9130 C CA . GLU B 1 495 ? -6.426 11.766 -13.469 1 96.19 495 GLU B CA 1
ATOM 9131 C C . GLU B 1 495 ? -7.742 12.039 -12.75 1 96.19 495 GLU B C 1
ATOM 9133 O O . GLU B 1 495 ? -7.91 13.102 -12.141 1 96.19 495 GLU B O 1
ATOM 9138 N N . THR B 1 496 ? -8.633 11.055 -12.828 1 97.38 496 THR B N 1
ATOM 9139 C CA . THR B 1 496 ? -9.938 11.266 -12.227 1 97.38 496 THR B CA 1
ATOM 9140 C C . THR B 1 496 ? -10.078 10.469 -10.93 1 97.38 496 THR B C 1
ATOM 9142 O O . THR B 1 496 ? -11.133 10.484 -10.289 1 97.38 496 THR B O 1
ATOM 9145 N N . GLN B 1 497 ? -9 9.719 -10.625 1 97.25 497 GLN B N 1
ATOM 9146 C CA . GLN B 1 497 ? -9.016 8.859 -9.445 1 97.25 497 GLN B CA 1
ATOM 9147 C C . GLN B 1 497 ? -10.172 7.871 -9.492 1 97.25 497 GLN B C 1
ATOM 9149 O O . GLN B 1 497 ? -10.898 7.711 -8.508 1 97.25 497 GLN B O 1
ATOM 9154 N N . ARG B 1 498 ? -10.367 7.156 -10.625 1 97.75 498 ARG B N 1
ATOM 9155 C CA . ARG B 1 498 ? -11.461 6.223 -10.852 1 97.75 498 ARG B CA 1
ATOM 9156 C C . ARG B 1 498 ? -11.375 5.031 -9.898 1 97.75 498 ARG B C 1
ATOM 9158 O O . ARG B 1 498 ? -10.289 4.488 -9.688 1 97.75 498 ARG B O 1
ATOM 9165 N N . ALA B 1 499 ? -12.438 4.633 -9.289 1 98.25 499 ALA B N 1
ATOM 9166 C CA . ALA B 1 499 ? -12.68 3.416 -8.523 1 98.25 499 ALA B CA 1
ATOM 9167 C C . ALA B 1 499 ? -14.07 2.855 -8.812 1 98.25 499 ALA B C 1
ATOM 9169 O O . ALA B 1 499 ? -14.773 3.346 -9.695 1 98.25 499 ALA B O 1
ATOM 9170 N N . TRP B 1 500 ? -14.445 1.735 -8.125 1 98.88 500 TRP B N 1
ATOM 9171 C CA . TRP B 1 500 ? -15.727 1.114 -8.414 1 98.88 500 TRP B CA 1
ATOM 9172 C C . TRP B 1 500 ? -16.438 0.707 -7.133 1 98.88 500 TRP B C 1
ATOM 9174 O O . TRP B 1 500 ? -15.812 0.23 -6.188 1 98.88 500 TRP B O 1
ATOM 9184 N N . LYS B 1 501 ? -17.719 0.904 -7.113 1 98.62 501 LYS B N 1
ATOM 9185 C CA . LYS B 1 501 ? -18.562 0.545 -5.969 1 98.62 501 LYS B CA 1
ATOM 9186 C C . LYS B 1 501 ? -19.609 -0.485 -6.359 1 98.62 501 LYS B C 1
ATOM 9188 O O . LYS B 1 501 ? -20.219 -0.387 -7.43 1 98.62 501 LYS B O 1
ATOM 9193 N N . VAL B 1 502 ? -19.734 -1.454 -5.527 1 98.94 502 VAL B N 1
ATOM 9194 C CA . VAL B 1 502 ? -20.891 -2.344 -5.613 1 98.94 502 VAL B CA 1
ATOM 9195 C C . VAL B 1 502 ? -22 -1.847 -4.684 1 98.94 502 VAL B C 1
ATOM 9197 O O . VAL B 1 502 ? -21.812 -1.807 -3.463 1 98.94 502 VAL B O 1
ATOM 9200 N N . VAL B 1 503 ? -23.172 -1.493 -5.285 1 98.88 503 VAL B N 1
ATOM 9201 C CA . VAL B 1 503 ? -24.203 -0.774 -4.539 1 98.88 503 VAL B CA 1
ATOM 9202 C C . VAL B 1 503 ? -25.5 -1.578 -4.539 1 98.88 503 VAL B C 1
ATOM 9204 O O . VAL B 1 503 ? -25.891 -2.135 -5.566 1 98.88 503 VAL B O 1
ATOM 9207 N N . ASN B 1 504 ? -26.156 -1.727 -3.391 1 98.88 504 ASN B N 1
ATOM 9208 C CA . ASN B 1 504 ? -27.547 -2.178 -3.344 1 98.88 504 ASN B CA 1
ATOM 9209 C C . ASN B 1 504 ? -28.516 -1.007 -3.422 1 98.88 504 ASN B C 1
ATOM 9211 O O . ASN B 1 504 ? -28.781 -0.344 -2.416 1 98.88 504 ASN B O 1
ATOM 9215 N N . ASP B 1 505 ? -29.141 -0.816 -4.52 1 98.44 505 ASP B N 1
ATOM 9216 C CA . ASP B 1 505 ? -30.016 0.327 -4.754 1 98.44 505 ASP B CA 1
ATOM 9217 C C . ASP B 1 505 ? -31.406 0.094 -4.145 1 98.44 505 ASP B C 1
ATOM 9219 O O . ASP B 1 505 ? -32.219 1.015 -4.078 1 98.44 505 ASP B O 1
ATOM 9223 N N . ASN B 1 506 ? -31.625 -1.059 -3.65 1 98.44 506 ASN B N 1
ATOM 9224 C CA . ASN B 1 506 ? -32.969 -1.438 -3.219 1 98.44 506 ASN B CA 1
ATOM 9225 C C . ASN B 1 506 ? -33.156 -1.246 -1.715 1 98.44 506 ASN B C 1
ATOM 9227 O O . ASN B 1 506 ? -34.25 -1.397 -1.194 1 98.44 506 ASN B O 1
ATOM 9231 N N . THR B 1 507 ? -32.094 -1.019 -1.065 1 97.69 507 THR B N 1
ATOM 9232 C CA . THR B 1 507 ? -32.156 -0.812 0.377 1 97.69 507 THR B CA 1
ATOM 9233 C C . THR B 1 507 ? -31.469 0.494 0.768 1 97.69 507 THR B C 1
ATOM 9235 O O . THR B 1 507 ? -30.844 1.146 -0.069 1 97.69 507 THR B O 1
ATOM 9238 N N . ARG B 1 508 ? -31.672 0.953 1.968 1 97.81 508 ARG B N 1
ATOM 9239 C CA . ARG B 1 508 ? -31.094 2.18 2.5 1 97.81 508 ARG B CA 1
ATOM 9240 C C . ARG B 1 508 ? -30.484 1.944 3.881 1 97.81 508 ARG B C 1
ATOM 9242 O O . ARG B 1 508 ? -31 1.134 4.656 1 97.81 508 ARG B O 1
ATOM 9249 N N . ASN B 1 509 ? -29.406 2.611 4.152 1 97 509 ASN B N 1
ATOM 9250 C CA . ASN B 1 509 ? -28.875 2.605 5.508 1 97 509 ASN B CA 1
ATOM 9251 C C . ASN B 1 509 ? -29.625 3.561 6.422 1 97 509 ASN B C 1
ATOM 9253 O O . ASN B 1 509 ? -30.672 4.102 6.035 1 97 509 ASN B O 1
ATOM 9257 N N . GLY B 1 510 ? -29.125 3.703 7.586 1 95.62 510 GLY B N 1
ATOM 9258 C CA . GLY B 1 510 ? -29.844 4.449 8.609 1 95.62 510 GLY B CA 1
ATOM 9259 C C . GLY B 1 510 ? -29.922 5.938 8.32 1 95.62 510 GLY B C 1
ATOM 9260 O O . GLY B 1 510 ? -30.734 6.645 8.898 1 95.62 510 GLY B O 1
ATOM 9261 N N . ILE B 1 511 ? -29.109 6.375 7.383 1 96.19 511 ILE B N 1
ATOM 9262 C CA . ILE B 1 511 ? -29.141 7.805 7.102 1 96.19 511 ILE B CA 1
ATOM 9263 C C . ILE B 1 511 ? -29.734 8.047 5.715 1 96.19 511 ILE B C 1
ATOM 9265 O O . ILE B 1 511 ? -29.672 9.156 5.191 1 96.19 511 ILE B O 1
ATOM 9269 N N . GLY B 1 512 ? -30.156 7.031 5.074 1 95.94 512 GLY B N 1
ATOM 9270 C CA . GLY B 1 512 ? -30.984 7.168 3.883 1 95.94 512 GLY B CA 1
ATOM 9271 C C . GLY B 1 512 ? -30.203 6.957 2.596 1 95.94 512 GLY B C 1
ATOM 9272 O O . GLY B 1 512 ? -30.719 7.227 1.507 1 95.94 512 GLY B O 1
ATOM 9273 N N . THR B 1 513 ? -29.016 6.465 2.652 1 96.06 513 THR B N 1
ATOM 9274 C CA . THR B 1 513 ? -28.219 6.25 1.443 1 96.06 513 THR B CA 1
ATOM 9275 C C . THR B 1 513 ? -28.141 4.766 1.113 1 96.06 513 THR B C 1
ATOM 9277 O O . THR B 1 513 ? -28.422 3.916 1.962 1 96.06 513 THR B O 1
ATOM 9280 N N . ALA B 1 514 ? -27.844 4.461 -0.134 1 98.25 514 ALA B N 1
ATOM 9281 C CA . ALA B 1 514 ? -27.703 3.068 -0.548 1 98.25 514 ALA B CA 1
ATOM 9282 C C . ALA B 1 514 ? -26.406 2.469 -0.025 1 98.25 514 ALA B C 1
ATOM 9284 O O . ALA B 1 514 ? -25.328 3.062 -0.18 1 98.25 514 ALA B O 1
ATOM 9285 N N . PRO B 1 515 ? -26.5 1.303 0.634 1 98.69 515 PRO B N 1
ATOM 9286 C CA . PRO B 1 515 ? -25.266 0.666 1.108 1 98.69 515 PRO B CA 1
ATOM 9287 C C . PRO B 1 515 ? -24.359 0.209 -0.032 1 98.69 515 PRO B C 1
ATOM 9289 O O . PRO B 1 515 ? -24.844 -0.236 -1.073 1 98.69 515 PRO B O 1
ATOM 9292 N N . ALA B 1 516 ? -23 0.254 0.2 1 98.88 516 ALA B N 1
ATOM 9293 C CA . ALA B 1 516 ? -22.078 -0.113 -0.862 1 98.88 516 ALA B CA 1
ATOM 9294 C C . ALA B 1 516 ? -20.734 -0.582 -0.283 1 98.88 516 ALA B C 1
ATOM 9296 O O . ALA B 1 516 ? -20.438 -0.312 0.881 1 98.88 516 ALA B O 1
ATOM 9297 N N . TYR B 1 517 ? -20.016 -1.331 -1.02 1 98.88 517 TYR B N 1
ATOM 9298 C CA . TYR B 1 517 ? -18.594 -1.583 -0.865 1 98.88 517 TYR B CA 1
ATOM 9299 C C . TYR B 1 517 ? -17.812 -1.106 -2.088 1 98.88 517 TYR B C 1
ATOM 9301 O O . TYR B 1 517 ? -18.234 -1.35 -3.225 1 98.88 517 TYR B O 1
ATOM 9309 N N . LYS B 1 518 ? -16.766 -0.439 -1.798 1 98.75 518 LYS B N 1
ATOM 9310 C CA . LYS B 1 518 ? -15.922 0.122 -2.854 1 98.75 518 LYS B CA 1
ATOM 9311 C C . LYS B 1 518 ? -14.672 -0.733 -3.078 1 98.75 518 LYS B C 1
ATOM 9313 O O . LYS B 1 518 ? -13.992 -1.105 -2.125 1 98.75 518 LYS B O 1
ATOM 9318 N N . LEU B 1 519 ? -14.438 -1.125 -4.34 1 98.75 519 LEU B N 1
ATOM 9319 C CA . LEU B 1 519 ? -13.141 -1.641 -4.746 1 98.75 519 LEU B CA 1
ATOM 9320 C C . LEU B 1 519 ? -12.156 -0.5 -4.992 1 98.75 519 LEU B C 1
ATOM 9322 O O . LEU B 1 519 ? -12.281 0.229 -5.977 1 98.75 519 LEU B O 1
ATOM 9326 N N . VAL B 1 520 ? -11.266 -0.342 -4.047 1 97.5 520 VAL B N 1
ATOM 9327 C CA . VAL B 1 520 ? -10.188 0.632 -4.203 1 97.5 520 VAL B CA 1
ATOM 9328 C C . VAL B 1 520 ? -9 -0.018 -4.91 1 97.5 520 VAL B C 1
ATOM 9330 O O . VAL B 1 520 ? -8.328 -0.881 -4.344 1 97.5 520 VAL B O 1
ATOM 9333 N N . PRO B 1 521 ? -8.789 0.542 -6.117 1 93.19 521 PRO B N 1
ATOM 9334 C CA . PRO B 1 521 ? -7.762 -0.153 -6.891 1 93.19 521 PRO B CA 1
ATOM 9335 C C . PRO B 1 521 ? -6.367 -0.017 -6.273 1 93.19 521 PRO B C 1
ATOM 9337 O O . PRO B 1 521 ? -6.027 1.041 -5.742 1 93.19 521 PRO B O 1
ATOM 9340 N N . GLY B 1 522 ? -5.633 -1.1 -6.246 1 91.25 522 GLY B N 1
ATOM 9341 C CA . GLY B 1 522 ? -4.223 -1.194 -5.895 1 91.25 522 GLY B CA 1
ATOM 9342 C C . GLY B 1 522 ? -3.445 -2.123 -6.809 1 91.25 522 GLY B C 1
ATOM 9343 O O . GLY B 1 522 ? -3.916 -3.211 -7.145 1 91.25 522 GLY B O 1
ATOM 9344 N N . ALA B 1 523 ? -2.396 -1.635 -7.336 1 92.88 523 ALA B N 1
ATOM 9345 C CA . ALA B 1 523 ? -1.425 -2.434 -8.078 1 92.88 523 ALA B CA 1
ATOM 9346 C C . ALA B 1 523 ? -1.998 -2.893 -9.414 1 92.88 523 ALA B C 1
ATOM 9348 O O . ALA B 1 523 ? -1.645 -3.965 -9.914 1 92.88 523 ALA B O 1
ATOM 9349 N N . ALA B 1 524 ? -2.996 -2.217 -9.945 1 95.19 524 ALA B N 1
ATOM 9350 C CA . ALA B 1 524 ? -3.391 -2.479 -11.32 1 95.19 524 ALA B CA 1
ATOM 9351 C C . ALA B 1 524 ? -2.291 -2.064 -12.297 1 95.19 524 ALA B C 1
ATOM 9353 O O . ALA B 1 524 ? -1.647 -1.029 -12.109 1 95.19 524 ALA B O 1
ATOM 9354 N N . ILE B 1 525 ? -1.999 -2.855 -13.336 1 96.81 525 ILE B N 1
ATOM 9355 C CA . ILE B 1 525 ? -0.958 -2.535 -14.305 1 96.81 525 ILE B CA 1
ATOM 9356 C C . ILE B 1 525 ? -1.495 -2.732 -15.727 1 96.81 525 ILE B C 1
ATOM 9358 O O . ILE B 1 525 ? -2.4 -3.539 -15.945 1 96.81 525 ILE B O 1
ATOM 9362 N N . PRO B 1 526 ? -0.956 -1.98 -16.656 1 97.19 526 PRO B N 1
ATOM 9363 C CA . PRO B 1 526 ? -1.344 -2.242 -18.047 1 97.19 526 PRO B CA 1
ATOM 9364 C C . PRO B 1 526 ? -0.769 -3.553 -18.578 1 97.19 526 PRO B C 1
ATOM 9366 O O . PRO B 1 526 ? 0.31 -3.975 -18.156 1 97.19 526 PRO B O 1
ATOM 9369 N N . SER B 1 527 ? -1.516 -4.145 -19.5 1 97.44 527 SER B N 1
ATOM 9370 C CA . SER B 1 527 ? -1.024 -5.398 -20.062 1 97.44 527 SER B CA 1
ATOM 9371 C C . SER B 1 527 ? 0.282 -5.191 -20.812 1 97.44 527 SER B C 1
ATOM 9373 O O . SER B 1 527 ? 1.128 -6.086 -20.859 1 97.44 527 SER B O 1
ATOM 9375 N N . MET B 1 528 ? 0.454 -4.004 -21.516 1 97.56 528 MET B N 1
ATOM 9376 C CA . MET B 1 528 ? 1.618 -3.582 -22.281 1 97.56 528 MET B CA 1
ATOM 9377 C C . MET B 1 528 ? 1.873 -4.535 -23.453 1 97.56 528 MET B C 1
ATOM 9379 O O . MET B 1 528 ? 3.008 -4.961 -23.672 1 97.56 528 MET B O 1
ATOM 9383 N N . PHE B 1 529 ? 0.785 -4.949 -24.094 1 97.62 529 PHE B N 1
ATOM 9384 C CA . PHE B 1 529 ? 0.851 -5.762 -25.297 1 97.62 529 PHE B CA 1
ATOM 9385 C C . PHE B 1 529 ? 0.301 -4.996 -26.5 1 97.62 529 PHE B C 1
ATOM 9387 O O . PHE B 1 529 ? -0.647 -4.219 -26.359 1 97.62 529 PHE B O 1
ATOM 9394 N N . ASP B 1 530 ? 0.976 -5.223 -27.609 1 96.06 530 ASP B N 1
ATOM 9395 C CA . ASP B 1 530 ? 0.281 -4.902 -28.859 1 96.06 530 ASP B CA 1
ATOM 9396 C C . ASP B 1 530 ? -0.982 -5.746 -29.016 1 96.06 530 ASP B C 1
ATOM 9398 O O . ASP B 1 530 ? -0.976 -6.941 -28.719 1 96.06 530 ASP B O 1
ATOM 9402 N N . PRO B 1 531 ? -2.043 -5.141 -29.422 1 94.94 531 PRO B N 1
ATOM 9403 C CA . PRO B 1 531 ? -3.301 -5.883 -29.547 1 94.94 531 PRO B CA 1
ATOM 9404 C C . PRO B 1 531 ? -3.188 -7.094 -30.469 1 94.94 531 PRO B C 1
ATOM 9406 O O . PRO B 1 531 ? -3.977 -8.039 -30.359 1 94.94 531 PRO B O 1
ATOM 9409 N N . SER B 1 532 ? -2.205 -7.117 -31.359 1 95.69 532 SER B N 1
ATOM 9410 C CA . SER B 1 532 ? -2.062 -8.203 -32.312 1 95.69 532 SER B CA 1
ATOM 9411 C C . SER B 1 532 ? -1.228 -9.344 -31.734 1 95.69 532 SER B C 1
ATOM 9413 O O . SER B 1 532 ? -1.034 -10.375 -32.406 1 95.69 532 SER B O 1
ATOM 9415 N N . SER B 1 533 ? -0.713 -9.211 -30.547 1 96.94 533 SER B N 1
ATOM 9416 C CA . SER B 1 533 ? 0.144 -10.234 -29.938 1 96.94 533 SER B CA 1
ATOM 9417 C C . SER B 1 533 ? -0.612 -11.539 -29.734 1 96.94 533 SER B C 1
ATOM 9419 O O . SER B 1 533 ? -1.641 -11.57 -29.062 1 96.94 533 SER B O 1
ATOM 9421 N N . PRO B 1 534 ? -0.098 -12.641 -30.234 1 96.31 534 PRO B N 1
ATOM 9422 C CA . PRO B 1 534 ? -0.756 -13.93 -29.984 1 96.31 534 PRO B CA 1
ATOM 9423 C C . PRO B 1 534 ? -0.708 -14.344 -28.516 1 96.31 534 PRO B C 1
ATOM 9425 O O . PRO B 1 534 ? -1.495 -15.188 -28.078 1 96.31 534 PRO B O 1
ATOM 9428 N N . VAL B 1 535 ? 0.219 -13.742 -27.812 1 95.69 535 VAL B N 1
ATOM 9429 C CA . VAL B 1 535 ? 0.287 -14.016 -26.375 1 95.69 535 VAL B CA 1
ATOM 9430 C C . VAL B 1 535 ? -0.926 -13.414 -25.672 1 95.69 535 VAL B C 1
ATOM 9432 O O . VAL B 1 535 ? -1.571 -14.07 -24.859 1 95.69 535 VAL B O 1
ATOM 9435 N N . LEU B 1 536 ? -1.204 -12.172 -26.016 1 97.19 536 LEU B N 1
ATOM 9436 C CA . LEU B 1 536 ? -2.365 -11.492 -25.453 1 97.19 536 LEU B CA 1
ATOM 9437 C C . LEU B 1 536 ? -3.654 -12.211 -25.828 1 97.19 536 LEU B C 1
ATOM 9439 O O . LEU B 1 536 ? -4.598 -12.273 -25.031 1 97.19 536 LEU B O 1
ATOM 9443 N N . ALA B 1 537 ? -3.68 -12.773 -27.031 1 97.56 537 ALA B N 1
ATOM 9444 C CA . ALA B 1 537 ? -4.875 -13.438 -27.547 1 97.56 537 ALA B CA 1
ATOM 9445 C C . ALA B 1 537 ? -5.312 -14.57 -26.625 1 97.56 537 ALA B C 1
ATOM 9447 O O . ALA B 1 537 ? -6.492 -14.922 -26.578 1 97.56 537 ALA B O 1
ATOM 9448 N N . ARG B 1 538 ? -4.441 -15.109 -25.875 1 97.38 538 ARG B N 1
ATOM 9449 C CA . ARG B 1 538 ? -4.738 -16.25 -25.016 1 97.38 538 ARG B CA 1
ATOM 9450 C C . ARG B 1 538 ? -5.344 -15.797 -23.703 1 97.38 538 ARG B C 1
ATOM 9452 O O . ARG B 1 538 ? -5.934 -16.594 -22.969 1 97.38 538 ARG B O 1
ATOM 9459 N N . CYS B 1 539 ? -5.164 -14.531 -23.359 1 97.69 539 CYS B N 1
ATOM 9460 C CA . CYS B 1 539 ? -5.715 -13.992 -22.125 1 97.69 539 CYS B CA 1
ATOM 9461 C C . CYS B 1 539 ? -6.09 -12.523 -22.281 1 97.69 539 CYS B C 1
ATOM 9463 O O . CYS B 1 539 ? -5.523 -11.656 -21.625 1 97.69 539 CYS B O 1
ATOM 9465 N N . ARG B 1 540 ? -7.059 -12.266 -23.078 1 98 540 ARG B N 1
ATOM 9466 C CA . ARG B 1 540 ? -7.523 -10.906 -23.328 1 98 540 ARG B CA 1
ATOM 9467 C C . ARG B 1 540 ? -8.211 -10.328 -22.094 1 98 540 ARG B C 1
ATOM 9469 O O . ARG B 1 540 ? -8.453 -9.125 -22.031 1 98 540 ARG B O 1
ATOM 9476 N N . ALA B 1 541 ? -8.422 -11.188 -21.109 1 97.81 541 ALA B N 1
ATOM 9477 C CA . ALA B 1 541 ? -8.977 -10.734 -19.844 1 97.81 541 ALA B CA 1
ATOM 9478 C C . ALA B 1 541 ? -8.117 -9.625 -19.234 1 97.81 541 ALA B C 1
ATOM 9480 O O . ALA B 1 541 ? -8.625 -8.781 -18.484 1 97.81 541 ALA B O 1
ATOM 9481 N N . ILE B 1 542 ? -6.812 -9.547 -19.516 1 98.19 542 ILE B N 1
ATOM 9482 C CA . ILE B 1 542 ? -5.914 -8.602 -18.859 1 98.19 542 ILE B CA 1
ATOM 9483 C C . ILE B 1 542 ? -5.906 -7.281 -19.625 1 98.19 542 ILE B C 1
ATOM 9485 O O . ILE B 1 542 ? -5.148 -6.367 -19.297 1 98.19 542 ILE B O 1
ATOM 9489 N N . GLU B 1 543 ? -6.801 -7.125 -20.641 1 97.62 543 GLU B N 1
ATOM 9490 C CA . GLU B 1 543 ? -6.867 -5.906 -21.438 1 97.62 543 GLU B CA 1
ATOM 9491 C C . GLU B 1 543 ? -7.484 -4.758 -20.641 1 97.62 543 GLU B C 1
ATOM 9493 O O . GLU B 1 543 ? -7.309 -3.59 -21 1 97.62 543 GLU B O 1
ATOM 9498 N N . HIS B 1 544 ? -8.289 -5.125 -19.672 1 98.12 544 HIS B N 1
ATOM 9499 C CA . HIS B 1 544 ? -8.945 -4.121 -18.844 1 98.12 544 HIS B CA 1
ATOM 9500 C C . HIS B 1 544 ? -8.648 -4.348 -17.375 1 98.12 544 HIS B C 1
ATOM 9502 O O . HIS B 1 544 ? -8.336 -5.469 -16.953 1 98.12 544 HIS B O 1
ATOM 9508 N N . THR B 1 545 ? -8.727 -3.299 -16.656 1 98.5 545 THR B N 1
ATOM 9509 C CA . THR B 1 545 ? -8.477 -3.365 -15.227 1 98.5 545 THR B CA 1
ATOM 9510 C C . THR B 1 545 ? -9.617 -4.082 -14.508 1 98.5 545 THR B C 1
ATOM 9512 O O . THR B 1 545 ? -9.398 -4.754 -13.5 1 98.5 545 THR B O 1
ATOM 9515 N N . LEU B 1 546 ? -10.805 -3.93 -14.992 1 98.81 546 LEU B N 1
ATOM 9516 C CA . LEU B 1 546 ? -12 -4.492 -14.367 1 98.81 546 LEU B CA 1
ATOM 9517 C C . LEU B 1 546 ? -12.977 -5 -15.422 1 98.81 546 LEU B C 1
ATOM 9519 O O . LEU B 1 546 ? -13.164 -4.359 -16.453 1 98.81 546 LEU B O 1
ATOM 9523 N N . TRP B 1 547 ? -13.547 -6.141 -15.141 1 98.88 547 TRP B N 1
ATOM 9524 C CA . TRP B 1 547 ? -14.727 -6.66 -15.828 1 98.88 547 TRP B CA 1
ATOM 9525 C C . TRP B 1 547 ? -15.859 -6.922 -14.836 1 98.88 547 TRP B C 1
ATOM 9527 O O . TRP B 1 547 ? -15.617 -7.285 -13.688 1 98.88 547 TRP B O 1
ATOM 9537 N N . VAL B 1 548 ? -17.078 -6.703 -15.297 1 98.94 548 VAL B N 1
ATOM 9538 C CA . VAL B 1 548 ? -18.25 -7.039 -14.492 1 98.94 548 VAL B CA 1
ATOM 9539 C C . VAL B 1 548 ? -19.172 -7.938 -15.297 1 98.94 548 VAL B C 1
ATOM 9541 O O . VAL B 1 548 ? -19.484 -7.648 -16.453 1 98.94 548 VAL B O 1
ATOM 9544 N N . THR B 1 549 ? -19.609 -9.016 -14.75 1 98.88 549 THR B N 1
ATOM 9545 C CA . THR B 1 549 ? -20.562 -9.922 -15.367 1 98.88 549 THR B CA 1
ATOM 9546 C C . THR B 1 549 ? -21.641 -10.32 -14.367 1 98.88 549 THR B C 1
ATOM 9548 O O . THR B 1 549 ? -21.469 -10.188 -13.156 1 98.88 549 THR B O 1
ATOM 9551 N N . PRO B 1 550 ? -22.828 -10.766 -14.938 1 98.5 550 PRO B N 1
ATOM 9552 C CA . PRO B 1 550 ? -23.719 -11.469 -14.008 1 98.5 550 PRO B CA 1
ATOM 9553 C C . PRO B 1 550 ? -23.156 -12.805 -13.539 1 98.5 550 PRO B C 1
ATOM 9555 O O . PRO B 1 550 ? -22.422 -13.469 -14.281 1 98.5 550 PRO B O 1
ATOM 9558 N N . ASN B 1 551 ? -23.484 -13.148 -12.32 1 97.94 551 ASN B N 1
ATOM 9559 C CA . ASN B 1 551 ? -23.047 -14.43 -11.789 1 97.94 551 ASN B CA 1
ATOM 9560 C C . ASN B 1 551 ? -23.609 -15.602 -12.594 1 97.94 551 ASN B C 1
ATOM 9562 O O . ASN B 1 551 ? -24.812 -15.617 -12.898 1 97.94 551 ASN B O 1
ATOM 9566 N N . SER B 1 552 ? -22.781 -16.406 -12.992 1 95.88 552 SER B N 1
ATOM 9567 C CA . SER B 1 552 ? -23.125 -17.641 -13.688 1 95.88 552 SER B CA 1
ATOM 9568 C C . SER B 1 552 ? -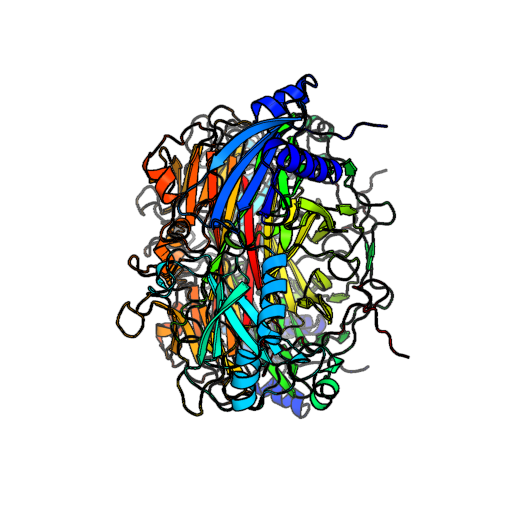22.281 -18.812 -13.203 1 95.88 552 SER B C 1
ATOM 9570 O O . SER B 1 552 ? -21.062 -18.672 -13.039 1 95.88 552 SER B O 1
ATOM 9572 N N . PRO B 1 553 ? -22.906 -19.938 -12.938 1 92.81 553 PRO B N 1
ATOM 9573 C CA . PRO B 1 553 ? -22.156 -21.078 -12.414 1 92.81 553 PRO B CA 1
ATOM 9574 C C . PRO B 1 553 ? -21.078 -21.562 -13.383 1 92.81 553 PRO B C 1
ATOM 9576 O O . PRO B 1 553 ? -20.078 -22.156 -12.953 1 92.81 553 PRO B O 1
ATOM 9579 N N . ASP B 1 554 ? -21.25 -21.297 -14.641 1 92.75 554 ASP B N 1
ATOM 9580 C CA . ASP B 1 554 ? -20.328 -21.844 -15.633 1 92.75 554 ASP B CA 1
ATOM 9581 C C . ASP B 1 554 ? -19.234 -20.828 -15.977 1 92.75 554 ASP B C 1
ATOM 9583 O O . ASP B 1 554 ? -18.25 -21.188 -16.641 1 92.75 554 ASP B O 1
ATOM 9587 N N . GLU B 1 555 ? -19.375 -19.594 -15.641 1 97.31 555 GLU B N 1
ATOM 9588 C CA . GLU B 1 555 ? -18.406 -18.547 -15.922 1 97.31 555 GLU B CA 1
ATOM 9589 C C . GLU B 1 555 ? -17.438 -18.359 -14.75 1 97.31 555 GLU B C 1
ATOM 9591 O O . GLU B 1 555 ? -17.578 -17.422 -13.961 1 97.31 555 GLU B O 1
ATOM 9596 N N . ARG B 1 556 ? -16.422 -19.219 -14.797 1 97.31 556 ARG B N 1
ATOM 9597 C CA . ARG B 1 556 ? -15.555 -19.281 -13.617 1 97.31 556 ARG B CA 1
ATOM 9598 C C . ARG B 1 556 ? -14.141 -18.828 -13.945 1 97.31 556 ARG B C 1
ATOM 9600 O O . ARG B 1 556 ? -13.398 -18.406 -13.062 1 97.31 556 ARG B O 1
ATOM 9607 N N . TRP B 1 557 ? -13.742 -18.938 -15.211 1 98.25 557 TRP B N 1
ATOM 9608 C CA . TRP B 1 557 ? -12.336 -18.781 -15.57 1 98.25 557 TRP B CA 1
ATOM 9609 C C . TRP B 1 557 ? -12.148 -17.672 -16.594 1 98.25 557 TRP B C 1
ATOM 9611 O O . TRP B 1 557 ? -12.516 -17.844 -17.766 1 98.25 557 TRP B O 1
ATOM 9621 N N . PRO B 1 558 ? -11.469 -16.625 -16.188 1 98.06 558 PRO B N 1
ATOM 9622 C CA . PRO B 1 558 ? -11.461 -15.414 -17.016 1 98.06 558 PRO B CA 1
ATOM 9623 C C . PRO B 1 558 ? -10.727 -15.609 -18.328 1 98.06 558 PRO B C 1
ATOM 9625 O O . PRO B 1 558 ? -11.008 -14.898 -19.312 1 98.06 558 PRO B O 1
ATOM 9628 N N . ALA B 1 559 ? -9.789 -16.547 -18.406 1 97.88 559 ALA B N 1
ATOM 9629 C CA . ALA B 1 559 ? -9.062 -16.812 -19.641 1 97.88 559 ALA B CA 1
ATOM 9630 C C . ALA B 1 559 ? -9.562 -18.078 -20.312 1 97.88 559 ALA B C 1
ATOM 9632 O O . ALA B 1 559 ? -8.93 -18.594 -21.25 1 97.88 559 ALA B O 1
ATOM 9633 N N . GLY B 1 560 ? -10.672 -18.609 -19.875 1 97.12 560 GLY B N 1
ATOM 9634 C CA . GLY B 1 560 ? -11.156 -19.906 -20.312 1 97.12 560 GLY B CA 1
ATOM 9635 C C . GLY B 1 560 ? -10.75 -21.047 -19.406 1 97.12 560 GLY B C 1
ATOM 9636 O O . GLY B 1 560 ? -9.789 -20.922 -18.641 1 97.12 560 GLY B O 1
ATOM 9637 N N . GLU B 1 561 ? -11.477 -22.094 -19.531 1 96.69 561 GLU B N 1
ATOM 9638 C CA . GLU B 1 561 ? -11.258 -23.234 -18.641 1 96.69 561 GLU B CA 1
ATOM 9639 C C . GLU B 1 561 ? -9.992 -24 -19.016 1 96.69 561 GLU B C 1
ATOM 9641 O O . GLU B 1 561 ? -9.25 -24.453 -18.156 1 96.69 561 GLU B O 1
ATOM 9646 N N . PHE B 1 562 ? -9.75 -24.172 -20.297 1 97.75 562 PHE B N 1
ATOM 9647 C CA . PHE B 1 562 ? -8.625 -24.953 -20.797 1 97.75 562 PHE B CA 1
ATOM 9648 C C . PHE B 1 562 ? -7.613 -24.062 -21.5 1 97.75 562 PHE B C 1
ATOM 9650 O O . PHE B 1 562 ? -7.625 -23.938 -22.719 1 97.75 562 PHE B O 1
ATOM 9657 N N . VAL B 1 563 ? -6.637 -23.562 -20.734 1 97.62 563 VAL B N 1
ATOM 9658 C CA . VAL B 1 563 ? -5.719 -22.578 -21.297 1 97.62 563 VAL B CA 1
ATOM 9659 C C . VAL B 1 563 ? -4.457 -23.266 -21.797 1 97.62 563 VAL B C 1
ATOM 9661 O O . VAL B 1 563 ? -3.703 -22.703 -22.594 1 97.62 563 VAL B O 1
ATOM 9664 N N . THR B 1 564 ? -4.164 -24.5 -21.312 1 97.75 564 THR B N 1
ATOM 9665 C CA . THR B 1 564 ? -3.008 -25.25 -21.797 1 97.75 564 THR B CA 1
ATOM 9666 C C . THR B 1 564 ? -3.082 -25.422 -23.312 1 97.75 564 THR B C 1
ATOM 9668 O O . THR B 1 564 ? -4.039 -26 -23.828 1 97.75 564 THR B O 1
ATOM 9671 N N . GLN B 1 565 ? -2.098 -24.922 -24.031 1 97.12 565 GLN B N 1
ATOM 9672 C CA . GLN B 1 565 ? -1.975 -25 -25.484 1 97.12 565 GLN B CA 1
ATOM 9673 C C . GLN B 1 565 ? -3.129 -24.281 -26.172 1 97.12 565 GLN B C 1
ATOM 9675 O O . GLN B 1 565 ? -3.506 -24.625 -27.297 1 97.12 565 GLN B O 1
ATOM 9680 N N . SER B 1 566 ? -3.709 -23.266 -25.469 1 96.69 566 SER B N 1
ATOM 9681 C CA . SER B 1 566 ? -4.82 -22.531 -26.047 1 96.69 566 SER B CA 1
ATOM 9682 C C . SER B 1 566 ? -4.34 -21.562 -27.141 1 96.69 566 SER B C 1
ATOM 9684 O O . SER B 1 566 ? -3.16 -21.203 -27.172 1 96.69 566 SER B O 1
ATOM 9686 N N . LYS B 1 567 ? -5.27 -21.219 -28 1 95.06 567 LYS B N 1
ATOM 9687 C CA . LYS B 1 567 ? -5.023 -20.281 -29.078 1 95.06 567 LYS B CA 1
ATOM 9688 C C . LYS B 1 567 ? -5.633 -18.906 -28.766 1 95.06 567 LYS B C 1
ATOM 9690 O O . LYS B 1 567 ? -5.082 -17.875 -29.141 1 95.06 567 LYS B O 1
ATOM 9695 N N . GLU B 1 568 ? -6.73 -18.953 -28.125 1 94.75 568 GLU B N 1
ATOM 9696 C CA . GLU B 1 568 ? -7.477 -17.734 -27.844 1 94.75 568 GLU B CA 1
ATOM 9697 C C . GLU B 1 568 ? -8.164 -17.812 -26.484 1 94.75 568 GLU B C 1
ATOM 9699 O O . GLU B 1 568 ? -8.172 -18.875 -25.844 1 94.75 568 GLU B O 1
ATOM 9704 N N . ASP B 1 569 ? -8.602 -16.703 -26.062 1 92.44 569 ASP B N 1
ATOM 9705 C CA . ASP B 1 569 ? -9.312 -16.562 -24.781 1 92.44 569 ASP B CA 1
ATOM 9706 C C . ASP B 1 569 ? -10.789 -16.922 -24.938 1 92.44 569 ASP B C 1
ATOM 9708 O O . ASP B 1 569 ? -11.5 -16.312 -25.75 1 92.44 569 ASP B O 1
ATOM 9712 N N . HIS B 1 570 ? -11.289 -17.875 -24.094 1 94.94 570 HIS B N 1
ATOM 9713 C CA . HIS B 1 570 ? -12.695 -18.281 -24.125 1 94.94 570 HIS B CA 1
ATOM 9714 C C . HIS B 1 570 ? -13.414 -17.875 -22.844 1 94.94 570 HIS B C 1
ATOM 9716 O O . HIS B 1 570 ? -14.438 -18.469 -22.5 1 94.94 570 HIS B O 1
ATOM 9722 N N . GLY B 1 571 ? -12.906 -16.969 -22.141 1 97.94 571 GLY B N 1
ATOM 9723 C CA . GLY B 1 571 ? -13.484 -16.5 -20.891 1 97.94 571 GLY B CA 1
ATOM 9724 C C . GLY B 1 571 ? -14.203 -15.164 -21.031 1 97.94 571 GLY B C 1
ATOM 9725 O O . GLY B 1 571 ? -15.148 -15.047 -21.812 1 97.94 571 GLY B O 1
ATOM 9726 N N . LEU B 1 572 ? -13.75 -14.156 -20.375 1 98.62 572 LEU B N 1
ATOM 9727 C CA . LEU B 1 572 ? -14.406 -12.875 -20.156 1 98.62 572 LEU B CA 1
ATOM 9728 C C . LEU B 1 572 ? -14.734 -12.195 -21.484 1 98.62 572 LEU B C 1
ATOM 9730 O O . LEU B 1 572 ? -15.836 -11.688 -21.672 1 98.62 572 LEU B O 1
ATOM 9734 N N . PRO B 1 573 ? -13.742 -12.18 -22.422 1 97.69 573 PRO B N 1
ATOM 9735 C CA . PRO B 1 573 ? -14.102 -11.531 -23.688 1 97.69 573 PRO B CA 1
ATOM 9736 C C . PRO B 1 573 ? -15.273 -12.211 -24.391 1 97.69 573 PRO B C 1
ATOM 9738 O O . PRO B 1 573 ? -16.172 -11.539 -24.891 1 97.69 573 PRO B O 1
ATOM 9741 N N . ALA B 1 574 ? -15.258 -13.508 -24.375 1 97.19 574 ALA B N 1
ATOM 9742 C CA . ALA B 1 574 ? -16.344 -14.258 -25.016 1 97.19 574 ALA B CA 1
ATOM 9743 C C . ALA B 1 574 ? -17.656 -14.07 -24.25 1 97.19 574 ALA B C 1
ATOM 9745 O O . ALA B 1 574 ? -18.703 -13.883 -24.859 1 97.19 574 ALA B O 1
ATOM 9746 N N . TRP B 1 575 ? -17.609 -14.188 -22.906 1 98.38 575 TRP B N 1
ATOM 9747 C CA . TRP B 1 575 ? -18.812 -14.047 -22.078 1 98.38 575 TRP B CA 1
ATOM 9748 C C . TRP B 1 575 ? -19.469 -12.695 -22.312 1 98.38 575 TRP B C 1
ATOM 9750 O O . TRP B 1 575 ? -20.703 -12.609 -22.406 1 98.38 575 TRP B O 1
ATOM 9760 N N . THR B 1 576 ? -18.719 -11.695 -22.469 1 98.38 576 THR B N 1
ATOM 9761 C CA . THR B 1 576 ? -19.25 -10.336 -22.438 1 98.38 576 THR B CA 1
ATOM 9762 C C . THR B 1 576 ? -19.703 -9.891 -23.828 1 98.38 576 THR B C 1
ATOM 9764 O O . THR B 1 576 ? -20.203 -8.781 -24 1 98.38 576 THR B O 1
ATOM 9767 N N . GLU B 1 577 ? -19.469 -10.727 -24.797 1 97.5 577 GLU B N 1
ATOM 9768 C CA . GLU B 1 577 ? -20.078 -10.477 -26.109 1 97.5 577 GLU B CA 1
ATOM 9769 C C . GLU B 1 577 ? -21.609 -10.438 -26 1 97.5 577 GLU B C 1
ATOM 9771 O O . GLU B 1 577 ? -22.266 -9.75 -26.781 1 97.5 577 GLU B O 1
ATOM 9776 N N . GLY B 1 578 ? -22.078 -11.07 -25.016 1 97.38 578 GLY B N 1
ATOM 9777 C CA . GLY B 1 578 ? -23.516 -11.078 -24.797 1 97.38 578 GLY B CA 1
ATOM 9778 C C . GLY B 1 578 ? -24.047 -9.742 -24.312 1 97.38 578 GLY B C 1
ATOM 9779 O O . GLY B 1 578 ? -25.25 -9.469 -24.438 1 97.38 578 GLY B O 1
ATOM 9780 N N . ASN B 1 579 ? -23.188 -8.969 -23.781 1 98.69 579 ASN B N 1
ATOM 9781 C CA . ASN B 1 579 ? -23.5 -7.633 -23.281 1 98.69 579 ASN B CA 1
ATOM 9782 C C . ASN B 1 579 ? -24.734 -7.633 -22.391 1 98.69 579 ASN B C 1
ATOM 9784 O O . ASN B 1 579 ? -25.641 -6.816 -22.578 1 98.69 579 ASN B O 1
ATOM 9788 N N . ARG B 1 580 ? -24.984 -8.625 -21.578 1 98.19 580 ARG B N 1
ATOM 9789 C CA . ARG B 1 580 ? -26.109 -8.766 -20.656 1 98.19 580 ARG B CA 1
ATOM 9790 C C . ARG B 1 580 ? -26.188 -7.582 -19.703 1 98.19 580 ARG B C 1
ATOM 9792 O O . ARG B 1 580 ? -25.203 -6.855 -19.531 1 98.19 580 ARG B O 1
ATOM 9799 N N . SER B 1 581 ? -27.25 -7.398 -19.109 1 98.75 581 SER B N 1
ATOM 9800 C CA . SER B 1 581 ? -27.422 -6.371 -18.078 1 98.75 581 SER B CA 1
ATOM 9801 C C . SER B 1 581 ? -26.672 -6.727 -16.797 1 98.75 581 SER B C 1
ATOM 9803 O O . SER B 1 581 ? -26.672 -7.883 -16.375 1 98.75 581 SER B O 1
ATOM 9805 N N . ILE B 1 582 ? -26.078 -5.77 -16.219 1 98.81 582 ILE B N 1
ATOM 9806 C CA . ILE B 1 582 ? -25.438 -5.934 -14.914 1 98.81 582 ILE B CA 1
ATOM 9807 C C . ILE B 1 582 ? -26.016 -4.922 -13.922 1 98.81 582 ILE B C 1
ATOM 9809 O O . ILE B 1 582 ? -25.391 -4.629 -12.898 1 98.81 582 ILE B O 1
ATOM 9813 N N . GLU B 1 583 ? -27.109 -4.309 -14.25 1 98.75 583 GLU B N 1
ATOM 9814 C CA . GLU B 1 583 ? -27.828 -3.418 -13.344 1 98.75 583 GLU B CA 1
ATOM 9815 C C . GLU B 1 583 ? -28.75 -4.203 -12.422 1 98.75 583 GLU B C 1
ATOM 9817 O O . GLU B 1 583 ? -29.562 -5.02 -12.883 1 98.75 583 GLU B O 1
ATOM 9822 N N . ASN B 1 584 ? -28.672 -3.887 -11.078 1 98.62 584 ASN B N 1
ATOM 9823 C CA . ASN B 1 584 ? -29.531 -4.559 -10.109 1 98.62 584 ASN B CA 1
ATOM 9824 C C . ASN B 1 584 ? -29.516 -6.07 -10.297 1 98.62 584 ASN B C 1
ATOM 9826 O O . ASN B 1 584 ? -30.578 -6.695 -10.414 1 98.62 584 ASN B O 1
ATOM 9830 N N . THR B 1 585 ? -28.344 -6.566 -10.422 1 98.19 585 THR B N 1
ATOM 9831 C CA . THR B 1 585 ? -28.078 -7.945 -10.805 1 98.19 585 THR B CA 1
ATOM 9832 C C . THR B 1 585 ? -27.078 -8.586 -9.852 1 98.19 585 THR B C 1
ATOM 9834 O O . THR B 1 585 ? -26.359 -7.887 -9.125 1 98.19 585 THR B O 1
ATOM 9837 N N . ASP B 1 586 ? -27.141 -9.93 -9.734 1 98.5 586 ASP B N 1
ATOM 9838 C CA . ASP B 1 586 ? -26.094 -10.688 -9.055 1 98.5 586 ASP B CA 1
ATOM 9839 C C . ASP B 1 586 ? -24.766 -10.586 -9.805 1 98.5 586 ASP B C 1
ATOM 9841 O O . ASP B 1 586 ? -24.469 -11.43 -10.648 1 98.5 586 ASP B O 1
ATOM 9845 N N . VAL B 1 587 ? -23.938 -9.625 -9.414 1 98.69 587 VAL B N 1
ATOM 9846 C CA . VAL B 1 587 ? -22.781 -9.266 -10.234 1 98.69 587 VAL B CA 1
ATOM 9847 C C . VAL B 1 587 ? -21.531 -9.961 -9.703 1 98.69 587 VAL B C 1
ATOM 9849 O O . VAL B 1 587 ? -21.453 -10.281 -8.516 1 98.69 587 VAL B O 1
ATOM 9852 N N . VAL B 1 588 ? -20.594 -10.195 -10.547 1 98.81 588 VAL B N 1
ATOM 9853 C CA . VAL B 1 588 ? -19.234 -10.625 -10.25 1 98.81 588 VAL B CA 1
ATOM 9854 C C . VAL B 1 588 ? -18.234 -9.633 -10.82 1 98.81 588 VAL B C 1
ATOM 9856 O O . VAL B 1 588 ? -18.312 -9.266 -12 1 98.81 588 VAL B O 1
ATOM 9859 N N . LEU B 1 589 ? -17.359 -9.164 -9.969 1 98.88 589 LEU B N 1
ATOM 9860 C CA . LEU B 1 589 ? -16.25 -8.344 -10.422 1 98.88 589 LEU B CA 1
ATOM 9861 C C . LEU B 1 589 ? -15.008 -9.195 -10.68 1 98.88 589 LEU B C 1
ATOM 9863 O O . LEU B 1 589 ? -14.688 -10.086 -9.891 1 98.88 589 LEU B O 1
ATOM 9867 N N . TRP B 1 590 ? -14.414 -8.945 -11.781 1 98.88 590 TRP B N 1
ATOM 9868 C CA . TRP B 1 590 ? -13.109 -9.508 -12.133 1 98.88 590 TRP B CA 1
ATOM 9869 C C . TRP B 1 590 ? -12.039 -8.422 -12.148 1 98.88 590 TRP B C 1
ATOM 9871 O O . TRP B 1 590 ? -11.953 -7.645 -13.102 1 98.88 590 TRP B O 1
ATOM 9881 N N . TYR B 1 591 ? -11.25 -8.391 -11.102 1 98.81 591 TYR B N 1
ATOM 9882 C CA . TYR B 1 591 ? -10.266 -7.324 -10.953 1 98.81 591 TYR B CA 1
ATOM 9883 C C . TYR B 1 591 ? -8.875 -7.805 -11.352 1 98.81 591 TYR B C 1
ATOM 9885 O O . TYR B 1 591 ? -8.375 -8.797 -10.82 1 98.81 591 TYR B O 1
ATOM 9893 N N . VAL B 1 592 ? -8.273 -7.109 -12.281 1 98.69 592 VAL B N 1
ATOM 9894 C CA . VAL B 1 592 ? -6.949 -7.465 -12.789 1 98.69 592 VAL B CA 1
ATOM 9895 C C . VAL B 1 592 ? -5.891 -6.574 -12.148 1 98.69 592 VAL B C 1
ATOM 9897 O O . VAL B 1 592 ? -5.914 -5.352 -12.312 1 98.69 592 VAL B O 1
ATOM 9900 N N . PHE B 1 593 ? -5 -7.18 -11.398 1 98.25 593 PHE B N 1
ATOM 9901 C CA . PHE B 1 593 ? -3.891 -6.48 -10.758 1 98.25 593 PHE B CA 1
ATOM 9902 C C . PHE B 1 593 ? -2.643 -7.355 -10.742 1 98.25 593 PHE B C 1
ATOM 9904 O O . PHE B 1 593 ? -2.643 -8.461 -11.281 1 98.25 593 PHE B O 1
ATOM 9911 N N . GLY B 1 594 ? -1.566 -6.789 -10.211 1 97.62 594 GLY B N 1
ATOM 9912 C CA . GLY B 1 594 ? -0.379 -7.621 -10.125 1 97.62 594 GLY B CA 1
ATOM 9913 C C . GLY B 1 594 ? 0.909 -6.824 -10.055 1 97.62 594 GLY B C 1
ATOM 9914 O O . GLY B 1 594 ? 0.952 -5.758 -9.438 1 97.62 594 GLY B O 1
ATOM 9915 N N . ILE B 1 595 ? 2.006 -7.488 -10.523 1 97.62 595 ILE B N 1
ATOM 9916 C CA . ILE B 1 595 ? 3.352 -6.945 -10.375 1 97.62 595 ILE B CA 1
ATOM 9917 C C . ILE B 1 595 ? 3.949 -6.656 -11.75 1 97.62 595 ILE B C 1
ATOM 9919 O O . ILE B 1 595 ? 4.031 -7.547 -12.594 1 97.62 595 ILE B O 1
ATOM 9923 N N . HIS B 1 596 ? 4.258 -5.402 -11.984 1 97.88 596 HIS B N 1
ATOM 9924 C CA . HIS B 1 596 ? 5.133 -5.027 -13.086 1 97.88 596 HIS B CA 1
ATOM 9925 C C . HIS B 1 596 ? 6.602 -5.105 -12.68 1 97.88 596 HIS B C 1
ATOM 9927 O O . HIS B 1 596 ? 7.152 -4.137 -12.141 1 97.88 596 HIS B O 1
ATOM 9933 N N . HIS B 1 597 ? 7.273 -6.184 -12.984 1 97.94 597 HIS B N 1
ATOM 9934 C CA . HIS B 1 597 ? 8.562 -6.5 -12.383 1 97.94 597 HIS B CA 1
ATOM 9935 C C . HIS B 1 597 ? 9.711 -6.086 -13.297 1 97.94 597 HIS B C 1
ATOM 9937 O O . HIS B 1 597 ? 10.211 -6.895 -14.078 1 97.94 597 HIS B O 1
ATOM 9943 N N . ILE B 1 598 ? 10.141 -4.91 -13.148 1 98.06 598 ILE B N 1
ATOM 9944 C CA . ILE B 1 598 ? 11.445 -4.512 -13.656 1 98.06 598 ILE B CA 1
ATOM 9945 C C . ILE B 1 598 ? 12.539 -5 -12.711 1 98.06 598 ILE B C 1
ATOM 9947 O O . ILE B 1 598 ? 12.789 -4.391 -11.664 1 98.06 598 ILE B O 1
ATOM 9951 N N . THR B 1 599 ? 13.188 -6.027 -13.07 1 98.12 599 THR B N 1
ATOM 9952 C CA . THR B 1 599 ? 14.094 -6.77 -12.195 1 98.12 599 THR B CA 1
ATOM 9953 C C . THR B 1 599 ? 15.258 -5.895 -11.758 1 98.12 599 THR B C 1
ATOM 9955 O O . THR B 1 599 ? 15.562 -4.887 -12.406 1 98.12 599 THR B O 1
ATOM 9958 N N . ARG B 1 600 ? 15.945 -6.273 -10.602 1 97.81 600 ARG B N 1
ATOM 9959 C CA . ARG B 1 600 ? 17.078 -5.566 -10.016 1 97.81 600 ARG B CA 1
ATOM 9960 C C . ARG B 1 600 ? 18.172 -6.535 -9.602 1 97.81 600 ARG B C 1
ATOM 9962 O O . ARG B 1 600 ? 17.906 -7.711 -9.336 1 97.81 600 ARG B O 1
ATOM 9969 N N . PRO B 1 601 ? 19.391 -6.027 -9.5 1 98.19 601 PRO B N 1
ATOM 9970 C CA . PRO B 1 601 ? 20.438 -6.879 -8.953 1 98.19 601 PRO B CA 1
ATOM 9971 C C . PRO B 1 601 ? 20.094 -7.438 -7.574 1 98.19 601 PRO B C 1
ATOM 9973 O O . PRO B 1 601 ? 20.422 -8.586 -7.266 1 98.19 601 PRO B O 1
ATOM 9976 N N . GLU B 1 602 ? 19.359 -6.68 -6.844 1 98.5 602 GLU B N 1
ATOM 9977 C CA . GLU B 1 602 ? 18.984 -7.062 -5.484 1 98.5 602 GLU B CA 1
ATOM 9978 C C . GLU B 1 602 ? 18 -8.227 -5.492 1 98.5 602 GLU B C 1
ATOM 9980 O O . GLU B 1 602 ? 17.734 -8.828 -4.449 1 98.5 602 GLU B O 1
ATOM 9985 N N . ASP B 1 603 ? 17.469 -8.641 -6.633 1 98.38 603 ASP B N 1
ATOM 9986 C CA . ASP B 1 603 ? 16.516 -9.734 -6.742 1 98.38 603 ASP B CA 1
ATOM 9987 C C . ASP B 1 603 ? 17.234 -11.078 -6.914 1 98.38 603 ASP B C 1
ATOM 9989 O O . ASP B 1 603 ? 16.609 -12.133 -6.879 1 98.38 603 ASP B O 1
ATOM 9993 N N . TRP B 1 604 ? 18.516 -11.102 -7.133 1 98.19 604 TRP B N 1
ATOM 9994 C CA . TRP B 1 604 ? 19.312 -12.281 -7.406 1 98.19 604 TRP B CA 1
ATOM 9995 C C . TRP B 1 604 ? 20.234 -12.602 -6.227 1 98.19 604 TRP B C 1
ATOM 9997 O O . TRP B 1 604 ? 20.812 -11.703 -5.621 1 98.19 604 TRP B O 1
ATOM 10007 N N . PRO B 1 605 ? 20.297 -13.891 -5.91 1 97.69 605 PRO B N 1
ATOM 10008 C CA . PRO B 1 605 ? 19.719 -15.086 -6.531 1 97.69 605 PRO B CA 1
ATOM 10009 C C . PRO B 1 605 ? 18.297 -15.375 -6.043 1 97.69 605 PRO B C 1
ATOM 10011 O O . PRO B 1 605 ? 17.531 -16.047 -6.734 1 97.69 605 PRO B O 1
ATOM 10014 N N . ILE B 1 606 ? 17.969 -14.906 -4.852 1 97.88 606 ILE B N 1
ATOM 10015 C CA . ILE B 1 606 ? 16.625 -15.07 -4.297 1 97.88 606 ILE B CA 1
ATOM 10016 C C . ILE B 1 606 ? 16.016 -13.695 -4.027 1 97.88 606 ILE B C 1
ATOM 10018 O O . ILE B 1 606 ? 16.641 -12.844 -3.396 1 97.88 606 ILE B O 1
ATOM 10022 N N . MET B 1 607 ? 14.859 -13.516 -4.52 1 98.19 607 MET B N 1
ATOM 10023 C CA . MET B 1 607 ? 14.234 -12.195 -4.508 1 98.19 607 MET B CA 1
ATOM 10024 C C . MET B 1 607 ? 13.539 -11.938 -3.178 1 98.19 607 MET B C 1
ATOM 10026 O O . MET B 1 607 ? 12.672 -12.711 -2.768 1 98.19 607 MET B O 1
ATOM 10030 N N . PRO B 1 608 ? 13.891 -10.773 -2.416 1 98.06 608 PRO B N 1
ATOM 10031 C CA . PRO B 1 608 ? 12.992 -10.359 -1.342 1 98.06 608 PRO B CA 1
ATOM 10032 C C . PRO B 1 608 ? 11.57 -10.102 -1.836 1 98.06 608 PRO B C 1
ATOM 10034 O O . PRO B 1 608 ? 11.367 -9.789 -3.014 1 98.06 608 PRO B O 1
ATOM 10037 N N . VAL B 1 609 ? 10.602 -10.188 -0.961 1 97.94 609 VAL B N 1
ATOM 10038 C CA . VAL B 1 609 ? 9.195 -10.117 -1.346 1 97.94 609 VAL B CA 1
ATOM 10039 C C . VAL B 1 609 ? 8.914 -8.781 -2.014 1 97.94 609 VAL B C 1
ATOM 10041 O O . VAL B 1 609 ? 9.438 -7.746 -1.598 1 97.94 609 VAL B O 1
ATOM 10044 N N . ASP B 1 610 ? 8.234 -8.812 -3.062 1 97 610 ASP B N 1
ATOM 10045 C CA . ASP B 1 610 ? 7.516 -7.676 -3.627 1 97 610 ASP B CA 1
ATOM 10046 C C . ASP B 1 610 ? 6.02 -7.766 -3.334 1 97 610 ASP B C 1
ATOM 10048 O O . ASP B 1 610 ? 5.41 -8.82 -3.512 1 97 610 ASP B O 1
ATOM 10052 N N . THR B 1 611 ? 5.422 -6.715 -2.84 1 96.94 611 THR B N 1
ATOM 10053 C CA . THR B 1 611 ? 4.074 -6.773 -2.279 1 96.94 611 THR B CA 1
ATOM 10054 C C . THR B 1 611 ? 3.104 -5.953 -3.121 1 96.94 611 THR B C 1
ATOM 10056 O O . THR B 1 611 ? 3.4 -4.812 -3.488 1 96.94 611 THR B O 1
ATOM 10059 N N . VAL B 1 612 ? 1.936 -6.477 -3.453 1 97.06 612 VAL B N 1
ATOM 10060 C CA . VAL B 1 612 ? 0.834 -5.754 -4.082 1 97.06 612 VAL B CA 1
ATOM 10061 C C . VAL B 1 612 ? -0.457 -6.004 -3.305 1 97.06 612 VAL B C 1
ATOM 10063 O O . VAL B 1 612 ? -0.59 -7.023 -2.621 1 97.06 612 VAL B O 1
ATOM 10066 N N . ASN B 1 613 ? -1.388 -5.105 -3.338 1 97.38 613 ASN B N 1
ATOM 10067 C CA . ASN B 1 613 ? -2.637 -5.277 -2.604 1 97.38 613 ASN B CA 1
ATOM 10068 C C . ASN B 1 613 ? -3.768 -4.461 -3.223 1 97.38 613 ASN B C 1
ATOM 10070 O O . ASN B 1 613 ? -3.537 -3.662 -4.133 1 97.38 613 ASN B O 1
ATOM 10074 N N . PHE B 1 614 ? -4.996 -4.707 -2.889 1 98.06 614 PHE B N 1
ATOM 10075 C CA . PHE B 1 614 ? -6.184 -3.887 -3.105 1 98.06 614 PHE B CA 1
ATOM 10076 C C . PHE B 1 614 ? -7.113 -3.953 -1.902 1 98.06 614 PHE B C 1
ATOM 10078 O O . PHE B 1 614 ? -6.887 -4.734 -0.977 1 98.06 614 PHE B O 1
ATOM 10085 N N . TRP B 1 615 ? -8.156 -3.068 -1.919 1 98.44 615 TRP B N 1
ATOM 10086 C CA . TRP B 1 615 ? -9.039 -2.973 -0.762 1 98.44 615 TRP B CA 1
ATOM 10087 C C . TRP B 1 615 ? -10.5 -3.055 -1.187 1 98.44 615 TRP B C 1
ATOM 10089 O O . TRP B 1 615 ? -10.859 -2.619 -2.283 1 98.44 615 TRP B O 1
ATOM 10099 N N . LEU B 1 616 ? -11.312 -3.654 -0.344 1 98.81 616 LEU B N 1
ATOM 10100 C CA . LEU B 1 616 ? -12.758 -3.465 -0.305 1 98.81 616 LEU B CA 1
ATOM 10101 C C . LEU B 1 616 ? -13.164 -2.656 0.921 1 98.81 616 LEU B C 1
ATOM 10103 O O . LEU B 1 616 ? -13.008 -3.117 2.055 1 98.81 616 LEU B O 1
ATOM 10107 N N . LYS B 1 617 ? -13.719 -1.475 0.651 1 98.69 617 LYS B N 1
ATOM 10108 C CA . LYS B 1 617 ? -14.055 -0.568 1.745 1 98.69 617 LYS B CA 1
ATOM 10109 C C . LYS B 1 617 ? -15.555 -0.272 1.771 1 98.69 617 LYS B C 1
ATOM 10111 O O . LYS B 1 617 ? -16.156 -0.029 0.728 1 98.69 617 LYS B O 1
ATOM 10116 N N . PRO B 1 618 ? -16.125 -0.296 2.973 1 98.75 618 PRO B N 1
ATOM 10117 C CA . PRO B 1 618 ? -17.531 0.101 3.047 1 98.75 618 PRO B CA 1
ATOM 10118 C C . PRO B 1 618 ? -17.75 1.587 2.768 1 98.75 618 PRO B C 1
ATOM 10120 O O . PRO B 1 618 ? -16.953 2.42 3.209 1 98.75 618 PRO B O 1
ATOM 10123 N N . VAL B 1 619 ? -18.719 1.895 2.031 1 98.56 619 VAL B N 1
ATOM 10124 C CA . VAL B 1 619 ? -19.172 3.254 1.753 1 98.56 619 VAL B CA 1
ATOM 10125 C C . VAL B 1 619 ? -20.672 3.348 1.946 1 98.56 619 VAL B C 1
ATOM 10127 O O . VAL B 1 619 ? -21.453 3.037 1.034 1 98.56 619 VAL B O 1
ATOM 10130 N N . GLY B 1 620 ? -21.031 3.818 3.086 1 98.38 620 GLY B N 1
ATOM 10131 C CA . GLY B 1 620 ? -22.453 3.881 3.418 1 98.38 620 GLY B CA 1
ATOM 10132 C C . GLY B 1 620 ? -23.047 2.521 3.711 1 98.38 620 GLY B C 1
ATOM 10133 O O . GLY B 1 620 ? -24.281 2.379 3.771 1 98.38 620 GLY B O 1
ATOM 10134 N N . PHE B 1 621 ? -22.219 1.473 3.754 1 98.75 621 PHE B N 1
ATOM 10135 C CA . PHE B 1 621 ? -22.719 0.179 4.203 1 98.75 621 PHE B CA 1
ATOM 10136 C C . PHE B 1 621 ? -23.219 0.264 5.637 1 98.75 621 PHE B C 1
ATOM 10138 O O . PHE B 1 621 ? -24.25 -0.327 5.973 1 98.75 621 PHE B O 1
ATOM 10145 N N . PHE B 1 622 ? -22.453 1.009 6.43 1 98.31 622 PHE B N 1
ATOM 10146 C CA . PHE B 1 622 ? -22.828 1.268 7.816 1 98.31 622 PHE B CA 1
ATOM 10147 C C . PHE B 1 622 ? -23.406 2.666 7.969 1 98.31 622 PHE B C 1
ATOM 10149 O O . PHE B 1 622 ? -23.234 3.52 7.098 1 98.31 622 PHE B O 1
ATOM 10156 N N . ASP B 1 623 ? -24.062 2.91 9.117 1 96.81 623 ASP B N 1
ATOM 10157 C CA . ASP B 1 623 ? -24.688 4.199 9.398 1 96.81 623 ASP B CA 1
ATOM 10158 C C . ASP B 1 623 ? -23.656 5.23 9.836 1 96.81 623 ASP B C 1
ATOM 10160 O O . ASP B 1 623 ? -23.906 6.434 9.789 1 96.81 623 ASP B O 1
ATOM 10164 N N . ARG B 1 624 ? -22.609 4.742 10.32 1 96.81 624 ARG B N 1
ATOM 10165 C CA . ARG B 1 624 ? -21.516 5.516 10.883 1 96.81 624 ARG B CA 1
ATOM 10166 C C . ARG B 1 624 ? -20.25 4.66 11.023 1 96.81 624 ARG B C 1
ATOM 10168 O O . ARG B 1 624 ? -20.203 3.545 10.5 1 96.81 624 ARG B O 1
ATOM 10175 N N . ASN B 1 625 ? -19.188 5.191 11.609 1 97.5 625 ASN B N 1
ATOM 10176 C CA . ASN B 1 625 ? -17.969 4.426 11.883 1 97.5 625 ASN B CA 1
ATOM 10177 C C . ASN B 1 625 ? -18.281 3.109 12.586 1 97.5 625 ASN B C 1
ATOM 10179 O O . ASN B 1 625 ? -18.703 3.104 13.742 1 97.5 625 ASN B O 1
ATOM 10183 N N . PRO B 1 626 ? -18 1.981 11.898 1 97 626 PRO B N 1
ATOM 10184 C CA . PRO B 1 626 ? -18.375 0.691 12.484 1 97 626 PRO B CA 1
ATOM 10185 C C . PRO B 1 626 ? -17.406 0.239 13.578 1 97 626 PRO B C 1
ATOM 10187 O O . PRO B 1 626 ? -17.609 -0.807 14.203 1 97 626 PRO B O 1
ATOM 10190 N N . SER B 1 627 ? -16.359 1.022 13.836 1 96.62 627 SER B N 1
ATOM 10191 C CA . SER B 1 627 ? -15.398 0.645 14.859 1 96.62 627 SER B CA 1
ATOM 10192 C C . SER B 1 627 ? -15.531 1.525 16.094 1 96.62 627 SER B C 1
ATOM 10194 O O . SER B 1 627 ? -14.625 1.577 16.938 1 96.62 627 SER B O 1
ATOM 10196 N N . LEU B 1 628 ? -16.609 2.219 16.203 1 95.75 628 LEU B N 1
ATOM 10197 C CA . LEU B 1 628 ? -16.844 3.059 17.375 1 95.75 628 LEU B CA 1
ATOM 10198 C C . LEU B 1 628 ? -16.938 2.215 18.641 1 95.75 628 LEU B C 1
ATOM 10200 O O . LEU B 1 628 ? -16.625 2.699 19.734 1 95.75 628 LEU B O 1
ATOM 10204 N N . ASP B 1 629 ? -17.359 0.97 18.484 1 95 629 ASP B N 1
ATOM 10205 C CA . ASP B 1 629 ? -17.578 0.1 19.641 1 95 629 ASP B CA 1
ATOM 10206 C C . ASP B 1 629 ? -16.344 -0.72 19.953 1 95 629 ASP B C 1
ATOM 10208 O O . ASP B 1 629 ? -16.375 -1.601 20.812 1 95 629 ASP B O 1
ATOM 10212 N N . VAL B 1 630 ? -15.219 -0.509 19.188 1 95.06 630 VAL B N 1
ATOM 10213 C CA . VAL B 1 630 ? -13.977 -1.18 19.531 1 95.06 630 VAL B CA 1
ATOM 10214 C C . VAL B 1 630 ? -13.484 -0.684 20.891 1 95.06 630 VAL B C 1
ATOM 10216 O O . VAL B 1 630 ? -13.406 0.524 21.125 1 95.06 630 VAL B O 1
ATOM 10219 N N . ALA B 1 631 ? -13.133 -1.599 21.781 1 89.88 631 ALA B N 1
ATOM 10220 C CA . ALA B 1 631 ? -12.711 -1.251 23.141 1 89.88 631 ALA B CA 1
ATOM 10221 C C . ALA B 1 631 ? -11.312 -0.639 23.141 1 89.88 631 ALA B C 1
ATOM 10223 O O . ALA B 1 631 ? -10.453 -1.036 22.344 1 89.88 631 ALA B O 1
ATOM 10224 N N . PRO B 1 632 ? -11.164 0.354 24.016 1 86.38 632 PRO B N 1
ATOM 10225 C CA . PRO B 1 632 ? -9.797 0.854 24.156 1 86.38 632 PRO B CA 1
ATOM 10226 C C . PRO B 1 632 ? -8.844 -0.195 24.734 1 86.38 632 PRO B C 1
ATOM 10228 O O . PRO B 1 632 ? -9.281 -1.154 25.359 1 86.38 632 PRO B O 1
ATOM 10231 N N . THR B 1 633 ? -7.547 0.029 24.453 1 77.31 633 THR B N 1
ATOM 10232 C CA . THR B 1 633 ? -6.555 -0.816 25.094 1 77.31 633 THR B CA 1
ATOM 10233 C C . THR B 1 633 ? -6.578 -0.615 26.609 1 77.31 633 THR B C 1
ATOM 10235 O O . THR B 1 633 ? -6.66 0.518 27.094 1 77.31 633 THR B O 1
ATOM 10238 N N . PRO B 1 634 ? -6.648 -1.725 27.344 1 69.44 634 PRO B N 1
ATOM 10239 C CA . PRO B 1 634 ? -6.73 -1.601 28.797 1 69.44 634 PRO B CA 1
ATOM 10240 C C . PRO B 1 634 ? -5.652 -0.683 29.375 1 69.44 634 PRO B C 1
ATOM 10242 O O . PRO B 1 634 ? -4.539 -0.627 28.859 1 69.44 634 PRO B O 1
ATOM 10245 N N . PRO B 1 635 ? -6.133 0.241 30.266 1 59.59 635 PRO B N 1
ATOM 10246 C CA . PRO B 1 635 ? -5.461 1.405 30.859 1 59.59 635 PRO B CA 1
ATOM 10247 C C . PRO B 1 635 ? -4.027 1.105 31.281 1 59.59 635 PRO B C 1
ATOM 10249 O O . PRO B 1 635 ? -3.225 2.027 31.453 1 59.59 635 PRO B O 1
ATOM 10252 N N . LYS B 1 636 ? -3.637 -0.024 31.844 1 55.38 636 LYS B N 1
ATOM 10253 C CA . LYS B 1 636 ? -2.281 -0.022 32.375 1 55.38 636 LYS B CA 1
ATOM 10254 C C . LYS B 1 636 ? -1.294 0.583 31.391 1 55.38 636 LYS B C 1
ATOM 10256 O O . LYS B 1 636 ? -0.213 1.033 31.781 1 55.38 636 LYS B O 1
ATOM 10261 N N . SER B 1 637 ? -1.731 0.745 30.188 1 52.44 637 SER B N 1
ATOM 10262 C CA . SER B 1 637 ? -0.716 1.084 29.203 1 52.44 637 SER B CA 1
ATOM 10263 C C . SER B 1 637 ? -1.102 2.338 28.422 1 52.44 637 SER B C 1
ATOM 10265 O O . SER B 1 637 ? -0.236 3.023 27.875 1 52.44 637 SER B O 1
ATOM 10267 N N . CYS B 1 638 ? -2.404 2.787 28.328 1 61.5 638 CYS B N 1
ATOM 10268 C CA . CYS B 1 638 ? -2.771 3.836 27.375 1 61.5 638 CYS B CA 1
ATOM 10269 C C . CYS B 1 638 ? -3.131 5.125 28.109 1 61.5 638 CYS B C 1
ATOM 10271 O O . CYS B 1 638 ? -3.904 5.105 29.062 1 61.5 638 CYS B O 1
ATOM 10273 N N . HIS B 1 639 ? -2.811 6.324 27.656 1 58.09 639 HIS B N 1
ATOM 10274 C CA . HIS B 1 639 ? -2.957 7.711 28.078 1 58.09 639 HIS B CA 1
ATOM 10275 C C . HIS B 1 639 ? -3.877 7.82 29.297 1 58.09 639 HIS B C 1
ATOM 10277 O O . HIS B 1 639 ? -4.984 7.273 29.281 1 58.09 639 HIS B O 1
ATOM 10283 N N . MET B 1 640 ? -3.5 7.398 30.547 1 47.22 640 MET B N 1
ATOM 10284 C CA . MET B 1 640 ? -4.312 7.422 31.766 1 47.22 640 MET B CA 1
ATOM 10285 C C . MET B 1 640 ? -5.258 8.625 31.766 1 47.22 640 MET B C 1
ATOM 10287 O O . MET B 1 640 ? -4.828 9.75 31.516 1 47.22 640 MET B O 1
ATOM 10291 N N . SER B 1 641 ? -6.449 8.375 31.328 1 44.75 641 SER B N 1
ATOM 10292 C CA . SER B 1 641 ? -7.422 9.406 31.672 1 44.75 641 SER B CA 1
ATOM 10293 C C . SER B 1 641 ? -7.367 9.742 33.156 1 44.75 641 SER B C 1
ATOM 10295 O O . SER B 1 641 ? -7.285 8.844 34 1 44.75 641 SER B O 1
ATOM 10297 N N . GLY B 1 642 ? -6.742 10.797 33.562 1 34.28 642 GLY B N 1
ATOM 10298 C CA . GLY B 1 642 ? -6.82 11.258 34.938 1 34.28 642 GLY B CA 1
ATOM 10299 C C . GLY B 1 642 ? -8.141 10.914 35.625 1 34.28 642 GLY B C 1
ATOM 10300 O O . GLY B 1 642 ? -8.258 10.984 36.844 1 34.28 642 GLY B O 1
ATOM 10301 N N . HIS B 1 643 ? -9.344 11.203 35.031 1 33.97 643 HIS B N 1
ATOM 10302 C CA . HIS B 1 643 ? -10.5 11.234 35.906 1 33.97 643 HIS B CA 1
ATOM 10303 C C . HIS B 1 643 ? -11.055 9.828 36.156 1 33.97 643 HIS B C 1
ATOM 10305 O O . HIS B 1 643 ? -11.836 9.32 35.344 1 33.97 643 HIS B O 1
ATOM 10311 N N . GLN B 1 644 ? -10.43 8.852 36.562 1 30.89 644 GLN B N 1
ATOM 10312 C CA . GLN B 1 644 ? -11.273 7.844 37.188 1 30.89 644 GLN B CA 1
ATOM 10313 C C . GLN B 1 644 ? -12.125 8.461 38.312 1 30.89 644 GLN B C 1
ATOM 10315 O O . GLN B 1 644 ? -11.602 8.836 39.344 1 30.89 644 GLN B O 1
ATOM 10320 N N . GLU B 1 645 ? -13.203 9.219 38.094 1 25.73 645 GLU B N 1
ATOM 10321 C CA . GLU B 1 645 ? -14.172 9.219 39.188 1 25.73 645 GLU B CA 1
ATOM 10322 C C . GLU B 1 645 ? -14.492 7.793 39.625 1 25.73 645 GLU B C 1
ATOM 10324 O O . GLU B 1 645 ? -14.664 6.898 38.781 1 25.73 645 GLU B O 1
ATOM 10329 N N . ASP B 1 646 ? -14.391 7.461 40.938 1 23.62 646 ASP B N 1
ATOM 10330 C CA . ASP B 1 646 ? -15.086 6.457 41.75 1 23.62 646 ASP B CA 1
ATOM 10331 C C . ASP B 1 646 ? -16.547 6.316 41.312 1 23.62 646 ASP B C 1
ATOM 10333 O O . ASP B 1 646 ? -17.234 7.316 41.094 1 23.62 646 ASP B O 1
#

Secondary structure (DSSP, 8-state):
------TTSPPPHHHHHHHHHHHHHHH---TTEEEEEEEE-PPPHHHHHHHHHH--PPPPEEEEEEEETTTTEEEEEEEETTTTEEEEEEE-TT--PPP-HHHHHHHHHHHHH-HHHHHHHHHTT---GGGEEEEEEEPPGGGS-GGGTTS-EEEEEEEE-SSTTS-TTS-EEEEEEEEEETTTTEEEEEEE----PPPP-----SGGGS-HHHHHH--PPPPPP-EEE-TT--SEEEETTEEEETTEEEEEEEETTTEEEEEEEEEEETTEEEEEEEEEEEEEEEEEB---STTTTT-EEEIIIII-TTTTB----BTTTB-SS-EEEEEEEE-TTS-EEEEEEEEEEEEEEEEEEEEEEETTTEEEEEEEEEEEEEEEEEETTEEEEEEEEEETTS-EEEEEEEEEEPP-EE--TT---TTEEEEETTEEEEPEEEEEEEEEEE-TTSSEEEEEEEEEEEPPSBTTBTTS--EEEEEEEE-BTTTT-B---TTTT-EEEEE-TT---TTS---EEEEE--S-------TT-HHHHT-GGGGSSEEEEE--TT---TT-S--TT-SS--SHHHHGGG--B-TTEEEEEEEEEEEEE---GGGSSEEEEEEEEEEEEESSSSSS-TTTTPPPPPTTTS---S----/------TTSPPPHHHHHHHHHHHHHHH---TTEEEEEEEE-PPPHHHHHHHHHH--PPPPEEEEEEEETTTTEEEEEEEETTTTEEEEEEE-TT--PPP-HHHHHHHHHHHHH-HHHHHHHHHTT---GGGEEEEEEEPPGGGS-GGGTTS-EEEEEEEE-SSTTS-TTS-EEEEEEEEEETTTTEEEEEEE----PPPP-----SGGGS-HHHHHH--PPPPPP-EEE-TT--SEEEETTEEEETTEEEEEEEETTTEEEEEEEEEEETTEEEEEEEEEEEEEEEEEB---STTTTT-EEEIIIII-TTTTB----BTTTB-SS-EEEEEEEE-TTS-EEEEEEEEEEEEEEEEEEEEEEETTTEEEEEEEEEEEEEEEEEETTEEEEEEEEEETTS-EEEEEEEEEEPP-EE--TT---TTEEEEETTEEEEPEEEEEEEEEEE-TTSSEEEEEEEEEEEPPSBTTBTTS--EEEEEEEE-BTTTT-B---TTTT-EEEEE-TT---TTS---EEEEE--S-------TT-HHHHT-GGGGSSEEEEE--TT---TT-S--TT-SS--SHHHHGGG--B-TTEEEEEEEEEEEEE---GGGSSEEEEEEEEEEEEESSSSSS-TTTTPPPPPTTSS---S----

pLDDT: mean 95.62, std 8.67, range [23.41, 98.94]

Sequence (1292 aa):
MNDTFHPLDPLSAEEFTTVAKILAQTHDVGASWRYTSVELSEPSKAEVAAFDNNGTRPDRRALATCLDTTQNATYKAVISLTSGEVLSWNHIPGVQPNFTVDEWEEADAVLRGHPDVIAALARRGITDMDLVFMDTWTYGDAVMPEKYRGRRLGWSDTWVRAADGANPYAGPVNGFHCVIDMNSMELLDIEDTFTVERPTMMGEYVPRHVPERLRKQSTRESLQPLHITQPDGPSFTIEGNKLQWQNWSLRVGFNYREGMTLHAVTYNDNGRVRSVANRMSFAEMMVPYRDHCEDHYRRTAFDIGEWGIGFMTTSLELGCDCLGEIRYLDAVLHNSKGEPYTIKNAICIHEEDNAVLWKHVDHDHGAQVRRMRRLTVSFHVTVANYEYLTYWRFYQDGNIECEVRATGIMVVSNFTEGAAHPHGTLVDNRTYAPYHQHFLVARLDLDVDGTENTVYATETEIEPVGPENPYGLSLRQRNTPLRTESEGKQDFCWETQRAWKVVNDNTRNGIGTAPAYKLVPGAAIPSMFDPSSPVLARCRAIEHTLWVTPNSPDERWPAGEFVTQSKEDHGLPAWTEGNRSIENTDVVLWYVFGIHHITRPEDWPIMPVDTVNFWLKPVGFFDRNPSLDVAPTPPKSCHMSGHQEDMNDTFHPLDPLSAEEFTTVAKILAQTHDVGASWRYTSVELSEPSKAEVAAFDNNGTRPDRRALATCLDTTQNATYKAVISLTSGEVLSWNHIPGVQPNFTVDEWEEADAVLRGHPDVIAALARRGITDMDLVFMDTWTYGDAVMPEKYRGRRLGWSDTWVRAADGANPYAGPVNGFHCVIDMNSMELLDIEDTFTVERPTMMGEYVPRHVPERLRKQSTRESLQPLHITQPDGPSFTIEGNKLQWQNWSLRVGFNYREGMTLHAVTYNDNGRVRSVANRMSFAEMMVPYRDHCEDHYRRTAFDIGEWGIGFMTTSLELGCDCLGEIRYLDAVLHNSKGEPYTIKNAICIHEEDNAVLWKHVDHDHGAQVRRMRRLTVSFHVTVANYEYLTYWRFYQDGNIECEVRATGIMVVSNFTEGAAHPHGTLVDNRTYAPYHQHFLVARLDLDVDGTENTVYATETEIEPVGPENPYGLSLRQRNTPLRTESEGKQDFCWETQRAWKVVNDNTRNGIGTAPAYKLVPGAAIPSMFDPSSPVLARCRAIEHTLWVTPNSPDERWPAGEFVTQSKEDHGLPAWTEGNRSIENTDVVLWYVFGIHHITRPEDWPIMPVDTVNFWLKPVGFFDRNPSLDVAPTPPKSCHMSGHQED

InterPro domains:
  IPR000269 Copper amine oxidase [PTHR10638] (3-634)
  IPR015798 Copper amine oxidase, catalytic domain [PF01179] (237-633)
  IPR015802 Copper amine oxidase, N3-terminal [PF02728] (97-194)
  IPR016182 Copper amine oxidase, N-terminal [SSF54416] (3-97)
  IPR016182 Copper amine oxidase, N-terminal [SSF54416] (96-211)
  IPR036460 Copper amine oxidase, catalytic domain superfamily [G3DSA:2.70.98.20] (217-639)
  IPR036460 Copper amine oxidase, catalytic domain superfamily [SSF49998] (220-632)
  IPR054157 AGAO-like, N2 domain [PF21994] (13-88)

Organism: Mycobacteroides abscessus (strain ATCC 19977 / DSM 44196 / CCUG 20993 / CIP 104536 / JCM 13569 / NCTC 13031 / TMC 1543 / L948) (NCBI:txid561007)

Nearest PDB structures (foldseek):
  7wno-assembly1_X  TM=9.545E-01  e=2.942E-69  Arthrobacter globiformis
  3wa2-assembly1_X  TM=9.529E-01  e=6.141E-69  Arthrobacter globiformis
  7wis-assembly1_B  TM=9.531E-01  e=1.853E-68  Arthrobacter globiformis
  2cwt-assembly1_B  TM=9.553E-01  e=1.050E-67  Arthrobacter globiformis
  1ui8-assembly1_A  TM=9.519E-01  e=5.589E-68  Arthrobacter globiformis

Foldseek 3Di:
DPCLDAQQAKDDLVRLVLVLVLCCVPVVQADLKWWQFKIWLHDDPVQRVCCVVPNDHDFTKMWTWMARLVVRWIWIWIAGPPVSHTPDIDIDPPFHAFDEPVLQVLLQVLQLPPPVNCVVVVVVVDNPSLQKGWGKDFFAQVPDDPVCPPFRKIKTWMAGAPDVPWDRQQGTFPQWMWIARSSVSDTDDTGRDDGDDDDDWQFGDPVVPGDPVVVVPDPDDDDDDDAAEDPPAAQWDQRNQWIDHVQWIWGWYATQQFGIKIAQIWGQQPNDTFFWFGIKTWQWKWKAFFDCDPNGVRPIDTQRQNYHQNSQWAADDEPPRDHYRWDFDKDWTAGGSSRIDIHHRQKIKHKDWDAWPDKDQDPVQGIDTATWIKIWIWTWGDDPFKIKIWIWIATLQGKIKIKIKMKGFANKDADYPPDDDPQFADQIDSITGGWMWMKIKMKTQTAGRHQFKWKWKKWKDFDDDDPVHPPSPDIDIDTHTQWWQVSQQAADDPVGQIWMKIWDPPDAAPVGHTKIKIKRDKAQDAPPDDPVDQVCQQQVVSRGQKTKDADDSVQRHQQDNRSRNHRGRCHSVVRRVVGDTPHRGSMMMIGMHTDRDRDDSCPRRMHDIDMMMIMIGIDNSHPDRSCPPPDHDPPVDDRPSPDPDD/DPCLDAQQAKDDLVRLVLVLVLCCVPVVQADQKWWQFKIWLHDDPVQRVCCVVPNDHDFTKMWTWMARLVVRWIWIWIAGPPVSHTPDIDIDPPFHAFDEPVLQVLLQVLQLPPPVNCVVVVVVVDNPSLQKGWGKDFFAQVPDDPVCPPFRKIKTWMAGAPDVPWDRQQGTFPQWMWIARSSVSDTDDTGRDDGDDDDDWQFGDPVVSGDPVVVVPDPDDDDDDDAAEDPVAAQWDQRNQWIDHQQWIWGWYATQQFGIKIAQIWGQQPNDTFFWFGIKTWQWKWKAFFDCDPNGVRPIDTQRQNYHQNSQWAADDEPPRDHYRWDFDKDWTAGGRSRIDIHHRQKIKHKDWDAWPDKDQDPVQGMDTATWIKIWIWTWGDDPFKIKIWIWIATLQGKIKIKIKMKGFANKDADYPPDDDPQFADQIDSITGGWMWMKIKMKTQTAGRHQQKWKWKKWKDFDDDDPVHPPSPDIDIDTHTQWWQVSQQAADDPVGQIWMKIWDPPDAAPVGHTKIKIKRDKAQDAPPDDPVDQSCQQQVVSRGQKTKDADDSVQRHQSDNRSRNHRGRCHSVVRRVVGDTPHRGSMMMIGMHTDRDRDDSCPRRMHDIDMIMIMIGIDNSHPDRSCPPPDHDPPVDDRPSPDPDD

Solvent-accessible surface area (backbone atoms only — not comparable to full-atom values): 66088 Å² total; per-residue (Å²): 128,87,77,59,77,52,87,72,54,49,58,49,54,66,52,38,40,47,51,39,51,50,39,31,72,75,67,63,53,48,90,64,36,31,36,61,42,66,37,63,46,70,67,51,72,67,44,50,49,41,26,75,73,72,60,47,74,62,83,43,34,36,36,34,34,36,33,35,41,86,74,67,41,30,32,40,33,36,32,31,69,71,79,67,42,76,75,44,77,43,78,46,84,97,50,37,69,42,55,45,72,67,54,46,54,48,50,25,54,47,49,62,65,30,66,68,50,45,51,54,37,39,74,72,70,48,76,63,58,88,34,49,41,50,50,64,39,68,38,43,40,86,76,50,60,74,93,54,65,90,56,56,58,30,38,23,48,36,19,36,26,88,42,91,82,39,37,60,63,56,27,64,44,56,38,39,33,37,34,29,32,67,58,79,64,40,80,72,46,75,46,75,76,50,80,56,83,82,64,76,67,81,42,43,67,54,71,91,61,36,56,63,74,61,64,68,40,57,64,65,58,78,76,47,64,75,46,47,46,28,92,79,37,65,57,55,51,69,54,77,46,40,37,38,44,56,42,37,34,32,30,56,31,56,39,47,46,46,19,63,29,43,26,57,30,30,38,44,64,52,81,44,77,36,43,47,27,52,35,41,38,45,47,36,30,42,36,42,42,15,29,58,49,92,83,29,60,66,42,56,42,38,55,23,44,28,52,12,39,28,73,28,47,39,65,54,34,54,58,38,62,47,77,51,55,72,48,66,37,66,40,56,52,58,45,46,82,27,48,49,50,73,40,56,31,33,29,46,34,37,67,43,79,63,50,56,30,32,39,45,69,42,94,86,70,46,70,51,56,26,57,25,57,31,43,36,44,29,40,42,26,50,61,79,52,34,27,44,39,40,36,40,33,43,40,65,64,60,35,36,38,43,36,41,32,38,24,11,42,49,65,56,46,74,47,53,88,90,58,86,59,72,28,37,29,71,35,43,54,55,25,28,25,56,22,33,37,40,41,34,29,35,37,38,30,46,16,43,76,43,47,48,24,29,40,24,43,35,31,52,43,67,48,72,69,40,93,90,21,74,51,25,50,30,36,33,73,47,74,45,74,27,48,28,22,63,58,24,55,35,65,82,38,75,87,36,57,47,36,38,30,41,27,14,79,87,50,60,30,84,70,67,43,48,26,22,39,27,46,44,83,34,43,60,66,69,69,75,58,54,89,82,14,56,66,46,38,33,38,56,49,51,77,34,35,29,38,37,38,56,68,46,94,82,72,66,29,47,35,24,82,50,42,34,50,26,63,51,39,64,13,46,67,55,62,40,70,68,43,48,66,24,51,62,20,43,35,26,40,38,40,31,23,43,46,83,43,76,53,41,11,34,30,30,38,47,15,55,51,47,78,38,39,37,38,40,35,59,38,27,51,44,58,28,29,67,42,69,80,59,70,59,53,68,57,97,37,22,75,70,70,80,76,72,75,129,128,87,78,61,78,53,90,70,54,50,56,49,54,66,53,38,40,49,53,39,51,49,39,30,73,74,68,63,53,46,90,65,35,32,37,63,43,67,37,61,46,71,68,53,73,68,43,51,49,40,27,75,72,73,61,48,73,64,85,43,35,34,35,34,34,34,34,36,40,86,73,68,41,30,33,40,32,36,32,31,68,70,79,68,42,76,74,44,78,43,78,46,83,96,50,37,68,42,54,44,72,65,54,45,53,49,48,27,53,48,49,61,67,31,68,67,49,44,51,56,36,38,76,72,70,49,76,62,58,88,35,49,40,50,52,64,41,67,39,44,41,86,77,49,60,76,92,54,65,91,58,57,57,29,37,24,47,34,21,36,26,89,42,91,81,38,38,60,62,57,28,63,44,57,39,39,33,39,34,31,32,67,58,78,63,41,80,73,44,74,45,74,75,50,79,55,80,80,63,76,66,83,43,45,68,55,70,92,62,37,56,62,74,59,64,68,41,58,65,65,56,78,75,48,64,76,43,48,45,28,94,78,36,65,57,55,50,70,56,76,44,39,38,38,43,57,42,38,34,32,31,56,31,54,39,46,47,46,20,62,30,43,27,58,29,31,38,45,64,52,79,45,75,36,42,48,26,53,34,39,38,44,47,35,28,42,37,42,42,15,28,59,48,94,83,30,59,65,43,56,42,38,54,23,45,28,51,13,38,28,72,29,47,38,65,55,33,55,56,40,62,47,75,50,56,71,48,65,38,67,42,56,52,59,46,47,82,28,46,48,49,72,38,55,32,32,30,45,35,37,64,44,79,63,49,58,29,30,38,45,67,42,95,87,71,45,70,52,58,27,57,24,56,31,44,37,45,30,40,40,27,48,61,80,53,33,28,46,40,40,36,43,34,45,40,64,63,60,34,36,38,43,37,41,30,39,24,12,42,49,66,55,47,73,47,53,90,90,57,86,59,71,27,36,30,71,35,45,53,55,24,29,26,55,22,33,37,41,40,34,29,36,37,38,31,47,17,43,76,42,48,49,22,28,38,24,43,35,31,51,42,67,47,70,69,39,94,90,20,72,49,25,50,30,36,33,73,46,72,45,74,28,48,27,22,64,58,24,54,35,66,83,37,75,87,36,58,48,34,37,30,43,27,15,80,84,49,61,32,85,71,68,42,48,23,21,37,28,45,45,83,36,44,60,64,69,69,76,57,54,90,82,13,57,65,46,39,33,38,54,49,49,76,32,36,28,39,37,40,58,68,47,94,83,72,66,30,47,34,23,79,50,43,33,51,26,64,51,39,64,13,44,67,54,62,39,69,66,43,50,67,25,50,62,20,44,37,26,38,39,40,31,24,40,45,82,41,75,54,42,11,34,31,30,37,46,16,56,51,47,76,38,39,37,37,40,35,59,39,27,53,44,59,29,30,68,42,70,80,59,69,59,54,71,56,96,36,21,76,71,70,81,76,71,74,130